Protein AF-0000000075445795 (afdb_homodimer)

Nearest PDB structures (foldseek):
  7ep7-assembly1_A  TM=3.060E-01  e=5.410E-01  Mus musculus
  5z2c-assembly7_G  TM=2.804E-01  e=1.792E+00  Homo sapiens
  4wng-assembly1_A  TM=2.818E-01  e=2.277E+00  Homo sapiens
  7ep7-assembly1_A  TM=3.014E-01  e=8.520E-01  Mus musculus
  5z2c-assembly7_G  TM=3.049E-01  e=1.038E+00  Homo sapiens

Foldseek 3Di:
DVVVVVVVVVVVVVVVVVVCCVVPVPDDPVVVVCVVVVPDPDPPPPPPPPPPPDPPPPDPPDPDPPQDQLDFDDAPDPCQQAADDVQPFPQALLNQLPLDNGRNHGFFLLANSSLVCLLCVLLPNNPRPPPCRVSPRPPPPDDPCVVVVCVVCVPPVLLVQLLCLLVVAVCLLQVLDDVVVLVCCVVVVDPDDDPLLNQLLSLLSSLVSVVQVVPPCPPSSVSSLVSSCVSCPPVNVQVDADLSNLNSLLSSLVVCSNSSNLVVSLVSLVSSQVRLVVVVLLEQPVVPPAFPLVSLSSQSSVLSSLLSQLVSCSNRLHQRPDDAPVVGDRDFHAQDEVVQGDRPDDDDDDGDLAHDSCLLSRLSSVLCNQQSVVSNVCRDSDQDDLVVLVVSLVSLVVSVVVDRPNLDLPDDDPPDDQSSNLSSLLSLLVSLSSLLSSQVSLLSSVLSVCVVPVPPPPQPPSNVVSLVSNLVSLLVLLVSLLVDLVPDDDTPVSVSSNLVSNLSSLSSLLSVCSSDVPDPCNVVSVVSNVSLLCCLCPSVVVDPSSVVSNVSSCVSPPDPPPPPPPPVPVVVDPPVVCCVPVPPPPPPCVVVVVPPDDPDPPDD/DVVVVVVVVVVVVVVVVVVCCVVPVPDDPVVVVCPVPVCPPDDDDDPDDDDPPDVDDPPPPDPPPPLPLLDFDDAPDPCQLAADDPQPFPQALLNLLPLHNGRNHGFFLLANSSLVCLLCVLLVNNPRPPPCRVSPRPPPPDDPVVVVCCVVCVPPVLLVQLLCLLVVAVCLLQVLDDVVVLVCCVVVVDPDDDPLLNQLLSLLSSLVSVVQVVPPCPPSSVSSLVSSCVSCPPVNVQVDADLSNLNSLLSNLVVCSNVSNLVVSLVSLVSSQVRLVVVVLLEQPVVDPAAPLVSLSSQSSVLSSLLSQLVSCSNRLHQRDDDAPVVGDRDFHAQDEVVQGDRPDDDDDDGDLAHDSCLLSRLSSVLCNQQSVVSNVCRDSDQDDLVVLVVSLVSLVVSVVVDRPVLDLPDDDPPDDQVSNLSSLLSLLVSLSSLLSSQVSLLSSVLSVCVVPVPPPPQPPSNVVSLVSNLVSLLVLLVSLLVDLVPHDDTSVSLSSNLSSNLSSLSSLLSVCSSDVPDPCNVVSVVSLVSLLCCLCPSVVVDPSSVVSNVSSCVSPPDPVVPPPPPVPPCPDPPVVPVVDDDPPPVVVPPDPDPPDPPDPDDD

InterPro domains:
  IPR005600 Gal4 dimerisation domain [cd14654] (5-46)
  IPR007219 Xylanolytic transcriptional activator, regulatory domain [PF04082] (166-331)
  IPR007219 Xylanolytic transcriptional activator, regulatory domain [SM00906] (265-339)
  IPR051127 Fungal secondary metabolite regulators [PTHR47424] (6-557)

Organism: Fusarium oxysporum f. sp. cubense (strain race 4) (NCBI:txid2502994)

Sequence (1208 aa):
MHEFYLTRVERRLANVERLFGQLLPDVDINEALASQGVEAPADASQPNASLSPPINPTSPHSPVQVGGAISDAVPAESDGFDWQEDVDELTDGMASLSVEPRGAGYLGPTAGVFFLRSLLLWTGHSRPFIGDSSEVPRPHAGLESSSQLSNSVTSRHVIEQLVNGYFEVYHRSYPFVHEPTFRAQLHEVIQRPKRRSWQMLLYTIMALGAWCLNNDNAELDDELYHLALSFGDAECLFASADLTFVQALILFSNLSQKRNKPNTGSNFLGLATRMALSLGLHRELPDWNISLLQREMRRRVWWGLYMFDSGASTTFGRPILLPGEEAMDVRPVLNIDDEDLTSVTELAPEEVSRPTLYSGMKYQSELHVKSNYISNRLLSSSCVAPEDALFMDATLDKWSSTLPEYLRLEHDVRSAEPTFYFNRSRLWWRFWNLKIIIFRQLFLKRAIGTSNSNMTAPVSEADERCMNIAVRAASATIASIDQHTRERQRTRLVTWYSIYFTFHASLVIILAILSNSESPDMPKWQEDVNTVRRIFRDVFVDNELATRCANIIDVMLPDPLLNTGDWANVQLDPMLMDFSTWPAASADEFASVLGWPDWPNFPQMHEFYLTRVERRLANVERLFGQLLPDVDINEALASQGVEAPADASQPNASLSPPINPTSPHSPVQVGGAISDAVPAESDGFDWQEDVDELTDGMASLSVEPRGAGYLGPTAGVFFLRSLLLWTGHSRPFIGDSSEVPRPHAGLESSSQLSNSVTSRHVIEQLVNGYFEVYHRSYPFVHEPTFRAQLHEVIQRPKRRSWQMLLYTIMALGAWCLNNDNAELDDELYHLALSFGDAECLFASADLTFVQALILFSNLSQKRNKPNTGSNFLGLATRMALSLGLHRELPDWNISLLQREMRRRVWWGLYMFDSGASTTFGRPILLPGEEAMDVRPVLNIDDEDLTSVTELAPEEVSRPTLYSGMKYQSELHVKSNYISNRLLSSSCVAPEDALFMDATLDKWSSTLPEYLRLEHDVRSAEPTFYFNRSRLWWRFWNLKIIIFRQLFLKRAIGTSNSNMTAPVSEADERCMNIAVRAASATIASIDQHTRERQRTRLVTWYSIYFTFHASLVIILAILSNSESPDMPKWQEDVNTVRRIFRDVFVDNELATRCANIIDVMLPDPLLNTGDWANVQLDPMLMDFSTWPAASADEFASVLGWPDWPNFPQ

Solvent-accessible surface area (backbone atoms only — not comparable to full-atom values): 67016 Å² total; per-residue (Å²): 112,63,67,60,43,38,51,49,45,47,48,50,34,50,51,51,50,51,50,41,47,70,74,40,67,86,56,56,66,66,57,59,54,34,70,71,80,42,82,65,82,81,77,78,72,66,83,72,71,81,71,76,69,76,82,68,82,75,69,87,70,75,81,76,82,72,84,80,70,90,70,82,83,61,34,77,49,84,64,17,31,30,30,62,54,83,54,71,51,79,49,51,35,61,50,49,74,53,66,55,30,56,46,67,21,43,62,29,65,52,9,52,19,43,52,48,44,52,50,30,44,73,74,67,49,63,60,67,74,61,65,81,54,61,73,54,77,69,74,74,81,59,67,73,56,49,57,55,39,52,57,50,61,56,32,66,63,48,43,50,50,18,42,46,33,17,57,72,48,56,28,49,64,56,63,40,66,60,58,70,61,51,53,31,30,73,70,61,73,38,83,62,63,61,66,52,34,40,49,24,26,53,28,34,40,32,19,47,3,41,53,53,64,64,52,92,55,66,61,58,29,51,52,27,46,54,53,20,44,63,54,30,46,35,71,58,53,39,27,43,42,44,70,56,36,37,51,22,30,45,53,40,14,53,50,31,17,75,67,25,22,39,67,32,12,46,24,32,40,24,30,27,49,38,41,36,48,34,47,34,36,50,45,57,57,87,82,42,73,53,50,58,39,58,53,48,48,41,28,26,38,40,43,48,46,54,40,51,48,46,52,51,20,38,42,39,23,42,66,61,64,62,72,50,77,56,44,37,63,45,62,78,52,68,34,43,57,68,88,65,50,40,85,80,43,83,66,83,68,72,68,53,97,61,87,39,67,34,38,49,50,36,53,46,34,50,48,43,72,74,40,49,66,56,56,29,52,59,44,24,92,59,80,77,51,63,68,57,43,52,51,53,48,50,51,51,52,55,52,63,69,68,54,59,64,78,63,39,88,85,43,82,60,89,87,57,54,71,61,52,55,49,37,40,49,49,49,50,42,51,52,28,47,51,48,28,58,63,26,47,61,58,40,46,51,48,40,54,50,51,69,67,39,88,54,83,66,78,74,48,70,61,56,50,51,42,41,49,51,24,43,50,28,20,51,48,40,44,51,52,47,53,51,46,62,72,73,41,85,81,44,59,68,53,46,54,53,46,48,54,53,40,52,59,24,47,52,48,43,48,48,51,50,72,58,40,77,79,42,91,57,42,67,60,45,50,49,50,52,51,50,49,46,43,43,21,58,59,71,35,52,87,35,66,66,31,45,52,51,45,49,53,48,42,70,78,54,69,66,81,84,64,74,77,69,75,74,77,71,74,60,74,65,73,65,74,71,48,59,82,69,53,74,80,70,57,81,63,52,65,61,53,65,52,72,75,77,81,80,78,77,82,85,130,112,62,67,62,44,38,52,48,47,50,48,50,34,52,50,50,52,49,50,44,46,70,76,39,67,86,55,53,68,69,57,55,55,37,66,71,76,41,73,60,88,81,91,93,81,78,83,87,80,86,67,75,62,77,70,64,78,82,68,80,75,68,76,75,74,69,78,74,67,86,69,82,83,62,36,77,50,86,63,17,31,31,31,62,57,84,54,68,50,80,50,52,36,66,49,50,75,55,64,55,34,56,45,68,22,44,61,27,65,52,9,55,18,44,53,48,47,51,50,32,43,73,72,66,49,62,62,69,75,64,65,80,57,60,69,52,74,67,75,75,79,62,71,73,58,51,58,57,42,52,59,51,58,57,31,68,63,47,43,50,51,20,41,46,33,18,57,72,48,58,28,52,67,55,63,40,66,60,59,71,63,49,53,32,32,74,68,60,75,39,82,62,62,62,65,53,36,42,49,23,27,53,29,35,40,32,18,49,3,41,54,54,65,64,52,91,57,68,61,56,28,52,51,28,47,53,53,21,43,62,56,30,46,34,70,57,54,40,27,44,42,44,70,56,37,37,52,22,30,44,53,40,14,52,52,32,17,77,67,27,21,41,67,32,12,46,24,33,40,24,32,28,49,37,43,37,50,34,48,34,36,50,44,58,57,86,83,42,73,52,50,58,38,59,52,48,46,41,30,27,38,40,43,48,47,53,40,50,48,47,51,51,19,40,41,39,24,43,67,62,64,63,70,52,76,54,43,38,63,46,63,78,52,67,35,44,57,68,88,66,50,40,88,81,42,85,63,84,69,74,67,53,97,60,88,40,67,34,40,50,50,35,52,48,36,49,49,45,76,72,40,49,65,56,57,28,54,57,44,24,92,59,80,76,51,65,69,58,42,52,50,53,49,49,54,52,52,55,53,62,68,70,54,60,66,77,62,38,86,86,44,81,61,86,87,55,57,71,61,53,57,50,40,40,50,48,49,50,44,51,54,30,47,52,47,27,58,64,25,46,61,59,42,46,50,51,40,53,48,46,68,69,38,85,53,80,65,78,74,48,68,62,55,51,50,41,40,48,51,24,41,51,28,20,53,48,39,45,52,52,47,52,50,46,64,72,72,41,84,81,46,62,68,53,48,54,52,46,47,55,54,40,51,58,24,47,53,49,43,49,49,50,49,73,61,39,79,80,42,92,56,43,69,59,44,53,50,49,51,53,48,49,47,43,44,22,60,62,71,34,52,88,36,69,66,29,44,52,50,42,50,53,50,40,69,77,52,66,53,79,85,53,68,77,62,74,67,78,67,70,63,77,65,76,72,77,76,56,70,81,65,66,76,83,73,68,75,60,95,51,97,59,71,70,61,79,62,75,70,78,78,72,76,135

Radius of gyration: 33.98 Å; Cα contacts (8 Å, |Δi|>4): 1529; chains: 2; bounding box: 96×80×124 Å

Secondary structure (DSSP, 8-state):
-HHHHHHHHHHHHHHHHHHHHHH-TTS-HHHHHHHTT---------------------------------PPP--SSTTTT-EE-SS-----TT--S--S-TTT----TTSHHHHHHHHHHHTT--S---------------THHHHHHHHHTTSHHHHHHHHHHIIIIIHHHS--S-HHHHHHHHTTSS----HHHHHHHHHHHHHHHHHHTT-S-HHHHHHHHHHHHHT--HHHHHSEE-HHHHHHHHHHHHHHHHTT-HHHHHHHHHHHHHHHHHTTTT---TT----HHHHHHHHHHHHHHHHHHHHHHHHHT-------GGG--PPPPP---GGGS-TT--SPPPPPSS--TTHHHHHHHHHHHHHHHHHHHTTSSSPPPHHHHHHHHHHHHHHHHTS-GGGSTT---TT--HHHHHHHHHHHHHHHHHHHHHHHHHHHHHHHHHHH-SS-----HHHHHHHHHHHHHHHHHHHHHHHHHHHS---HHHHHHHHHHHHHHHHHHHHHHHH-TT-TTHHHHHHHHHHHHHIIIIITTT-HHHHHHHHHHHHHS--SSS---STT-----SSTT-GGGS----HHHHHHHTT---------/-HHHHHHHHHHHHHHHHHHHHHH-TTS-HHHHHHHSS---------------------------------PPP--SSTTTT-EE-SS-----TT--S--S-TTT----TTSHHHHHHHHHHHTT--S---------------THHHHHHHHHTTSHHHHHHHHHHIIIIIHHHS--S-HHHHHHHHTTSS----HHHHHHHHHHHHHHHHHHTT-S-HHHHHHHHHHHHHT--HHHHHSEE-HHHHHHHHHHHHHHHHTT-HHHHHHHHHHHHHHHHHTTTT---TT----HHHHHHHHHHHHHHHHHHHHHHHHHT-------GGG--PPPPP---GGGS-TT--SPPPPPSS--TTHHHHHHHHHHHHHHHHHHHTTSSSPPPHHHHHHHHHHHHHHHHTS-GGGSTT---TT--HHHHHHHHHHHHHHHHHHHHHHHHHHHHHHHHHHH-SS-----HHHHHHHHHHHHHHHHHHHHHHHHHHHS---HHHHHHHHHHHHHHHHHHHHHHHH-TT-TTHHHHHHHHHHHHHIIIIITTT-HHHHHHHHHHHHHS--TTS---STT-----GGGG-TT-S-----TTSTT------S-----

pLDDT: mean 78.23, std 24.69, range [16.86, 98.69]

Structure (mmCIF, N/CA/C/O backbone):
data_AF-0000000075445795-model_v1
#
loop_
_entity.id
_entity.type
_entity.pdbx_description
1 polymer 'Regulatory protein GAL4'
#
loop_
_atom_site.group_PDB
_atom_site.id
_atom_site.type_symbol
_atom_site.label_atom_id
_atom_site.label_alt_id
_atom_site.label_comp_id
_atom_site.label_asym_id
_atom_site.label_entity_id
_atom_site.label_seq_id
_atom_site.pdbx_PDB_ins_code
_atom_site.Cartn_x
_atom_site.Cartn_y
_atom_site.Cartn_z
_atom_site.occupancy
_atom_site.B_iso_or_equiv
_atom_site.auth_seq_id
_atom_site.auth_comp_id
_atom_site.auth_asym_id
_atom_site.auth_atom_id
_atom_site.pdbx_PDB_model_num
ATOM 1 N N . MET A 1 1 ? 1.348 -10.945 22.656 1 40.5 1 MET A N 1
ATOM 2 C CA . MET A 1 1 ? 1.448 -12.164 23.453 1 40.5 1 MET A CA 1
ATOM 3 C C . MET A 1 1 ? 2.873 -12.367 23.953 1 40.5 1 MET A C 1
ATOM 5 O O . MET A 1 1 ? 3.078 -12.758 25.109 1 40.5 1 MET A O 1
ATOM 9 N N . HIS A 1 2 ? 3.783 -11.938 23.031 1 47 2 HIS A N 1
ATOM 10 C CA . HIS A 1 2 ? 5.188 -12.227 23.281 1 47 2 HIS A CA 1
ATOM 11 C C . HIS A 1 2 ? 5.777 -11.258 24.297 1 47 2 HIS A C 1
ATOM 13 O O . HIS A 1 2 ? 6.59 -11.656 25.141 1 47 2 HIS A O 1
ATOM 19 N N . GLU A 1 3 ? 5.367 -9.938 24.031 1 47.59 3 GLU A N 1
ATOM 20 C CA . GLU A 1 3 ? 5.902 -8.914 24.922 1 47.59 3 GLU A CA 1
ATOM 21 C C . GLU A 1 3 ? 5.375 -9.086 26.344 1 47.59 3 GLU A C 1
ATOM 23 O O . GLU A 1 3 ? 6.105 -8.883 27.312 1 47.59 3 GLU A O 1
ATOM 28 N N . PHE A 1 4 ? 4.062 -9.438 26.328 1 55.56 4 PHE A N 1
ATOM 29 C CA . PHE A 1 4 ? 3.443 -9.758 27.609 1 55.56 4 PHE A CA 1
ATOM 30 C C . PHE A 1 4 ? 4.148 -10.938 28.266 1 55.56 4 PHE A C 1
ATOM 32 O O . PHE A 1 4 ? 4.316 -10.961 29.484 1 55.56 4 PHE A O 1
ATOM 39 N N . TYR A 1 5 ? 4.492 -11.734 27.406 1 59.59 5 TYR A N 1
ATOM 40 C CA . TYR A 1 5 ? 5.18 -12.938 27.859 1 59.59 5 TYR A CA 1
ATOM 41 C C . TYR A 1 5 ? 6.559 -12.602 28.422 1 59.59 5 TYR A C 1
ATOM 43 O O . TYR A 1 5 ? 6.949 -13.109 29.469 1 59.59 5 TYR A O 1
ATOM 51 N N . LEU A 1 6 ? 7.223 -11.695 27.703 1 60.69 6 LEU A N 1
ATOM 52 C CA . LEU A 1 6 ? 8.547 -11.266 28.141 1 60.69 6 LEU A CA 1
ATOM 53 C C . LEU A 1 6 ? 8.469 -10.555 29.484 1 60.69 6 LEU A C 1
ATOM 55 O O . LEU A 1 6 ? 9.281 -10.82 30.375 1 60.69 6 LEU A O 1
ATOM 59 N N . THR A 1 7 ? 7.539 -9.703 29.578 1 66.44 7 THR A N 1
ATOM 60 C CA . THR A 1 7 ? 7.34 -8.977 30.828 1 66.44 7 THR A CA 1
ATOM 61 C C . THR A 1 7 ? 7 -9.938 31.969 1 66.44 7 THR A C 1
ATOM 63 O O . THR A 1 7 ? 7.426 -9.734 33.094 1 66.44 7 THR A O 1
ATOM 66 N N . ARG A 1 8 ? 6.188 -10.969 31.625 1 64.38 8 ARG A N 1
ATOM 67 C CA . ARG A 1 8 ? 5.812 -11.992 32.594 1 64.38 8 ARG A CA 1
ATOM 68 C C . ARG A 1 8 ? 7.027 -12.789 33.062 1 64.38 8 ARG A C 1
ATOM 70 O O . ARG A 1 8 ? 7.172 -13.086 34.25 1 64.38 8 ARG A O 1
ATOM 77 N N . VAL A 1 9 ? 7.922 -13.055 32.062 1 71.94 9 VAL A N 1
ATOM 78 C CA . VAL A 1 9 ? 9.125 -13.82 32.375 1 71.94 9 VAL A CA 1
ATOM 79 C C . VAL A 1 9 ? 10.109 -12.953 33.156 1 71.94 9 VAL A C 1
ATOM 81 O O . VAL A 1 9 ? 10.727 -13.422 34.125 1 71.94 9 VAL A O 1
ATOM 84 N N . GLU A 1 10 ? 10.133 -11.711 32.844 1 72.5 10 GLU A N 1
ATOM 85 C CA . GLU A 1 10 ? 11 -10.766 33.531 1 72.5 10 GLU A CA 1
ATOM 86 C C . GLU A 1 10 ? 10.523 -10.539 34.969 1 72.5 10 GLU A C 1
ATOM 88 O O . GLU A 1 10 ? 11.336 -10.461 35.906 1 72.5 10 GLU A O 1
ATOM 93 N N . ARG A 1 11 ? 9.18 -10.438 35.094 1 72.12 11 ARG A N 1
ATOM 94 C CA . ARG A 1 11 ? 8.609 -10.281 36.438 1 72.12 11 ARG A CA 1
ATOM 95 C C . ARG A 1 11 ? 8.844 -11.523 37.281 1 72.12 11 ARG A C 1
ATOM 97 O O . ARG A 1 11 ? 9.156 -11.422 38.469 1 72.12 11 ARG A O 1
ATOM 104 N N . ARG A 1 12 ? 8.602 -12.695 36.594 1 74.69 12 ARG A N 1
ATOM 105 C CA . ARG A 1 12 ? 8.844 -13.953 37.312 1 74.69 12 ARG A CA 1
ATOM 106 C C . ARG A 1 12 ? 10.312 -14.078 37.719 1 74.69 12 ARG A C 1
ATOM 108 O O . ARG A 1 12 ? 10.625 -14.492 38.812 1 74.69 12 ARG A O 1
ATOM 115 N N . LEU A 1 13 ? 11.242 -13.633 36.812 1 77.12 13 LEU A N 1
ATOM 116 C CA . LEU A 1 13 ? 12.672 -13.656 37.094 1 77.12 13 LEU A CA 1
ATOM 117 C C . LEU A 1 13 ? 13.008 -12.703 38.25 1 77.12 13 LEU A C 1
ATOM 119 O O . LEU A 1 13 ? 13.742 -13.07 39.156 1 77.12 13 LEU A O 1
ATOM 123 N N . ALA A 1 14 ? 12.43 -11.508 38.25 1 76.88 14 ALA A N 1
ATOM 124 C CA . ALA A 1 14 ? 12.656 -10.516 39.281 1 76.88 14 ALA A CA 1
ATOM 125 C C . ALA A 1 14 ? 12.141 -11.023 40.625 1 76.88 14 ALA A C 1
ATOM 127 O O . ALA A 1 14 ? 12.789 -10.844 41.656 1 76.88 14 ALA A O 1
ATOM 128 N N . ASN A 1 15 ? 10.898 -11.711 40.594 1 75.38 15 ASN A N 1
ATOM 129 C CA . ASN A 1 15 ? 10.289 -12.266 41.781 1 75.38 15 ASN A CA 1
ATOM 130 C C . ASN A 1 15 ? 11.109 -13.422 42.344 1 75.38 15 ASN A C 1
ATOM 132 O O . ASN A 1 15 ? 11.281 -13.539 43.562 1 75.38 15 ASN A O 1
ATOM 136 N N . VAL A 1 16 ? 11.688 -14.25 41.375 1 78.31 16 VAL A N 1
ATOM 137 C CA . VAL A 1 16 ? 12.484 -15.398 41.781 1 78.31 16 VAL A CA 1
ATOM 138 C C . VAL A 1 16 ? 13.82 -14.922 42.344 1 78.31 16 VAL A C 1
ATOM 140 O O . VAL A 1 16 ? 14.305 -15.453 43.344 1 78.31 16 VAL A O 1
ATOM 143 N N . GLU A 1 17 ? 14.359 -13.828 41.812 1 78.81 17 GLU A N 1
ATOM 144 C CA . GLU A 1 17 ? 15.625 -13.273 42.281 1 78.81 17 GLU A CA 1
ATOM 145 C C . GLU A 1 17 ? 15.461 -12.586 43.625 1 78.81 17 GLU A C 1
ATOM 147 O O . GLU A 1 17 ? 16.328 -12.703 44.5 1 78.81 17 GLU A O 1
ATOM 152 N N . ARG A 1 18 ? 14.273 -11.891 43.812 1 76.69 18 ARG A N 1
ATOM 153 C CA . ARG A 1 18 ? 13.945 -11.297 45.094 1 76.69 18 ARG A CA 1
ATOM 154 C C . ARG A 1 18 ? 13.773 -12.375 46.156 1 76.69 18 ARG A C 1
ATOM 156 O O . ARG A 1 18 ? 14.258 -12.227 47.281 1 76.69 18 ARG A O 1
ATOM 163 N N . LEU A 1 19 ? 13.039 -13.492 45.781 1 76.19 19 LEU A N 1
ATOM 164 C CA . LEU A 1 19 ? 12.828 -14.625 46.688 1 76.19 19 LEU A CA 1
ATOM 165 C C . LEU A 1 19 ? 14.156 -15.281 47.062 1 76.19 19 LEU A C 1
ATOM 167 O O . LEU A 1 19 ? 14.367 -15.656 48.219 1 76.19 19 LEU A O 1
ATOM 171 N N . PHE A 1 20 ? 15.07 -15.352 46.062 1 74.88 20 PHE A N 1
ATOM 172 C CA . PHE A 1 20 ? 16.406 -15.891 46.281 1 74.88 20 PHE A CA 1
ATOM 173 C C . PHE A 1 20 ? 17.203 -15.031 47.25 1 74.88 20 PHE A C 1
ATOM 175 O O . PHE A 1 20 ? 17.875 -15.555 48.125 1 74.88 20 PHE A O 1
ATOM 182 N N . GLY A 1 21 ? 17.125 -13.695 47.062 1 75.81 21 GLY A N 1
ATOM 183 C CA . GLY A 1 21 ? 17.781 -12.758 47.969 1 75.81 21 GLY A CA 1
ATOM 184 C C . GLY A 1 21 ? 17.25 -12.828 49.375 1 75.81 21 GLY A C 1
ATOM 185 O O . GLY A 1 21 ? 18 -12.602 50.344 1 75.81 21 GLY A O 1
ATOM 186 N N . GLN A 1 22 ? 15.969 -13.188 49.562 1 76.38 22 GLN A N 1
ATOM 187 C CA . GLN A 1 22 ? 15.336 -13.266 50.875 1 76.38 22 GLN A CA 1
ATOM 188 C C . GLN A 1 22 ? 15.68 -14.578 51.562 1 76.38 22 GLN A C 1
ATOM 190 O O . GLN A 1 22 ? 15.898 -14.602 52.781 1 76.38 22 GLN A O 1
ATOM 195 N N . LEU A 1 23 ? 15.727 -15.656 50.812 1 74.25 23 LEU A N 1
ATOM 196 C CA . LEU A 1 23 ? 15.922 -16.969 51.406 1 74.25 23 LEU A CA 1
ATOM 197 C C . LEU A 1 23 ? 17.406 -17.281 51.562 1 74.25 23 LEU A C 1
ATOM 199 O O . LEU A 1 23 ? 17.797 -18.031 52.469 1 74.25 23 LEU A O 1
ATOM 203 N N . LEU A 1 24 ? 18.281 -16.828 50.656 1 70 24 LEU A N 1
ATOM 204 C CA . LEU A 1 24 ? 19.719 -17.031 50.688 1 70 24 LEU A CA 1
ATOM 205 C C . LEU A 1 24 ? 20.469 -15.711 50.562 1 70 24 LEU A C 1
ATOM 207 O O . LEU A 1 24 ? 21.062 -15.43 49.5 1 70 24 LEU A O 1
ATOM 211 N N . PRO A 1 25 ? 20.297 -14.812 51.562 1 72.81 25 PRO A N 1
ATOM 212 C CA . PRO A 1 25 ? 20.875 -13.461 51.5 1 72.81 25 PRO A CA 1
ATOM 213 C C . PRO A 1 25 ? 22.375 -13.469 51.312 1 72.81 25 PRO A C 1
ATOM 215 O O . PRO A 1 25 ? 22.953 -12.477 50.844 1 72.81 25 PRO A O 1
ATOM 218 N N . ASP A 1 26 ? 23.062 -14.469 51.688 1 70.44 26 ASP A N 1
ATOM 219 C CA . ASP A 1 26 ? 24.531 -14.508 51.688 1 70.44 26 ASP A CA 1
ATOM 220 C C . ASP A 1 26 ? 25.047 -15.016 50.344 1 70.44 26 ASP A C 1
ATOM 222 O O . ASP A 1 26 ? 26.266 -15.078 50.125 1 70.44 26 ASP A O 1
ATOM 226 N N . VAL A 1 27 ? 24.219 -15.555 49.469 1 66.69 27 VAL A N 1
ATOM 227 C CA . VAL A 1 27 ? 24.672 -16.109 48.188 1 66.69 27 VAL A CA 1
ATOM 228 C C . VAL A 1 27 ? 24.375 -15.133 47.062 1 66.69 27 VAL A C 1
ATOM 230 O O . VAL A 1 27 ? 23.219 -14.734 46.875 1 66.69 27 VAL A O 1
ATOM 233 N N . ASP A 1 28 ? 25.375 -14.367 46.625 1 71.81 28 ASP A N 1
ATOM 234 C CA . ASP A 1 28 ? 25.234 -13.523 45.438 1 71.81 28 ASP A CA 1
ATOM 235 C C . ASP A 1 28 ? 24.859 -14.352 44.219 1 71.81 28 ASP A C 1
ATOM 237 O O . ASP A 1 28 ? 25.594 -15.25 43.812 1 71.81 28 ASP A O 1
ATOM 241 N N . ILE A 1 29 ? 23.641 -14.164 43.594 1 71.5 29 ILE A N 1
ATOM 242 C CA . ILE A 1 29 ? 23.047 -14.969 42.531 1 71.5 29 ILE A CA 1
ATOM 243 C C . ILE A 1 29 ? 24 -15.023 41.312 1 71.5 29 ILE A C 1
ATOM 245 O O . ILE A 1 29 ? 24.172 -16.078 40.719 1 71.5 29 ILE A O 1
ATOM 249 N N . ASN A 1 30 ? 24.594 -13.906 41.031 1 73.31 30 ASN A N 1
ATOM 250 C CA . ASN A 1 30 ? 25.5 -13.828 39.875 1 73.31 30 ASN A CA 1
ATOM 251 C C . ASN A 1 30 ? 26.766 -14.641 40.125 1 73.31 30 ASN A C 1
ATOM 253 O O . ASN A 1 30 ? 27.25 -15.32 39.219 1 73.31 30 ASN A O 1
ATOM 257 N N . GLU A 1 31 ? 27.328 -14.516 41.25 1 71.25 31 GLU A N 1
ATOM 258 C CA . GLU A 1 31 ? 28.516 -15.281 41.625 1 71.25 31 GLU A CA 1
ATOM 259 C C . GLU A 1 31 ? 28.219 -16.781 41.656 1 71.25 31 GLU A C 1
ATOM 261 O O . GLU A 1 31 ? 29.031 -17.594 41.25 1 71.25 31 GLU A O 1
ATOM 266 N N . ALA A 1 32 ? 27.078 -17.094 42.25 1 68.69 32 ALA A N 1
ATOM 267 C CA . ALA A 1 32 ? 26.688 -18.5 42.375 1 68.69 32 ALA A CA 1
ATOM 268 C C . ALA A 1 32 ? 26.438 -19.109 41 1 68.69 32 ALA A C 1
ATOM 270 O O . ALA A 1 32 ? 26.766 -20.281 40.75 1 68.69 32 ALA A O 1
ATOM 271 N N . LEU A 1 33 ? 25.891 -18.234 40.156 1 66.38 33 LEU A N 1
ATOM 272 C CA . LEU A 1 33 ? 25.656 -18.672 38.781 1 66.38 33 LEU A CA 1
ATOM 273 C C . LEU A 1 33 ? 26.984 -18.828 38.031 1 66.38 33 LEU A C 1
ATOM 275 O O . LEU A 1 33 ? 27.141 -19.734 37.219 1 66.38 33 LEU A O 1
ATOM 279 N N . ALA A 1 34 ? 28.047 -17.875 38.156 1 60.97 34 ALA A N 1
ATOM 280 C CA . ALA A 1 34 ? 29.375 -17.875 37.562 1 60.97 34 ALA A CA 1
ATOM 281 C C . ALA A 1 34 ? 30.203 -19.078 38.031 1 60.97 34 ALA A C 1
ATOM 283 O O . ALA A 1 34 ? 31.016 -19.609 37.281 1 60.97 34 ALA A O 1
ATOM 284 N N . SER A 1 35 ? 30.219 -19.375 39.406 1 53.5 35 SER A N 1
ATOM 285 C CA . SER A 1 35 ? 31.016 -20.469 39.969 1 53.5 35 SER A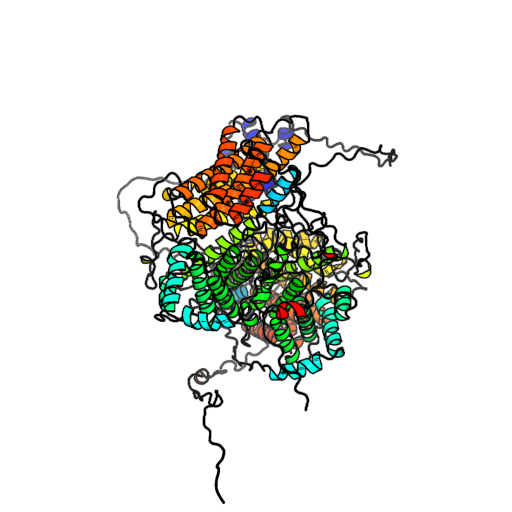 CA 1
ATOM 286 C C . SER A 1 35 ? 30.656 -21.797 39.281 1 53.5 35 SER A C 1
ATOM 288 O O . SER A 1 35 ? 31.359 -22.797 39.469 1 53.5 35 SER A O 1
ATOM 290 N N . GLN A 1 36 ? 29.391 -22.078 39 1 45.25 36 GLN A N 1
ATOM 291 C CA . GLN A 1 36 ? 29.062 -23.344 38.344 1 45.25 36 GLN A CA 1
ATOM 292 C C . GLN A 1 36 ? 29.516 -23.344 36.906 1 45.25 36 GLN A C 1
ATOM 294 O O . GLN A 1 36 ? 28.703 -23.172 35.969 1 45.25 36 GLN A O 1
ATOM 299 N N . GLY A 1 37 ? 31.078 -23.109 36.469 1 41.59 37 GLY A N 1
ATOM 300 C CA . GLY A 1 37 ? 31.922 -23.219 35.281 1 41.59 37 GLY A CA 1
ATOM 301 C C . GLY A 1 37 ? 31.594 -22.172 34.219 1 41.59 37 GLY A C 1
ATOM 302 O O . GLY A 1 37 ? 31.922 -22.344 33.062 1 41.59 37 GLY A O 1
ATOM 303 N N . VAL A 1 38 ? 30.578 -21.234 34.438 1 34.28 38 VAL A N 1
ATOM 304 C CA . VAL A 1 38 ? 30.266 -20.219 33.438 1 34.28 38 VAL A CA 1
ATOM 305 C C . VAL A 1 38 ? 31.297 -19.109 33.531 1 34.28 38 VAL A C 1
ATOM 307 O O . VAL A 1 38 ? 31.469 -18.469 34.562 1 34.28 38 VAL A O 1
ATOM 310 N N . GLU A 1 39 ? 32.562 -19.156 32.656 1 29.53 39 GLU A N 1
ATOM 311 C CA . GLU A 1 39 ? 33.75 -18.312 32.594 1 29.53 39 GLU A CA 1
ATOM 312 C C . GLU A 1 39 ? 33.375 -16.844 32.75 1 29.53 39 GLU A C 1
ATOM 314 O O . GLU A 1 39 ? 32.562 -16.312 32 1 29.53 39 GLU A O 1
ATOM 319 N N . ALA A 1 40 ? 33.438 -16.328 33.906 1 29.81 40 ALA A N 1
ATOM 320 C CA . ALA A 1 40 ? 33.219 -14.906 34.188 1 29.81 40 ALA A CA 1
ATOM 321 C C . ALA A 1 40 ? 34.188 -14.031 33.438 1 29.81 40 ALA A C 1
ATOM 323 O O . ALA A 1 40 ? 35.406 -14.18 33.594 1 29.81 40 ALA A O 1
ATOM 324 N N . PRO A 1 41 ? 34.062 -13.477 32.25 1 23.98 41 PRO A N 1
ATOM 325 C CA . PRO A 1 41 ? 35.156 -12.656 31.734 1 23.98 41 PRO A CA 1
ATOM 326 C C . PRO A 1 41 ? 35.688 -11.648 32.75 1 23.98 41 PRO A C 1
ATOM 328 O O . PRO A 1 41 ? 34.938 -11.195 33.625 1 23.98 41 PRO A O 1
ATOM 331 N N . ALA A 1 42 ? 37.062 -11.688 33.062 1 24.77 42 ALA A N 1
ATOM 332 C CA . ALA A 1 42 ? 37.906 -10.891 33.938 1 24.77 42 ALA A CA 1
ATOM 333 C C . ALA A 1 42 ? 37.625 -9.406 33.781 1 24.77 42 ALA A C 1
ATOM 335 O O . ALA A 1 42 ? 37.5 -8.891 32.688 1 24.77 42 ALA A O 1
ATOM 336 N N . ASP A 1 43 ? 37.25 -8.727 34.844 1 23.94 43 ASP A N 1
ATOM 337 C CA . ASP A 1 43 ? 36.938 -7.32 35.094 1 23.94 43 ASP A CA 1
ATOM 338 C C . ASP A 1 43 ? 38.188 -6.469 35.031 1 23.94 43 ASP A C 1
ATOM 340 O O . ASP A 1 43 ? 38.219 -5.355 35.562 1 23.94 43 ASP A O 1
ATOM 344 N N . ALA A 1 44 ? 39.406 -6.945 34.375 1 22.34 44 ALA A N 1
ATOM 345 C CA . ALA A 1 44 ? 40.688 -6.289 34.625 1 22.34 44 ALA A CA 1
ATOM 346 C C . ALA A 1 44 ? 40.562 -4.773 34.469 1 22.34 44 ALA A C 1
ATOM 348 O O . ALA A 1 44 ? 40.188 -4.281 33.406 1 22.34 44 ALA A O 1
ATOM 349 N N . SER A 1 45 ? 40.406 -4.141 35.562 1 23.75 45 SER A N 1
ATOM 350 C CA . SER A 1 45 ? 40.5 -2.693 35.75 1 23.75 45 SER A CA 1
ATOM 351 C C . SER A 1 45 ? 41.875 -2.176 35.375 1 23.75 45 SER A C 1
ATOM 353 O O . SER A 1 45 ? 42.5 -1.411 36.125 1 23.75 45 SER A O 1
ATOM 355 N N . GLN A 1 46 ? 42.75 -3.09 34.625 1 20.83 46 GLN A N 1
ATOM 356 C CA . GLN A 1 46 ? 44.094 -2.551 34.5 1 20.83 46 GLN A CA 1
ATOM 357 C C . GLN A 1 46 ? 44.062 -1.104 34 1 20.83 46 GLN A C 1
ATOM 359 O O . GLN A 1 46 ? 43.219 -0.728 33.219 1 20.83 46 GLN A O 1
ATOM 364 N N . PRO A 1 47 ? 44.75 -0.217 34.906 1 26.59 47 PRO A N 1
ATOM 365 C CA . PRO A 1 47 ? 44.969 1.216 34.688 1 26.59 47 PRO A CA 1
ATOM 366 C C . PRO A 1 47 ? 45.531 1.517 33.312 1 26.59 47 PRO A C 1
ATOM 368 O O . PRO A 1 47 ? 46.688 1.27 33.031 1 26.59 47 PRO A O 1
ATOM 371 N N . ASN A 1 48 ? 45.031 0.668 32.312 1 21.23 48 ASN A N 1
ATOM 372 C CA . ASN A 1 48 ? 45.688 0.424 31.016 1 21.23 48 ASN A CA 1
ATOM 373 C C . ASN A 1 48 ? 46.094 1.728 30.344 1 21.23 48 ASN A C 1
ATOM 375 O O . ASN A 1 48 ? 45.25 2.521 29.953 1 21.23 48 ASN A O 1
ATOM 379 N N . ALA A 1 49 ? 47.344 2.293 30.844 1 22.2 49 ALA A N 1
ATOM 380 C CA . ALA A 1 49 ? 48.156 3.383 30.312 1 22.2 49 ALA A CA 1
ATOM 381 C C . ALA A 1 49 ? 48.188 3.355 28.797 1 22.2 49 ALA A C 1
ATOM 383 O O . ALA A 1 49 ? 48.219 2.283 28.188 1 22.2 49 ALA A O 1
ATOM 384 N N . SER A 1 50 ? 47.875 4.523 28.125 1 22.95 50 SER A N 1
ATOM 385 C CA . SER A 1 50 ? 47.5 5.004 26.797 1 22.95 50 SER A CA 1
ATOM 386 C C . SER A 1 50 ? 48.562 4.664 25.766 1 22.95 50 SER A C 1
ATOM 388 O O . SER A 1 50 ? 48.562 5.203 24.656 1 22.95 50 SER A O 1
ATOM 390 N N . LEU A 1 51 ? 49.656 3.838 26.281 1 22.53 51 LEU A N 1
ATOM 391 C CA . LEU A 1 51 ? 50.844 3.98 25.422 1 22.53 51 LEU A CA 1
ATOM 392 C C . LEU A 1 51 ? 50.5 3.596 23.984 1 22.53 51 LEU A C 1
ATOM 394 O O . LEU A 1 51 ? 49.781 2.641 23.75 1 22.53 51 LEU A O 1
ATOM 398 N N . SER A 1 52 ? 50.812 4.598 23.047 1 24.91 52 SER A N 1
ATOM 399 C CA . SER A 1 52 ? 50.562 4.766 21.625 1 24.91 52 SER A CA 1
ATOM 400 C C . SER A 1 52 ? 51.188 3.631 20.812 1 24.91 52 SER A C 1
ATOM 402 O O . SER A 1 52 ? 52.406 3.578 20.656 1 24.91 52 SER A O 1
ATOM 404 N N . PRO A 1 53 ? 51.031 2.334 21.297 1 26.42 53 PRO A N 1
ATOM 405 C CA . PRO A 1 53 ? 52.031 1.376 20.844 1 26.42 53 PRO A CA 1
ATOM 406 C C . PRO A 1 53 ? 52.25 1.439 19.328 1 26.42 53 PRO A C 1
ATOM 408 O O . PRO A 1 53 ? 51.375 1.857 18.594 1 26.42 53 PRO A O 1
ATOM 411 N N . PRO A 1 54 ? 53.406 1.405 18.938 1 25.98 54 PRO A N 1
ATOM 412 C CA . PRO A 1 54 ? 54 1.584 17.609 1 25.98 54 PRO A CA 1
ATOM 413 C C . PRO A 1 54 ? 53.375 0.674 16.562 1 25.98 54 PRO A C 1
ATOM 415 O O . PRO A 1 54 ? 52.938 -0.438 16.891 1 25.98 54 PRO A O 1
ATOM 418 N N . ILE A 1 55 ? 52.719 1.263 15.547 1 26.41 55 ILE A N 1
ATOM 419 C CA . ILE A 1 55 ? 51.938 0.842 14.383 1 26.41 55 ILE A CA 1
ATOM 420 C C . ILE A 1 55 ? 52.688 -0.25 13.625 1 26.41 55 ILE A C 1
ATOM 422 O O . ILE A 1 55 ? 53.688 0.027 12.953 1 26.41 55 ILE A O 1
ATOM 426 N N . ASN A 1 56 ? 53.156 -1.327 14.375 1 24.61 56 ASN A N 1
ATOM 427 C CA . ASN A 1 56 ? 54.031 -2.25 13.656 1 24.61 56 ASN A CA 1
ATOM 428 C C . ASN A 1 56 ? 53.438 -2.646 12.305 1 24.61 56 ASN A C 1
ATOM 430 O O . ASN A 1 56 ? 52.219 -2.768 12.164 1 24.61 56 ASN A O 1
ATOM 434 N N . PRO A 1 57 ? 54.156 -2.703 11.305 1 28.09 57 PRO A N 1
ATOM 435 C CA . PRO A 1 57 ? 53.938 -2.795 9.852 1 28.09 57 PRO A CA 1
ATOM 436 C C . PRO A 1 57 ? 53.219 -4.07 9.445 1 28.09 57 PRO A C 1
ATOM 438 O O . PRO A 1 57 ? 53.719 -5.176 9.688 1 28.09 57 PRO A O 1
ATOM 441 N N . THR A 1 58 ? 51.844 -4.102 9.68 1 24.67 58 THR A N 1
ATOM 442 C CA . THR A 1 58 ? 50.938 -5.238 9.586 1 24.67 58 THR A CA 1
ATOM 443 C C . THR A 1 58 ? 51.188 -6.047 8.32 1 24.67 58 THR A C 1
ATOM 445 O O . THR A 1 58 ? 51.281 -5.492 7.223 1 24.67 58 THR A O 1
ATOM 448 N N . SER A 1 59 ? 51.875 -7.133 8.438 1 27.3 59 SER A N 1
ATOM 449 C CA . SER A 1 59 ? 52.219 -8.062 7.363 1 27.3 59 SER A CA 1
ATOM 450 C C . SER A 1 59 ? 51 -8.312 6.461 1 27.3 59 SER A C 1
ATOM 452 O O . SER A 1 59 ? 49.875 -8.32 6.926 1 27.3 59 SER A O 1
ATOM 454 N N . PRO A 1 60 ? 51.062 -8.227 5.145 1 28.97 60 PRO A N 1
ATOM 455 C CA . PRO A 1 60 ? 50 -8.219 4.117 1 28.97 60 PRO A CA 1
ATOM 456 C C . PRO A 1 60 ? 49.094 -9.438 4.195 1 28.97 60 PRO A C 1
ATOM 458 O O . PRO A 1 60 ? 49.531 -10.555 3.936 1 28.97 60 PRO A O 1
ATOM 461 N N . HIS A 1 61 ? 48.344 -9.688 5.359 1 27.77 61 HIS A N 1
ATOM 462 C CA . HIS A 1 61 ? 47.469 -10.852 5.566 1 27.77 61 HIS A CA 1
ATOM 463 C C . HIS A 1 61 ? 46.594 -11.117 4.348 1 27.77 61 HIS A C 1
ATOM 465 O O . HIS A 1 61 ? 46 -10.188 3.787 1 27.77 61 HIS A O 1
ATOM 471 N N . SER A 1 62 ? 46.781 -12.188 3.656 1 29.47 62 SER A N 1
ATOM 472 C CA . SER A 1 62 ? 46.062 -12.672 2.471 1 29.47 62 SER A CA 1
ATOM 473 C C . SER A 1 62 ? 44.562 -12.703 2.691 1 29.47 62 SER A C 1
ATOM 475 O O . SER A 1 62 ? 44.094 -13.25 3.686 1 29.47 62 SER A O 1
ATOM 477 N N . PRO A 1 63 ? 43.625 -11.703 2.264 1 29.3 63 PRO A N 1
ATOM 478 C CA . PRO A 1 63 ? 42.188 -11.586 2.51 1 29.3 63 PRO A CA 1
ATOM 479 C C . PRO A 1 63 ? 41.469 -12.93 2.457 1 29.3 63 PRO A C 1
ATOM 481 O O . PRO A 1 63 ? 41.625 -13.68 1.488 1 29.3 63 PRO A O 1
ATOM 484 N N . VAL A 1 64 ? 41.219 -13.672 3.523 1 31.39 64 VAL A N 1
ATOM 485 C CA . VAL A 1 64 ? 40.406 -14.867 3.633 1 31.39 64 VAL A CA 1
ATOM 486 C C . VAL A 1 64 ? 39.125 -14.68 2.832 1 31.39 64 VAL A C 1
ATOM 488 O O . VAL A 1 64 ? 38.406 -13.672 2.992 1 31.39 64 VAL A O 1
ATOM 491 N N . GLN A 1 65 ? 38.75 -15.32 1.741 1 32.25 65 GLN A N 1
ATOM 492 C CA . GLN A 1 65 ? 37.562 -15.406 0.895 1 32.25 65 GLN A CA 1
ATOM 493 C C . GLN A 1 65 ? 36.312 -15.609 1.73 1 32.25 65 GLN A C 1
ATOM 495 O O . GLN A 1 65 ? 36.188 -16.625 2.412 1 32.25 65 GLN A O 1
ATOM 500 N N . VAL A 1 66 ? 35.562 -14.656 2.436 1 33.62 66 VAL A N 1
ATOM 501 C CA . VAL A 1 66 ? 34.25 -14.641 3.021 1 33.62 66 VAL A CA 1
ATOM 502 C C . VAL A 1 66 ? 33.344 -15.602 2.264 1 33.62 66 VAL A C 1
ATOM 504 O O . VAL A 1 66 ? 33.344 -15.641 1.031 1 33.62 66 VAL A O 1
ATOM 507 N N . GLY A 1 67 ? 32.719 -16.656 2.816 1 38.16 67 GLY A N 1
ATOM 508 C CA . GLY A 1 67 ? 31.781 -17.625 2.285 1 38.16 67 GLY A CA 1
ATOM 509 C C . GLY A 1 67 ? 30.781 -17.016 1.327 1 38.16 67 GLY A C 1
ATOM 510 O O . GLY A 1 67 ? 30.266 -15.93 1.569 1 38.16 67 GLY A O 1
ATOM 511 N N . GLY A 1 68 ? 30.641 -17.141 -0.006 1 44.09 68 GLY A N 1
ATOM 512 C CA . GLY A 1 68 ? 30.047 -16.562 -1.205 1 44.09 68 GLY A CA 1
ATOM 513 C C . GLY A 1 68 ? 28.547 -16.438 -1.126 1 44.09 68 GLY A C 1
ATOM 514 O O . GLY A 1 68 ? 27.828 -17.438 -1.208 1 44.09 68 GLY A O 1
ATOM 515 N N . ALA A 1 69 ? 27.859 -15.531 -0.268 1 49.97 69 ALA A N 1
ATOM 516 C CA . ALA A 1 69 ? 26.453 -15.156 -0.305 1 49.97 69 ALA A CA 1
ATOM 517 C C . ALA A 1 69 ? 25.922 -15.117 -1.739 1 49.97 69 ALA A C 1
ATOM 519 O O . ALA A 1 69 ? 26.594 -14.602 -2.637 1 49.97 69 ALA A O 1
ATOM 520 N N . ILE A 1 70 ? 24.984 -16.109 -2.053 1 61.75 70 ILE A N 1
ATOM 521 C CA . ILE A 1 70 ? 24.266 -16.094 -3.324 1 61.75 70 ILE A CA 1
ATOM 522 C C . ILE A 1 70 ? 23.672 -14.703 -3.562 1 61.75 70 ILE A C 1
ATOM 524 O O . ILE A 1 70 ? 22.859 -14.219 -2.771 1 61.75 70 ILE A O 1
ATOM 528 N N . SER A 1 71 ? 24.438 -13.828 -4.32 1 69.88 71 SER A N 1
ATOM 529 C CA . SER A 1 71 ? 24.125 -12.422 -4.559 1 69.88 71 SER A CA 1
ATOM 530 C C . SER A 1 71 ? 23.016 -12.273 -5.602 1 69.88 71 SER A C 1
ATOM 532 O O . SER A 1 71 ? 22.781 -13.188 -6.391 1 69.88 71 SER A O 1
ATOM 534 N N . ASP A 1 72 ? 22.312 -11.203 -5.559 1 79.19 72 ASP A N 1
ATOM 535 C CA . ASP A 1 72 ? 21.266 -10.836 -6.508 1 79.19 72 ASP A CA 1
ATOM 536 C C . ASP A 1 72 ? 21.828 -10.648 -7.91 1 79.19 72 ASP A C 1
ATOM 538 O O . ASP A 1 72 ? 22.953 -10.172 -8.07 1 79.19 72 ASP A O 1
ATOM 542 N N . ALA A 1 73 ? 21.125 -11.18 -8.883 1 80.94 73 ALA A N 1
ATOM 543 C CA . ALA A 1 73 ? 21.453 -10.867 -10.273 1 80.94 73 ALA A CA 1
ATOM 544 C C . ALA A 1 73 ? 21.047 -9.438 -10.625 1 80.94 73 ALA A C 1
ATOM 546 O O . ALA A 1 73 ? 19.922 -9.008 -10.328 1 80.94 73 ALA A O 1
ATOM 547 N N . VAL A 1 74 ? 22.031 -8.672 -11.086 1 86.38 74 VAL A N 1
ATOM 548 C CA . VAL A 1 74 ? 21.781 -7.273 -11.414 1 86.38 74 VAL A CA 1
ATOM 549 C C . VAL A 1 74 ? 22.062 -7.035 -12.898 1 86.38 74 VAL A C 1
ATOM 551 O O . VAL A 1 74 ? 22.938 -7.68 -13.484 1 86.38 74 VAL A O 1
ATOM 554 N N . PRO A 1 75 ? 21.266 -6.152 -13.562 1 87.88 75 PRO A N 1
ATOM 555 C CA . PRO A 1 75 ? 21.547 -5.789 -14.953 1 87.88 75 PRO A CA 1
ATOM 556 C C . PRO A 1 75 ? 22.797 -4.93 -15.094 1 87.88 75 PRO A C 1
ATOM 558 O O . PRO A 1 75 ? 23.359 -4.469 -14.094 1 87.88 75 PRO A O 1
ATOM 561 N N . ALA A 1 76 ? 23.203 -4.793 -16.344 1 83.31 76 ALA A N 1
ATOM 562 C CA . ALA A 1 76 ? 24.391 -3.986 -16.609 1 83.31 76 ALA A CA 1
ATOM 563 C C . ALA A 1 76 ? 24.047 -2.498 -16.609 1 83.31 76 ALA A C 1
ATOM 565 O O . ALA A 1 76 ? 24.781 -1.692 -16.031 1 83.31 76 ALA A O 1
ATOM 566 N N . GLU A 1 77 ? 22.875 -2.236 -17.125 1 87.25 77 GLU A N 1
ATOM 567 C CA . GLU A 1 77 ? 22.484 -0.834 -17.281 1 87.25 77 GLU A CA 1
ATOM 568 C C . GLU A 1 77 ? 21.781 -0.31 -16.031 1 87.25 77 GLU A C 1
ATOM 570 O O . GLU A 1 77 ? 21.125 -1.068 -15.328 1 87.25 77 GLU A O 1
ATOM 575 N N . SER A 1 78 ? 21.906 1.002 -15.867 1 86.25 78 SER A N 1
ATOM 576 C CA . SER A 1 78 ? 21.281 1.651 -14.719 1 86.25 78 SER A CA 1
ATOM 577 C C . SER A 1 78 ? 19.766 1.561 -14.797 1 86.25 78 SER A C 1
ATOM 579 O O . SER A 1 78 ? 19.078 1.616 -13.766 1 86.25 78 SER A O 1
ATOM 581 N N . ASP A 1 79 ? 19.281 1.405 -15.984 1 88.5 79 ASP A N 1
ATOM 582 C CA . ASP A 1 79 ? 17.828 1.258 -16.172 1 88.5 79 ASP A CA 1
ATOM 583 C C . ASP A 1 79 ? 17.469 -0.183 -16.531 1 88.5 79 ASP A C 1
ATOM 585 O O . ASP A 1 79 ? 16.422 -0.436 -17.141 1 88.5 79 ASP A O 1
ATOM 589 N N . GLY A 1 80 ? 18.328 -1.054 -16.141 1 89 80 GLY A N 1
ATOM 590 C CA . GLY A 1 80 ? 18.172 -2.447 -16.531 1 89 80 GLY A CA 1
ATOM 591 C C . GLY A 1 80 ? 16.953 -3.105 -15.922 1 89 80 GLY A C 1
ATOM 592 O O . GLY A 1 80 ? 16.422 -4.07 -16.469 1 89 80 GLY A O 1
ATOM 593 N N . PHE A 1 81 ? 16.531 -2.625 -14.789 1 90.81 81 PHE A N 1
ATOM 594 C CA . PHE A 1 81 ? 15.375 -3.229 -14.141 1 90.81 81 PHE A CA 1
ATOM 595 C C . PHE A 1 81 ? 14.078 -2.674 -14.727 1 90.81 81 PHE A C 1
ATOM 597 O O . PHE A 1 81 ? 12.992 -3.146 -14.398 1 90.81 81 PHE A O 1
ATOM 604 N N . ASP A 1 82 ? 14.18 -1.592 -15.617 1 91.56 82 ASP A N 1
ATOM 605 C CA . ASP A 1 82 ? 12.984 -1.096 -16.281 1 91.56 82 ASP A CA 1
ATOM 606 C C . ASP A 1 82 ? 12.344 -2.188 -17.141 1 91.56 82 ASP A C 1
ATOM 608 O O . ASP A 1 82 ? 13.039 -3.002 -17.75 1 91.56 82 ASP A O 1
ATOM 612 N N . TRP A 1 83 ? 11.055 -2.266 -17.172 1 89.75 83 TRP A N 1
ATOM 613 C CA . TRP A 1 83 ? 10.383 -3.312 -17.938 1 89.75 83 TRP A CA 1
ATOM 614 C C . TRP A 1 83 ? 9.125 -2.773 -18.609 1 89.75 83 TRP A C 1
ATOM 616 O O . TRP A 1 83 ? 8.578 -1.75 -18.203 1 89.75 83 TRP A O 1
ATOM 626 N N . GLN A 1 84 ? 8.797 -3.393 -19.719 1 87.81 84 GLN A N 1
ATOM 627 C CA . GLN A 1 84 ? 7.578 -3.18 -20.484 1 87.81 84 GLN A CA 1
ATOM 628 C C . GLN A 1 84 ? 6.996 -4.504 -20.984 1 87.81 84 GLN A C 1
ATOM 630 O O . GLN A 1 84 ? 7.691 -5.289 -21.625 1 87.81 84 GLN A O 1
ATOM 635 N N . GLU A 1 85 ? 5.887 -4.988 -20.5 1 84.31 85 GLU A N 1
ATOM 636 C CA . GLU A 1 85 ? 5.305 -6.289 -20.812 1 84.31 85 GLU A CA 1
ATOM 637 C C . GLU A 1 85 ? 4.207 -6.164 -21.875 1 84.31 85 GLU A C 1
ATOM 639 O O . GLU A 1 85 ? 3.588 -7.16 -22.25 1 84.31 85 GLU A O 1
ATOM 644 N N . ASP A 1 86 ? 3.844 -5.062 -22.406 1 65.25 86 ASP A N 1
ATOM 645 C CA . ASP A 1 86 ? 2.834 -4.98 -23.453 1 65.25 86 ASP A CA 1
ATOM 646 C C . ASP A 1 86 ? 3.318 -5.648 -24.75 1 65.25 86 ASP A C 1
ATOM 648 O O . ASP A 1 86 ? 2.523 -5.93 -25.641 1 65.25 86 ASP A O 1
ATOM 652 N N . VAL A 1 87 ? 4.734 -5.965 -24.797 1 51.75 87 VAL A N 1
ATOM 653 C CA . VAL A 1 87 ? 5.309 -6.504 -26.031 1 51.75 87 VAL A CA 1
ATOM 654 C C . VAL A 1 87 ? 5.57 -7.996 -25.859 1 51.75 87 VAL A C 1
ATOM 656 O O . VAL A 1 87 ? 5.84 -8.469 -24.766 1 51.75 87 VAL A O 1
ATOM 659 N N . ASP A 1 88 ? 4.996 -8.898 -26.688 1 48.97 88 ASP A N 1
ATOM 660 C CA . ASP A 1 88 ? 4.918 -10.352 -26.781 1 48.97 88 ASP A CA 1
ATOM 661 C C . ASP A 1 88 ? 6.223 -11.008 -26.328 1 48.97 88 ASP A C 1
ATOM 663 O O . ASP A 1 88 ? 6.852 -11.734 -27.094 1 48.97 88 ASP A O 1
ATOM 667 N N . GLU A 1 89 ? 7.051 -10.312 -25.469 1 52.09 89 GLU A N 1
ATOM 668 C CA . GLU A 1 89 ? 8.305 -11 -25.172 1 52.09 89 GLU A CA 1
ATOM 669 C C . GLU A 1 89 ? 8.07 -12.18 -24.234 1 52.09 89 GLU A C 1
ATOM 671 O O . GLU A 1 89 ? 7.055 -12.234 -23.531 1 52.09 89 GLU A O 1
ATOM 676 N N . LEU A 1 90 ? 8.914 -13.25 -24.391 1 48.34 90 LEU A N 1
ATOM 677 C CA . LEU A 1 90 ? 8.938 -14.57 -23.781 1 48.34 90 LEU A CA 1
ATOM 678 C C . LEU A 1 90 ? 8.906 -14.461 -22.266 1 48.34 90 LEU A C 1
ATOM 680 O O . LEU A 1 90 ? 9.734 -15.062 -21.562 1 48.34 90 LEU A O 1
ATOM 684 N N . THR A 1 91 ? 8.141 -13.477 -21.812 1 56.31 91 THR A N 1
ATOM 685 C CA . THR A 1 91 ? 8.047 -13.453 -20.359 1 56.31 91 THR A CA 1
ATOM 686 C C . THR A 1 91 ? 7.121 -14.555 -19.859 1 56.31 91 THR A C 1
ATOM 688 O O . THR A 1 91 ? 6.164 -14.93 -20.547 1 56.31 91 THR A O 1
ATOM 691 N N . ASP A 1 92 ? 7.707 -15.578 -19.047 1 73.44 92 ASP A N 1
ATOM 692 C CA . ASP A 1 92 ? 6.848 -16.578 -18.406 1 73.44 92 ASP A CA 1
ATOM 693 C C . ASP A 1 92 ? 6.137 -15.984 -17.203 1 73.44 92 ASP A C 1
ATOM 695 O O . ASP A 1 92 ? 6.734 -15.234 -16.422 1 73.44 92 ASP A O 1
ATOM 699 N N . GLY A 1 93 ? 4.918 -16.125 -17.125 1 75.94 93 GLY A N 1
ATOM 700 C CA . GLY A 1 93 ? 4.031 -15.633 -16.078 1 75.94 93 GLY A CA 1
ATOM 701 C C . GLY A 1 93 ? 4.512 -15.961 -14.68 1 75.94 93 GLY A C 1
ATOM 702 O O . GLY A 1 93 ? 4.121 -15.312 -13.711 1 75.94 93 GLY A O 1
ATOM 703 N N . MET A 1 94 ? 5.426 -16.906 -14.602 1 79.38 94 MET A N 1
ATOM 704 C CA . MET A 1 94 ? 5.938 -17.359 -13.305 1 79.38 94 MET A CA 1
ATOM 705 C C . MET A 1 94 ? 7.305 -16.734 -13.023 1 79.38 94 MET A C 1
ATOM 707 O O . MET A 1 94 ? 7.848 -16.906 -11.938 1 79.38 94 MET A O 1
ATOM 711 N N . ALA A 1 95 ? 7.844 -16.016 -14.008 1 72.25 95 ALA A N 1
ATOM 712 C CA . ALA A 1 95 ? 9.172 -15.398 -13.961 1 72.25 95 ALA A CA 1
ATOM 713 C C . ALA A 1 95 ? 10.227 -16.406 -13.516 1 72.25 95 ALA A C 1
ATOM 715 O O . ALA A 1 95 ? 11.188 -16.047 -12.836 1 72.25 95 ALA A O 1
ATOM 716 N N . SER A 1 96 ? 9.992 -17.625 -13.852 1 75.56 96 SER A N 1
ATOM 717 C CA . SER A 1 96 ? 10.867 -18.688 -13.383 1 75.56 96 SER A CA 1
ATOM 718 C C . SER A 1 96 ? 12.094 -18.828 -14.273 1 75.56 96 SER A C 1
ATOM 720 O O . SER A 1 96 ? 13.125 -19.359 -13.836 1 75.56 96 SER A O 1
ATOM 722 N N . LEU A 1 97 ? 11.953 -18.328 -15.508 1 71.19 97 LEU A N 1
ATOM 723 C CA . LEU A 1 97 ? 13.039 -18.594 -16.453 1 71.19 97 LEU A CA 1
ATOM 724 C C . LEU A 1 97 ? 13.711 -17.297 -16.875 1 71.19 97 LEU A C 1
ATOM 726 O O . LEU A 1 97 ? 14.492 -17.281 -17.828 1 71.19 97 LEU A O 1
ATOM 730 N N . SER A 1 98 ? 13.352 -16.188 -16.109 1 74.44 98 SER A N 1
ATOM 731 C CA . SER A 1 98 ? 13.945 -14.883 -16.406 1 74.44 98 SER A CA 1
ATOM 732 C C . SER A 1 98 ? 15.352 -14.781 -15.805 1 74.44 98 SER A C 1
ATOM 734 O O . SER A 1 98 ? 15.594 -13.961 -14.914 1 74.44 98 SER A O 1
ATOM 736 N N . VAL A 1 99 ? 16.234 -15.523 -16.453 1 75.19 99 VAL A N 1
ATOM 737 C CA . VAL A 1 99 ? 17.594 -15.609 -15.914 1 75.19 99 VAL A CA 1
ATOM 738 C C . VAL A 1 99 ? 18.312 -14.281 -16.125 1 75.19 99 VAL A C 1
ATOM 740 O O . VAL A 1 99 ? 19.016 -13.805 -15.227 1 75.19 99 VAL A O 1
ATOM 743 N N . GLU A 1 100 ? 18.062 -13.633 -17.266 1 78.88 100 GLU A N 1
ATOM 744 C CA . GLU A 1 100 ? 18.578 -12.281 -17.5 1 78.88 100 GLU A CA 1
ATOM 745 C C . GLU A 1 100 ? 17.703 -11.234 -16.828 1 78.88 100 GLU A C 1
ATOM 747 O O . GLU A 1 100 ? 16.5 -11.141 -17.109 1 78.88 100 GLU A O 1
ATOM 752 N N . PRO A 1 101 ? 18.312 -10.523 -15.992 1 83.19 101 PRO A N 1
ATOM 753 C CA . PRO A 1 101 ? 17.5 -9.578 -15.219 1 83.19 101 PRO A CA 1
ATOM 754 C C . PRO A 1 101 ? 17.031 -8.391 -16.047 1 83.19 101 PRO A C 1
ATOM 756 O O . PRO A 1 101 ? 16.047 -7.73 -15.688 1 83.19 101 PRO A O 1
ATOM 759 N N . ARG A 1 102 ? 17.719 -8.109 -17.141 1 85.94 102 ARG A N 1
ATOM 760 C CA . ARG A 1 102 ? 17.375 -6.938 -17.938 1 85.94 102 ARG A CA 1
ATOM 761 C C . ARG A 1 102 ? 15.953 -7.039 -18.469 1 85.94 102 ARG A C 1
ATOM 763 O O . ARG A 1 102 ? 15.586 -8.039 -19.094 1 85.94 102 ARG A O 1
ATOM 770 N N . GLY A 1 103 ? 15.164 -6.102 -18.109 1 86.94 103 GLY A N 1
ATOM 771 C CA . GLY A 1 103 ? 13.82 -6 -18.672 1 86.94 103 GLY A CA 1
ATOM 772 C C . GLY A 1 103 ? 12.805 -6.863 -17.938 1 86.94 103 GLY A C 1
ATOM 773 O O . GLY A 1 103 ? 11.617 -6.82 -18.25 1 86.94 103 GLY A O 1
ATOM 774 N N . ALA A 1 104 ? 13.242 -7.691 -17 1 87.19 104 ALA A N 1
ATOM 775 C CA . ALA A 1 104 ? 12.336 -8.609 -16.312 1 87.19 104 ALA A CA 1
ATOM 776 C C . ALA A 1 104 ? 11.828 -7.992 -15.008 1 87.19 104 ALA A C 1
ATOM 778 O O . ALA A 1 104 ? 10.828 -8.453 -14.445 1 87.19 104 ALA A O 1
ATOM 779 N N . GLY A 1 105 ? 12.5 -6.867 -14.547 1 91.94 105 GLY A N 1
ATOM 780 C CA . GLY A 1 105 ? 12.227 -6.375 -13.211 1 91.94 105 GLY A CA 1
ATOM 781 C C . GLY A 1 105 ? 13.023 -7.094 -12.133 1 91.94 105 GLY A C 1
ATOM 782 O O . GLY A 1 105 ? 13.688 -8.094 -12.414 1 91.94 105 GLY A O 1
ATOM 783 N N . TYR A 1 106 ? 13.008 -6.547 -11.016 1 94.19 106 TYR A N 1
ATOM 784 C CA . TYR A 1 106 ? 13.742 -7.129 -9.898 1 94.19 106 TYR A CA 1
ATOM 785 C C . TYR A 1 106 ? 13.031 -8.359 -9.352 1 94.19 106 TYR A C 1
ATOM 787 O O . TYR A 1 106 ? 11.852 -8.305 -9.016 1 94.19 106 TYR A O 1
ATOM 795 N N . LEU A 1 107 ? 13.695 -9.492 -9.312 1 93 107 LEU A N 1
ATOM 796 C CA . LEU A 1 107 ? 13.242 -10.75 -8.734 1 93 107 LEU A CA 1
ATOM 797 C C . LEU A 1 107 ? 14.141 -11.172 -7.574 1 93 107 LEU A C 1
ATOM 799 O O . LEU A 1 107 ? 15.336 -11.398 -7.766 1 93 107 LEU A O 1
ATOM 803 N N . GLY A 1 108 ? 13.555 -11.312 -6.359 1 92.31 108 GLY A N 1
ATOM 804 C CA . GLY A 1 108 ? 14.32 -11.5 -5.133 1 92.31 108 GLY A CA 1
ATOM 805 C C . GLY A 1 108 ? 14.562 -12.953 -4.797 1 92.31 108 GLY A C 1
ATOM 806 O O . GLY A 1 108 ? 14.297 -13.844 -5.609 1 92.31 108 GLY A O 1
ATOM 807 N N . PRO A 1 109 ? 15.047 -13.234 -3.65 1 90.88 109 PRO A N 1
ATOM 808 C CA . PRO A 1 109 ? 15.586 -14.539 -3.266 1 90.88 109 PRO A CA 1
ATOM 809 C C . PRO A 1 109 ? 14.523 -15.633 -3.223 1 90.88 109 PRO A C 1
ATOM 811 O O . PRO A 1 109 ? 14.844 -16.812 -3.361 1 90.88 109 PRO A O 1
ATOM 814 N N . THR A 1 110 ? 13.281 -15.312 -2.971 1 93.12 110 THR A N 1
ATOM 815 C CA . THR A 1 110 ? 12.273 -16.359 -2.893 1 93.12 110 THR A CA 1
ATOM 816 C C . THR A 1 110 ? 11.805 -16.766 -4.285 1 93.12 110 THR A C 1
ATOM 818 O O . THR A 1 110 ? 11.117 -17.781 -4.449 1 93.12 110 THR A O 1
ATOM 821 N N . ALA A 1 111 ? 12.148 -15.93 -5.301 1 92.31 111 ALA A N 1
ATOM 822 C CA . ALA A 1 111 ? 11.781 -16.25 -6.676 1 92.31 111 ALA A CA 1
ATOM 823 C C . ALA A 1 111 ? 12.523 -17.484 -7.172 1 92.31 111 ALA A C 1
ATOM 825 O O . ALA A 1 111 ? 13.695 -17.688 -6.832 1 92.31 111 ALA A O 1
ATOM 826 N N . GLY A 1 112 ? 11.891 -18.297 -7.977 1 90.81 112 GLY A N 1
ATOM 827 C CA . GLY A 1 112 ? 12.5 -19.484 -8.523 1 90.81 112 GLY A CA 1
ATOM 828 C C . GLY A 1 112 ? 13.734 -19.203 -9.359 1 90.81 112 GLY A C 1
ATOM 829 O O . GLY A 1 112 ? 14.719 -19.938 -9.297 1 90.81 112 GLY A O 1
ATOM 830 N N . VAL A 1 113 ? 13.672 -18.078 -10.008 1 89.69 113 VAL A N 1
ATOM 831 C CA . VAL A 1 113 ? 14.758 -17.75 -10.922 1 89.69 113 VAL A CA 1
ATOM 832 C C . VAL A 1 113 ? 16.031 -17.422 -10.141 1 89.69 113 VAL A C 1
ATOM 834 O O . VAL A 1 113 ? 17.141 -17.594 -10.641 1 89.69 113 VAL A O 1
ATOM 837 N N . PHE A 1 114 ? 15.906 -16.984 -8.922 1 87 114 PHE A N 1
ATOM 838 C CA . PHE A 1 114 ? 17.062 -16.688 -8.078 1 87 114 PHE A CA 1
ATOM 839 C C . PHE A 1 114 ? 17.875 -17.953 -7.809 1 87 114 PHE A C 1
ATOM 841 O O . PHE A 1 114 ? 19.094 -17.953 -7.93 1 87 114 PHE A O 1
ATOM 848 N N . PHE A 1 115 ? 17.234 -18.953 -7.531 1 89.19 115 PHE A N 1
ATOM 849 C CA . PHE A 1 115 ? 17.844 -20.25 -7.289 1 89.19 115 PHE A CA 1
ATOM 850 C C . PHE A 1 115 ? 18.406 -20.844 -8.578 1 89.19 115 PHE A C 1
ATOM 852 O O . PHE A 1 115 ? 19.516 -21.344 -8.602 1 89.19 115 PHE A O 1
ATOM 859 N N . LEU A 1 116 ? 17.562 -20.672 -9.594 1 89.88 116 LEU A N 1
ATOM 860 C CA . LEU A 1 116 ? 18 -21.203 -10.891 1 89.88 116 LEU A CA 1
ATOM 861 C C . LEU A 1 116 ? 19.281 -20.516 -11.352 1 89.88 116 LEU A C 1
ATOM 863 O O . LEU A 1 116 ? 20.219 -21.188 -11.797 1 89.88 116 LEU A O 1
ATOM 867 N N . ARG A 1 117 ? 19.344 -19.266 -11.227 1 87.62 117 ARG A N 1
ATOM 868 C CA . ARG A 1 117 ? 20.547 -18.531 -11.609 1 87.62 117 ARG A CA 1
ATOM 869 C C . ARG A 1 117 ? 21.75 -19.016 -10.828 1 87.62 117 ARG A C 1
ATOM 871 O O . ARG A 1 117 ? 22.828 -19.219 -11.398 1 87.62 117 ARG A O 1
ATOM 878 N N . SER A 1 118 ? 21.547 -19.156 -9.602 1 86.19 118 SER A N 1
ATOM 879 C CA . SER A 1 118 ? 22.641 -19.594 -8.734 1 86.19 118 SER A CA 1
ATOM 880 C C . SER A 1 118 ? 23.094 -21 -9.094 1 86.19 118 SER A C 1
ATOM 882 O O . SER A 1 118 ? 24.297 -21.281 -9.102 1 86.19 118 SER A O 1
ATOM 884 N N . LEU A 1 119 ? 22.141 -21.828 -9.391 1 87.12 119 LEU A N 1
ATOM 885 C CA . LEU A 1 119 ? 22.469 -23.203 -9.773 1 87.12 119 LEU A CA 1
ATOM 886 C C . LEU A 1 119 ? 23.203 -23.234 -11.109 1 87.12 119 LEU A C 1
ATOM 888 O O . LEU A 1 119 ? 24.172 -23.969 -11.273 1 87.12 119 LEU A O 1
ATOM 892 N N . LEU A 1 120 ? 22.734 -22.422 -11.992 1 86.19 120 LEU A N 1
ATOM 893 C CA . LEU A 1 120 ? 23.375 -22.359 -13.305 1 86.19 120 LEU A CA 1
ATOM 894 C C . LEU A 1 120 ? 24.781 -21.812 -13.195 1 86.19 120 LEU A C 1
ATOM 896 O O . LEU A 1 120 ? 25.703 -22.312 -13.844 1 86.19 120 LEU A O 1
ATOM 900 N N . LEU A 1 121 ? 24.938 -20.859 -12.391 1 83 121 LEU A N 1
ATOM 901 C CA . LEU A 1 121 ? 26.266 -20.312 -12.164 1 83 121 LEU A CA 1
ATOM 902 C C . LEU A 1 121 ? 27.188 -21.344 -11.539 1 83 121 LEU A C 1
ATOM 904 O O . LEU A 1 121 ? 28.344 -21.484 -11.945 1 83 121 LEU A O 1
ATOM 908 N N . TRP A 1 122 ? 26.719 -22.016 -10.602 1 83.25 122 TRP A N 1
ATOM 909 C CA . TRP A 1 122 ? 27.5 -23.031 -9.898 1 83.25 122 TRP A CA 1
ATOM 910 C C . TRP A 1 122 ? 27.906 -24.156 -10.836 1 83.25 122 TRP A C 1
ATOM 912 O O . TRP A 1 122 ? 29.031 -24.688 -10.742 1 83.25 122 TRP A O 1
ATOM 922 N N . THR A 1 123 ? 27.047 -24.531 -11.75 1 82.75 123 THR A N 1
ATOM 923 C CA . THR A 1 123 ? 27.328 -25.656 -12.648 1 82.75 123 THR A CA 1
ATOM 924 C C . THR A 1 123 ? 28.031 -25.156 -13.906 1 82.75 123 THR A C 1
ATOM 926 O O . THR A 1 123 ? 28.281 -25.938 -14.836 1 82.75 123 THR A O 1
ATOM 929 N N . GLY A 1 124 ? 28.344 -23.875 -13.898 1 77.25 124 GLY A N 1
ATOM 930 C CA . GLY A 1 124 ? 29.156 -23.312 -14.977 1 77.25 124 GLY A CA 1
ATOM 931 C C . GLY A 1 124 ? 28.328 -22.969 -16.203 1 77.25 124 GLY A C 1
ATOM 932 O O . GLY A 1 124 ? 28.875 -22.844 -17.312 1 77.25 124 GLY A O 1
ATOM 933 N N . HIS A 1 125 ? 27.078 -22.953 -16.094 1 72.31 125 HIS A N 1
ATOM 934 C CA . HIS A 1 125 ? 26.219 -22.641 -17.234 1 72.31 125 HIS A CA 1
ATOM 935 C C . HIS A 1 125 ? 25.75 -21.188 -17.188 1 72.31 125 HIS A C 1
ATOM 937 O O . HIS A 1 125 ? 24.641 -20.891 -17.609 1 72.31 125 HIS A O 1
ATOM 943 N N . SER A 1 126 ? 26.625 -20.344 -16.688 1 60.88 126 SER A N 1
ATOM 944 C CA . SER A 1 126 ? 26.25 -18.953 -16.469 1 60.88 126 SER A CA 1
ATOM 945 C C . SER A 1 126 ? 25.734 -18.312 -17.75 1 60.88 126 SER A C 1
ATOM 947 O O . SER A 1 126 ? 25.422 -17.125 -17.766 1 60.88 126 SER A O 1
ATOM 949 N N . ARG A 1 127 ? 25.875 -19.078 -18.906 1 51.22 127 ARG A N 1
ATOM 950 C CA . ARG A 1 127 ? 25.516 -18.328 -20.094 1 51.22 127 ARG A CA 1
ATOM 951 C C . ARG A 1 127 ? 24 -18.047 -20.125 1 51.22 127 ARG A C 1
ATOM 953 O O . ARG A 1 127 ? 23.219 -18.875 -19.672 1 51.22 127 ARG A O 1
ATOM 960 N N . PRO A 1 128 ? 23.719 -16.891 -20.266 1 51.41 128 PRO A N 1
ATOM 961 C CA . PRO A 1 128 ? 22.312 -16.469 -20.359 1 51.41 128 PRO A CA 1
ATOM 962 C C . PRO A 1 128 ? 21.453 -17.422 -21.172 1 51.41 128 PRO A C 1
ATOM 964 O O . PRO A 1 128 ? 21.828 -17.797 -22.297 1 51.41 128 PRO A O 1
ATOM 967 N N . PHE A 1 129 ? 20.875 -18.484 -20.547 1 47.81 129 PHE A N 1
ATOM 968 C CA . PHE A 1 129 ? 19.812 -19.156 -21.312 1 47.81 129 PHE A CA 1
ATOM 969 C C . PHE A 1 129 ? 18.969 -18.156 -22.078 1 47.81 129 PHE A C 1
ATOM 971 O O . PHE A 1 129 ? 18.078 -17.516 -21.516 1 47.81 129 PHE A O 1
ATOM 978 N N . ILE A 1 130 ? 19.688 -17.328 -22.734 1 41.88 130 ILE A N 1
ATOM 979 C CA . ILE A 1 130 ? 18.969 -16.312 -23.484 1 41.88 130 ILE A CA 1
ATOM 980 C C . ILE A 1 130 ? 17.828 -16.969 -24.266 1 41.88 130 ILE A C 1
ATOM 982 O O . ILE A 1 130 ? 18.078 -17.781 -25.156 1 41.88 130 ILE A O 1
ATOM 986 N N . GLY A 1 131 ? 16.812 -17.391 -23.594 1 41.66 131 GLY A N 1
ATOM 987 C CA . GLY A 1 131 ? 15.656 -17.719 -24.391 1 41.66 131 GLY A CA 1
ATOM 988 C C . GLY A 1 131 ? 15.555 -16.906 -25.672 1 41.66 131 GLY A C 1
ATOM 989 O O . GLY A 1 131 ? 16.078 -15.781 -25.734 1 41.66 131 GLY A O 1
ATOM 990 N N . ASP A 1 132 ? 15.719 -17.578 -26.844 1 36.88 132 ASP A N 1
ATOM 991 C CA . ASP A 1 132 ? 15.406 -16.953 -28.125 1 36.88 132 ASP A CA 1
ATOM 992 C C . ASP A 1 132 ? 14.227 -15.992 -28 1 36.88 132 ASP A C 1
ATOM 994 O O . ASP A 1 132 ? 13.086 -16.422 -27.844 1 36.88 132 ASP A O 1
ATOM 998 N N . SER A 1 133 ? 14.406 -15.055 -27.156 1 37.62 133 SER A N 1
ATOM 999 C CA . SER A 1 133 ? 13.336 -14.062 -27.25 1 37.62 133 SER A CA 1
ATOM 1000 C C . SER A 1 133 ? 13.086 -13.656 -28.688 1 37.62 133 SER A C 1
ATOM 1002 O O . SER A 1 133 ? 13.836 -12.859 -29.266 1 37.62 133 SER A O 1
ATOM 1004 N N . SER A 1 134 ? 12.875 -14.641 -29.594 1 34.75 134 SER A N 1
ATOM 1005 C CA . SER A 1 134 ? 12.406 -14.125 -30.875 1 34.75 134 SER A CA 1
ATOM 1006 C C . SER A 1 134 ? 11.344 -13.047 -30.672 1 34.75 134 SER A C 1
ATOM 1008 O O . SER A 1 134 ? 10.312 -13.289 -30.031 1 34.75 134 SER A O 1
ATOM 1010 N N . GLU A 1 135 ? 11.773 -11.867 -30.594 1 36.97 135 GLU A N 1
ATOM 1011 C CA . GLU A 1 135 ? 10.914 -10.695 -30.734 1 36.97 135 GLU A CA 1
ATOM 1012 C C . GLU A 1 135 ? 9.859 -10.906 -31.812 1 36.97 135 GLU A C 1
ATOM 1014 O O . GLU A 1 135 ? 10.117 -10.648 -33 1 36.97 135 GLU A O 1
ATOM 1019 N N . VAL A 1 136 ? 9.188 -12.039 -31.938 1 33.59 136 VAL A N 1
ATOM 1020 C CA . VAL A 1 136 ? 8.203 -11.945 -33 1 33.59 136 VAL A CA 1
ATOM 1021 C C . VAL A 1 136 ? 7.164 -10.883 -32.656 1 33.59 136 VAL A C 1
ATOM 1023 O O . VAL A 1 136 ? 6.453 -11 -31.656 1 33.59 136 VAL A O 1
ATOM 1026 N N . PRO A 1 137 ? 7.379 -9.719 -33.062 1 33.34 137 PRO A N 1
ATOM 1027 C CA . PRO A 1 137 ? 6.289 -8.758 -32.875 1 33.34 137 PRO A CA 1
ATOM 1028 C C . PRO A 1 137 ? 4.941 -9.305 -33.344 1 33.34 137 PRO A C 1
ATOM 1030 O O . PRO A 1 137 ? 4.793 -9.703 -34.5 1 33.34 137 PRO A O 1
ATOM 1033 N N . ARG A 1 138 ? 4.238 -10.055 -32.562 1 33.94 138 ARG A N 1
ATOM 1034 C CA . ARG A 1 138 ? 2.92 -10.312 -33.125 1 33.94 138 ARG A CA 1
ATOM 1035 C C . ARG A 1 138 ? 2.139 -9.016 -33.312 1 33.94 138 ARG A C 1
ATOM 1037 O O . ARG A 1 138 ? 2.066 -8.195 -32.406 1 33.94 138 ARG A O 1
ATOM 1044 N N . PRO A 1 139 ? 1.868 -8.547 -34.594 1 32.53 139 PRO A N 1
ATOM 1045 C CA . PRO A 1 139 ? 1.034 -7.363 -34.844 1 32.53 139 PRO A CA 1
ATOM 1046 C C . PRO A 1 139 ? -0.226 -7.352 -33.969 1 32.53 139 PRO A C 1
ATOM 1048 O O . PRO A 1 139 ? -0.788 -8.406 -33.688 1 32.53 139 PRO A O 1
ATOM 1051 N N . HIS A 1 140 ? -0.326 -6.465 -33.062 1 34.62 140 HIS A N 1
ATOM 1052 C CA . HIS A 1 140 ? -1.608 -6.219 -32.406 1 34.62 140 HIS A CA 1
ATOM 1053 C C . HIS A 1 140 ? -2.762 -6.352 -33.406 1 34.62 140 HIS A C 1
ATOM 1055 O O . HIS A 1 140 ? -2.803 -5.641 -34.406 1 34.62 140 HIS A O 1
ATOM 1061 N N . ALA A 1 141 ? -3.174 -7.52 -33.75 1 34.12 141 ALA A N 1
ATOM 1062 C CA . ALA A 1 141 ? -4.383 -7.578 -34.562 1 34.12 141 ALA A CA 1
ATOM 1063 C C . ALA A 1 141 ? -5.391 -6.516 -34.125 1 34.12 141 ALA A C 1
ATOM 1065 O O . ALA A 1 141 ? -5.938 -6.586 -33.031 1 34.12 141 ALA A O 1
ATOM 1066 N N . GLY A 1 142 ? -5.207 -5.137 -34.438 1 32.22 142 GLY A N 1
ATOM 1067 C CA . GLY A 1 142 ? -6.059 -3.98 -34.188 1 32.22 142 GLY A CA 1
ATOM 1068 C C . GLY A 1 142 ? -7.535 -4.32 -34.156 1 32.22 142 GLY A C 1
ATOM 1069 O O . GLY A 1 142 ? -7.91 -5.488 -34.312 1 32.22 142 GLY A O 1
ATOM 1070 N N . LEU A 1 143 ? -8.352 -3.18 -34.281 1 36.09 143 LEU A N 1
ATOM 1071 C CA . LEU A 1 143 ? -9.758 -2.787 -34.25 1 36.09 143 LEU A CA 1
ATOM 1072 C C . LEU A 1 143 ? -10.586 -3.67 -35.188 1 36.09 143 LEU A C 1
ATOM 1074 O O . LEU A 1 143 ? -11.812 -3.689 -35.125 1 36.09 143 LEU A O 1
ATOM 1078 N N . GLU A 1 144 ? -9.867 -4.043 -36.219 1 36.72 144 GLU A N 1
ATOM 1079 C CA . GLU A 1 144 ? -10.812 -4.5 -37.25 1 36.72 144 GLU A CA 1
ATOM 1080 C C . GLU A 1 144 ? -11.609 -5.703 -36.75 1 36.72 144 GLU A C 1
ATOM 1082 O O . GLU A 1 144 ? -12.781 -5.863 -37.094 1 36.72 144 GLU A O 1
ATOM 1087 N N . SER A 1 145 ? -10.828 -6.531 -35.938 1 38.72 145 SER A N 1
ATOM 1088 C CA . SER A 1 145 ? -11.5 -7.77 -35.562 1 38.72 145 SER A CA 1
ATOM 1089 C C . SER A 1 145 ? -12.492 -7.531 -34.438 1 38.72 145 SER A C 1
ATOM 1091 O O . SER A 1 145 ? -13.219 -8.445 -34.031 1 38.72 145 SER A O 1
ATOM 1093 N N . SER A 1 146 ? -12.281 -6.309 -33.75 1 41.53 146 SER A N 1
ATOM 1094 C CA . SER A 1 146 ? -13.195 -5.953 -32.656 1 41.53 146 SER A CA 1
ATOM 1095 C C . SER A 1 146 ? -14.641 -5.977 -33.125 1 41.53 146 SER A C 1
ATOM 1097 O O . SER A 1 146 ? -15.547 -6.309 -32.375 1 41.53 146 SER A O 1
ATOM 1099 N N . SER A 1 147 ? -14.695 -5.43 -34.375 1 39.91 147 SER A N 1
ATOM 1100 C CA . SER A 1 147 ? -16.062 -5.328 -34.875 1 39.91 147 SER A CA 1
ATOM 1101 C C . SER A 1 147 ? -16.734 -6.695 -34.938 1 39.91 147 SER A C 1
ATOM 1103 O O . SER A 1 147 ? -17.922 -6.824 -34.625 1 39.91 147 SER A O 1
ATOM 1105 N N . GLN A 1 148 ? -15.883 -7.645 -35.469 1 41.84 148 GLN A N 1
ATOM 1106 C CA . GLN A 1 148 ? -16.5 -8.953 -35.656 1 41.84 148 GLN A CA 1
ATOM 1107 C C . GLN A 1 148 ? -16.781 -9.633 -34.312 1 41.84 148 GLN A C 1
ATOM 1109 O O . GLN A 1 148 ? -17.781 -10.328 -34.156 1 41.84 148 GLN A O 1
ATOM 1114 N N . LEU A 1 149 ? -15.734 -9.5 -33.406 1 46.53 149 LEU A N 1
ATOM 1115 C CA . LEU A 1 149 ? -15.914 -10.078 -32.062 1 46.53 149 LEU A CA 1
ATOM 1116 C C . LEU A 1 149 ? -17.078 -9.414 -31.344 1 46.53 149 LEU A C 1
ATOM 1118 O O . LEU A 1 149 ? -17.828 -10.078 -30.625 1 46.53 149 LEU A O 1
ATOM 1122 N N . SER A 1 150 ? -17.109 -8 -31.391 1 47.91 150 SER A N 1
ATOM 1123 C CA . SER A 1 150 ? -18.281 -7.328 -30.844 1 47.91 150 SER A CA 1
ATOM 1124 C C . SER A 1 150 ? -19.562 -8.047 -31.234 1 47.91 150 SER A C 1
ATOM 1126 O O . SER A 1 150 ? -20.484 -8.188 -30.406 1 47.91 150 SER A O 1
ATOM 1128 N N . ASN A 1 151 ? -19.578 -8.375 -32.531 1 47.31 151 ASN A N 1
ATOM 1129 C CA . ASN A 1 151 ? -20.797 -9.031 -32.969 1 47.31 151 ASN A CA 1
ATOM 1130 C C . ASN A 1 151 ? -20.938 -10.43 -32.375 1 47.31 151 ASN A C 1
ATOM 1132 O O . ASN A 1 151 ? -22.047 -10.852 -32.031 1 47.31 151 ASN A O 1
ATOM 1136 N N . SER A 1 152 ? -19.781 -11.172 -32.406 1 47.72 152 SER A N 1
ATOM 1137 C CA . SER A 1 152 ? -19.828 -12.555 -31.953 1 47.72 152 SER A CA 1
ATOM 1138 C C . SER A 1 152 ? -19.922 -12.633 -30.438 1 47.72 152 SER A C 1
ATOM 1140 O O . SER A 1 152 ? -20.641 -13.469 -29.891 1 47.72 152 SER A O 1
ATOM 1142 N N . VAL A 1 153 ? -18.922 -11.945 -29.672 1 54.03 153 VAL A N 1
ATOM 1143 C CA . VAL A 1 153 ? -19 -11.898 -28.219 1 54.03 153 VAL A CA 1
ATOM 1144 C C . VAL A 1 153 ? -20.344 -11.328 -27.797 1 54.03 153 VAL A C 1
ATOM 1146 O O . VAL A 1 153 ? -20.703 -11.359 -26.609 1 54.03 153 VAL A O 1
ATOM 1149 N N . THR A 1 154 ? -20.938 -10.562 -28.719 1 56.19 154 THR A N 1
ATOM 1150 C CA . THR A 1 154 ? -22.219 -9.93 -28.422 1 56.19 154 THR A CA 1
ATOM 1151 C C . THR A 1 154 ? -23.344 -10.961 -28.406 1 56.19 154 THR A C 1
ATOM 1153 O O . THR A 1 154 ? -24.453 -10.68 -27.953 1 56.19 154 THR A O 1
ATOM 1156 N N . SER A 1 155 ? -22.984 -12.141 -28.859 1 75.94 155 SER A N 1
ATOM 1157 C CA . SER A 1 155 ? -24.125 -13.031 -28.719 1 75.94 155 SER A CA 1
ATOM 1158 C C . SER A 1 155 ? -24.266 -13.555 -27.297 1 75.94 155 SER A C 1
ATOM 1160 O O . SER A 1 155 ? -23.25 -13.828 -26.641 1 75.94 155 SER A O 1
ATOM 1162 N N . ARG A 1 156 ? -25.281 -13.516 -26.812 1 81.88 156 ARG A N 1
ATOM 1163 C CA . ARG A 1 156 ? -25.641 -13.992 -25.484 1 81.88 156 ARG A CA 1
ATOM 1164 C C . ARG A 1 156 ? -25.109 -15.398 -25.234 1 81.88 156 ARG A C 1
ATOM 1166 O O . ARG A 1 156 ? -24.672 -15.727 -24.125 1 81.88 156 ARG A O 1
ATOM 1173 N N . HIS A 1 157 ? -25.094 -16.094 -26.266 1 85.75 157 HIS A N 1
ATOM 1174 C CA . HIS A 1 157 ? -24.641 -17.469 -26.141 1 85.75 157 HIS A CA 1
ATOM 1175 C C . HIS A 1 157 ? -23.141 -17.531 -25.859 1 85.75 157 HIS A C 1
ATOM 1177 O O . HIS A 1 157 ? -22.703 -18.281 -24.984 1 85.75 157 HIS A O 1
ATOM 1183 N N . VAL A 1 158 ? -22.453 -16.75 -26.547 1 86.75 158 VAL A N 1
ATOM 1184 C CA . VAL A 1 158 ? -21.016 -16.734 -26.344 1 86.75 158 VAL A CA 1
ATOM 1185 C C . VAL A 1 158 ? -20.688 -16.219 -24.953 1 86.75 158 VAL A C 1
ATOM 1187 O O . VAL A 1 158 ? -19.812 -16.766 -24.266 1 86.75 158 VAL A O 1
ATOM 1190 N N . ILE A 1 159 ? -21.375 -15.266 -24.531 1 91 159 ILE A N 1
ATOM 1191 C CA . ILE A 1 159 ? -21.203 -14.719 -23.188 1 91 159 ILE A CA 1
ATOM 1192 C C . ILE A 1 159 ? -21.438 -15.805 -22.141 1 91 159 ILE A C 1
ATOM 1194 O O . ILE A 1 159 ? -20.641 -16 -21.234 1 91 159 ILE A O 1
ATOM 1198 N N . GLU A 1 160 ? -22.5 -16.469 -22.359 1 92.38 160 GLU A N 1
ATOM 1199 C CA . GLU A 1 160 ? -22.844 -17.531 -21.406 1 92.38 160 GLU A CA 1
ATOM 1200 C C . GLU A 1 160 ? -21.797 -18.625 -21.406 1 92.38 160 GLU A C 1
ATOM 1202 O O . GLU A 1 160 ? -21.469 -19.172 -20.359 1 92.38 160 GLU A O 1
ATOM 1207 N N . GLN A 1 161 ? -21.375 -18.922 -22.516 1 91.81 161 GLN A N 1
ATOM 1208 C CA . GLN A 1 161 ? -20.359 -19.969 -22.609 1 91.81 161 GLN A CA 1
ATOM 1209 C C . GLN A 1 161 ? -19.078 -19.562 -21.891 1 91.81 161 GLN A C 1
ATOM 1211 O O . GLN A 1 161 ? -18.484 -20.375 -21.172 1 91.81 161 GLN A O 1
ATOM 1216 N N . LEU A 1 162 ? -18.672 -18.359 -22.156 1 92.81 162 LEU A N 1
ATOM 1217 C CA . LEU A 1 162 ? -17.453 -17.875 -21.516 1 92.81 162 LEU A CA 1
ATOM 1218 C C . LEU A 1 162 ? -17.641 -17.734 -20.016 1 92.81 162 LEU A C 1
ATOM 1220 O O . LEU A 1 162 ? -16.75 -18.109 -19.234 1 92.81 162 LEU A O 1
ATOM 1224 N N . VAL A 1 163 ? -18.75 -17.266 -19.609 1 96.19 163 VAL A N 1
ATOM 1225 C CA . VAL A 1 163 ? -19.062 -17.125 -18.188 1 96.19 163 VAL A CA 1
ATOM 1226 C C . VAL A 1 163 ? -19.094 -18.516 -17.547 1 96.19 163 VAL A C 1
ATOM 1228 O O . VAL A 1 163 ? -18.562 -18.703 -16.438 1 96.19 163 VAL A O 1
ATOM 1231 N N . ASN A 1 164 ? -19.703 -19.453 -18.203 1 95 164 ASN A N 1
ATOM 1232 C CA . ASN A 1 164 ? -19.719 -20.812 -17.703 1 95 164 ASN A CA 1
ATOM 1233 C C . ASN A 1 164 ? -18.312 -21.391 -17.594 1 95 164 ASN A C 1
ATOM 1235 O O . ASN A 1 164 ? -18 -22.094 -16.625 1 95 164 ASN A O 1
ATOM 1239 N N . GLY A 1 165 ? -17.547 -21.094 -18.641 1 91.94 165 GLY A N 1
ATOM 1240 C CA . GLY A 1 165 ? -16.172 -21.547 -18.578 1 91.94 165 GLY A CA 1
ATOM 1241 C C . GLY A 1 165 ? -15.414 -21.031 -17.375 1 91.94 165 GLY A C 1
ATOM 1242 O O . GLY A 1 165 ? -14.625 -21.766 -16.766 1 91.94 165 GLY A O 1
ATOM 1243 N N . TYR A 1 166 ? -15.695 -19.828 -17.031 1 95.44 166 TYR A N 1
ATOM 1244 C CA . TYR A 1 166 ? -15.086 -19.25 -15.836 1 95.44 166 TYR A CA 1
ATOM 1245 C C . TYR A 1 166 ? -15.594 -19.938 -14.578 1 95.44 166 TYR A C 1
ATOM 1247 O O . TYR A 1 166 ? -14.797 -20.391 -13.742 1 95.44 166 TYR A O 1
ATOM 1255 N N . PHE A 1 167 ? -16.891 -20.047 -14.383 1 96.75 167 PHE A N 1
ATOM 1256 C CA . PHE A 1 167 ? -17.469 -20.5 -13.133 1 96.75 167 PHE A CA 1
ATOM 1257 C C . PHE A 1 167 ? -17.266 -22.016 -12.961 1 96.75 167 PHE A C 1
ATOM 1259 O O . PHE A 1 167 ? -17.188 -22.516 -11.836 1 96.75 167 PHE A O 1
ATOM 1266 N N . GLU A 1 168 ? -17.078 -22.734 -14.008 1 93.31 168 GLU A N 1
ATOM 1267 C CA . GLU A 1 168 ? -16.969 -24.188 -13.922 1 93.31 168 GLU A CA 1
ATOM 1268 C C . GLU A 1 168 ? -15.523 -24.625 -13.734 1 93.31 168 GLU A C 1
ATOM 1270 O O . GLU A 1 168 ? -15.258 -25.75 -13.328 1 93.31 168 GLU A O 1
ATOM 1275 N N . VAL A 1 169 ? -14.703 -23.719 -14 1 92.44 169 VAL A N 1
ATOM 1276 C CA . VAL A 1 169 ? -13.305 -24.156 -13.953 1 92.44 169 VAL A CA 1
ATOM 1277 C C . VAL A 1 169 ? -12.516 -23.219 -13.031 1 92.44 169 VAL A C 1
ATOM 1279 O O . VAL A 1 169 ? -12.18 -23.594 -11.898 1 92.44 169 VAL A O 1
ATOM 1282 N N . TYR A 1 170 ? -12.383 -21.938 -13.484 1 94.62 170 TYR A N 1
ATOM 1283 C CA . TYR A 1 170 ? -11.508 -21.016 -12.766 1 94.62 170 TYR A CA 1
ATOM 1284 C C . TYR A 1 170 ? -12.078 -20.672 -11.398 1 94.62 170 TYR A C 1
ATOM 1286 O O . TYR A 1 170 ? -11.359 -20.703 -10.398 1 94.62 170 TYR A O 1
ATOM 1294 N N . HIS A 1 171 ? -13.32 -20.422 -11.312 1 96.62 171 HIS A N 1
ATOM 1295 C CA . HIS A 1 171 ? -14.008 -20 -10.086 1 96.62 171 HIS A CA 1
ATOM 1296 C C . HIS A 1 171 ? -13.945 -21.109 -9.031 1 96.62 171 HIS A C 1
ATOM 1298 O O . HIS A 1 171 ? -13.922 -20.812 -7.832 1 96.62 171 HIS A O 1
ATOM 1304 N N . ARG A 1 172 ? -13.914 -22.266 -9.461 1 94.75 172 ARG A N 1
ATOM 1305 C CA . ARG A 1 172 ? -13.93 -23.375 -8.523 1 94.75 172 ARG A CA 1
ATOM 1306 C C . ARG A 1 172 ? -12.633 -23.438 -7.719 1 94.75 172 ARG A C 1
ATOM 1308 O O . ARG A 1 172 ? -12.602 -24.016 -6.633 1 94.75 172 ARG A O 1
ATOM 1315 N N . SER A 1 173 ? -11.656 -22.812 -8.258 1 94.31 173 SER A N 1
ATOM 1316 C CA . SER A 1 173 ? -10.398 -22.734 -7.531 1 94.31 173 SER A CA 1
ATOM 1317 C C . SER A 1 173 ? -10.281 -21.422 -6.773 1 94.31 173 SER A C 1
ATOM 1319 O O . SER A 1 173 ? -9.602 -21.344 -5.742 1 94.31 173 SER A O 1
ATOM 1321 N N . TYR A 1 174 ? -10.906 -20.422 -7.309 1 96 174 TYR A N 1
ATOM 1322 C CA . TYR A 1 174 ? -10.852 -19.094 -6.719 1 96 174 TYR A CA 1
ATOM 1323 C C . TYR A 1 174 ? -12.234 -18.469 -6.66 1 96 174 TYR A C 1
ATOM 1325 O O . TYR A 1 174 ? -12.523 -17.516 -7.406 1 96 174 TYR A O 1
ATOM 1333 N N . PRO A 1 175 ? -13.031 -18.891 -5.723 1 96.81 175 PRO A N 1
ATOM 1334 C CA . PRO A 1 175 ? -14.445 -18.5 -5.68 1 96.81 175 PRO A CA 1
ATOM 1335 C C . PRO A 1 175 ? -14.672 -17.203 -4.906 1 96.81 175 PRO A C 1
ATOM 1337 O O . PRO A 1 175 ? -15.359 -17.203 -3.879 1 96.81 175 PRO A O 1
ATOM 1340 N N . PHE A 1 176 ? -14.203 -16.078 -5.469 1 94.19 176 PHE A N 1
ATOM 1341 C CA . PHE A 1 176 ? -14.477 -14.883 -4.68 1 94.19 176 PHE A CA 1
ATOM 1342 C C . PHE A 1 176 ? -15.477 -13.977 -5.395 1 94.19 176 PHE A C 1
ATOM 1344 O O . PHE A 1 176 ? -15.719 -12.852 -4.961 1 94.19 176 PHE A O 1
ATOM 1351 N N . VAL A 1 177 ? -16.031 -14.445 -6.484 1 97.12 177 VAL A N 1
ATOM 1352 C CA . VAL A 1 177 ? -17.219 -13.852 -7.086 1 97.12 177 VAL A CA 1
ATOM 1353 C C . VAL A 1 177 ? -18.422 -14.734 -6.824 1 97.12 177 VAL A C 1
ATOM 1355 O O . VAL A 1 177 ? -18.469 -15.898 -7.25 1 97.12 177 VAL A O 1
ATOM 1358 N N . HIS A 1 178 ? -19.297 -14.289 -6.148 1 96.38 178 HIS A N 1
ATOM 1359 C CA . HIS A 1 178 ? -20.516 -15.055 -5.871 1 96.38 178 HIS A CA 1
ATOM 1360 C C . HIS A 1 178 ? -21.328 -15.297 -7.141 1 96.38 178 HIS A C 1
ATOM 1362 O O . HIS A 1 178 ? -21.922 -14.359 -7.688 1 96.38 178 HIS A O 1
ATOM 1368 N N . GLU A 1 179 ? -21.422 -16.469 -7.535 1 97 179 GLU A N 1
ATOM 1369 C CA . GLU A 1 179 ? -21.984 -16.812 -8.844 1 97 179 GLU A CA 1
ATOM 1370 C C . GLU A 1 179 ? -23.453 -16.438 -8.93 1 97 179 GLU A C 1
ATOM 1372 O O . GLU A 1 179 ? -23.891 -15.797 -9.898 1 97 179 GLU A O 1
ATOM 1377 N N . PRO A 1 180 ? -24.281 -16.812 -7.895 1 95.62 180 PRO A N 1
ATOM 1378 C CA . PRO A 1 180 ? -25.703 -16.469 -8.047 1 95.62 180 PRO A CA 1
ATOM 1379 C C . PRO A 1 180 ? -25.922 -14.961 -8.172 1 95.62 180 PRO A C 1
ATOM 1381 O O . PRO A 1 180 ? -26.734 -14.516 -8.992 1 95.62 180 PRO A O 1
ATOM 1384 N N . THR A 1 181 ? -25.203 -14.25 -7.441 1 95.19 181 THR A N 1
ATOM 1385 C CA . THR A 1 181 ? -25.344 -12.805 -7.523 1 95.19 181 THR A CA 1
ATOM 1386 C C . THR A 1 181 ? -24.891 -12.281 -8.883 1 95.19 181 THR A C 1
ATOM 1388 O O . THR A 1 181 ? -25.547 -11.438 -9.484 1 95.19 181 THR A O 1
ATOM 1391 N N . PHE A 1 182 ? -23.766 -12.711 -9.406 1 97.06 182 PHE A N 1
ATOM 1392 C CA . PHE A 1 182 ? -23.219 -12.297 -10.703 1 97.06 182 PHE A CA 1
ATOM 1393 C C . PHE A 1 182 ? -24.203 -12.617 -11.82 1 97.06 182 PHE A C 1
ATOM 1395 O O . PHE A 1 182 ? -24.469 -11.773 -12.688 1 97.06 182 PHE A O 1
ATOM 1402 N N . ARG A 1 183 ? -24.703 -13.883 -11.82 1 96.56 183 ARG A N 1
ATOM 1403 C CA . ARG A 1 183 ? -25.641 -14.289 -12.867 1 96.56 183 ARG A CA 1
ATOM 1404 C C . ARG A 1 183 ? -26.938 -13.492 -12.797 1 96.56 183 ARG A C 1
ATOM 1406 O O . ARG A 1 183 ? -27.531 -13.172 -13.828 1 96.56 183 ARG A O 1
ATOM 1413 N N . ALA A 1 184 ? -27.328 -13.148 -11.523 1 95.12 184 ALA A N 1
ATOM 1414 C CA . ALA A 1 184 ? -28.516 -12.305 -11.383 1 95.12 184 ALA A CA 1
ATOM 1415 C C . ALA A 1 184 ? -28.266 -10.914 -11.953 1 95.12 184 ALA A C 1
ATOM 1417 O O . ALA A 1 184 ? -29.156 -10.312 -12.555 1 95.12 184 ALA A O 1
ATOM 1418 N N . GLN A 1 185 ? -27.125 -10.461 -11.797 1 95.88 185 GLN A N 1
ATOM 1419 C CA . GLN A 1 185 ? -26.734 -9.172 -12.359 1 95.88 185 GLN A CA 1
ATOM 1420 C C . GLN A 1 185 ? -26.594 -9.25 -13.875 1 95.88 185 GLN A C 1
ATOM 1422 O O . GLN A 1 185 ? -27.031 -8.352 -14.594 1 95.88 185 GLN A O 1
ATOM 1427 N N . LEU A 1 186 ? -25.984 -10.367 -14.344 1 95.19 186 LEU A N 1
ATOM 1428 C CA . LEU A 1 186 ? -25.797 -10.586 -15.773 1 95.19 186 LEU A CA 1
ATOM 1429 C C . LEU A 1 186 ? -27.141 -10.594 -16.5 1 95.19 186 LEU A C 1
ATOM 1431 O O . LEU A 1 186 ? -27.266 -10.008 -17.578 1 95.19 186 LEU A O 1
ATOM 1435 N N . HIS A 1 187 ? -28.109 -11.148 -15.828 1 94.19 187 HIS A N 1
ATOM 1436 C CA . HIS A 1 187 ? -29.422 -11.273 -16.453 1 94.19 187 HIS A CA 1
ATOM 1437 C C . HIS A 1 187 ? -30.344 -10.133 -16.031 1 94.19 187 HIS A C 1
ATOM 1439 O O . HIS A 1 187 ? -31.547 -10.148 -16.344 1 94.19 187 HIS A O 1
ATOM 1445 N N . GLU A 1 188 ? -29.875 -9.195 -15.211 1 91.5 188 GLU A N 1
ATOM 1446 C CA . GLU A 1 188 ? -30.562 -7.977 -14.812 1 91.5 188 GLU A CA 1
ATOM 1447 C C . GLU A 1 188 ? -31.766 -8.281 -13.938 1 91.5 188 GLU A C 1
ATOM 1449 O O . GLU A 1 188 ? -32.812 -7.641 -14.07 1 91.5 188 GLU A O 1
ATOM 1454 N N . VAL A 1 189 ? -31.609 -9.352 -13.234 1 91.75 189 VAL A N 1
ATOM 1455 C CA . VAL A 1 189 ? -32.594 -9.672 -12.211 1 91.75 189 VAL A CA 1
ATOM 1456 C C . VAL A 1 189 ? -32.406 -8.734 -11.016 1 91.75 189 VAL A C 1
ATOM 1458 O O . VAL A 1 189 ? -33.406 -8.367 -10.359 1 91.75 189 VAL A O 1
ATOM 1461 N N . ILE A 1 190 ? -31.25 -8.43 -10.781 1 91.75 190 ILE A N 1
ATOM 1462 C CA . ILE A 1 190 ? -30.922 -7.434 -9.766 1 91.75 190 ILE A CA 1
ATOM 1463 C C . ILE A 1 190 ? -30.062 -6.332 -10.383 1 91.75 190 ILE A C 1
ATOM 1465 O O . ILE A 1 190 ? -29.531 -6.5 -11.484 1 91.75 190 ILE A O 1
ATOM 1469 N N . GLN A 1 191 ? -30 -5.383 -9.656 1 92.06 191 GLN A N 1
ATOM 1470 C CA . GLN A 1 191 ? -29.297 -4.211 -10.172 1 92.06 191 GLN A CA 1
ATOM 1471 C C . GLN A 1 191 ? -27.797 -4.492 -10.32 1 92.06 191 GLN A C 1
ATOM 1473 O O . GLN A 1 191 ? -27.188 -5.121 -9.453 1 92.06 191 GLN A O 1
ATOM 1478 N N . ARG A 1 192 ? -27.328 -4.031 -11.469 1 92.5 192 ARG A N 1
ATOM 1479 C CA . ARG A 1 192 ? -25.891 -4.145 -11.711 1 92.5 192 ARG A CA 1
ATOM 1480 C C . ARG A 1 192 ? -25.109 -3.059 -10.969 1 92.5 192 ARG A C 1
ATOM 1482 O O . ARG A 1 192 ? -25.641 -1.969 -10.734 1 92.5 192 ARG A O 1
ATOM 1489 N N . PRO A 1 193 ? -23.938 -3.484 -10.617 1 90.88 193 PRO A N 1
ATOM 1490 C CA . PRO A 1 193 ? -23.109 -2.439 -10.023 1 90.88 193 PRO A CA 1
ATOM 1491 C C . PRO A 1 193 ? -22.766 -1.32 -11.008 1 90.88 193 PRO A C 1
ATOM 1493 O O . PRO A 1 193 ? -23.297 -1.299 -12.125 1 90.88 193 PRO A O 1
ATOM 1496 N N . LYS A 1 194 ? -22 -0.39 -10.547 1 88.12 194 LYS A N 1
ATOM 1497 C CA . LYS A 1 194 ? -21.594 0.712 -11.414 1 88.12 194 LYS A CA 1
ATOM 1498 C C . LYS A 1 194 ? -21.094 0.196 -12.766 1 88.12 194 LYS A C 1
ATOM 1500 O O . LYS A 1 194 ? -20.391 -0.815 -12.836 1 88.12 194 LYS A O 1
ATOM 1505 N N . ARG A 1 195 ? -21.438 0.872 -13.797 1 87.31 195 ARG A N 1
ATOM 1506 C CA . ARG A 1 195 ? -21.281 0.402 -15.172 1 87.31 195 ARG A CA 1
ATOM 1507 C C . ARG A 1 195 ? -19.828 0.036 -15.461 1 87.31 195 ARG A C 1
ATOM 1509 O O . ARG A 1 195 ? -19.547 -1.049 -15.977 1 87.31 195 ARG A O 1
ATOM 1516 N N . ARG A 1 196 ? -19 0.885 -15.117 1 86.44 196 ARG A N 1
ATOM 1517 C CA . ARG A 1 196 ? -17.594 0.651 -15.445 1 86.44 196 ARG A CA 1
ATOM 1518 C C . ARG A 1 196 ? -17.062 -0.571 -14.703 1 86.44 196 ARG A C 1
ATOM 1520 O O . ARG A 1 196 ? -16.375 -1.413 -15.297 1 86.44 196 ARG A O 1
ATOM 1527 N N . SER A 1 197 ? -17.281 -0.686 -13.453 1 91.06 197 SER A N 1
ATOM 1528 C CA . SER A 1 197 ? -16.844 -1.818 -12.648 1 91.06 197 SER A CA 1
ATOM 1529 C C . SER A 1 197 ? -17.453 -3.123 -13.141 1 91.06 197 SER A C 1
ATOM 1531 O O . SER A 1 197 ? -16.766 -4.145 -13.227 1 91.06 197 SER A O 1
ATOM 1533 N N . TRP A 1 198 ? -18.734 -2.99 -13.508 1 93.25 198 TRP A N 1
ATOM 1534 C CA . TRP A 1 198 ? -19.438 -4.172 -13.992 1 93.25 198 TRP A CA 1
ATOM 1535 C C . TRP A 1 198 ? -18.844 -4.664 -15.305 1 93.25 198 TRP A C 1
ATOM 1537 O O . TRP A 1 198 ? -18.578 -5.855 -15.469 1 93.25 198 TRP A O 1
ATOM 1547 N N . GLN A 1 199 ? -18.625 -3.754 -16.172 1 91.5 199 GLN A N 1
ATOM 1548 C CA . GLN A 1 199 ? -18.094 -4.129 -17.484 1 91.5 199 GLN A CA 1
ATOM 1549 C C . GLN A 1 199 ? -16.688 -4.711 -17.359 1 91.5 199 GLN A C 1
ATOM 1551 O O . GLN A 1 199 ? -16.359 -5.703 -18.016 1 91.5 199 GLN A O 1
ATOM 1556 N N . MET A 1 200 ? -15.891 -4.113 -16.531 1 92.31 200 MET A N 1
ATOM 1557 C CA . MET A 1 200 ? -14.547 -4.652 -16.344 1 92.31 200 MET A CA 1
ATOM 1558 C C . MET A 1 200 ? -14.602 -6.066 -15.773 1 92.31 200 MET A C 1
ATOM 1560 O O . MET A 1 200 ? -13.859 -6.945 -16.203 1 92.31 200 MET A O 1
ATOM 1564 N N . LEU A 1 201 ? -15.453 -6.312 -14.805 1 95.69 201 LEU A N 1
ATOM 1565 C CA . LEU A 1 201 ? -15.586 -7.637 -14.203 1 95.69 201 LEU A CA 1
ATOM 1566 C C . LEU A 1 201 ? -16.094 -8.648 -15.227 1 95.69 201 LEU A C 1
ATOM 1568 O O . LEU A 1 201 ? -15.547 -9.742 -15.359 1 95.69 201 LEU A O 1
ATOM 1572 N N . LEU A 1 202 ? -17.156 -8.203 -15.938 1 94.94 202 LEU A N 1
ATOM 1573 C CA . LEU A 1 202 ? -17.766 -9.094 -16.922 1 94.94 202 LEU A CA 1
ATOM 1574 C C . LEU A 1 202 ? -16.734 -9.508 -17.984 1 94.94 202 LEU A C 1
ATOM 1576 O O . LEU A 1 202 ? -16.578 -10.703 -18.25 1 94.94 202 LEU A O 1
ATOM 1580 N N . TYR A 1 203 ? -15.992 -8.609 -18.484 1 93.25 203 TYR A N 1
ATOM 1581 C CA . TYR A 1 203 ? -15.047 -8.914 -19.547 1 93.25 203 TYR A CA 1
ATOM 1582 C C . TYR A 1 203 ? -13.844 -9.672 -19 1 93.25 203 TYR A C 1
ATOM 1584 O O . TYR A 1 203 ? -13.266 -10.508 -19.703 1 93.25 203 TYR A O 1
ATOM 1592 N N . THR A 1 204 ? -13.477 -9.383 -17.781 1 95.31 204 THR A N 1
ATOM 1593 C CA . THR A 1 204 ? -12.406 -10.164 -17.156 1 95.31 204 THR A CA 1
ATOM 1594 C C . THR A 1 204 ? -12.836 -11.617 -16.984 1 95.31 204 THR A C 1
ATOM 1596 O O . THR A 1 204 ? -12.062 -12.539 -17.266 1 95.31 204 THR A O 1
ATOM 1599 N N . ILE A 1 205 ? -14.07 -11.812 -16.516 1 96.88 205 ILE A N 1
ATOM 1600 C CA . ILE A 1 205 ? -14.617 -13.156 -16.328 1 96.88 205 ILE A CA 1
ATOM 1601 C C . ILE A 1 205 ? -14.688 -13.875 -17.672 1 96.88 205 ILE A C 1
ATOM 1603 O O . ILE A 1 205 ? -14.328 -15.047 -17.781 1 96.88 205 ILE A O 1
ATOM 1607 N N . MET A 1 206 ? -15.148 -13.156 -18.672 1 94.5 206 MET A N 1
ATOM 1608 C CA . MET A 1 206 ? -15.227 -13.75 -20 1 94.5 206 MET A CA 1
ATOM 1609 C C . MET A 1 206 ? -13.828 -14.078 -20.531 1 94.5 206 MET A C 1
ATOM 1611 O O . MET A 1 206 ? -13.625 -15.125 -21.156 1 94.5 206 MET A O 1
ATOM 1615 N N . ALA A 1 207 ? -12.883 -13.203 -20.266 1 93.75 207 ALA A N 1
ATOM 1616 C CA . ALA A 1 207 ? -11.508 -13.453 -20.703 1 93.75 207 ALA A CA 1
ATOM 1617 C C . ALA A 1 207 ? -10.938 -14.688 -20 1 93.75 207 ALA A C 1
ATOM 1619 O O . ALA A 1 207 ? -10.273 -15.508 -20.625 1 93.75 207 ALA A O 1
ATOM 1620 N N . LEU A 1 208 ? -11.188 -14.859 -18.734 1 95.31 208 LEU A N 1
ATOM 1621 C CA . LEU A 1 208 ? -10.734 -16.031 -18 1 95.31 208 LEU A CA 1
ATOM 1622 C C . LEU A 1 208 ? -11.438 -17.281 -18.484 1 95.31 208 LEU A C 1
ATOM 1624 O O . LEU A 1 208 ? -10.812 -18.359 -18.562 1 95.31 208 LEU A O 1
ATOM 1628 N N . GLY A 1 209 ? -12.766 -17.109 -18.75 1 93.88 209 GLY A N 1
ATOM 1629 C CA . GLY A 1 209 ? -13.477 -18.234 -19.344 1 93.88 209 GLY A CA 1
ATOM 1630 C C . GLY A 1 209 ? -12.875 -18.688 -20.656 1 93.88 209 GLY A C 1
ATOM 1631 O O . GLY A 1 209 ? -12.711 -19.891 -20.891 1 93.88 209 GLY A O 1
ATOM 1632 N N . ALA A 1 210 ? -12.5 -17.719 -21.438 1 91.75 210 ALA A N 1
ATOM 1633 C CA . ALA A 1 210 ? -11.875 -18.031 -22.719 1 91.75 210 ALA A CA 1
ATOM 1634 C C . ALA A 1 210 ? -10.508 -18.672 -22.516 1 91.75 210 ALA A C 1
ATOM 1636 O O . ALA A 1 210 ? -10.156 -19.625 -23.234 1 91.75 210 ALA A O 1
ATOM 1637 N N . TRP A 1 211 ? -9.812 -18.188 -21.609 1 91.06 211 TRP A N 1
ATOM 1638 C CA . TRP A 1 211 ? -8.5 -18.734 -21.297 1 91.06 211 TRP A CA 1
ATOM 1639 C C . TRP A 1 211 ? -8.625 -20.188 -20.844 1 91.06 211 TRP A C 1
ATOM 1641 O O . TRP A 1 211 ? -7.805 -21.031 -21.219 1 91.06 211 TRP A O 1
ATOM 1651 N N . CYS A 1 212 ? -9.633 -20.562 -20.094 1 89.69 212 CYS A N 1
ATOM 1652 C CA . CYS A 1 212 ? -9.844 -21.906 -19.578 1 89.69 212 CYS A CA 1
ATOM 1653 C C . CYS A 1 212 ? -10.289 -22.844 -20.688 1 89.69 212 CYS A C 1
ATOM 1655 O O . CYS A 1 212 ? -9.992 -24.047 -20.641 1 89.69 212 CYS A O 1
ATOM 1657 N N . LEU A 1 213 ? -11.109 -22.469 -21.547 1 82 213 LEU A N 1
ATOM 1658 C CA . LEU A 1 213 ? -11.656 -23.328 -22.594 1 82 213 LEU A CA 1
ATOM 1659 C C . LEU A 1 213 ? -10.602 -23.625 -23.656 1 82 213 LEU A C 1
ATOM 1661 O O . LEU A 1 213 ? -10.766 -24.547 -24.453 1 82 213 LEU A O 1
ATOM 1665 N N . ASN A 1 214 ? -9.141 -23.469 -23.234 1 65.5 214 ASN A N 1
ATOM 1666 C CA . ASN A 1 214 ? -7.945 -23.875 -23.969 1 65.5 214 ASN A CA 1
ATOM 1667 C C . ASN A 1 214 ? -8.156 -23.781 -25.469 1 65.5 214 ASN A C 1
ATOM 1669 O O . ASN A 1 214 ? -7.578 -24.578 -26.234 1 65.5 214 ASN A O 1
ATOM 1673 N N . ASN A 1 215 ? -9.25 -23.062 -25.984 1 57.16 215 ASN A N 1
ATOM 1674 C CA . ASN A 1 215 ? -9.391 -23.219 -27.438 1 57.16 215 ASN A CA 1
ATOM 1675 C C . ASN A 1 215 ? -8.258 -22.516 -28.188 1 57.16 215 ASN A C 1
ATOM 1677 O O . ASN A 1 215 ? -7.668 -21.562 -27.672 1 57.16 215 ASN A O 1
ATOM 1681 N N . ASP A 1 216 ? -7.52 -23.312 -28.969 1 52.16 216 ASP A N 1
ATOM 1682 C CA . ASP A 1 216 ? -6.469 -22.906 -29.891 1 52.16 216 ASP A CA 1
ATOM 1683 C C . ASP A 1 216 ? -6.645 -21.438 -30.297 1 52.16 216 ASP A C 1
ATOM 1685 O O . ASP A 1 216 ? -5.781 -20.859 -30.953 1 52.16 216 ASP A O 1
ATOM 1689 N N . ASN A 1 217 ? -7.762 -20.906 -29.859 1 54.84 217 ASN A N 1
ATOM 1690 C CA . ASN A 1 217 ? -7.977 -19.562 -30.391 1 54.84 217 ASN A CA 1
ATOM 1691 C C . ASN A 1 217 ? -7.473 -18.484 -29.422 1 54.84 217 ASN A C 1
ATOM 1693 O O . ASN A 1 217 ? -8.258 -17.859 -28.719 1 54.84 217 ASN A O 1
ATOM 1697 N N . ALA A 1 218 ? -6.238 -18.391 -29.172 1 64.25 218 ALA A N 1
ATOM 1698 C CA . ALA A 1 218 ? -5.469 -17.406 -28.406 1 64.25 218 ALA A CA 1
ATOM 1699 C C . ALA A 1 218 ? -5.93 -15.984 -28.719 1 64.25 218 ALA A C 1
ATOM 1701 O O . ALA A 1 218 ? -5.84 -15.094 -27.859 1 64.25 218 ALA A O 1
ATOM 1702 N N . GLU A 1 219 ? -6.746 -15.789 -29.766 1 74.5 219 GLU A N 1
ATOM 1703 C CA . GLU A 1 219 ? -7.102 -14.445 -30.203 1 74.5 219 GLU A CA 1
ATOM 1704 C C . GLU A 1 219 ? -8.266 -13.875 -29.391 1 74.5 219 GLU A C 1
ATOM 1706 O O . GLU A 1 219 ? -8.273 -12.688 -29.062 1 74.5 219 GLU A O 1
ATOM 1711 N N . LEU A 1 220 ? -9.156 -14.766 -28.922 1 78.88 220 LEU A N 1
ATOM 1712 C CA . LEU A 1 220 ? -10.328 -14.281 -28.203 1 78.88 220 LEU A CA 1
ATOM 1713 C C . LEU A 1 220 ? -9.953 -13.828 -26.797 1 78.88 220 LEU A C 1
ATOM 1715 O O . LEU A 1 220 ? -10.414 -12.781 -26.328 1 78.88 220 LEU A O 1
ATOM 1719 N N . ASP A 1 221 ? -9.195 -14.594 -26.188 1 81.44 221 ASP A N 1
ATOM 1720 C CA . ASP A 1 221 ? -8.781 -14.227 -24.844 1 81.44 221 ASP A CA 1
ATOM 1721 C C . ASP A 1 221 ? -8.008 -12.914 -24.844 1 81.44 221 ASP A C 1
ATOM 1723 O O . ASP A 1 221 ? -8.18 -12.086 -23.938 1 81.44 221 ASP A O 1
ATOM 1727 N N . ASP A 1 222 ? -7.281 -12.719 -25.875 1 83.75 222 ASP A N 1
ATOM 1728 C CA . ASP A 1 222 ? -6.496 -11.492 -25.984 1 83.75 222 ASP A CA 1
ATOM 1729 C C . ASP A 1 222 ? -7.402 -10.281 -26.203 1 83.75 222 ASP A C 1
ATOM 1731 O O . ASP A 1 222 ? -7.203 -9.227 -25.594 1 83.75 222 ASP A O 1
ATOM 1735 N N . GLU A 1 223 ? -8.359 -10.43 -27.062 1 84.69 223 GLU A N 1
ATOM 1736 C CA . GLU A 1 223 ? -9.297 -9.352 -27.328 1 84.69 223 GLU A CA 1
ATOM 1737 C C . GLU A 1 223 ? -10.086 -8.984 -26.078 1 84.69 223 GLU A C 1
ATOM 1739 O O . GLU A 1 223 ? -10.258 -7.805 -25.766 1 84.69 223 GLU A O 1
ATOM 1744 N N . LEU A 1 224 ? -10.5 -9.992 -25.391 1 88.19 224 LEU A N 1
ATOM 1745 C CA . LEU A 1 224 ? -11.289 -9.758 -24.188 1 88.19 224 LEU A CA 1
ATOM 1746 C C . LEU A 1 224 ? -10.438 -9.133 -23.078 1 88.19 224 LEU A C 1
ATOM 1748 O O . LEU A 1 224 ? -10.93 -8.312 -22.297 1 88.19 224 LEU A O 1
ATOM 1752 N N . TYR A 1 225 ? -9.234 -9.523 -23.109 1 88 225 TYR A N 1
ATOM 1753 C CA . TYR A 1 225 ? -8.289 -8.938 -22.172 1 88 225 TYR A CA 1
ATOM 1754 C C . TYR A 1 225 ? -8.164 -7.434 -22.391 1 88 225 TYR A C 1
ATOM 1756 O O . TYR A 1 225 ? -8.266 -6.648 -21.438 1 88 225 TYR A O 1
ATOM 1764 N N . HIS A 1 226 ? -8.039 -6.996 -23.562 1 84.75 226 HIS A N 1
ATOM 1765 C CA . HIS A 1 226 ? -7.875 -5.586 -23.891 1 84.75 226 HIS A CA 1
ATOM 1766 C C . HIS A 1 226 ? -9.18 -4.82 -23.703 1 84.75 226 HIS A C 1
ATOM 1768 O O . HIS A 1 226 ? -9.172 -3.654 -23.297 1 84.75 226 HIS A O 1
ATOM 1774 N N . LEU A 1 227 ? -10.281 -5.508 -23.938 1 84.56 227 LEU A N 1
ATOM 1775 C CA . LEU A 1 227 ? -11.578 -4.879 -23.719 1 84.56 227 LEU A CA 1
ATOM 1776 C C . LEU A 1 227 ? -11.812 -4.633 -22.234 1 84.56 227 LEU A C 1
ATOM 1778 O O . LEU A 1 227 ? -12.344 -3.588 -21.844 1 84.56 227 LEU A O 1
ATOM 1782 N N . ALA A 1 228 ? -11.383 -5.605 -21.453 1 85.75 228 ALA A N 1
ATOM 1783 C CA . ALA A 1 228 ? -11.531 -5.445 -20 1 85.75 228 ALA A CA 1
ATOM 1784 C C . ALA A 1 228 ? -10.719 -4.254 -19.5 1 85.75 228 ALA A C 1
ATOM 1786 O O . ALA A 1 228 ? -11.172 -3.502 -18.641 1 85.75 228 ALA A O 1
ATOM 1787 N N . LEU A 1 229 ? -9.617 -4.094 -20.062 1 80.81 229 LEU A N 1
ATOM 1788 C CA . LEU A 1 229 ? -8.719 -3.025 -19.641 1 80.81 229 LEU A CA 1
ATOM 1789 C C . LEU A 1 229 ? -9.219 -1.67 -20.125 1 80.81 229 LEU A C 1
ATOM 1791 O O . LEU A 1 229 ? -8.961 -0.646 -19.484 1 80.81 229 LEU A O 1
ATOM 1795 N N . SER A 1 230 ? -9.867 -1.588 -21.234 1 76.75 230 SER A N 1
ATOM 1796 C CA . SER A 1 230 ? -10.336 -0.351 -21.859 1 76.75 230 SER A CA 1
ATOM 1797 C C . SER A 1 230 ? -11.375 0.345 -20.984 1 76.75 230 SER A C 1
ATOM 1799 O O . SER A 1 230 ? -11.578 1.557 -21.094 1 76.75 230 SER A O 1
ATOM 1801 N N . PHE A 1 231 ? -12.102 -0.427 -20.219 1 64.88 231 PHE A N 1
ATOM 1802 C CA . PHE A 1 231 ? -13.094 0.188 -19.344 1 64.88 231 PHE A CA 1
ATOM 1803 C C . PHE A 1 231 ? -12.422 0.866 -18.156 1 64.88 231 PHE A C 1
ATOM 1805 O O . PHE A 1 231 ? -13.062 1.631 -17.438 1 64.88 231 PHE A O 1
ATOM 1812 N N . GLY A 1 232 ? -11.156 0.782 -18.156 1 59.69 232 GLY A N 1
ATOM 1813 C CA . GLY A 1 232 ? -10.422 1.415 -17.078 1 59.69 232 GLY A CA 1
ATOM 1814 C C . GLY A 1 232 ? -9.711 2.689 -17.484 1 59.69 232 GLY A C 1
ATOM 1815 O O . GLY A 1 232 ? -8.484 2.738 -17.531 1 59.69 232 GLY A O 1
ATOM 1816 N N . ASP A 1 233 ? -10.5 3.66 -18.109 1 61.44 233 ASP A N 1
ATOM 1817 C CA . ASP A 1 233 ? -9.836 4.949 -18.266 1 61.44 233 ASP A CA 1
ATOM 1818 C C . ASP A 1 233 ? -9.109 5.355 -16.984 1 61.44 233 ASP A C 1
ATOM 1820 O O . ASP A 1 233 ? -9.633 5.176 -15.883 1 61.44 233 ASP A O 1
ATOM 1824 N N . ALA A 1 234 ? -7.77 5.703 -17.156 1 55.41 234 ALA A N 1
ATOM 1825 C CA . ALA A 1 234 ? -6.887 5.93 -16.016 1 55.41 234 ALA A CA 1
ATOM 1826 C C . ALA A 1 234 ? -7.562 6.809 -14.961 1 55.41 234 ALA A C 1
ATOM 1828 O O . ALA A 1 234 ? -7.48 6.531 -13.766 1 55.41 234 ALA A O 1
ATOM 1829 N N . GLU A 1 235 ? -8.117 7.938 -15.438 1 58.53 235 GLU A N 1
ATOM 1830 C CA . GLU A 1 235 ? -8.727 8.844 -14.469 1 58.53 235 GLU A CA 1
ATOM 1831 C C . GLU A 1 235 ? -9.82 8.148 -13.672 1 58.53 235 GLU A C 1
ATOM 1833 O O . GLU A 1 235 ? -9.938 8.344 -12.453 1 58.53 235 GLU A O 1
ATOM 1838 N N . CYS A 1 236 ? -10.398 7.133 -14.297 1 64.25 236 CYS A N 1
ATOM 1839 C CA . CYS A 1 236 ? -11.492 6.465 -13.609 1 64.25 236 CYS A CA 1
ATOM 1840 C C . CYS A 1 236 ? -10.992 5.273 -12.805 1 64.25 236 CYS A C 1
ATOM 1842 O O . CYS A 1 236 ? -11.539 4.961 -11.742 1 64.25 236 CYS A O 1
ATOM 1844 N N . LEU A 1 237 ? -9.852 4.852 -13.195 1 81.25 237 LEU A N 1
ATOM 1845 C CA . LEU A 1 237 ? -9.359 3.639 -12.555 1 81.25 237 LEU A CA 1
ATOM 1846 C C . LEU A 1 237 ? -8.883 3.93 -11.141 1 81.25 237 LEU A C 1
ATOM 1848 O O . LEU A 1 237 ? -9.047 3.104 -10.242 1 81.25 237 LEU A O 1
ATOM 1852 N N . PHE A 1 238 ? -8.492 5.121 -10.977 1 88.69 238 PHE A N 1
ATOM 1853 C CA . PHE A 1 238 ? -7.891 5.41 -9.68 1 88.69 238 PHE A CA 1
ATOM 1854 C C . PHE A 1 238 ? -8.836 6.242 -8.82 1 88.69 238 PHE A C 1
ATOM 1856 O O . PHE A 1 238 ? -8.641 6.352 -7.609 1 88.69 238 PHE A O 1
ATOM 1863 N N . ALA A 1 239 ? -9.875 6.805 -9.336 1 89.62 239 ALA A N 1
ATOM 1864 C CA . ALA A 1 239 ? -10.664 7.828 -8.648 1 89.62 239 ALA A CA 1
ATOM 1865 C C . ALA A 1 239 ? -11.945 7.238 -8.07 1 89.62 239 ALA A C 1
ATOM 1867 O O . ALA A 1 239 ? -12.836 7.973 -7.641 1 89.62 239 ALA A O 1
ATOM 1868 N N . SER A 1 240 ? -12.102 5.879 -8.156 1 90.81 240 SER A N 1
ATOM 1869 C CA . SER A 1 240 ? -13.266 5.234 -7.562 1 90.81 240 SER A CA 1
ATOM 1870 C C . SER A 1 240 ? -12.938 3.824 -7.086 1 90.81 240 SER A C 1
ATOM 1872 O O . SER A 1 240 ? -11.969 3.215 -7.559 1 90.81 240 SER A O 1
ATOM 1874 N N . ALA A 1 241 ? -13.695 3.389 -6.141 1 94 241 ALA A N 1
ATOM 1875 C CA . ALA A 1 241 ? -13.516 2.025 -5.648 1 94 241 ALA A CA 1
ATOM 1876 C C . ALA A 1 241 ? -14.836 1.426 -5.184 1 94 241 ALA A C 1
ATOM 1878 O O . ALA A 1 241 ? -15.656 2.115 -4.566 1 94 241 ALA A O 1
ATOM 1879 N N . ASP A 1 242 ? -15.102 0.276 -5.551 1 95.44 242 ASP A N 1
ATOM 1880 C CA . ASP A 1 242 ? -16.219 -0.544 -5.082 1 95.44 242 ASP A CA 1
ATOM 1881 C C . ASP A 1 242 ? -15.852 -2.027 -5.105 1 95.44 242 ASP A C 1
ATOM 1883 O O . ASP A 1 242 ? -14.805 -2.406 -5.633 1 95.44 242 ASP A O 1
ATOM 1887 N N . LEU A 1 243 ? -16.625 -2.762 -4.559 1 96.81 243 LEU A N 1
ATOM 1888 C CA . LEU A 1 243 ? -16.328 -4.184 -4.387 1 96.81 243 LEU A CA 1
ATOM 1889 C C . LEU A 1 243 ? -16.156 -4.867 -5.738 1 96.81 243 LEU A C 1
ATOM 1891 O O . LEU A 1 243 ? -15.242 -5.676 -5.914 1 96.81 243 LEU A O 1
ATOM 1895 N N . THR A 1 244 ? -17.047 -4.621 -6.691 1 96.5 244 THR A N 1
ATOM 1896 C CA . THR A 1 244 ? -17.016 -5.219 -8.023 1 96.5 244 THR A CA 1
ATOM 1897 C C . THR A 1 244 ? -15.719 -4.887 -8.742 1 96.5 244 THR A C 1
ATOM 1899 O O . THR A 1 244 ? -15.133 -5.746 -9.414 1 96.5 244 THR A O 1
ATOM 1902 N N . PHE A 1 245 ? -15.328 -3.664 -8.516 1 94.56 245 PHE A N 1
ATOM 1903 C CA . PHE A 1 245 ? -14.086 -3.23 -9.141 1 94.56 245 PHE A CA 1
ATOM 1904 C C . PHE A 1 245 ? -12.898 -3.992 -8.57 1 94.56 245 PHE A C 1
ATOM 1906 O O . PHE A 1 245 ? -12.008 -4.414 -9.312 1 94.56 245 PHE A O 1
ATOM 1913 N N . VAL A 1 246 ? -12.836 -4.145 -7.316 1 97.31 246 VAL A N 1
ATOM 1914 C CA . VAL A 1 246 ? -11.766 -4.898 -6.672 1 97.31 246 VAL A CA 1
ATOM 1915 C C . VAL A 1 246 ? -11.758 -6.332 -7.191 1 97.31 246 VAL A C 1
ATOM 1917 O O . VAL A 1 246 ? -10.695 -6.883 -7.496 1 97.31 246 VAL A O 1
ATOM 1920 N N . GLN A 1 247 ? -12.93 -6.945 -7.316 1 97.88 247 GLN A N 1
ATOM 1921 C CA . GLN A 1 247 ? -13.039 -8.289 -7.867 1 97.88 247 GLN A CA 1
ATOM 1922 C C . GLN A 1 247 ? -12.438 -8.359 -9.266 1 97.88 247 GLN A C 1
ATOM 1924 O O . GLN A 1 247 ? -11.68 -9.281 -9.578 1 97.88 247 GLN A O 1
ATOM 1929 N N . ALA A 1 248 ? -12.789 -7.383 -10.047 1 96.12 248 ALA A N 1
ATOM 1930 C CA . ALA A 1 248 ? -12.305 -7.348 -11.422 1 96.12 248 ALA A CA 1
ATOM 1931 C C . ALA A 1 248 ? -10.789 -7.23 -11.469 1 96.12 248 ALA A C 1
ATOM 1933 O O . ALA A 1 248 ? -10.125 -7.934 -12.234 1 96.12 248 ALA A O 1
ATOM 1934 N N . LEU A 1 249 ? -10.273 -6.344 -10.578 1 95.25 249 LEU A N 1
ATOM 1935 C CA . LEU A 1 249 ? -8.836 -6.105 -10.562 1 95.25 249 LEU A CA 1
ATOM 1936 C C . LEU A 1 249 ? -8.078 -7.352 -10.102 1 95.25 249 LEU A C 1
ATOM 1938 O O . LEU A 1 249 ? -7.027 -7.68 -10.656 1 95.25 249 LEU A O 1
ATOM 1942 N N . ILE A 1 250 ? -8.531 -8.078 -9.172 1 97.62 250 ILE A N 1
ATOM 1943 C CA . ILE A 1 250 ? -7.902 -9.289 -8.664 1 97.62 250 ILE A CA 1
ATOM 1944 C C . ILE A 1 250 ? -7.848 -10.344 -9.758 1 97.62 250 ILE A C 1
ATOM 1946 O O . ILE A 1 250 ? -6.793 -10.93 -10.023 1 97.62 250 ILE A O 1
ATOM 1950 N N . LEU A 1 251 ? -9.031 -10.523 -10.359 1 97.5 251 LEU A N 1
ATOM 1951 C CA . LEU A 1 251 ? -9.094 -11.523 -11.422 1 97.5 251 LEU A CA 1
ATOM 1952 C C . LEU A 1 251 ? -8.211 -11.117 -12.602 1 97.5 251 LEU A C 1
ATOM 1954 O O . LEU A 1 251 ? -7.531 -11.961 -13.188 1 97.5 251 LEU A O 1
ATOM 1958 N N . PHE A 1 252 ? -8.234 -9.883 -12.867 1 94.44 252 PHE A N 1
ATOM 1959 C CA . PHE A 1 252 ? -7.469 -9.391 -14.008 1 94.44 252 PHE A CA 1
ATOM 1960 C C . PHE A 1 252 ? -5.973 -9.516 -13.742 1 94.44 252 PHE A C 1
ATOM 1962 O O . PHE A 1 252 ? -5.195 -9.789 -14.664 1 94.44 252 PHE A O 1
ATOM 1969 N N . SER A 1 253 ? -5.602 -9.273 -12.492 1 95.31 253 SER A N 1
ATOM 1970 C CA . SER A 1 253 ? -4.203 -9.438 -12.117 1 95.31 253 SER A CA 1
ATOM 1971 C C . SER A 1 253 ? -3.729 -10.867 -12.359 1 95.31 253 SER A C 1
ATOM 1973 O O . SER A 1 253 ? -2.66 -11.086 -12.93 1 95.31 253 SER A O 1
ATOM 1975 N N . ASN A 1 254 ? -4.492 -11.797 -11.977 1 95.38 254 ASN A N 1
ATOM 1976 C CA . ASN A 1 254 ? -4.121 -13.195 -12.156 1 95.38 254 ASN A CA 1
ATOM 1977 C C . ASN A 1 254 ? -4.125 -13.594 -13.625 1 95.38 254 ASN A C 1
ATOM 1979 O O . ASN A 1 254 ? -3.289 -14.391 -14.062 1 95.38 254 ASN A O 1
ATOM 1983 N N . LEU A 1 255 ? -5.156 -13.117 -14.328 1 94.12 255 LEU A N 1
ATOM 1984 C CA . LEU A 1 255 ? -5.195 -13.367 -15.766 1 94.12 255 LEU A CA 1
ATOM 1985 C C . LEU A 1 255 ? -3.949 -12.812 -16.438 1 94.12 255 LEU A C 1
ATOM 1987 O O . LEU A 1 255 ? -3.363 -13.477 -17.312 1 94.12 255 LEU A O 1
ATOM 1991 N N . SER A 1 256 ? -3.537 -11.602 -16.031 1 92.56 256 SER A N 1
ATOM 1992 C CA . SER A 1 256 ? -2.326 -11.008 -16.578 1 92.56 256 SER A CA 1
ATOM 1993 C C . SER A 1 256 ? -1.108 -11.883 -16.328 1 92.56 256 SER A C 1
ATOM 1995 O O . SER A 1 256 ? -0.293 -12.102 -17.234 1 92.56 256 SER A O 1
ATOM 1997 N N . GLN A 1 257 ? -0.994 -12.43 -15.172 1 92.25 257 GLN A N 1
ATOM 1998 C CA . GLN A 1 257 ? 0.111 -13.32 -14.836 1 92.25 257 GLN A CA 1
ATOM 1999 C C . GLN A 1 257 ? 0.08 -14.586 -15.695 1 92.25 257 GLN A C 1
ATOM 2001 O O . GLN A 1 257 ? 1.118 -15.031 -16.188 1 92.25 257 GLN A O 1
ATOM 2006 N N . LYS A 1 258 ? -1.115 -15.102 -15.898 1 90.44 258 LYS A N 1
ATOM 2007 C CA . LYS A 1 258 ? -1.258 -16.328 -16.688 1 90.44 258 LYS A CA 1
ATOM 2008 C C . LYS A 1 258 ? -0.973 -16.062 -18.156 1 90.44 258 LYS A C 1
ATOM 2010 O O . LYS A 1 258 ? -0.646 -16.984 -18.906 1 90.44 258 LYS A O 1
ATOM 2015 N N . ARG A 1 259 ? -1.074 -14.812 -18.469 1 87.25 259 ARG A N 1
ATOM 2016 C CA . ARG A 1 259 ? -0.764 -14.406 -19.828 1 87.25 259 ARG A CA 1
ATOM 2017 C C . ARG A 1 259 ? 0.666 -13.891 -19.938 1 87.25 259 ARG A C 1
ATOM 2019 O O . ARG A 1 259 ? 0.973 -13.078 -20.812 1 87.25 259 ARG A O 1
ATOM 2026 N N . ASN A 1 260 ? 1.447 -14.227 -19 1 88.38 260 ASN A N 1
ATOM 2027 C CA . ASN A 1 260 ? 2.885 -13.977 -18.984 1 88.38 260 ASN A CA 1
ATOM 2028 C C . ASN A 1 260 ? 3.199 -12.5 -18.812 1 88.38 260 ASN A C 1
ATOM 2030 O O . ASN A 1 260 ? 4.109 -11.969 -19.453 1 88.38 260 ASN A O 1
ATOM 2034 N N . LYS A 1 261 ? 2.41 -11.828 -18.078 1 90.62 261 LYS A N 1
ATOM 2035 C CA . LYS A 1 261 ? 2.65 -10.445 -17.672 1 90.62 261 LYS A CA 1
ATOM 2036 C C . LYS A 1 261 ? 2.664 -10.32 -16.141 1 90.62 261 LYS A C 1
ATOM 2038 O O . LYS A 1 261 ? 1.787 -9.68 -15.562 1 90.62 261 LYS A O 1
ATOM 2043 N N . PRO A 1 262 ? 3.693 -10.898 -15.594 1 92.69 262 PRO A N 1
ATOM 2044 C CA . PRO A 1 262 ? 3.729 -10.984 -14.133 1 92.69 262 PRO A CA 1
ATOM 2045 C C . PRO A 1 262 ? 3.826 -9.609 -13.461 1 92.69 262 PRO A C 1
ATOM 2047 O O . PRO A 1 262 ? 3.176 -9.375 -12.438 1 92.69 262 PRO A O 1
ATOM 2050 N N . ASN A 1 263 ? 4.633 -8.641 -13.977 1 94.06 263 ASN A N 1
ATOM 2051 C CA . ASN A 1 263 ? 4.77 -7.32 -13.383 1 94.06 263 ASN A CA 1
ATOM 2052 C C . ASN A 1 263 ? 3.471 -6.523 -13.477 1 94.06 263 ASN A C 1
ATOM 2054 O O . ASN A 1 263 ? 3.078 -5.855 -12.516 1 94.06 263 ASN A O 1
ATOM 2058 N N . THR A 1 264 ? 2.844 -6.66 -14.656 1 93.62 264 THR A N 1
ATOM 2059 C CA . THR A 1 264 ? 1.557 -6.004 -14.844 1 93.62 264 THR A CA 1
ATOM 2060 C C . THR A 1 264 ? 0.535 -6.516 -13.828 1 93.62 264 THR A C 1
ATOM 2062 O O . THR A 1 264 ? -0.214 -5.727 -13.242 1 93.62 264 THR A O 1
ATOM 2065 N N . GLY A 1 265 ? 0.522 -7.852 -13.711 1 94.81 265 GLY A N 1
ATOM 2066 C CA . GLY A 1 265 ? -0.367 -8.422 -12.711 1 94.81 265 GLY A CA 1
ATOM 2067 C C . GLY A 1 265 ? -0.1 -7.914 -11.305 1 94.81 265 GLY A C 1
ATOM 2068 O O . GLY A 1 265 ? -1.035 -7.637 -10.555 1 94.81 265 GLY A O 1
ATOM 2069 N N . SER A 1 266 ? 1.146 -7.797 -10.961 1 96 266 SER A N 1
ATOM 2070 C CA . SER A 1 266 ? 1.53 -7.297 -9.641 1 96 266 SER A CA 1
ATOM 2071 C C . SER A 1 266 ? 1.062 -5.859 -9.438 1 96 266 SER A C 1
ATOM 2073 O O . SER A 1 266 ? 0.649 -5.488 -8.344 1 96 266 SER A O 1
ATOM 2075 N N . ASN A 1 267 ? 1.193 -5 -10.477 1 95.38 267 ASN A N 1
ATOM 2076 C CA . ASN A 1 267 ? 0.724 -3.619 -10.406 1 95.38 267 ASN A CA 1
ATOM 2077 C C . ASN A 1 267 ? -0.78 -3.549 -10.156 1 95.38 267 ASN A C 1
ATOM 2079 O O . ASN A 1 267 ? -1.238 -2.752 -9.336 1 95.38 267 ASN A O 1
ATOM 2083 N N . PHE A 1 268 ? -1.551 -4.453 -10.844 1 94.81 268 PHE A N 1
ATOM 2084 C CA . PHE A 1 268 ? -2.992 -4.488 -10.625 1 94.81 268 PHE A CA 1
ATOM 2085 C C . PHE A 1 268 ? -3.311 -4.898 -9.188 1 94.81 268 PHE A C 1
ATOM 2087 O O . PHE A 1 268 ? -4.27 -4.402 -8.594 1 94.81 268 PHE A O 1
ATOM 2094 N N . LEU A 1 269 ? -2.527 -5.793 -8.672 1 96.94 269 LEU A N 1
ATOM 2095 C CA . LEU A 1 269 ? -2.74 -6.215 -7.289 1 96.94 269 LEU A CA 1
ATOM 2096 C C . LEU A 1 269 ? -2.475 -5.066 -6.324 1 96.94 269 LEU A C 1
ATOM 2098 O O . LEU A 1 269 ? -3.15 -4.945 -5.297 1 96.94 269 LEU A O 1
ATOM 2102 N N . GLY A 1 270 ? -1.467 -4.297 -6.656 1 96.62 270 GLY A N 1
ATOM 2103 C CA . GLY A 1 270 ? -1.213 -3.131 -5.824 1 96.62 270 GLY A CA 1
ATOM 2104 C C . GLY A 1 270 ? -2.398 -2.189 -5.738 1 96.62 270 GLY A C 1
ATOM 2105 O O . GLY A 1 270 ? -2.771 -1.748 -4.648 1 96.62 270 GLY A O 1
ATOM 2106 N N . LEU A 1 271 ? -2.936 -1.909 -6.863 1 95.19 271 LEU A N 1
ATOM 2107 C CA . LEU A 1 271 ? -4.113 -1.05 -6.898 1 95.19 271 LEU A CA 1
ATOM 2108 C C . LEU A 1 271 ? -5.285 -1.705 -6.172 1 95.19 271 LEU A C 1
ATOM 2110 O O . LEU A 1 271 ? -5.969 -1.057 -5.375 1 95.19 271 LEU A O 1
ATOM 2114 N N . ALA A 1 272 ? -5.523 -3.02 -6.453 1 97.62 272 ALA A N 1
ATOM 2115 C CA . ALA A 1 272 ? -6.621 -3.738 -5.812 1 97.62 272 ALA A CA 1
ATOM 2116 C C . ALA A 1 272 ? -6.484 -3.705 -4.293 1 97.62 272 ALA A C 1
ATOM 2118 O O . ALA A 1 272 ? -7.477 -3.564 -3.576 1 97.62 272 ALA A O 1
ATOM 2119 N N . THR A 1 273 ? -5.285 -3.842 -3.816 1 98.31 273 THR A N 1
ATOM 2120 C CA . THR A 1 273 ? -5.047 -3.863 -2.377 1 98.31 273 THR A CA 1
ATOM 2121 C C . THR A 1 273 ? -5.418 -2.523 -1.748 1 98.31 273 THR A C 1
ATOM 2123 O O . THR A 1 273 ? -6.113 -2.48 -0.73 1 98.31 273 THR A O 1
ATOM 2126 N N . ARG A 1 274 ? -4.957 -1.446 -2.34 1 97.94 274 ARG A N 1
ATOM 2127 C CA . ARG A 1 274 ? -5.281 -0.13 -1.801 1 97.94 274 ARG A CA 1
ATOM 2128 C C . ARG A 1 274 ? -6.785 0.118 -1.83 1 97.94 274 ARG A C 1
ATOM 2130 O O . ARG A 1 274 ? -7.352 0.646 -0.871 1 97.94 274 ARG A O 1
ATOM 2137 N N . MET A 1 275 ? -7.445 -0.258 -2.912 1 97.44 275 MET A N 1
ATOM 2138 C CA . MET A 1 275 ? -8.891 -0.108 -3.008 1 97.44 275 MET A CA 1
ATOM 2139 C C . MET A 1 275 ? -9.602 -0.933 -1.937 1 97.44 275 MET A C 1
ATOM 2141 O O . MET A 1 275 ? -10.555 -0.465 -1.314 1 97.44 275 MET A O 1
ATOM 2145 N N . ALA A 1 276 ? -9.086 -2.16 -1.79 1 98.44 276 ALA A N 1
ATOM 2146 C CA . ALA A 1 276 ? -9.695 -3.027 -0.782 1 98.44 276 ALA A CA 1
ATOM 2147 C C . ALA A 1 276 ? -9.578 -2.414 0.611 1 98.44 276 ALA A C 1
ATOM 2149 O O . ALA A 1 276 ? -10.516 -2.471 1.403 1 98.44 276 ALA A O 1
ATOM 2150 N N . LEU A 1 277 ? -8.477 -1.812 0.922 1 98 277 LEU A N 1
ATOM 2151 C CA . LEU A 1 277 ? -8.289 -1.162 2.217 1 98 277 LEU A CA 1
ATOM 2152 C C . LEU A 1 277 ? -9.219 0.039 2.357 1 98 277 LEU A C 1
ATOM 2154 O O . LEU A 1 277 ? -9.789 0.265 3.428 1 98 277 LEU A O 1
ATOM 2158 N N . SER A 1 278 ? -9.328 0.792 1.264 1 96.56 278 SER A N 1
ATOM 2159 C CA . SER A 1 278 ? -10.172 1.98 1.293 1 96.56 278 SER A CA 1
ATOM 2160 C C . SER A 1 278 ? -11.641 1.61 1.471 1 96.56 278 SER A C 1
ATOM 2162 O O . SER A 1 278 ? -12.453 2.445 1.875 1 96.56 278 SER A O 1
ATOM 2164 N N . LEU A 1 279 ? -12.008 0.338 1.15 1 97.06 279 LEU A N 1
ATOM 2165 C CA . LEU A 1 279 ? -13.383 -0.127 1.319 1 97.06 279 LEU A CA 1
ATOM 2166 C C . LEU A 1 279 ? -13.555 -0.827 2.662 1 97.06 279 LEU A C 1
ATOM 2168 O O . LEU A 1 279 ? -14.664 -1.24 3.014 1 97.06 279 LEU A O 1
ATOM 2172 N N . GLY A 1 280 ? -12.461 -0.999 3.422 1 96.56 280 GLY A N 1
ATOM 2173 C CA . GLY A 1 280 ? -12.523 -1.645 4.723 1 96.56 280 GLY A CA 1
ATOM 2174 C C . GLY A 1 280 ? -12.695 -3.148 4.637 1 96.56 280 GLY A C 1
ATOM 2175 O O . GLY A 1 280 ? -13.258 -3.77 5.539 1 96.56 280 GLY A O 1
ATOM 2176 N N . LEU A 1 281 ? -12.219 -3.799 3.564 1 98 281 LEU A N 1
ATOM 2177 C CA . LEU A 1 281 ? -12.414 -5.234 3.379 1 98 281 LEU A CA 1
ATOM 2178 C C . LEU A 1 281 ? -11.57 -6.027 4.367 1 98 281 LEU A C 1
ATOM 2180 O O . LEU A 1 281 ? -11.844 -7.203 4.621 1 98 281 LEU A O 1
ATOM 2184 N N . HIS A 1 282 ? -10.5 -5.469 4.926 1 97.75 282 HIS A N 1
ATOM 2185 C CA . HIS A 1 282 ? -9.625 -6.145 5.879 1 97.75 282 HIS A CA 1
ATOM 2186 C C . HIS A 1 282 ? -10.203 -6.102 7.289 1 97.75 282 HIS A C 1
ATOM 2188 O O . HIS A 1 282 ? -9.625 -6.656 8.219 1 97.75 282 HIS A O 1
ATOM 2194 N N . ARG A 1 283 ? -11.414 -5.445 7.402 1 96.06 283 ARG A N 1
ATOM 2195 C CA . ARG A 1 283 ? -12.07 -5.297 8.695 1 96.06 283 ARG A CA 1
ATOM 2196 C C . ARG A 1 283 ? -13.406 -6.035 8.719 1 96.06 283 ARG A C 1
ATOM 2198 O O . ARG A 1 283 ? -14.148 -6.012 7.734 1 96.06 283 ARG A O 1
ATOM 2205 N N . GLU A 1 284 ? -13.703 -6.656 9.875 1 94.81 284 GLU A N 1
ATOM 2206 C CA . GLU A 1 284 ? -14.984 -7.336 10.016 1 94.81 284 GLU A CA 1
ATOM 2207 C C . GLU A 1 284 ? -16.109 -6.332 10.242 1 94.81 284 GLU A C 1
ATOM 2209 O O . GLU A 1 284 ? -17.234 -6.52 9.75 1 94.81 284 GLU A O 1
ATOM 2214 N N . LEU A 1 285 ? -15.883 -5.262 10.977 1 92.69 285 LEU A N 1
ATOM 2215 C CA . LEU A 1 285 ? -16.844 -4.215 11.297 1 92.69 285 LEU A CA 1
ATOM 2216 C C . LEU A 1 285 ? -18.172 -4.816 11.773 1 92.69 285 LEU A C 1
ATOM 2218 O O . LEU A 1 285 ? -19.203 -4.656 11.117 1 92.69 285 LEU A O 1
ATOM 2222 N N . PRO A 1 286 ? -18.094 -5.461 13 1 88.75 286 PRO A N 1
ATOM 2223 C CA . PRO A 1 286 ? -19.25 -6.211 13.492 1 88.75 286 PRO A CA 1
ATOM 2224 C C . PRO A 1 286 ? -20.5 -5.336 13.641 1 88.75 286 PRO A C 1
ATOM 2226 O O . PRO A 1 286 ? -21.625 -5.832 13.531 1 88.75 286 PRO A O 1
ATOM 2229 N N . ASP A 1 287 ? -20.344 -4.043 13.758 1 88.31 287 ASP A N 1
ATOM 2230 C CA . ASP A 1 287 ? -21.484 -3.168 13.992 1 88.31 287 ASP A CA 1
ATOM 2231 C C . ASP A 1 287 ? -22.094 -2.693 12.68 1 88.31 287 ASP A C 1
ATOM 2233 O O . ASP A 1 287 ? -23.094 -1.983 12.68 1 88.31 287 ASP A O 1
ATOM 2237 N N . TRP A 1 288 ? -21.453 -2.994 11.664 1 91.19 288 TRP A N 1
ATOM 2238 C CA . TRP A 1 288 ? -22 -2.676 10.352 1 91.19 288 TRP A CA 1
ATOM 2239 C C . TRP A 1 288 ? -23.188 -3.584 10.023 1 91.19 288 TRP A C 1
ATOM 2241 O O . TRP A 1 288 ? -23.031 -4.801 9.914 1 91.19 288 TRP A O 1
ATOM 2251 N N . ASN A 1 289 ? -24.375 -3.043 9.891 1 90.25 289 ASN A N 1
ATOM 2252 C CA . ASN A 1 289 ? -25.609 -3.801 9.703 1 90.25 289 ASN A CA 1
ATOM 2253 C C . ASN A 1 289 ? -25.828 -4.145 8.234 1 90.25 289 ASN A C 1
ATOM 2255 O O . ASN A 1 289 ? -26.703 -3.564 7.582 1 90.25 289 ASN A O 1
ATOM 2259 N N . ILE A 1 290 ? -25.109 -5.027 7.805 1 92.94 290 ILE A N 1
ATOM 2260 C CA . ILE A 1 290 ? -25.266 -5.543 6.453 1 92.94 290 ILE A CA 1
ATOM 2261 C C . ILE A 1 290 ? -25.672 -7.016 6.512 1 92.94 290 ILE A C 1
ATOM 2263 O O . ILE A 1 290 ? -25.562 -7.656 7.559 1 92.94 290 ILE A O 1
ATOM 2267 N N . SER A 1 291 ? -26.188 -7.516 5.402 1 94.25 291 SER A N 1
ATOM 2268 C CA . SER A 1 291 ? -26.609 -8.906 5.375 1 94.25 291 SER A CA 1
ATOM 2269 C C . SER A 1 291 ? -25.438 -9.852 5.555 1 94.25 291 SER A C 1
ATOM 2271 O O . SER A 1 291 ? -24.281 -9.492 5.266 1 94.25 291 SER A O 1
ATOM 2273 N N . LEU A 1 292 ? -25.734 -11 5.961 1 95.94 292 LEU A N 1
ATOM 2274 C CA . LEU A 1 292 ? -24.703 -12.016 6.168 1 95.94 292 LEU A CA 1
ATOM 2275 C C . LEU A 1 292 ? -24.031 -12.383 4.855 1 95.94 292 LEU A C 1
ATOM 2277 O O . LEU A 1 292 ? -22.828 -12.641 4.824 1 95.94 292 LEU A O 1
ATOM 2281 N N . LEU A 1 293 ? -24.844 -12.398 3.814 1 96 293 LEU A N 1
ATOM 2282 C CA . LEU A 1 293 ? -24.297 -12.719 2.5 1 96 293 LEU A CA 1
ATOM 2283 C C . LEU A 1 293 ? -23.297 -11.664 2.047 1 96 293 LEU A C 1
ATOM 2285 O O . LEU A 1 293 ? -22.219 -11.984 1.562 1 96 293 LEU A O 1
ATOM 2289 N N . GLN A 1 294 ? -23.688 -10.484 2.246 1 94.56 294 GLN A N 1
ATOM 2290 C CA . GLN A 1 294 ? -22.812 -9.391 1.851 1 94.56 294 GLN A CA 1
ATOM 2291 C C . GLN A 1 294 ? -21.516 -9.422 2.645 1 94.56 294 GLN A C 1
ATOM 2293 O O . GLN A 1 294 ? -20.438 -9.18 2.09 1 94.56 294 GLN A O 1
ATOM 2298 N N . ARG A 1 295 ? -21.594 -9.641 3.842 1 96.44 295 ARG A N 1
ATOM 2299 C CA . ARG A 1 295 ? -20.406 -9.758 4.691 1 96.44 295 ARG A CA 1
ATOM 2300 C C . ARG A 1 295 ? -19.5 -10.883 4.211 1 96.44 295 ARG A C 1
ATOM 2302 O O . ARG A 1 295 ? -18.281 -10.711 4.133 1 96.44 295 ARG A O 1
ATOM 2309 N N . GLU A 1 296 ? -20.094 -12.047 3.926 1 97.44 296 GLU A N 1
ATOM 2310 C CA . GLU A 1 296 ? -19.328 -13.188 3.447 1 97.44 296 GLU A CA 1
ATOM 2311 C C . GLU A 1 296 ? -18.672 -12.883 2.104 1 97.44 296 GLU A C 1
ATOM 2313 O O . GLU A 1 296 ? -17.531 -13.305 1.85 1 97.44 296 GLU A O 1
ATOM 2318 N N . MET A 1 297 ? -19.438 -12.195 1.253 1 97.06 297 MET A N 1
ATOM 2319 C CA . MET A 1 297 ? -18.891 -11.828 -0.045 1 97.06 297 MET A CA 1
ATOM 2320 C C . MET A 1 297 ? -17.656 -10.93 0.123 1 97.06 297 MET A C 1
ATOM 2322 O O . MET A 1 297 ? -16.672 -11.078 -0.604 1 97.06 297 MET A O 1
ATOM 2326 N N . ARG A 1 298 ? -17.719 -10.008 1.096 1 97.44 298 ARG A N 1
ATOM 2327 C CA . ARG A 1 298 ? -16.594 -9.133 1.409 1 97.44 298 ARG A CA 1
ATOM 2328 C C . ARG A 1 298 ? -15.398 -9.945 1.9 1 97.44 298 ARG A C 1
ATOM 2330 O O . ARG A 1 298 ? -14.266 -9.68 1.504 1 97.44 298 ARG A O 1
ATOM 2337 N N . ARG A 1 299 ? -15.688 -10.938 2.719 1 98.19 299 ARG A N 1
ATOM 2338 C CA . ARG A 1 299 ? -14.641 -11.82 3.211 1 98.19 299 ARG A CA 1
ATOM 2339 C C . ARG A 1 299 ? -13.953 -12.555 2.061 1 98.19 299 ARG A C 1
ATOM 2341 O O . ARG A 1 299 ? -12.727 -12.602 1.996 1 98.19 299 ARG A O 1
ATOM 2348 N N . ARG A 1 300 ? -14.773 -13.078 1.224 1 98.38 300 ARG A N 1
ATOM 2349 C CA . ARG A 1 300 ? -14.266 -13.875 0.117 1 98.38 300 ARG A CA 1
ATOM 2350 C C . ARG A 1 300 ? -13.375 -13.047 -0.798 1 98.38 300 ARG A C 1
ATOM 2352 O O . ARG A 1 300 ? -12.336 -13.516 -1.265 1 98.38 300 ARG A O 1
ATOM 2359 N N . VAL A 1 301 ? -13.781 -11.852 -1.057 1 98.56 301 VAL A N 1
ATOM 2360 C CA . VAL A 1 301 ? -13 -10.969 -1.922 1 98.56 301 VAL A CA 1
ATOM 2361 C C . VAL A 1 301 ? -11.672 -10.633 -1.251 1 98.56 301 VAL A C 1
ATOM 2363 O O . VAL A 1 301 ? -10.617 -10.695 -1.888 1 98.56 301 VAL A O 1
ATOM 2366 N N . TRP A 1 302 ? -11.68 -10.266 0.059 1 98.62 302 TRP A N 1
ATOM 2367 C CA . TRP A 1 302 ? -10.453 -9.938 0.781 1 98.62 302 TRP A CA 1
ATOM 2368 C C . TRP A 1 302 ? -9.477 -11.102 0.748 1 98.62 302 TRP A C 1
ATOM 2370 O O . TRP A 1 302 ? -8.297 -10.93 0.423 1 98.62 302 TRP A O 1
ATOM 2380 N N . TRP A 1 303 ? -9.984 -12.289 1.017 1 98.62 303 TRP A N 1
ATOM 2381 C CA . TRP A 1 303 ? -9.102 -13.445 1.112 1 98.62 303 TRP A CA 1
ATOM 2382 C C . TRP A 1 303 ? -8.641 -13.891 -0.271 1 98.62 303 TRP A C 1
ATOM 2384 O O . TRP A 1 303 ? -7.547 -14.445 -0.417 1 98.62 303 TRP A O 1
ATOM 2394 N N . GLY A 1 304 ? -9.531 -13.68 -1.296 1 97.94 304 GLY A N 1
ATOM 2395 C CA . GLY A 1 304 ? -9.047 -13.867 -2.654 1 97.94 304 GLY A CA 1
ATOM 2396 C C . GLY A 1 304 ? -7.855 -12.992 -2.986 1 97.94 304 GLY A C 1
ATOM 2397 O O . GLY A 1 304 ? -6.863 -13.469 -3.537 1 97.94 304 GLY A O 1
ATOM 2398 N N . LEU A 1 305 ? -7.98 -11.719 -2.633 1 98.5 305 LEU A N 1
ATOM 2399 C CA . LEU A 1 305 ? -6.895 -10.766 -2.809 1 98.5 305 LEU A CA 1
ATOM 2400 C C . LEU A 1 305 ? -5.664 -11.188 -2.012 1 98.5 305 LEU A C 1
ATOM 2402 O O . LEU A 1 305 ? -4.543 -11.164 -2.529 1 98.5 305 LEU A O 1
ATOM 2406 N N . TYR A 1 306 ? -5.867 -11.578 -0.758 1 98.19 306 TYR A N 1
ATOM 2407 C CA . TYR A 1 306 ? -4.809 -11.969 0.164 1 98.19 306 TYR A CA 1
ATOM 2408 C C . TYR A 1 306 ? -4.016 -13.156 -0.385 1 98.19 306 TYR A C 1
ATOM 2410 O O . TYR A 1 306 ? -2.785 -13.156 -0.351 1 98.19 306 TYR A O 1
ATOM 2418 N N . MET A 1 307 ? -4.766 -14.109 -0.996 1 97.69 307 MET A N 1
ATOM 2419 C CA . MET A 1 307 ? -4.148 -15.305 -1.561 1 97.69 307 MET A CA 1
ATOM 2420 C C . MET A 1 307 ? -3.301 -14.961 -2.779 1 97.69 307 MET A C 1
ATOM 2422 O O . MET A 1 307 ? -2.15 -15.391 -2.885 1 97.69 307 MET A O 1
ATOM 2426 N N . PHE A 1 308 ? -3.848 -14.219 -3.633 1 97.69 308 PHE A N 1
ATOM 2427 C CA . PHE A 1 308 ? -3.172 -13.906 -4.887 1 97.69 308 PHE A CA 1
ATOM 2428 C C . PHE A 1 308 ? -1.93 -13.062 -4.637 1 97.69 308 PHE A C 1
ATOM 2430 O O . PHE A 1 308 ? -0.873 -13.312 -5.219 1 97.69 308 PHE A O 1
ATOM 2437 N N . ASP A 1 309 ? -2.121 -12.07 -3.764 1 97.94 309 ASP A N 1
ATOM 2438 C CA . ASP A 1 309 ? -0.991 -11.188 -3.484 1 97.94 309 ASP A CA 1
ATOM 2439 C C . ASP A 1 309 ? 0.133 -11.938 -2.777 1 97.94 309 ASP A C 1
ATOM 2441 O O . ASP A 1 309 ? 1.309 -11.758 -3.104 1 97.94 309 ASP A O 1
ATOM 2445 N N . SER A 1 310 ? -0.151 -12.766 -1.835 1 97.94 310 SER A N 1
ATOM 2446 C CA . SER A 1 310 ? 0.836 -13.57 -1.123 1 97.94 310 SER A CA 1
ATOM 2447 C C . SER A 1 310 ? 1.584 -14.492 -2.074 1 97.94 310 SER A C 1
ATOM 2449 O O . SER A 1 310 ? 2.814 -14.562 -2.045 1 97.94 310 SER A O 1
ATOM 2451 N N . GLY A 1 311 ? 0.715 -15.195 -2.887 1 96.88 311 GLY A N 1
ATOM 2452 C CA . GLY A 1 311 ? 1.323 -16.125 -3.822 1 96.88 311 GLY A CA 1
ATOM 2453 C C . GLY A 1 311 ? 2.227 -15.453 -4.836 1 96.88 311 GLY A C 1
ATOM 2454 O O . GLY A 1 311 ? 3.357 -15.883 -5.059 1 96.88 311 GLY A O 1
ATOM 2455 N N . ALA A 1 312 ? 1.768 -14.391 -5.422 1 96.25 312 ALA A N 1
ATOM 2456 C CA . ALA A 1 312 ? 2.518 -13.695 -6.465 1 96.25 312 ALA A CA 1
ATOM 2457 C C . ALA A 1 312 ? 3.793 -13.07 -5.898 1 96.25 312 ALA A C 1
ATOM 2459 O O . ALA A 1 312 ? 4.863 -13.18 -6.504 1 96.25 312 ALA A O 1
ATOM 2460 N N . SER A 1 313 ? 3.652 -12.422 -4.738 1 97 313 SER A N 1
ATOM 2461 C CA . SER A 1 313 ? 4.809 -11.781 -4.121 1 97 313 SER A CA 1
ATOM 2462 C C . SER A 1 313 ? 5.891 -12.805 -3.777 1 97 313 SER A C 1
ATOM 2464 O O . SER A 1 313 ? 7.078 -12.555 -4.004 1 97 313 SER A O 1
ATOM 2466 N N . THR A 1 314 ? 5.559 -13.922 -3.273 1 96.62 314 THR A N 1
ATOM 2467 C CA . THR A 1 314 ? 6.504 -14.992 -2.971 1 96.62 314 THR A CA 1
ATOM 2468 C C . THR A 1 314 ? 7.164 -15.508 -4.246 1 96.62 314 THR A C 1
ATOM 2470 O O . THR A 1 314 ? 8.375 -15.727 -4.281 1 96.62 314 THR A O 1
ATOM 2473 N N . THR A 1 315 ? 6.281 -15.68 -5.25 1 95.12 315 THR A N 1
ATOM 2474 C CA . THR A 1 315 ? 6.758 -16.203 -6.523 1 95.12 315 THR A CA 1
ATOM 2475 C C . THR A 1 315 ? 7.773 -15.258 -7.156 1 95.12 315 THR A C 1
ATOM 2477 O O . THR A 1 315 ? 8.758 -15.703 -7.754 1 95.12 315 THR A O 1
ATOM 2480 N N . PHE A 1 316 ? 7.652 -13.922 -6.969 1 94.12 316 PHE A N 1
ATOM 2481 C CA . PHE A 1 316 ? 8.508 -12.945 -7.633 1 94.12 316 PHE A CA 1
ATOM 2482 C C . PHE A 1 316 ? 9.641 -12.508 -6.711 1 94.12 316 PHE A C 1
ATOM 2484 O O . PHE A 1 316 ? 10.523 -11.742 -7.121 1 94.12 316 PHE A O 1
ATOM 2491 N N . GLY A 1 317 ? 9.602 -13.031 -5.5 1 95 317 GLY A N 1
ATOM 2492 C CA . GLY A 1 317 ? 10.633 -12.641 -4.555 1 95 317 GLY A CA 1
ATOM 2493 C C . GLY A 1 317 ? 10.531 -11.188 -4.121 1 95 317 GLY A C 1
ATOM 2494 O O . GLY A 1 317 ? 11.547 -10.5 -4.012 1 95 317 GLY A O 1
ATOM 2495 N N . ARG A 1 318 ? 9.383 -10.75 -4.004 1 96.5 318 ARG A N 1
ATOM 2496 C CA . ARG A 1 318 ? 9.102 -9.391 -3.553 1 96.5 318 ARG A CA 1
ATOM 2497 C C . ARG A 1 318 ? 8.359 -9.398 -2.221 1 96.5 318 ARG A C 1
ATOM 2499 O O . ARG A 1 318 ? 7.695 -10.383 -1.881 1 96.5 318 ARG A O 1
ATOM 2506 N N . PRO A 1 319 ? 8.539 -8.359 -1.442 1 97.38 319 PRO A N 1
ATOM 2507 C CA . PRO A 1 319 ? 7.883 -8.328 -0.134 1 97.38 319 PRO A CA 1
ATOM 2508 C C . PRO A 1 319 ? 6.359 -8.438 -0.236 1 97.38 319 PRO A C 1
ATOM 2510 O O . PRO A 1 319 ? 5.758 -7.863 -1.147 1 97.38 319 PRO A O 1
ATOM 2513 N N . ILE A 1 320 ? 5.824 -9.289 0.574 1 97.81 320 ILE A N 1
ATOM 2514 C CA . ILE A 1 320 ? 4.371 -9.352 0.704 1 97.81 320 ILE A CA 1
ATOM 2515 C C . ILE A 1 320 ? 3.875 -8.148 1.502 1 97.81 320 ILE A C 1
ATOM 2517 O O . ILE A 1 320 ? 4.18 -8.016 2.688 1 97.81 320 ILE A O 1
ATOM 2521 N N . LEU A 1 321 ? 3.154 -7.281 0.853 1 97.56 321 LEU A N 1
ATOM 2522 C CA . LEU A 1 321 ? 2.672 -6.047 1.46 1 97.56 321 LEU A CA 1
ATOM 2523 C C . LEU A 1 321 ? 1.185 -6.145 1.782 1 97.56 321 LEU A C 1
ATOM 2525 O O . LEU A 1 321 ? 0.36 -5.496 1.132 1 97.56 321 LEU A O 1
ATOM 2529 N N . LEU A 1 322 ? 0.832 -6.98 2.744 1 97.69 322 LEU A N 1
ATOM 2530 C CA . LEU A 1 322 ? -0.503 -7.172 3.301 1 97.69 322 LEU A CA 1
ATOM 2531 C C . LEU A 1 322 ? -0.508 -6.914 4.805 1 97.69 322 LEU A C 1
ATOM 2533 O O . LEU A 1 322 ? 0.529 -7.031 5.461 1 97.69 322 LEU A O 1
ATOM 2537 N N . PRO A 1 323 ? -1.629 -6.445 5.293 1 96.12 323 PRO A N 1
ATOM 2538 C CA . PRO A 1 323 ? -1.681 -6.168 6.73 1 96.12 323 PRO A CA 1
ATOM 2539 C C . PRO A 1 323 ? -1.354 -7.395 7.582 1 96.12 323 PRO A C 1
ATOM 2541 O O . PRO A 1 323 ? -1.737 -8.516 7.227 1 96.12 323 PRO A O 1
ATOM 2544 N N . GLY A 1 324 ? -0.604 -7.164 8.625 1 91.69 324 GLY A N 1
ATOM 2545 C CA . GLY A 1 324 ? -0.406 -8.219 9.617 1 91.69 324 GLY A CA 1
ATOM 2546 C C . GLY A 1 324 ? -1.662 -8.539 10.398 1 91.69 324 GLY A C 1
ATOM 2547 O O . GLY A 1 324 ? -2.66 -7.82 10.312 1 91.69 324 GLY A O 1
ATOM 2548 N N . GLU A 1 325 ? -1.561 -9.602 11.117 1 89.81 325 GLU A N 1
ATOM 2549 C CA . GLU A 1 325 ? -2.723 -10.078 11.867 1 89.81 325 GLU A CA 1
ATOM 2550 C C . GLU A 1 325 ? -3.203 -9.031 12.867 1 89.81 325 GLU A C 1
ATOM 2552 O O . GLU A 1 325 ? -4.395 -8.961 13.18 1 89.81 325 GLU A O 1
ATOM 2557 N N . GLU A 1 326 ? -2.365 -8.188 13.297 1 88 326 GLU A N 1
ATOM 2558 C CA . GLU A 1 326 ? -2.742 -7.168 14.273 1 88 326 GLU A CA 1
ATOM 2559 C C . GLU A 1 326 ? -3.512 -6.027 13.609 1 88 326 GLU A C 1
ATOM 2561 O O . GLU A 1 326 ? -4.285 -5.328 14.273 1 88 326 GLU A O 1
ATOM 2566 N N . ALA A 1 327 ? -3.238 -5.891 12.352 1 91.88 327 ALA A N 1
ATOM 2567 C CA . ALA A 1 327 ? -3.828 -4.742 11.664 1 91.88 327 ALA A CA 1
ATOM 2568 C C . ALA A 1 327 ? -5.07 -5.156 10.875 1 91.88 327 ALA A C 1
ATOM 2570 O O . ALA A 1 327 ? -5.613 -4.359 10.102 1 91.88 327 ALA A O 1
ATOM 2571 N N . MET A 1 328 ? -5.488 -6.312 10.93 1 94.25 328 MET A N 1
ATOM 2572 C CA . MET A 1 328 ? -6.715 -6.781 10.289 1 94.25 328 MET A CA 1
ATOM 2573 C C . MET A 1 328 ? -7.496 -7.699 11.219 1 94.25 328 MET A C 1
ATOM 2575 O O . MET A 1 328 ? -6.918 -8.352 12.094 1 94.25 328 MET A O 1
ATOM 2579 N N . ASP A 1 329 ? -8.82 -7.754 11.094 1 94.38 329 ASP A N 1
ATOM 2580 C CA . ASP A 1 329 ? -9.641 -8.602 11.945 1 94.38 329 ASP A CA 1
ATOM 2581 C C . ASP A 1 329 ? -10.734 -9.305 11.141 1 94.38 329 ASP A C 1
ATOM 2583 O O . ASP A 1 329 ? -11.719 -9.781 11.703 1 94.38 329 ASP A O 1
ATOM 2587 N N . VAL A 1 330 ? -10.578 -9.281 9.867 1 96.62 330 VAL A N 1
ATOM 2588 C CA . VAL A 1 330 ? -11.555 -9.953 9.016 1 96.62 330 VAL A CA 1
ATOM 2589 C C . VAL A 1 330 ? -11.547 -11.453 9.312 1 96.62 330 VAL A C 1
ATOM 2591 O O . VAL A 1 330 ? -10.484 -12.055 9.477 1 96.62 330 VAL A O 1
ATOM 2594 N N . ARG A 1 331 ? -12.703 -12.031 9.398 1 97.06 331 ARG A N 1
ATOM 2595 C CA . ARG A 1 331 ? -12.844 -13.461 9.688 1 97.06 331 ARG A CA 1
ATOM 2596 C C . ARG A 1 331 ? -12.578 -14.297 8.438 1 97.06 331 ARG A C 1
ATOM 2598 O O . ARG A 1 331 ? -12.68 -13.797 7.316 1 97.06 331 ARG A O 1
ATOM 2605 N N . PRO A 1 332 ? -12.125 -15.508 8.594 1 97.31 332 PRO A N 1
ATOM 2606 C CA . PRO A 1 332 ? -11.922 -16.406 7.449 1 97.31 332 PRO A CA 1
ATOM 2607 C C . PRO A 1 332 ? -13.219 -16.672 6.684 1 97.31 332 PRO A C 1
ATOM 2609 O O . PRO A 1 332 ? -14.312 -16.453 7.215 1 97.31 332 PRO A O 1
ATOM 2612 N N . VAL A 1 333 ? -13.109 -17.094 5.488 1 97.81 333 VAL A N 1
ATOM 2613 C CA . VAL A 1 333 ? -14.25 -17.516 4.68 1 97.81 333 VAL A CA 1
ATOM 2614 C C . VAL A 1 333 ? -14.922 -18.719 5.32 1 97.81 333 VAL A C 1
ATOM 2616 O O . VAL A 1 333 ? -14.25 -19.609 5.852 1 97.81 333 VAL A O 1
ATOM 2619 N N . LEU A 1 334 ? -16.203 -18.828 5.172 1 97.44 334 LEU A N 1
ATOM 2620 C CA . LEU A 1 334 ? -16.969 -19.922 5.758 1 97.44 334 LEU A CA 1
ATOM 2621 C C . LEU A 1 334 ? -16.953 -21.141 4.84 1 97.44 334 LEU A C 1
ATOM 2623 O O . LEU A 1 334 ? -17.156 -21.016 3.629 1 97.44 334 LEU A O 1
ATOM 2627 N N . ASN A 1 335 ? -16.641 -22.219 5.383 1 97.44 335 ASN A N 1
ATOM 2628 C CA . ASN A 1 335 ? -16.781 -23.484 4.656 1 97.44 335 ASN A CA 1
ATOM 2629 C C . ASN A 1 335 ? -18.234 -23.938 4.594 1 97.44 335 ASN A C 1
ATOM 2631 O O . ASN A 1 335 ? -18.625 -24.859 5.312 1 97.44 335 ASN A O 1
ATOM 2635 N N . ILE A 1 336 ? -19.031 -23.375 3.744 1 96.94 336 ILE A N 1
ATOM 2636 C CA . ILE A 1 336 ? -20.453 -23.625 3.602 1 96.94 336 ILE A CA 1
ATOM 2637 C C . ILE A 1 336 ? -20.812 -23.75 2.123 1 96.94 336 ILE A C 1
ATOM 2639 O O . ILE A 1 336 ? -20.031 -23.359 1.253 1 96.94 336 ILE A O 1
ATOM 2643 N N . ASP A 1 337 ? -21.891 -24.297 1.887 1 94.69 337 ASP A N 1
ATOM 2644 C CA . ASP A 1 337 ? -22.453 -24.297 0.538 1 94.69 337 ASP A CA 1
ATOM 2645 C C . ASP A 1 337 ? -23.234 -23.016 0.273 1 94.69 337 ASP A C 1
ATOM 2647 O O . ASP A 1 337 ? -23.922 -22.5 1.163 1 94.69 337 ASP A O 1
ATOM 2651 N N . ASP A 1 338 ? -23.188 -22.5 -0.835 1 92.25 338 ASP A N 1
ATOM 2652 C CA . ASP A 1 338 ? -23.828 -21.25 -1.188 1 92.25 338 ASP A CA 1
ATOM 2653 C C . ASP A 1 338 ? -25.344 -21.312 -0.932 1 92.25 338 ASP A C 1
ATOM 2655 O O . ASP A 1 338 ? -25.969 -20.281 -0.69 1 92.25 338 ASP A O 1
ATOM 2659 N N . GLU A 1 339 ? -25.906 -22.484 -0.947 1 92.94 339 GLU A N 1
ATOM 2660 C CA . GLU A 1 339 ? -27.344 -22.656 -0.705 1 92.94 339 GLU A CA 1
ATOM 2661 C C . GLU A 1 339 ? -27.703 -22.328 0.743 1 92.94 339 GLU A C 1
ATOM 2663 O O . GLU A 1 339 ? -28.844 -21.969 1.044 1 92.94 339 GLU A O 1
ATOM 2668 N N . ASP A 1 340 ? -26.719 -22.406 1.517 1 94.56 340 ASP A N 1
ATOM 2669 C CA . ASP A 1 340 ? -26.984 -22.203 2.939 1 94.56 340 ASP A CA 1
ATOM 2670 C C . ASP A 1 340 ? -26.859 -20.734 3.311 1 94.56 340 ASP A C 1
ATOM 2672 O O . ASP A 1 340 ? -27.281 -20.328 4.395 1 94.56 340 ASP A O 1
ATOM 2676 N N . LEU A 1 341 ? -26.359 -20 2.453 1 95.44 341 LEU A N 1
ATOM 2677 C CA . LEU A 1 341 ? -26.203 -18.578 2.684 1 95.44 341 LEU A CA 1
ATOM 2678 C C . LEU A 1 341 ? -26.719 -17.766 1.491 1 95.44 341 LEU A C 1
ATOM 2680 O O . LEU A 1 341 ? -26.031 -17.672 0.468 1 95.44 341 LEU A O 1
ATOM 2684 N N . THR A 1 342 ? -27.812 -17.219 1.632 1 93.69 342 THR A N 1
ATOM 2685 C CA . THR A 1 342 ? -28.469 -16.422 0.596 1 93.69 342 THR A CA 1
ATOM 2686 C C . THR A 1 342 ? -28.781 -15.016 1.104 1 93.69 342 THR A C 1
ATOM 2688 O O . THR A 1 342 ? -28.406 -14.664 2.225 1 93.69 342 THR A O 1
ATOM 2691 N N . SER A 1 343 ? -29.391 -14.25 0.398 1 89.5 343 SER A N 1
ATOM 2692 C CA . SER A 1 343 ? -29.656 -12.859 0.736 1 89.5 343 SER A CA 1
ATOM 2693 C C . SER A 1 343 ? -30.656 -12.75 1.889 1 89.5 343 SER A C 1
ATOM 2695 O O . SER A 1 343 ? -30.703 -11.734 2.586 1 89.5 343 SER A O 1
ATOM 2697 N N . VAL A 1 344 ? -31.391 -13.805 2.105 1 90.06 344 VAL A N 1
ATOM 2698 C CA . VAL A 1 344 ? -32.438 -13.734 3.104 1 90.06 344 VAL A CA 1
ATOM 2699 C C . VAL A 1 344 ? -32 -14.453 4.375 1 90.06 344 VAL A C 1
ATOM 2701 O O . VAL A 1 344 ? -32.719 -14.445 5.375 1 90.06 344 VAL A O 1
ATOM 2704 N N . THR A 1 345 ? -30.828 -14.93 4.387 1 93.19 345 THR A N 1
ATOM 2705 C CA . THR A 1 345 ? -30.344 -15.664 5.555 1 93.19 345 THR A CA 1
ATOM 2706 C C . THR A 1 345 ? -30.125 -14.719 6.734 1 93.19 345 THR A C 1
ATOM 2708 O O . THR A 1 345 ? -29.453 -13.703 6.602 1 93.19 345 THR A O 1
ATOM 2711 N N . GLU A 1 346 ? -30.547 -15.016 7.871 1 91.31 346 GLU A N 1
ATOM 2712 C CA . GLU A 1 346 ? -30.484 -14.141 9.039 1 91.31 346 GLU A CA 1
ATOM 2713 C C . GLU A 1 346 ? -29.516 -14.68 10.086 1 91.31 346 GLU A C 1
ATOM 2715 O O . GLU A 1 346 ? -28.953 -13.906 10.859 1 91.31 346 GLU A O 1
ATOM 2720 N N . LEU A 1 347 ? -29.5 -15.984 10.047 1 92.62 347 LEU A N 1
ATOM 2721 C CA . LEU A 1 347 ? -28.594 -16.609 11 1 92.62 347 LEU A CA 1
ATOM 2722 C C . LEU A 1 347 ? -27.375 -17.188 10.289 1 92.62 347 LEU A C 1
ATOM 2724 O O . LEU A 1 347 ? -27.516 -17.812 9.227 1 92.62 347 LEU A O 1
ATOM 2728 N N . ALA A 1 348 ? -26.359 -16.953 10.906 1 91 348 ALA A N 1
ATOM 2729 C CA . ALA A 1 348 ? -25.125 -17.438 10.305 1 91 348 ALA A CA 1
ATOM 2730 C C . ALA A 1 348 ? -25.109 -18.953 10.195 1 91 348 ALA A C 1
ATOM 2732 O O . ALA A 1 348 ? -25.344 -19.656 11.18 1 91 348 ALA A O 1
ATOM 2733 N N . PRO A 1 349 ? -24.844 -19.453 9.07 1 95.25 349 PRO A N 1
ATOM 2734 C CA . PRO A 1 349 ? -24.797 -20.922 8.906 1 95.25 349 PRO A CA 1
ATOM 2735 C C . PRO A 1 349 ? -23.594 -21.562 9.578 1 95.25 349 PRO A C 1
ATOM 2737 O O . PRO A 1 349 ? -22.547 -20.906 9.734 1 95.25 349 PRO A O 1
ATOM 2740 N N . GLU A 1 350 ? -23.828 -22.75 9.844 1 95.44 350 GLU A N 1
ATOM 2741 C CA . GLU A 1 350 ? -22.734 -23.516 10.445 1 95.44 350 GLU A CA 1
ATOM 2742 C C . GLU A 1 350 ? -21.828 -24.109 9.375 1 95.44 350 GLU A C 1
ATOM 2744 O O . GLU A 1 350 ? -22.297 -24.594 8.352 1 95.44 350 GLU A O 1
ATOM 2749 N N . GLU A 1 351 ? -20.641 -24.047 9.688 1 95.44 351 GLU A N 1
ATOM 2750 C CA . GLU A 1 351 ? -19.672 -24.609 8.75 1 95.44 351 GLU A CA 1
ATOM 2751 C C . GLU A 1 351 ? -19.781 -26.141 8.711 1 95.44 351 GLU A C 1
ATOM 2753 O O . GLU A 1 351 ? -20.109 -26.766 9.719 1 95.44 351 GLU A O 1
ATOM 2758 N N . VAL A 1 352 ? -19.5 -26.75 7.582 1 94.94 352 VAL A N 1
ATOM 2759 C CA . VAL A 1 352 ? -19.578 -28.188 7.395 1 94.94 352 VAL A CA 1
ATOM 2760 C C . VAL A 1 352 ? -18.172 -28.797 7.41 1 94.94 352 VAL A C 1
ATOM 2762 O O . VAL A 1 352 ? -17.203 -28.125 7.035 1 94.94 352 VAL A O 1
ATOM 2765 N N . SER A 1 353 ? -18.078 -29.969 7.809 1 91.25 353 SER A N 1
ATOM 2766 C CA . SER A 1 353 ? -16.812 -30.688 7.883 1 91.25 353 SER A CA 1
ATOM 2767 C C . SER A 1 353 ? -16.578 -31.531 6.633 1 91.25 353 SER A C 1
ATOM 2769 O O . SER A 1 353 ? -16.266 -32.719 6.734 1 91.25 353 SER A O 1
ATOM 2771 N N . ARG A 1 354 ? -16.922 -31.109 5.543 1 92.88 354 ARG A N 1
ATOM 2772 C CA . ARG A 1 354 ? -16.703 -31.703 4.234 1 92.88 354 ARG A CA 1
ATOM 2773 C C . ARG A 1 354 ? -16.219 -30.672 3.229 1 92.88 354 ARG A C 1
ATOM 2775 O O . ARG A 1 354 ? -16.344 -29.469 3.467 1 92.88 354 ARG A O 1
ATOM 2782 N N . PRO A 1 355 ? -15.68 -31.125 2.154 1 94.25 355 PRO A N 1
ATOM 2783 C CA . PRO A 1 355 ? -15.227 -30.156 1.147 1 94.25 355 PRO A CA 1
ATOM 2784 C C . PRO A 1 355 ? -16.375 -29.359 0.542 1 94.25 355 PRO A C 1
ATOM 2786 O O . PRO A 1 355 ? -17.453 -29.891 0.294 1 94.25 355 PRO A O 1
ATOM 2789 N N . THR A 1 356 ? -16.203 -28.156 0.458 1 94.75 356 THR A N 1
ATOM 2790 C CA . THR A 1 356 ? -17.094 -27.266 -0.279 1 94.75 356 THR A CA 1
ATOM 2791 C C . THR A 1 356 ? -16.297 -26.438 -1.297 1 94.75 356 THR A C 1
ATOM 2793 O O . THR A 1 356 ? -15.086 -26.594 -1.421 1 94.75 356 THR A O 1
ATOM 2796 N N . LEU A 1 357 ? -16.953 -25.609 -1.975 1 94.88 357 LEU A N 1
ATOM 2797 C CA . LEU A 1 357 ? -16.344 -24.734 -2.969 1 94.88 357 LEU A CA 1
ATOM 2798 C C . LEU A 1 357 ? -15.305 -23.812 -2.328 1 94.88 357 LEU A C 1
ATOM 2800 O O . LEU A 1 357 ? -14.32 -23.438 -2.971 1 94.88 357 LEU A O 1
ATOM 2804 N N . TYR A 1 358 ? -15.422 -23.594 -1.037 1 96.81 358 TYR A N 1
ATOM 2805 C CA . TYR A 1 358 ? -14.641 -22.547 -0.386 1 96.81 358 TYR A CA 1
ATOM 2806 C C . TYR A 1 358 ? -13.555 -23.141 0.495 1 96.81 358 TYR A C 1
ATOM 2808 O O . TYR A 1 358 ? -12.75 -22.422 1.078 1 96.81 358 TYR A O 1
ATOM 2816 N N . SER A 1 359 ? -13.484 -24.484 0.584 1 96.5 359 SER A N 1
ATOM 2817 C CA . SER A 1 359 ? -12.516 -25.141 1.447 1 96.5 359 SER A CA 1
ATOM 2818 C C . SER A 1 359 ? -11.086 -24.781 1.044 1 96.5 359 SER A C 1
ATOM 2820 O O . SER A 1 359 ? -10.266 -24.438 1.895 1 96.5 359 SER A O 1
ATOM 2822 N N . GLY A 1 360 ? -10.898 -24.875 -0.267 1 96.06 360 GLY A N 1
ATOM 2823 C CA . GLY A 1 360 ? -9.57 -24.547 -0.754 1 96.06 360 GLY A CA 1
ATOM 2824 C C . GLY A 1 360 ? -9.141 -23.125 -0.409 1 96.06 360 GLY A C 1
ATOM 2825 O O . GLY A 1 360 ? -8.023 -22.906 0.064 1 96.06 360 GLY A O 1
ATOM 2826 N N . MET A 1 361 ? -9.992 -22.219 -0.628 1 97 361 MET A N 1
ATOM 2827 C CA . MET A 1 361 ? -9.719 -20.812 -0.346 1 97 361 MET A CA 1
ATOM 2828 C C . MET A 1 361 ? -9.492 -20.594 1.146 1 97 361 MET A C 1
ATOM 2830 O O . MET A 1 361 ? -8.578 -19.875 1.539 1 97 361 MET A O 1
ATOM 2834 N N . LYS A 1 362 ? -10.352 -21.156 1.973 1 97.62 362 LYS A N 1
ATOM 2835 C CA . LYS A 1 362 ? -10.273 -21.016 3.422 1 97.62 362 LYS A CA 1
ATOM 2836 C C . LYS A 1 362 ? -8.906 -21.438 3.949 1 97.62 362 LYS A C 1
ATOM 2838 O O . LYS A 1 362 ? -8.234 -20.672 4.641 1 97.62 362 LYS A O 1
ATOM 2843 N N . TYR A 1 363 ? -8.453 -22.578 3.539 1 97.69 363 TYR A N 1
ATOM 2844 C CA . TYR A 1 363 ? -7.258 -23.141 4.16 1 97.69 363 TYR A CA 1
ATOM 2845 C C . TYR A 1 363 ? -5.996 -22.609 3.49 1 97.69 363 TYR A C 1
ATOM 2847 O O . TYR A 1 363 ? -4.941 -22.5 4.125 1 97.69 363 TYR A O 1
ATOM 2855 N N . GLN A 1 364 ? -6.129 -22.266 2.193 1 97.69 364 GLN A N 1
ATOM 2856 C CA . GLN A 1 364 ? -4.988 -21.594 1.58 1 97.69 364 GLN A CA 1
ATOM 2857 C C . GLN A 1 364 ? -4.762 -20.219 2.209 1 97.69 364 GLN A C 1
ATOM 2859 O O . GLN A 1 364 ? -3.617 -19.797 2.406 1 97.69 364 GLN A O 1
ATOM 2864 N N . SER A 1 365 ? -5.809 -19.5 2.471 1 97.81 365 SER A N 1
ATOM 2865 C CA . SER A 1 365 ? -5.684 -18.203 3.146 1 97.81 365 SER A CA 1
ATOM 2866 C C . SER A 1 365 ? -5.059 -18.359 4.527 1 97.81 365 SER A C 1
ATOM 2868 O O . SER A 1 365 ? -4.211 -17.562 4.926 1 97.81 365 SER A O 1
ATOM 2870 N N . GLU A 1 366 ? -5.469 -19.391 5.199 1 97.38 366 GLU A N 1
ATOM 2871 C CA . GLU A 1 366 ? -4.902 -19.656 6.516 1 97.38 366 GLU A CA 1
ATOM 2872 C C . GLU A 1 366 ? -3.402 -19.938 6.426 1 97.38 366 GLU A C 1
ATOM 2874 O O . GLU A 1 366 ? -2.629 -19.484 7.273 1 97.38 366 GLU A O 1
ATOM 2879 N N . LEU A 1 367 ? -3.068 -20.719 5.445 1 97.88 367 LEU A N 1
ATOM 2880 C CA . LEU A 1 367 ? -1.652 -21 5.23 1 97.88 367 LEU A CA 1
ATOM 2881 C C . LEU A 1 367 ? -0.868 -19.703 5.047 1 97.88 367 LEU A C 1
ATOM 2883 O O . LEU A 1 367 ? 0.192 -19.531 5.652 1 97.88 367 LEU A O 1
ATOM 2887 N N . HIS A 1 368 ? -1.408 -18.797 4.238 1 97.81 368 HIS A N 1
ATOM 2888 C CA . HIS A 1 368 ? -0.722 -17.547 3.961 1 97.81 368 HIS A CA 1
ATOM 2889 C C . HIS A 1 368 ? -0.635 -16.672 5.211 1 97.81 368 HIS A C 1
ATOM 2891 O O . HIS A 1 368 ? 0.398 -16.062 5.473 1 97.81 368 HIS A O 1
ATOM 2897 N N . VAL A 1 369 ? -1.697 -16.609 5.977 1 96.88 369 VAL A N 1
ATOM 2898 C CA . VAL A 1 369 ? -1.69 -15.828 7.207 1 96.88 369 VAL A CA 1
ATOM 2899 C C . VAL A 1 369 ? -0.574 -16.312 8.125 1 96.88 369 VAL A C 1
ATOM 2901 O O . VAL A 1 369 ? 0.124 -15.516 8.75 1 96.88 369 VAL A O 1
ATOM 2904 N N . LYS A 1 370 ? -0.338 -17.609 8.117 1 94.94 370 LYS A N 1
ATOM 2905 C CA . LYS A 1 370 ? 0.63 -18.203 9.031 1 94.94 370 LYS A CA 1
ATOM 2906 C C . LYS A 1 370 ? 2.037 -18.172 8.445 1 94.94 370 LYS A C 1
ATOM 2908 O O . LYS A 1 370 ? 3.023 -18.281 9.18 1 94.94 370 LYS A O 1
ATOM 2913 N N . SER A 1 371 ? 2.125 -18 7.145 1 96.88 371 SER A N 1
ATOM 2914 C CA . SER A 1 371 ? 3.438 -18.25 6.555 1 96.88 371 SER A CA 1
ATOM 2915 C C . SER A 1 371 ? 3.982 -17 5.863 1 96.88 371 SER A C 1
ATOM 2917 O O . SER A 1 371 ? 5.152 -16.969 5.48 1 96.88 371 SER A O 1
ATOM 2919 N N . ASN A 1 372 ? 3.201 -15.953 5.664 1 96.62 372 ASN A N 1
ATOM 2920 C CA . ASN A 1 372 ? 3.656 -14.781 4.93 1 96.62 372 ASN A CA 1
ATOM 2921 C C . ASN A 1 372 ? 4.902 -14.172 5.562 1 96.62 372 ASN A C 1
ATOM 2923 O O . ASN A 1 372 ? 5.773 -13.656 4.859 1 96.62 372 ASN A O 1
ATOM 2927 N N . TYR A 1 373 ? 5.023 -14.195 6.895 1 94.69 373 TYR A N 1
ATOM 2928 C CA . TYR A 1 373 ? 6.199 -13.633 7.551 1 94.69 373 TYR A CA 1
ATOM 2929 C C . TYR A 1 373 ? 7.457 -14.398 7.156 1 94.69 373 TYR A C 1
ATOM 2931 O O . TYR A 1 373 ? 8.555 -13.828 7.125 1 94.69 373 TYR A O 1
ATOM 2939 N N . ILE A 1 374 ? 7.316 -15.75 6.871 1 96.31 374 ILE A N 1
ATOM 2940 C CA . ILE A 1 374 ? 8.438 -16.578 6.441 1 96.31 374 ILE A CA 1
ATOM 2941 C C . ILE A 1 374 ? 8.977 -16.062 5.109 1 96.31 374 ILE A C 1
ATOM 2943 O O . ILE A 1 374 ? 10.188 -15.867 4.957 1 96.31 374 ILE A O 1
ATOM 2947 N N . SER A 1 375 ? 8.008 -15.836 4.16 1 95.81 375 SER A N 1
ATOM 2948 C CA . SER A 1 375 ? 8.406 -15.344 2.846 1 95.81 375 SER A CA 1
ATOM 2949 C C . SER A 1 375 ? 9.125 -14.008 2.949 1 95.81 375 SER A C 1
ATOM 2951 O O . SER A 1 375 ? 10.133 -13.789 2.273 1 95.81 375 SER A O 1
ATOM 2953 N N . ASN A 1 376 ? 8.672 -13.156 3.752 1 95.44 376 ASN A N 1
ATOM 2954 C CA . ASN A 1 376 ? 9.297 -11.852 3.922 1 95.44 376 ASN A CA 1
ATOM 2955 C C . ASN A 1 376 ? 10.656 -11.969 4.605 1 95.44 376 ASN A C 1
ATOM 2957 O O . ASN A 1 376 ? 11.602 -11.25 4.258 1 95.44 376 ASN A O 1
ATOM 2961 N N . ARG A 1 377 ? 10.781 -12.867 5.578 1 94.38 377 ARG A N 1
ATOM 2962 C CA . ARG A 1 377 ? 12.047 -13.078 6.281 1 94.38 377 ARG A CA 1
ATOM 2963 C C . ARG A 1 377 ? 13.125 -13.578 5.332 1 94.38 377 ARG A C 1
ATOM 2965 O O . ARG A 1 377 ? 14.305 -13.242 5.488 1 94.38 377 ARG A O 1
ATOM 2972 N N . LEU A 1 378 ? 12.719 -14.359 4.426 1 94.88 378 LEU A N 1
ATOM 2973 C CA . LEU A 1 378 ? 13.664 -14.969 3.5 1 94.88 378 LEU A CA 1
ATOM 2974 C C . LEU A 1 378 ? 14.164 -13.945 2.486 1 94.88 378 LEU A C 1
ATOM 2976 O O . LEU A 1 378 ? 15.109 -14.227 1.738 1 94.88 378 LEU A O 1
ATOM 2980 N N . LEU A 1 379 ? 13.578 -12.75 2.453 1 94.31 379 LEU A N 1
ATOM 2981 C CA . LEU A 1 379 ? 14.008 -11.695 1.533 1 94.31 379 LEU A CA 1
ATOM 2982 C C . LEU A 1 379 ? 15.203 -10.938 2.096 1 94.31 379 LEU A C 1
ATOM 2984 O O . LEU A 1 379 ? 15.781 -10.094 1.411 1 94.31 379 LEU A O 1
ATOM 2988 N N . SER A 1 380 ? 15.555 -11.227 3.307 1 88.94 380 SER A N 1
ATOM 2989 C CA . SER A 1 380 ? 16.688 -10.555 3.938 1 88.94 380 SER A CA 1
ATOM 2990 C C . SER A 1 380 ? 17.969 -10.758 3.141 1 88.94 380 SER A C 1
ATOM 2992 O O . SER A 1 380 ? 18.141 -11.781 2.473 1 88.94 380 SER A O 1
ATOM 2994 N N . SER A 1 381 ? 18.766 -9.758 3.207 1 81.25 381 SER A N 1
ATOM 2995 C CA . SER A 1 381 ? 20.047 -9.844 2.514 1 81.25 381 SER A CA 1
ATOM 2996 C C . SER A 1 381 ? 20.938 -10.898 3.139 1 81.25 381 SER A C 1
ATOM 2998 O O . SER A 1 381 ? 21.844 -11.43 2.48 1 81.25 381 SER A O 1
ATOM 3000 N N . SER A 1 382 ? 20.688 -11.125 4.32 1 79.19 382 SER A N 1
ATOM 3001 C CA . SER A 1 382 ? 21.469 -12.156 4.992 1 79.19 382 SER A CA 1
ATOM 3002 C C . SER A 1 382 ? 20.734 -13.5 4.988 1 79.19 382 SER A C 1
ATOM 3004 O O . SER A 1 382 ? 19.5 -13.539 5.109 1 79.19 382 SER A O 1
ATOM 3006 N N . CYS A 1 383 ? 21.422 -14.539 4.672 1 79.88 383 CYS A N 1
ATOM 3007 C CA . CYS A 1 383 ? 20.828 -15.875 4.664 1 79.88 383 CYS A CA 1
ATOM 3008 C C . CYS A 1 383 ? 20.312 -16.25 6.047 1 79.88 383 CYS A C 1
ATOM 3010 O O . CYS A 1 383 ? 20.953 -15.945 7.059 1 79.88 383 CYS A O 1
ATOM 3012 N N . VAL A 1 384 ? 19.281 -16.859 6.059 1 89.25 384 VAL A N 1
ATOM 3013 C CA . VAL A 1 384 ? 18.688 -17.312 7.305 1 89.25 384 VAL A CA 1
ATOM 3014 C C . VAL A 1 384 ? 19.531 -18.438 7.902 1 89.25 384 VAL A C 1
ATOM 3016 O O . VAL A 1 384 ? 20.047 -19.297 7.176 1 89.25 384 VAL A O 1
ATOM 3019 N N . ALA A 1 385 ? 19.688 -18.422 9.164 1 91.44 385 ALA A N 1
ATOM 3020 C CA . ALA A 1 385 ? 20.406 -19.5 9.844 1 91.44 385 ALA A CA 1
ATOM 3021 C C . ALA A 1 385 ? 19.609 -20.797 9.805 1 91.44 385 ALA A C 1
ATOM 3023 O O . ALA A 1 385 ? 18.375 -20.781 9.789 1 91.44 385 ALA A O 1
ATOM 3024 N N . PRO A 1 386 ? 20.312 -21.906 9.719 1 93.25 386 PRO A N 1
ATOM 3025 C CA . PRO A 1 386 ? 19.641 -23.203 9.664 1 93.25 386 PRO A CA 1
ATOM 3026 C C . PRO A 1 386 ? 18.641 -23.391 10.812 1 93.25 386 PRO A C 1
ATOM 3028 O O . PRO A 1 386 ? 17.547 -23.938 10.602 1 93.25 386 PRO A O 1
ATOM 3031 N N . GLU A 1 387 ? 18.969 -22.859 12.023 1 92.5 387 GLU A N 1
ATOM 3032 C CA . GLU A 1 387 ? 18.078 -23.016 13.172 1 92.5 387 GLU A CA 1
ATOM 3033 C C . GLU A 1 387 ? 16.781 -22.25 12.969 1 92.5 387 GLU A C 1
ATOM 3035 O O . GLU A 1 387 ? 15.703 -22.75 13.312 1 92.5 387 GLU A O 1
ATOM 3040 N N . ASP A 1 388 ? 16.922 -21.094 12.422 1 94.31 388 ASP A N 1
ATOM 3041 C CA . ASP A 1 388 ? 15.734 -20.297 12.125 1 94.31 388 ASP A CA 1
ATOM 3042 C C . ASP A 1 388 ? 14.883 -20.969 11.047 1 94.31 388 ASP A C 1
ATOM 3044 O O . ASP A 1 388 ? 13.656 -20.953 11.117 1 94.31 388 ASP A O 1
ATOM 3048 N N . ALA A 1 389 ? 15.539 -21.469 10.062 1 96.5 389 ALA A N 1
ATOM 3049 C CA . ALA A 1 389 ? 14.844 -22.188 9 1 96.5 389 ALA A CA 1
ATOM 3050 C C . ALA A 1 389 ? 14.055 -23.375 9.555 1 96.5 389 ALA A C 1
ATOM 3052 O O . ALA A 1 389 ? 12.906 -23.609 9.156 1 96.5 389 ALA A O 1
ATOM 3053 N N . LEU A 1 390 ? 14.727 -24.141 10.438 1 97.12 390 LEU A N 1
ATOM 3054 C CA . LEU A 1 390 ? 14.062 -25.297 11.031 1 97.12 390 LEU A CA 1
ATOM 3055 C C . LEU A 1 390 ? 12.883 -24.859 11.891 1 97.12 390 LEU A C 1
ATOM 3057 O O . LEU A 1 390 ? 11.875 -25.562 11.961 1 97.12 390 LEU A O 1
ATOM 3061 N N . PHE A 1 391 ? 13.047 -23.625 12.539 1 96 391 PHE A N 1
ATOM 3062 C CA . PHE A 1 391 ? 11.922 -23.078 13.297 1 96 391 PHE A CA 1
ATOM 3063 C C . PHE A 1 391 ? 10.758 -22.75 12.375 1 96 391 PHE A C 1
ATOM 3065 O O . PHE A 1 391 ? 9.602 -23.031 12.695 1 96 391 PHE A O 1
ATOM 3072 N N . MET A 1 392 ? 11 -22.172 11.258 1 97.31 392 MET A N 1
ATOM 3073 C CA . MET A 1 392 ? 9.969 -21.844 10.273 1 97.31 392 MET A CA 1
ATOM 3074 C C . MET A 1 392 ? 9.297 -23.109 9.758 1 97.31 392 MET A C 1
ATOM 3076 O O . MET A 1 392 ? 8.07 -23.141 9.594 1 97.31 392 MET A O 1
ATOM 3080 N N . ASP A 1 393 ? 10.086 -24.078 9.492 1 97.38 393 ASP A N 1
ATOM 3081 C CA . ASP A 1 393 ? 9.547 -25.359 9.047 1 97.38 393 ASP A CA 1
ATOM 3082 C C . ASP A 1 393 ? 8.617 -25.969 10.094 1 97.38 393 ASP A C 1
ATOM 3084 O O . ASP A 1 393 ? 7.562 -26.516 9.758 1 97.38 393 ASP A O 1
ATOM 3088 N N . ALA A 1 394 ? 9.039 -25.891 11.344 1 96.44 394 ALA A N 1
ATOM 3089 C CA . ALA A 1 394 ? 8.219 -26.438 12.43 1 96.44 394 ALA A CA 1
ATOM 3090 C C . ALA A 1 394 ? 6.871 -25.719 12.492 1 96.44 394 ALA A C 1
ATOM 3092 O O . ALA A 1 394 ? 5.848 -26.344 12.773 1 96.44 394 ALA A O 1
ATOM 3093 N N . THR A 1 395 ? 6.938 -24.469 12.227 1 96.31 395 THR A N 1
ATOM 3094 C CA . THR A 1 395 ? 5.695 -23.703 12.195 1 96.31 395 THR A CA 1
ATOM 3095 C C . THR A 1 395 ? 4.777 -24.188 11.086 1 96.31 395 THR A C 1
ATOM 3097 O O . THR A 1 395 ? 3.568 -24.328 11.281 1 96.31 395 THR A O 1
ATOM 3100 N N . LEU A 1 396 ? 5.25 -24.453 9.945 1 97.5 396 LEU A N 1
ATOM 3101 C CA . LEU A 1 396 ? 4.48 -24.969 8.82 1 97.5 396 LEU A CA 1
ATOM 3102 C C . LEU A 1 396 ? 3.908 -26.344 9.148 1 97.5 396 LEU A C 1
ATOM 3104 O O . LEU A 1 396 ? 2.746 -26.625 8.844 1 97.5 396 LEU A O 1
ATOM 3108 N N . ASP A 1 397 ? 4.742 -27.188 9.766 1 97.38 397 ASP A N 1
ATOM 3109 C CA . ASP A 1 397 ? 4.285 -28.516 10.117 1 97.38 397 ASP A CA 1
ATOM 3110 C C . ASP A 1 397 ? 3.162 -28.469 11.148 1 97.38 397 ASP A C 1
ATOM 3112 O O . ASP A 1 397 ? 2.227 -29.266 11.102 1 97.38 397 ASP A O 1
ATOM 3116 N N . LYS A 1 398 ? 3.328 -27.5 12.102 1 96.25 398 LYS A N 1
ATOM 3117 C CA . LYS A 1 398 ? 2.256 -27.328 13.078 1 96.25 398 LYS A CA 1
ATOM 3118 C C . LYS A 1 398 ? 0.94 -26.969 12.391 1 96.25 398 LYS A C 1
ATOM 3120 O O . LYS A 1 398 ? -0.111 -27.516 12.734 1 96.25 398 LYS A O 1
ATOM 3125 N N . TRP A 1 399 ? 1.013 -26.141 11.438 1 96.69 399 TRP A N 1
ATOM 3126 C CA . TRP A 1 399 ? -0.189 -25.781 10.695 1 96.69 399 TRP A CA 1
ATOM 3127 C C . TRP A 1 399 ? -0.753 -26.984 9.953 1 96.69 399 TRP A C 1
ATOM 3129 O O . TRP A 1 399 ? -1.964 -27.219 9.969 1 96.69 399 TRP A O 1
ATOM 3139 N N . SER A 1 400 ? 0.049 -27.75 9.234 1 96.12 400 SER A N 1
ATOM 3140 C CA . SER A 1 400 ? -0.418 -28.891 8.445 1 96.12 400 SER A CA 1
ATOM 3141 C C . SER A 1 400 ? -1.122 -29.922 9.32 1 96.12 400 SER A C 1
ATOM 3143 O O . SER A 1 400 ? -2.027 -30.625 8.859 1 96.12 400 SER A O 1
ATOM 3145 N N . SER A 1 401 ? -0.708 -29.953 10.594 1 94.62 401 SER A N 1
ATOM 3146 C CA . SER A 1 401 ? -1.299 -30.922 11.508 1 94.62 401 SER A CA 1
ATOM 3147 C C . SER A 1 401 ? -2.705 -30.5 11.93 1 94.62 401 SER A C 1
ATOM 3149 O O . SER A 1 401 ? -3.49 -31.328 12.398 1 94.62 401 SER A O 1
ATOM 3151 N N . THR A 1 402 ? -3.039 -29.234 11.727 1 94.56 402 THR A N 1
ATOM 3152 C CA . THR A 1 402 ? -4.355 -28.734 12.117 1 94.56 402 THR A CA 1
ATOM 3153 C C . THR A 1 402 ? -5.355 -28.906 10.977 1 94.56 402 THR A C 1
ATOM 3155 O O . THR A 1 402 ? -6.555 -28.672 11.164 1 94.56 402 THR A O 1
ATOM 3158 N N . LEU A 1 403 ? -4.965 -29.328 9.789 1 95.62 403 LEU A N 1
ATOM 3159 C CA . LEU A 1 403 ? -5.84 -29.438 8.625 1 95.62 403 LEU A CA 1
ATOM 3160 C C . LEU A 1 403 ? -6.887 -30.531 8.828 1 95.62 403 LEU A C 1
ATOM 3162 O O . LEU A 1 403 ? -6.594 -31.578 9.414 1 95.62 403 LEU A O 1
ATOM 3166 N N . PRO A 1 404 ? -8.07 -30.312 8.43 1 95.19 404 PRO A N 1
ATOM 3167 C CA . PRO A 1 404 ? -9.078 -31.375 8.477 1 95.19 404 PRO A CA 1
ATOM 3168 C C . PRO A 1 404 ? -8.664 -32.594 7.688 1 95.19 404 PRO A C 1
ATOM 3170 O O . PRO A 1 404 ? -7.84 -32.5 6.773 1 95.19 404 PRO A O 1
ATOM 3173 N N . GLU A 1 405 ? -9.273 -33.656 7.898 1 93.19 405 GLU A N 1
ATOM 3174 C CA . GLU A 1 405 ? -8.914 -34.938 7.328 1 93.19 405 GLU A CA 1
ATOM 3175 C C . GLU A 1 405 ? -9.086 -34.969 5.812 1 93.19 405 GLU A C 1
ATOM 3177 O O . GLU A 1 405 ? -8.281 -35.531 5.09 1 93.19 405 GLU A O 1
ATOM 3182 N N . TYR A 1 406 ? -10.07 -34.281 5.426 1 92.94 406 TYR A N 1
ATOM 3183 C CA . TYR A 1 406 ? -10.383 -34.344 4 1 92.94 406 TYR A CA 1
ATOM 3184 C C . TYR A 1 406 ? -9.344 -33.594 3.174 1 92.94 406 TYR A C 1
ATOM 3186 O O . TYR A 1 406 ? -9.297 -33.75 1.95 1 92.94 406 TYR A O 1
ATOM 3194 N N . LEU A 1 407 ? -8.484 -32.844 3.779 1 94.81 407 LEU A N 1
ATOM 3195 C CA . LEU A 1 407 ? -7.453 -32.125 3.053 1 94.81 407 LEU A CA 1
ATOM 3196 C C . LEU A 1 407 ? -6.129 -32.875 3.09 1 94.81 407 LEU A C 1
ATOM 3198 O O . LEU A 1 407 ? -5.156 -32.469 2.459 1 94.81 407 LEU A O 1
ATOM 3202 N N . ARG A 1 408 ? -6.129 -33.969 3.793 1 91.94 408 ARG A N 1
ATOM 3203 C CA . ARG A 1 408 ? -4.949 -34.844 3.764 1 91.94 408 ARG A CA 1
ATOM 3204 C C . ARG A 1 408 ? -4.902 -35.656 2.48 1 91.94 408 ARG A C 1
ATOM 3206 O O . ARG A 1 408 ? -5.922 -36.188 2.035 1 91.94 408 ARG A O 1
ATOM 3213 N N . LEU A 1 409 ? -3.773 -35.781 1.857 1 87.81 409 LEU A N 1
ATOM 3214 C CA . LEU A 1 409 ? -3.635 -36.406 0.544 1 87.81 409 LEU A CA 1
ATOM 3215 C C . LEU A 1 409 ? -4.004 -37.875 0.601 1 87.81 409 LEU A C 1
ATOM 3217 O O . LEU A 1 409 ? -4.48 -38.438 -0.387 1 87.81 409 LEU A O 1
ATOM 3221 N N . GLU A 1 410 ? -3.854 -38.469 1.713 1 85.12 410 GLU A N 1
ATOM 3222 C CA . GLU A 1 410 ? -4.082 -39.906 1.845 1 85.12 410 GLU A CA 1
ATOM 3223 C C . GLU A 1 410 ? -5.566 -40.219 2.043 1 85.12 410 GLU A C 1
ATOM 3225 O O . GLU A 1 410 ? -5.996 -41.375 1.873 1 85.12 410 GLU A O 1
ATOM 3230 N N . HIS A 1 411 ? -6.25 -39.156 2.27 1 85.31 411 HIS A N 1
ATOM 3231 C CA . HIS A 1 411 ? -7.664 -39.406 2.557 1 85.31 411 HIS A CA 1
ATOM 3232 C C . HIS A 1 411 ? -8.5 -39.375 1.28 1 85.31 411 HIS A C 1
ATOM 3234 O O . HIS A 1 411 ? -8.406 -38.438 0.496 1 85.31 411 HIS A O 1
ATOM 3240 N N . ASP A 1 412 ? -9.164 -40.406 1.083 1 83.81 412 ASP A N 1
ATOM 3241 C CA . ASP A 1 412 ? -10.047 -40.469 -0.081 1 83.81 412 ASP A CA 1
ATOM 3242 C C . ASP A 1 412 ? -11.414 -39.875 0.232 1 83.81 412 ASP A C 1
ATOM 3244 O O . ASP A 1 412 ? -12.109 -40.344 1.13 1 83.81 412 ASP A O 1
ATOM 3248 N N . VAL A 1 413 ? -11.641 -38.75 -0.48 1 85.19 413 VAL A N 1
ATOM 3249 C CA . VAL A 1 413 ? -12.938 -38.125 -0.312 1 85.19 413 VAL A CA 1
ATOM 3250 C C . VAL A 1 413 ? -13.859 -38.5 -1.46 1 85.19 413 VAL A C 1
ATOM 3252 O O . VAL A 1 413 ? -13.914 -37.812 -2.486 1 85.19 413 VAL A O 1
ATOM 3255 N N . ARG A 1 414 ? -14.617 -39.625 -1.408 1 76.94 414 ARG A N 1
ATOM 3256 C CA . ARG A 1 414 ? -15.391 -40.281 -2.461 1 76.94 414 ARG A CA 1
ATOM 3257 C C . ARG A 1 414 ? -16.344 -39.281 -3.125 1 76.94 414 ARG A C 1
ATOM 3259 O O . ARG A 1 414 ? -16.547 -39.312 -4.344 1 76.94 414 ARG A O 1
ATOM 3266 N N . SER A 1 415 ? -16.859 -38.375 -2.377 1 78.88 415 SER A N 1
ATOM 3267 C CA . SER A 1 415 ? -17.922 -37.531 -2.943 1 78.88 415 SER A CA 1
ATOM 3268 C C . SER A 1 415 ? -17.422 -36.156 -3.332 1 78.88 415 SER A C 1
ATOM 3270 O O . SER A 1 415 ? -18.203 -35.281 -3.727 1 78.88 415 SER A O 1
ATOM 3272 N N . ALA A 1 416 ? -16.109 -36.094 -3.57 1 82.5 416 ALA A N 1
ATOM 3273 C CA . ALA A 1 416 ? -15.641 -34.75 -3.811 1 82.5 416 ALA A CA 1
ATOM 3274 C C . ALA A 1 416 ? -15.508 -34.469 -5.305 1 82.5 416 ALA A C 1
ATOM 3276 O O . ALA A 1 416 ? -15.266 -35.375 -6.098 1 82.5 416 ALA A O 1
ATOM 3277 N N . GLU A 1 417 ? -15.797 -33.312 -5.676 1 84.75 417 GLU A N 1
ATOM 3278 C CA . GLU A 1 417 ? -15.641 -32.844 -7.059 1 84.75 417 GLU A CA 1
ATOM 3279 C C . GLU A 1 417 ? -14.172 -32.844 -7.477 1 84.75 417 GLU A C 1
ATOM 3281 O O . GLU A 1 417 ? -13.289 -32.656 -6.645 1 84.75 417 GLU A O 1
ATOM 3286 N N . PRO A 1 418 ? -13.992 -33.031 -8.75 1 84.38 418 PRO A N 1
ATOM 3287 C CA . PRO A 1 418 ? -12.617 -33.062 -9.25 1 84.38 418 PRO A CA 1
ATOM 3288 C C . PRO A 1 418 ? -11.82 -31.828 -8.898 1 84.38 418 PRO A C 1
ATOM 3290 O O . PRO A 1 418 ? -10.625 -31.906 -8.609 1 84.38 418 PRO A O 1
ATOM 3293 N N . THR A 1 419 ? -12.461 -30.75 -8.875 1 89.56 419 THR A N 1
ATOM 3294 C CA . THR A 1 419 ? -11.758 -29.5 -8.594 1 89.56 419 THR A CA 1
ATOM 3295 C C . THR A 1 419 ? -11.281 -29.453 -7.148 1 89.56 419 THR A C 1
ATOM 3297 O O . THR A 1 419 ? -10.258 -28.844 -6.844 1 89.56 419 THR A O 1
ATOM 3300 N N . PHE A 1 420 ? -12 -30.203 -6.305 1 92.25 420 PHE A N 1
ATOM 3301 C CA . PHE A 1 420 ? -11.57 -30.297 -4.914 1 92.25 420 PHE A CA 1
ATOM 3302 C C . PHE A 1 420 ? -10.195 -30.953 -4.816 1 92.25 420 PHE A C 1
ATOM 3304 O O . PHE A 1 420 ? -9.336 -30.484 -4.066 1 92.25 420 PHE A O 1
ATOM 3311 N N . TYR A 1 421 ? -10.023 -31.984 -5.602 1 92.06 421 TYR A N 1
ATOM 3312 C CA . TYR A 1 421 ? -8.766 -32.719 -5.547 1 92.06 421 TYR A CA 1
ATOM 3313 C C . TYR A 1 421 ? -7.613 -31.859 -6.047 1 92.06 421 TYR A C 1
ATOM 3315 O O . TYR A 1 421 ? -6.508 -31.922 -5.504 1 92.06 421 TYR A O 1
ATOM 3323 N N . PHE A 1 422 ? -7.902 -31.141 -6.996 1 94.25 422 PHE A N 1
ATOM 3324 C CA . PHE A 1 422 ? -6.867 -30.234 -7.484 1 94.25 422 PHE A CA 1
ATOM 3325 C C . PHE A 1 422 ? -6.527 -29.188 -6.438 1 94.25 422 PHE A C 1
ATOM 3327 O O . PHE A 1 422 ? -5.352 -28.922 -6.168 1 94.25 422 PHE A O 1
ATOM 3334 N N . ASN A 1 423 ? -7.527 -28.531 -5.887 1 95.38 423 ASN A N 1
ATOM 3335 C CA . ASN A 1 423 ? -7.301 -27.5 -4.863 1 95.38 423 ASN A CA 1
ATOM 3336 C C . ASN A 1 423 ? -6.523 -28.062 -3.676 1 95.38 423 ASN A C 1
ATOM 3338 O O . ASN A 1 423 ? -5.652 -27.391 -3.127 1 95.38 423 ASN A O 1
ATOM 3342 N N . ARG A 1 424 ? -6.91 -29.281 -3.285 1 95.69 424 ARG A N 1
ATOM 3343 C CA . ARG A 1 424 ? -6.207 -29.953 -2.201 1 95.69 424 ARG A CA 1
ATOM 3344 C C . ARG A 1 424 ? -4.742 -30.188 -2.557 1 95.69 424 ARG A C 1
ATOM 3346 O O . ARG A 1 424 ? -3.85 -29.875 -1.767 1 95.69 424 ARG A O 1
ATOM 3353 N N . SER A 1 425 ? -4.508 -30.734 -3.752 1 95.5 425 SER A N 1
ATOM 3354 C CA . SER A 1 425 ? -3.139 -30.984 -4.191 1 95.5 425 SER A CA 1
ATOM 3355 C C . SER A 1 425 ? -2.34 -29.688 -4.277 1 95.5 425 SER A C 1
ATOM 3357 O O . SER A 1 425 ? -1.192 -29.625 -3.828 1 95.5 425 SER A O 1
ATOM 3359 N N . ARG A 1 426 ? -2.955 -28.734 -4.859 1 96.62 426 ARG A N 1
ATOM 3360 C CA . ARG A 1 426 ? -2.291 -27.453 -5.023 1 96.62 426 ARG A CA 1
ATOM 3361 C C . ARG A 1 426 ? -1.915 -26.844 -3.67 1 96.62 426 ARG A C 1
ATOM 3363 O O . ARG A 1 426 ? -0.868 -26.219 -3.537 1 96.62 426 ARG A O 1
ATOM 3370 N N . LEU A 1 427 ? -2.775 -26.969 -2.699 1 97.75 427 LEU A N 1
ATOM 3371 C CA . LEU A 1 427 ? -2.475 -26.5 -1.347 1 97.75 427 LEU A CA 1
ATOM 3372 C C . LEU A 1 427 ? -1.191 -27.141 -0.829 1 97.75 427 LEU A C 1
ATOM 3374 O O . LEU A 1 427 ? -0.329 -26.453 -0.274 1 97.75 427 LEU A O 1
ATOM 3378 N N . TRP A 1 428 ? -1.077 -28.453 -1.036 1 98.06 428 TRP A N 1
ATOM 3379 C CA . TRP A 1 428 ? 0.109 -29.172 -0.586 1 98.06 428 TRP A CA 1
ATOM 3380 C C . TRP A 1 428 ? 1.327 -28.797 -1.42 1 98.06 428 TRP A C 1
ATOM 3382 O O . TRP A 1 428 ? 2.443 -28.719 -0.901 1 98.06 428 TRP A O 1
ATOM 3392 N N . TRP A 1 429 ? 1.091 -28.641 -2.764 1 98.19 429 TRP A N 1
ATOM 3393 C CA . TRP A 1 429 ? 2.191 -28.172 -3.602 1 98.19 429 TRP A CA 1
ATOM 3394 C C . TRP A 1 429 ? 2.746 -26.844 -3.084 1 98.19 429 TRP A C 1
ATOM 3396 O O . TRP A 1 429 ? 3.965 -26.672 -3.008 1 98.19 429 TRP A O 1
ATOM 3406 N N . ARG A 1 430 ? 1.86 -25.938 -2.717 1 97.94 430 ARG A N 1
ATOM 3407 C CA . ARG A 1 430 ? 2.266 -24.656 -2.168 1 97.94 430 ARG A CA 1
ATOM 3408 C C . ARG A 1 430 ? 2.992 -24.828 -0.839 1 97.94 430 ARG A C 1
ATOM 3410 O O . ARG A 1 430 ? 3.98 -24.141 -0.571 1 97.94 430 ARG A O 1
ATOM 3417 N N . PHE A 1 431 ? 2.465 -25.672 -0.045 1 98.06 431 PHE A N 1
ATOM 3418 C CA . PHE A 1 431 ? 3.049 -25.984 1.254 1 98.06 431 PHE A CA 1
ATOM 3419 C C . PHE A 1 431 ? 4.477 -26.484 1.097 1 98.06 431 PHE A C 1
ATOM 3421 O O . PHE A 1 431 ? 5.398 -25.969 1.731 1 98.06 431 PHE A O 1
ATOM 3428 N N . TRP A 1 432 ? 4.699 -27.453 0.246 1 98.56 432 TRP A N 1
ATOM 3429 C CA . TRP A 1 432 ? 6.023 -28.031 0.017 1 98.56 432 TRP A CA 1
ATOM 3430 C C . TRP A 1 432 ? 6.945 -27.031 -0.658 1 98.56 432 TRP A C 1
ATOM 3432 O O . TRP A 1 432 ? 8.148 -26.984 -0.381 1 98.56 432 TRP A O 1
ATOM 3442 N N . ASN A 1 433 ? 6.324 -26.281 -1.541 1 98 433 ASN A N 1
ATOM 3443 C CA . ASN A 1 433 ? 7.137 -25.266 -2.203 1 98 433 ASN A CA 1
ATOM 3444 C C . ASN A 1 433 ? 7.684 -24.25 -1.207 1 98 433 ASN A C 1
ATOM 3446 O O . ASN A 1 433 ? 8.82 -23.781 -1.349 1 98 433 ASN A O 1
ATOM 3450 N N . LEU A 1 434 ? 6.902 -23.875 -0.272 1 98.12 434 LEU A N 1
ATOM 3451 C CA . LEU A 1 434 ? 7.383 -22.953 0.748 1 98.12 434 LEU A CA 1
ATOM 3452 C C . LEU A 1 434 ? 8.523 -23.578 1.55 1 98.12 434 LEU A C 1
ATOM 3454 O O . LEU A 1 434 ? 9.492 -22.891 1.888 1 98.12 434 LEU A O 1
ATOM 3458 N N . LYS A 1 435 ? 8.398 -24.812 1.845 1 98.25 435 LYS A N 1
ATOM 3459 C CA . LYS A 1 435 ? 9.5 -25.516 2.508 1 98.25 435 LYS A CA 1
ATOM 3460 C C . LYS A 1 435 ? 10.758 -25.484 1.649 1 98.25 435 LYS A C 1
ATOM 3462 O O . LYS A 1 435 ? 11.859 -25.25 2.158 1 98.25 435 LYS A O 1
ATOM 3467 N N . ILE A 1 436 ? 10.57 -25.75 0.397 1 97.88 436 ILE A N 1
ATOM 3468 C CA . ILE A 1 436 ? 11.688 -25.703 -0.536 1 97.88 436 ILE A CA 1
ATOM 3469 C C . ILE A 1 436 ? 12.336 -24.328 -0.497 1 97.88 436 ILE A C 1
ATOM 3471 O O . ILE A 1 436 ? 13.562 -24.219 -0.407 1 97.88 436 ILE A O 1
ATOM 3475 N N . ILE A 1 437 ? 11.531 -23.328 -0.527 1 96.69 437 ILE A N 1
ATOM 3476 C CA . ILE A 1 437 ? 12.031 -21.953 -0.559 1 96.69 437 ILE A CA 1
ATOM 3477 C C . ILE A 1 437 ? 12.805 -21.656 0.723 1 96.69 437 ILE A C 1
ATOM 3479 O O . ILE A 1 437 ? 13.82 -20.953 0.694 1 96.69 437 ILE A O 1
ATOM 3483 N N . ILE A 1 438 ? 12.422 -22.188 1.809 1 97.25 438 ILE A N 1
ATOM 3484 C CA . ILE A 1 438 ? 13.078 -21.969 3.094 1 97.25 438 ILE A CA 1
ATOM 3485 C C . ILE A 1 438 ? 14.484 -22.547 3.059 1 97.25 438 ILE A C 1
ATOM 3487 O O . ILE A 1 438 ? 15.43 -21.922 3.551 1 97.25 438 ILE A O 1
ATOM 3491 N N . PHE A 1 439 ? 14.664 -23.703 2.414 1 96.75 439 PHE A N 1
ATOM 3492 C CA . PHE A 1 439 ? 15.875 -24.484 2.658 1 96.75 439 PHE A CA 1
ATOM 3493 C C . PHE A 1 439 ? 16.781 -24.469 1.434 1 96.75 439 PHE A C 1
ATOM 3495 O O . PHE A 1 439 ? 17.969 -24.812 1.524 1 96.75 439 PHE A O 1
ATOM 3502 N N . ARG A 1 440 ? 16.266 -24.109 0.301 1 93.06 440 ARG A N 1
ATOM 3503 C CA . ARG A 1 440 ? 17.031 -24.328 -0.925 1 93.06 440 ARG A CA 1
ATOM 3504 C C . ARG A 1 440 ? 18.297 -23.484 -0.945 1 93.06 440 ARG A C 1
ATOM 3506 O O . ARG A 1 440 ? 19.344 -23.922 -1.421 1 93.06 440 ARG A O 1
ATOM 3513 N N . GLN A 1 441 ? 18.219 -22.328 -0.438 1 89 441 GLN A N 1
ATOM 3514 C CA . GLN A 1 441 ? 19.406 -21.5 -0.442 1 89 441 GLN A CA 1
ATOM 3515 C C . GLN A 1 441 ? 20.453 -22.031 0.529 1 89 441 GLN A C 1
ATOM 3517 O O . GLN A 1 441 ? 21.656 -21.984 0.251 1 89 441 GLN A O 1
ATOM 3522 N N . LEU A 1 442 ? 20.031 -22.5 1.648 1 91.5 442 LEU A N 1
ATOM 3523 C CA . LEU A 1 442 ? 20.938 -23.125 2.602 1 91.5 442 LEU A CA 1
ATOM 3524 C C . LEU A 1 442 ? 21.594 -24.359 1.987 1 91.5 442 LEU A C 1
ATOM 3526 O O . LEU A 1 442 ? 22.797 -24.562 2.15 1 91.5 442 LEU A O 1
ATOM 3530 N N . PHE A 1 443 ? 20.797 -25.109 1.338 1 91.94 443 PHE A N 1
ATOM 3531 C CA . PHE A 1 443 ? 21.266 -26.312 0.661 1 91.94 443 PHE A CA 1
ATOM 3532 C C . PHE A 1 443 ? 22.312 -25.969 -0.396 1 91.94 443 PHE A C 1
ATOM 3534 O O . PHE A 1 443 ? 23.375 -26.594 -0.46 1 91.94 443 PHE A O 1
ATOM 3541 N N . LEU A 1 444 ? 22.047 -24.953 -1.123 1 89.19 444 LEU A N 1
ATOM 3542 C CA . LEU A 1 444 ? 22.953 -24.547 -2.188 1 89.19 444 LEU A CA 1
ATOM 3543 C C . LEU A 1 444 ? 24.266 -24.016 -1.61 1 89.19 444 LEU A C 1
ATOM 3545 O O . LEU A 1 444 ? 25.344 -24.344 -2.102 1 89.19 444 LEU A O 1
ATOM 3549 N N . LYS A 1 445 ? 24.141 -23.219 -0.638 1 85.62 445 LYS A N 1
ATOM 3550 C CA . LYS A 1 445 ? 25.328 -22.688 0.008 1 85.62 445 LYS A CA 1
ATOM 3551 C C . LYS A 1 445 ? 26.234 -23.797 0.518 1 85.62 445 LYS A C 1
ATOM 3553 O O . LYS A 1 445 ? 27.453 -23.734 0.378 1 85.62 445 LYS A O 1
ATOM 3558 N N . ARG A 1 446 ? 25.641 -24.719 1.088 1 86.19 446 ARG A N 1
ATOM 3559 C CA . ARG A 1 446 ? 26.406 -25.859 1.577 1 86.19 446 ARG A CA 1
ATOM 3560 C C . ARG A 1 446 ? 27.047 -26.625 0.424 1 86.19 446 ARG A C 1
ATOM 3562 O O . ARG A 1 446 ? 28.203 -27.047 0.529 1 86.19 446 ARG A O 1
ATOM 3569 N N . ALA A 1 447 ? 26.312 -26.859 -0.609 1 85.81 447 ALA A N 1
ATOM 3570 C CA . ALA A 1 447 ? 26.828 -27.578 -1.764 1 85.81 447 ALA A CA 1
ATOM 3571 C C . ALA A 1 447 ? 28.016 -26.844 -2.385 1 85.81 447 ALA A C 1
ATOM 3573 O O . ALA A 1 447 ? 29.016 -27.469 -2.746 1 85.81 447 ALA A O 1
ATOM 3574 N N . ILE A 1 448 ? 27.922 -25.578 -2.484 1 82.31 448 ILE A N 1
ATOM 3575 C CA . ILE A 1 448 ? 29 -24.766 -3.035 1 82.31 448 ILE A CA 1
ATOM 3576 C C . ILE A 1 448 ? 30.219 -24.828 -2.105 1 82.31 448 ILE A C 1
ATOM 3578 O O . ILE A 1 448 ? 31.344 -24.953 -2.564 1 82.31 448 ILE A O 1
ATOM 3582 N N . GLY A 1 449 ? 29.938 -24.734 -0.84 1 80.12 449 GLY A N 1
ATOM 3583 C CA . GLY A 1 449 ? 31.016 -24.781 0.131 1 80.12 449 GLY A CA 1
ATOM 3584 C C . GLY A 1 449 ? 31.766 -26.094 0.134 1 80.12 449 GLY A C 1
ATOM 3585 O O . GLY A 1 449 ? 33 -26.125 0.26 1 80.12 449 GLY A O 1
ATOM 3586 N N . THR A 1 450 ? 31.094 -27.188 0.091 1 78.81 450 THR A N 1
ATOM 3587 C CA . THR A 1 450 ? 31.703 -28.516 0.088 1 78.81 450 THR A CA 1
ATOM 3588 C C . THR A 1 450 ? 32.5 -28.75 -1.196 1 78.81 450 THR A C 1
ATOM 3590 O O . THR A 1 450 ? 33.531 -29.422 -1.185 1 78.81 450 THR A O 1
ATOM 3593 N N . SER A 1 451 ? 32 -28.266 -2.285 1 73.5 451 SER A N 1
ATOM 3594 C CA . SER A 1 451 ? 32.719 -28.422 -3.553 1 73.5 451 SER A CA 1
ATOM 3595 C C . SER A 1 451 ? 34.031 -27.656 -3.555 1 73.5 451 SER A C 1
ATOM 3597 O O . SER A 1 451 ? 35.031 -28.109 -4.145 1 73.5 451 SER A O 1
ATOM 3599 N N . ASN A 1 452 ? 34 -26.562 -2.932 1 67.81 452 ASN A N 1
ATOM 3600 C CA . ASN A 1 452 ? 35.219 -25.75 -2.875 1 67.81 452 ASN A CA 1
ATOM 3601 C C . ASN A 1 452 ? 36.219 -26.297 -1.861 1 67.81 452 ASN A C 1
ATOM 3603 O O . ASN A 1 452 ? 37.438 -26.141 -2.021 1 67.81 452 ASN A O 1
ATOM 3607 N N . SER A 1 453 ? 35.75 -26.688 -0.617 1 62.31 453 SER A N 1
ATOM 3608 C CA . SER A 1 453 ? 36.688 -27.125 0.412 1 62.31 453 SER A CA 1
ATOM 3609 C C . SER A 1 453 ? 37 -28.625 0.267 1 62.31 453 SER A C 1
ATOM 3611 O O . SER A 1 453 ? 36.094 -29.438 0.101 1 62.31 453 SER A O 1
ATOM 3613 N N . ASN A 1 454 ? 37.969 -29.141 -0.768 1 52.62 454 ASN A N 1
ATOM 3614 C CA . ASN A 1 454 ? 38.469 -30.5 -0.705 1 52.62 454 ASN A CA 1
ATOM 3615 C C . ASN A 1 454 ? 38.188 -31.141 0.657 1 52.62 454 ASN A C 1
ATOM 3617 O O . ASN A 1 454 ? 38.594 -32.281 0.904 1 52.62 454 ASN A O 1
ATOM 3621 N N . MET A 1 455 ? 38.062 -30.422 1.729 1 46.5 455 MET A N 1
ATOM 3622 C CA . MET A 1 455 ? 37.969 -30.922 3.092 1 46.5 455 MET A CA 1
ATOM 3623 C C . MET A 1 455 ? 36.531 -31.312 3.416 1 46.5 455 MET A C 1
ATOM 3625 O O . MET A 1 455 ? 35.594 -30.547 3.16 1 46.5 455 MET A O 1
ATOM 3629 N N . THR A 1 456 ? 36.094 -32.531 3.215 1 48.22 456 THR A N 1
ATOM 3630 C CA . THR A 1 456 ? 34.844 -33.125 3.682 1 48.22 456 THR A CA 1
ATOM 3631 C C . THR A 1 456 ? 34.375 -32.469 4.988 1 48.22 456 THR A C 1
ATOM 3633 O O . THR A 1 456 ? 34.75 -32.938 6.074 1 48.22 456 THR A O 1
ATOM 3636 N N . ALA A 1 457 ? 34.344 -31.016 5.062 1 53.97 457 ALA A N 1
ATOM 3637 C CA . ALA A 1 457 ? 33.844 -30.531 6.348 1 53.97 457 ALA A CA 1
ATOM 3638 C C . ALA A 1 457 ? 32.562 -31.266 6.766 1 53.97 457 ALA A C 1
ATOM 3640 O O . ALA A 1 457 ? 31.703 -31.531 5.938 1 53.97 457 ALA A O 1
ATOM 3641 N N . PRO A 1 458 ? 32.625 -31.812 8.062 1 59.22 458 PRO A N 1
ATOM 3642 C CA . PRO A 1 458 ? 31.5 -32.625 8.547 1 59.22 458 PRO A CA 1
ATOM 3643 C C . PRO A 1 458 ? 30.172 -31.891 8.438 1 59.22 458 PRO A C 1
ATOM 3645 O O . PRO A 1 458 ? 30.094 -30.688 8.711 1 59.22 458 PRO A O 1
ATOM 3648 N N . VAL A 1 459 ? 29.297 -32.375 7.691 1 66.12 459 VAL A N 1
ATOM 3649 C CA . VAL A 1 459 ? 27.922 -31.891 7.578 1 66.12 459 VAL A CA 1
ATOM 3650 C C . VAL A 1 459 ? 27.281 -31.828 8.961 1 66.12 459 VAL A C 1
ATOM 3652 O O . VAL A 1 459 ? 27.234 -32.844 9.672 1 66.12 459 VAL A O 1
ATOM 3655 N N . SER A 1 460 ? 27.094 -30.5 9.445 1 80.62 460 SER A N 1
ATOM 3656 C CA . SER A 1 460 ? 26.344 -30.391 10.695 1 80.62 460 SER A CA 1
ATOM 3657 C C . SER A 1 460 ? 24.984 -31.078 10.594 1 80.62 460 SER A C 1
ATOM 3659 O O . SER A 1 460 ? 24.453 -31.234 9.5 1 80.62 460 SER A O 1
ATOM 3661 N N . GLU A 1 461 ? 24.609 -31.625 11.688 1 86.94 461 GLU A N 1
ATOM 3662 C CA . GLU A 1 461 ? 23.312 -32.312 11.758 1 86.94 461 GLU A CA 1
ATOM 3663 C C . GLU A 1 461 ? 22.188 -31.391 11.273 1 86.94 461 GLU A C 1
ATOM 3665 O O . GLU A 1 461 ? 21.266 -31.844 10.586 1 86.94 461 GLU A O 1
ATOM 3670 N N . ALA A 1 462 ? 22.359 -30.094 11.562 1 88.31 462 ALA A N 1
ATOM 3671 C CA . ALA A 1 462 ? 21.328 -29.141 11.156 1 88.31 462 ALA A CA 1
ATOM 3672 C C . ALA A 1 462 ? 21.312 -28.984 9.641 1 88.31 462 ALA A C 1
ATOM 3674 O O . ALA A 1 462 ? 20.234 -28.906 9.031 1 88.31 462 ALA A O 1
ATOM 3675 N N . ASP A 1 463 ? 22.453 -29 9.062 1 87.75 463 ASP A N 1
ATOM 3676 C CA . ASP A 1 463 ? 22.547 -28.859 7.613 1 87.75 463 ASP A CA 1
ATOM 3677 C C . ASP A 1 463 ? 21.953 -30.078 6.906 1 87.75 463 ASP A C 1
ATOM 3679 O O . ASP A 1 463 ? 21.281 -29.938 5.887 1 87.75 463 ASP A O 1
ATOM 3683 N N . GLU A 1 464 ? 22.312 -31.188 7.453 1 89.81 464 GLU A N 1
ATOM 3684 C CA . GLU A 1 464 ? 21.781 -32.406 6.859 1 89.81 464 GLU A CA 1
ATOM 3685 C C . GLU A 1 464 ? 20.266 -32.469 6.957 1 89.81 464 GLU A C 1
ATOM 3687 O O . GLU A 1 464 ? 19.594 -32.875 6.012 1 89.81 464 GLU A O 1
ATOM 3692 N N . ARG A 1 465 ? 19.797 -32.062 8.078 1 93.38 465 ARG A N 1
ATOM 3693 C CA . ARG A 1 465 ? 18.359 -32.031 8.266 1 93.38 465 ARG A CA 1
ATOM 3694 C C . ARG A 1 465 ? 17.703 -31.062 7.289 1 93.38 465 ARG A C 1
ATOM 3696 O O . ARG A 1 465 ? 16.656 -31.359 6.715 1 93.38 465 ARG A O 1
ATOM 3703 N N . CYS A 1 466 ? 18.297 -29.891 7.145 1 94.44 466 CYS A N 1
ATOM 3704 C CA . CYS A 1 466 ? 17.781 -28.891 6.219 1 94.44 466 CYS A CA 1
ATOM 3705 C C . CYS A 1 466 ? 17.719 -29.438 4.801 1 94.44 466 CYS A C 1
ATOM 3707 O O . CYS A 1 466 ? 16.719 -29.281 4.109 1 94.44 466 CYS A O 1
ATOM 3709 N N . MET A 1 467 ? 18.797 -30.125 4.395 1 94.06 467 MET A N 1
ATOM 3710 C CA . MET A 1 467 ? 18.859 -30.703 3.055 1 94.06 467 MET A CA 1
ATOM 3711 C C . MET A 1 467 ? 17.781 -31.766 2.881 1 94.06 467 MET A C 1
ATOM 3713 O O . MET A 1 467 ? 17.078 -31.797 1.863 1 94.06 467 MET A O 1
ATOM 3717 N N . ASN A 1 468 ? 17.609 -32.562 3.869 1 95.19 468 ASN A N 1
ATOM 3718 C CA . ASN A 1 468 ? 16.656 -33.656 3.787 1 95.19 468 ASN A CA 1
ATOM 3719 C C . ASN A 1 468 ? 15.227 -33.156 3.689 1 95.19 468 ASN A C 1
ATOM 3721 O O . ASN A 1 468 ? 14.406 -33.719 2.957 1 95.19 468 ASN A O 1
ATOM 3725 N N . ILE A 1 469 ? 14.992 -32.094 4.422 1 97.19 469 ILE A N 1
ATOM 3726 C CA . ILE A 1 469 ? 13.641 -31.547 4.391 1 97.19 469 ILE A CA 1
ATOM 3727 C C . ILE A 1 469 ? 13.344 -30.984 3 1 97.19 469 ILE A C 1
ATOM 3729 O O . ILE A 1 469 ? 12.258 -31.203 2.457 1 97.19 469 ILE A O 1
ATOM 3733 N N . ALA A 1 470 ? 14.266 -30.281 2.439 1 97.75 470 ALA A N 1
ATOM 3734 C CA . ALA A 1 470 ? 14.094 -29.734 1.098 1 97.75 470 ALA A CA 1
ATOM 3735 C C . ALA A 1 470 ? 13.875 -30.844 0.071 1 97.75 470 ALA A C 1
ATOM 3737 O O . ALA A 1 470 ? 12.977 -30.75 -0.768 1 97.75 470 ALA A O 1
ATOM 3738 N N . VAL A 1 471 ? 14.695 -31.891 0.102 1 97.88 471 VAL A N 1
ATOM 3739 C CA . VAL A 1 471 ? 14.625 -32.969 -0.859 1 97.88 471 VAL A CA 1
ATOM 3740 C C . VAL A 1 471 ? 13.305 -33.719 -0.689 1 97.88 471 VAL A C 1
ATOM 3742 O O . VAL A 1 471 ? 12.656 -34.094 -1.675 1 97.88 471 VAL A O 1
ATOM 3745 N N . ARG A 1 472 ? 12.93 -33.969 0.571 1 97.81 472 ARG A N 1
ATOM 3746 C CA . ARG A 1 472 ? 11.672 -34.656 0.819 1 97.81 472 ARG A CA 1
ATOM 3747 C C . ARG A 1 472 ? 10.492 -33.844 0.288 1 97.81 472 ARG A C 1
ATOM 3749 O O . ARG A 1 472 ? 9.562 -34.406 -0.295 1 97.81 472 ARG A O 1
ATOM 3756 N N . ALA A 1 473 ? 10.539 -32.531 0.507 1 98.5 473 ALA A N 1
ATOM 3757 C CA . ALA A 1 473 ? 9.484 -31.672 -0.01 1 98.5 473 ALA A CA 1
ATOM 3758 C C . ALA A 1 473 ? 9.453 -31.703 -1.536 1 98.5 473 ALA A C 1
ATOM 3760 O O . ALA A 1 473 ? 8.375 -31.734 -2.139 1 98.5 473 ALA A O 1
ATOM 3761 N N . ALA A 1 474 ? 10.57 -31.672 -2.156 1 98.69 474 ALA A N 1
ATOM 3762 C CA . ALA A 1 474 ? 10.664 -31.719 -3.613 1 98.69 474 ALA A CA 1
ATOM 3763 C C . ALA A 1 474 ? 10.117 -33.031 -4.152 1 98.69 474 ALA A C 1
ATOM 3765 O O . ALA A 1 474 ? 9.32 -33.031 -5.09 1 98.69 474 ALA A O 1
ATOM 3766 N N . SER A 1 475 ? 10.57 -34.125 -3.566 1 98.56 475 SER A N 1
ATOM 3767 C CA . SER A 1 475 ? 10.109 -35.438 -4.004 1 98.56 475 SER A CA 1
ATOM 3768 C C . SER A 1 475 ? 8.602 -35.594 -3.822 1 98.56 475 SER A C 1
ATOM 3770 O O . SER A 1 475 ? 7.926 -36.156 -4.68 1 98.56 475 SER A O 1
ATOM 3772 N N . ALA A 1 476 ? 8.156 -35.062 -2.682 1 98.06 476 ALA A N 1
ATOM 3773 C CA . ALA A 1 476 ? 6.719 -35.156 -2.432 1 98.06 476 ALA A CA 1
ATOM 3774 C C . ALA A 1 476 ? 5.938 -34.344 -3.477 1 98.06 476 ALA A C 1
ATOM 3776 O O . ALA A 1 476 ? 4.879 -34.781 -3.936 1 98.06 476 ALA A O 1
ATOM 3777 N N . THR A 1 477 ? 6.398 -33.156 -3.834 1 98.56 477 THR A N 1
ATOM 3778 C CA . THR A 1 477 ? 5.773 -32.344 -4.863 1 98.56 477 THR A CA 1
ATOM 3779 C C . THR A 1 477 ? 5.711 -33.094 -6.191 1 98.56 477 THR A C 1
ATOM 3781 O O . THR A 1 477 ? 4.656 -33.156 -6.824 1 98.56 477 THR A O 1
ATOM 3784 N N . ILE A 1 478 ? 6.832 -33.688 -6.629 1 98.5 478 ILE A N 1
ATOM 3785 C CA . ILE A 1 478 ? 6.93 -34.406 -7.898 1 98.5 478 ILE A CA 1
ATOM 3786 C C . ILE A 1 478 ? 5.98 -35.594 -7.895 1 98.5 478 ILE A C 1
ATOM 3788 O O . ILE A 1 478 ? 5.234 -35.812 -8.852 1 98.5 478 ILE A O 1
ATOM 3792 N N . ALA A 1 479 ? 5.992 -36.312 -6.797 1 97.75 479 ALA A N 1
ATOM 3793 C CA . ALA A 1 479 ? 5.137 -37.5 -6.699 1 97.75 479 ALA A CA 1
ATOM 3794 C C . ALA A 1 479 ? 3.662 -37.125 -6.758 1 97.75 479 ALA A C 1
ATOM 3796 O O . ALA A 1 479 ? 2.871 -37.75 -7.445 1 97.75 479 ALA A O 1
ATOM 3797 N N . SER A 1 480 ? 3.338 -36.062 -6.031 1 96.81 480 SER A N 1
ATOM 3798 C CA . SER A 1 480 ? 1.945 -35.656 -5.992 1 96.81 480 SER A CA 1
ATOM 3799 C C . SER A 1 480 ? 1.481 -35.156 -7.359 1 96.81 480 SER A C 1
ATOM 3801 O O . SER A 1 480 ? 0.371 -35.469 -7.793 1 96.81 480 SER A O 1
ATOM 3803 N N . ILE A 1 481 ? 2.236 -34.375 -8.023 1 97.44 481 ILE A N 1
ATOM 3804 C CA . ILE A 1 481 ? 1.871 -33.844 -9.336 1 97.44 481 ILE A CA 1
ATOM 3805 C C . ILE A 1 481 ? 1.797 -35 -10.336 1 97.44 481 ILE A C 1
ATOM 3807 O O . ILE A 1 481 ? 0.897 -35.031 -11.18 1 97.44 481 ILE A O 1
ATOM 3811 N N . ASP A 1 482 ? 2.783 -35.938 -10.312 1 96.94 482 ASP A N 1
ATOM 3812 C CA . ASP A 1 482 ? 2.744 -37.094 -11.18 1 96.94 482 ASP A CA 1
ATOM 3813 C C . ASP A 1 482 ? 1.441 -37.875 -11 1 96.94 482 ASP A C 1
ATOM 3815 O O . ASP A 1 482 ? 0.783 -38.25 -11.984 1 96.94 482 ASP A O 1
ATOM 3819 N N . GLN A 1 483 ? 1.097 -38.062 -9.766 1 93.88 483 GLN A N 1
ATOM 3820 C CA . GLN A 1 483 ? -0.141 -38.781 -9.484 1 93.88 483 GLN A CA 1
ATOM 3821 C C . GLN A 1 483 ? -1.354 -38.031 -10 1 93.88 483 GLN A C 1
ATOM 3823 O O . GLN A 1 483 ? -2.252 -38.625 -10.609 1 93.88 483 GLN A O 1
ATOM 3828 N N . HIS A 1 484 ? -1.333 -36.75 -9.789 1 92.5 484 HIS A N 1
ATOM 3829 C CA . HIS A 1 484 ? -2.467 -35.938 -10.211 1 92.5 484 HIS A CA 1
ATOM 3830 C C . HIS A 1 484 ? -2.598 -35.906 -11.727 1 92.5 484 HIS A C 1
ATOM 3832 O O . HIS A 1 484 ? -3.705 -36.031 -12.266 1 92.5 484 HIS A O 1
ATOM 3838 N N . THR A 1 485 ? -1.578 -35.781 -12.445 1 91.69 485 THR A N 1
ATOM 3839 C CA . THR A 1 485 ? -1.615 -35.688 -13.898 1 91.69 485 THR A CA 1
ATOM 3840 C C . THR A 1 485 ? -1.978 -37.031 -14.523 1 91.69 485 THR A C 1
ATOM 3842 O O . THR A 1 485 ? -2.504 -37.062 -15.641 1 91.69 485 THR A O 1
ATOM 3845 N N . ARG A 1 486 ? -1.763 -38.094 -13.875 1 90.25 486 ARG A N 1
ATOM 3846 C CA . ARG A 1 486 ? -2.125 -39.406 -14.375 1 90.25 486 ARG A CA 1
ATOM 3847 C C . ARG A 1 486 ? -3.604 -39.688 -14.133 1 90.25 486 ARG A C 1
ATOM 3849 O O . ARG A 1 486 ? -4.266 -40.312 -14.977 1 90.25 486 ARG A O 1
ATOM 3856 N N . GLU A 1 487 ? -4.133 -39.188 -13.062 1 85.69 487 GLU A N 1
ATOM 3857 C CA . GLU A 1 487 ? -5.445 -39.625 -12.602 1 85.69 487 GLU A CA 1
ATOM 3858 C C . GLU A 1 487 ? -6.527 -38.625 -12.984 1 85.69 487 GLU A C 1
ATOM 3860 O O . GLU A 1 487 ? -7.711 -38.969 -13.047 1 85.69 487 GLU A O 1
ATOM 3865 N N . ARG A 1 488 ? -6.066 -37.5 -13.281 1 81.88 488 ARG A N 1
ATOM 3866 C CA . ARG A 1 488 ? -7.102 -36.469 -13.359 1 81.88 488 ARG A CA 1
ATOM 3867 C C . ARG A 1 488 ? -6.957 -35.656 -14.633 1 81.88 488 ARG A C 1
ATOM 3869 O O . ARG A 1 488 ? -5.957 -35.781 -15.352 1 81.88 488 ARG A O 1
ATOM 3876 N N . GLN A 1 489 ? -8.055 -34.844 -14.75 1 81.38 489 GLN A N 1
ATOM 3877 C CA . GLN A 1 489 ? -8.094 -33.969 -15.93 1 81.38 489 GLN A CA 1
ATOM 3878 C C . GLN A 1 489 ? -7.031 -32.875 -15.852 1 81.38 489 GLN A C 1
ATOM 3880 O O . GLN A 1 489 ? -6.793 -32.312 -14.789 1 81.38 489 GLN A O 1
ATOM 3885 N N . ARG A 1 490 ? -6.473 -32.625 -17.094 1 85.5 490 ARG A N 1
ATOM 3886 C CA . ARG A 1 490 ? -5.395 -31.641 -17.203 1 85.5 490 ARG A CA 1
ATOM 3887 C C . ARG A 1 490 ? -5.895 -30.328 -17.797 1 85.5 490 ARG A C 1
ATOM 3889 O O . ARG A 1 490 ? -5.707 -30.062 -18.984 1 85.5 490 ARG A O 1
ATOM 3896 N N . THR A 1 491 ? -6.531 -29.531 -16.875 1 88.06 491 THR A N 1
ATOM 3897 C CA . THR A 1 491 ? -6.949 -28.203 -17.312 1 88.06 491 THR A CA 1
ATOM 3898 C C . THR A 1 491 ? -5.742 -27.281 -17.453 1 88.06 491 THR A C 1
ATOM 3900 O O . THR A 1 491 ? -4.648 -27.609 -16.984 1 88.06 491 THR A O 1
ATOM 3903 N N . ARG A 1 492 ? -5.938 -26.203 -18.125 1 88.5 492 ARG A N 1
ATOM 3904 C CA . ARG A 1 492 ? -4.859 -25.234 -18.281 1 88.5 492 ARG A CA 1
ATOM 3905 C C . ARG A 1 492 ? -4.371 -24.734 -16.922 1 88.5 492 ARG A C 1
ATOM 3907 O O . ARG A 1 492 ? -3.186 -24.453 -16.75 1 88.5 492 ARG A O 1
ATOM 3914 N N . LEU A 1 493 ? -5.285 -24.594 -16.031 1 90.69 493 LEU A N 1
ATOM 3915 C CA . LEU A 1 493 ? -4.945 -24.156 -14.68 1 90.69 493 LEU A CA 1
ATOM 3916 C C . LEU A 1 493 ? -4.059 -25.172 -13.977 1 90.69 493 LEU A C 1
ATOM 3918 O O . LEU A 1 493 ? -3.055 -24.812 -13.359 1 90.69 493 LEU A O 1
ATOM 3922 N N . VAL A 1 494 ? -4.457 -26.453 -14.07 1 92.5 494 VAL A N 1
ATOM 3923 C CA . VAL A 1 494 ? -3.68 -27.547 -13.469 1 92.5 494 VAL A CA 1
ATOM 3924 C C . VAL A 1 494 ? -2.291 -27.594 -14.102 1 92.5 494 VAL A C 1
ATOM 3926 O O . VAL A 1 494 ? -1.287 -27.734 -13.406 1 92.5 494 VAL A O 1
ATOM 3929 N N . THR A 1 495 ? -2.275 -27.422 -15.414 1 91.69 495 THR A N 1
ATOM 3930 C CA . THR A 1 495 ? -1.017 -27.469 -16.156 1 91.69 495 THR A CA 1
ATOM 3931 C C . THR A 1 495 ? -0.087 -26.344 -15.703 1 91.69 495 THR A C 1
ATOM 3933 O O . THR A 1 495 ? 1.097 -26.562 -15.445 1 91.69 495 THR A O 1
ATOM 3936 N N . TRP A 1 496 ? -0.675 -25.188 -15.617 1 92.06 496 TRP A N 1
ATOM 3937 C CA . TRP A 1 496 ? 0.106 -24.016 -15.234 1 92.06 496 TRP A CA 1
ATOM 3938 C C . TRP A 1 496 ? 0.771 -24.234 -13.875 1 92.06 496 TRP A C 1
ATOM 3940 O O . TRP A 1 496 ? 1.981 -24.047 -13.734 1 92.06 496 TRP A O 1
ATOM 3950 N N . TYR A 1 497 ? 0.123 -24.641 -12.875 1 94.56 497 TYR A N 1
ATOM 3951 C CA . TYR A 1 497 ? 0.643 -24.828 -11.531 1 94.56 497 TYR A CA 1
ATOM 3952 C C . TYR A 1 497 ? 1.56 -26.047 -11.461 1 94.56 497 TYR A C 1
ATOM 3954 O O . TYR A 1 497 ? 2.57 -26.031 -10.758 1 94.56 497 TYR A O 1
ATOM 3962 N N . SER A 1 498 ? 1.176 -27.125 -12.195 1 95.81 498 SER A N 1
ATOM 3963 C CA . SER A 1 498 ? 2.008 -28.328 -12.203 1 95.81 498 SER A CA 1
ATOM 3964 C C . SER A 1 498 ? 3.408 -28.016 -12.719 1 95.81 498 SER A C 1
ATOM 3966 O O . SER A 1 498 ? 4.402 -28.469 -12.133 1 95.81 498 SER A O 1
ATOM 3968 N N . ILE A 1 499 ? 3.414 -27.266 -13.781 1 94.69 499 ILE A N 1
ATOM 3969 C CA . ILE A 1 499 ? 4.707 -26.953 -14.375 1 94.69 499 ILE A CA 1
ATOM 3970 C C . ILE A 1 499 ? 5.539 -26.125 -13.406 1 94.69 499 ILE A C 1
ATOM 3972 O O . ILE A 1 499 ? 6.719 -26.406 -13.188 1 94.69 499 ILE A O 1
ATOM 3976 N N . TYR A 1 500 ? 4.934 -25.156 -12.812 1 95 500 TYR A N 1
ATOM 3977 C CA . TYR A 1 500 ? 5.637 -24.266 -11.898 1 95 500 TYR A CA 1
ATOM 3978 C C . TYR A 1 500 ? 6.23 -25.047 -10.727 1 95 500 TYR A C 1
ATOM 3980 O O . TYR A 1 500 ? 7.43 -24.953 -10.461 1 95 500 TYR A O 1
ATOM 3988 N N . PHE A 1 501 ? 5.465 -25.812 -10.016 1 97.44 501 PHE A N 1
ATOM 3989 C CA . PHE A 1 501 ? 5.922 -26.469 -8.805 1 97.44 501 PHE A CA 1
ATOM 3990 C C . PHE A 1 501 ? 6.867 -27.625 -9.133 1 97.44 501 PHE A C 1
ATOM 3992 O O . PHE A 1 501 ? 7.812 -27.891 -8.391 1 97.44 501 PHE A O 1
ATOM 3999 N N . THR A 1 502 ? 6.559 -28.328 -10.297 1 97.69 502 THR A N 1
ATOM 4000 C CA . THR A 1 502 ? 7.449 -29.406 -10.695 1 97.69 502 THR A CA 1
ATOM 4001 C C . THR A 1 502 ? 8.844 -28.875 -11.008 1 97.69 502 THR A C 1
ATOM 4003 O O . THR A 1 502 ? 9.844 -29.469 -10.594 1 97.69 502 THR A O 1
ATOM 4006 N N . PHE A 1 503 ? 8.898 -27.812 -11.68 1 96.31 503 PHE A N 1
ATOM 4007 C CA . PHE A 1 503 ? 10.188 -27.25 -12.078 1 96.31 503 PHE A CA 1
ATOM 4008 C C . PHE A 1 503 ? 11.016 -26.875 -10.852 1 96.31 503 PHE A C 1
ATOM 4010 O O . PHE A 1 503 ? 12.18 -27.25 -10.75 1 96.31 503 PHE A O 1
ATOM 4017 N N . HIS A 1 504 ? 10.445 -26.172 -9.922 1 95.56 504 HIS A N 1
ATOM 4018 C CA . HIS A 1 504 ? 11.172 -25.734 -8.734 1 95.56 504 HIS A CA 1
ATOM 4019 C C . HIS A 1 504 ? 11.578 -26.922 -7.875 1 95.56 504 HIS A C 1
ATOM 4021 O O . HIS A 1 504 ? 12.672 -26.938 -7.305 1 95.56 504 HIS A O 1
ATOM 4027 N N . ALA A 1 505 ? 10.703 -27.891 -7.781 1 98 505 ALA A N 1
ATOM 4028 C CA . ALA A 1 505 ? 11.047 -29.109 -7.055 1 98 505 ALA A CA 1
ATOM 4029 C C . ALA A 1 505 ? 12.203 -29.844 -7.727 1 98 505 ALA A C 1
ATOM 4031 O O . ALA A 1 505 ? 13.102 -30.359 -7.047 1 98 505 ALA A O 1
ATOM 4032 N N . SER A 1 506 ? 12.164 -29.875 -9.016 1 97.31 506 SER A N 1
ATOM 4033 C CA . SER A 1 506 ? 13.188 -30.609 -9.758 1 97.31 506 SER A CA 1
ATOM 4034 C C . SER A 1 506 ? 14.57 -29.984 -9.555 1 97.31 506 SER A C 1
ATOM 4036 O O . SER A 1 506 ? 15.578 -30.703 -9.516 1 97.31 506 SER A O 1
ATOM 4038 N N . LEU A 1 507 ? 14.594 -28.688 -9.438 1 95.75 507 LEU A N 1
ATOM 4039 C CA . LEU A 1 507 ? 15.875 -28.016 -9.242 1 95.75 507 LEU A CA 1
ATOM 4040 C C . LEU A 1 507 ? 16.516 -28.438 -7.93 1 95.75 507 LEU A C 1
ATOM 4042 O O . LEU A 1 507 ? 17.75 -28.547 -7.84 1 95.75 507 LEU A O 1
ATOM 4046 N N . VAL A 1 508 ? 15.766 -28.656 -6.918 1 96.75 508 VAL A N 1
ATOM 4047 C CA . VAL A 1 508 ? 16.281 -29.109 -5.629 1 96.75 508 VAL A CA 1
ATOM 4048 C C . VAL A 1 508 ? 16.828 -30.531 -5.762 1 96.75 508 VAL A C 1
ATOM 4050 O O . VAL A 1 508 ? 17.891 -30.844 -5.215 1 96.75 508 VAL A O 1
ATOM 4053 N N . ILE A 1 509 ? 16.078 -31.391 -6.461 1 97.12 509 ILE A N 1
ATOM 4054 C CA . ILE A 1 509 ? 16.531 -32.75 -6.676 1 97.12 509 ILE A CA 1
ATOM 4055 C C . ILE A 1 509 ? 17.844 -32.75 -7.453 1 97.12 509 ILE A C 1
ATOM 4057 O O . ILE A 1 509 ? 18.766 -33.5 -7.145 1 97.12 509 ILE A O 1
ATOM 4061 N N . ILE A 1 510 ? 17.938 -31.875 -8.414 1 94.06 510 ILE A N 1
ATOM 4062 C CA . ILE A 1 510 ? 19.141 -31.766 -9.211 1 94.06 510 ILE A CA 1
ATOM 4063 C C . ILE A 1 510 ? 20.297 -31.297 -8.32 1 94.06 510 ILE A C 1
ATOM 4065 O O . ILE A 1 510 ? 21.422 -31.828 -8.422 1 94.06 510 ILE A O 1
ATOM 4069 N N . LEU A 1 511 ? 20 -30.344 -7.465 1 94.25 511 LEU A N 1
ATOM 4070 C CA . LEU A 1 511 ? 21.016 -29.891 -6.516 1 94.25 511 LEU A CA 1
ATOM 4071 C C . LEU A 1 511 ? 21.484 -31.047 -5.641 1 94.25 511 LEU A C 1
ATOM 4073 O O . LEU A 1 511 ? 22.688 -31.188 -5.367 1 94.25 511 LEU A O 1
ATOM 4077 N N . ALA A 1 512 ? 20.562 -31.875 -5.195 1 94.25 512 ALA A N 1
ATOM 4078 C CA . ALA A 1 512 ? 20.922 -33.031 -4.383 1 94.25 512 ALA A CA 1
ATOM 4079 C C . ALA A 1 512 ? 21.828 -34 -5.152 1 94.25 512 ALA A C 1
ATOM 4081 O O . ALA A 1 512 ? 22.828 -34.469 -4.605 1 94.25 512 ALA A O 1
ATOM 4082 N N . ILE A 1 513 ? 21.516 -34.219 -6.383 1 93.5 513 ILE A N 1
ATOM 4083 C CA . ILE A 1 513 ? 22.281 -35.125 -7.219 1 93.5 513 ILE A CA 1
ATOM 4084 C C . ILE A 1 513 ? 23.688 -34.531 -7.453 1 93.5 513 ILE A C 1
ATOM 4086 O O . ILE A 1 513 ? 24.688 -35.25 -7.34 1 93.5 513 ILE A O 1
ATOM 4090 N N . LEU A 1 514 ? 23.703 -33.281 -7.707 1 89.56 514 LEU A N 1
ATOM 4091 C CA . LEU A 1 514 ? 24.984 -32.656 -8.016 1 89.56 514 LEU A CA 1
ATOM 4092 C C . LEU A 1 514 ? 25.828 -32.5 -6.762 1 89.56 514 LEU A C 1
ATOM 4094 O O . LEU A 1 514 ? 27.062 -32.5 -6.84 1 89.56 514 LEU A O 1
ATOM 4098 N N . SER A 1 515 ? 25.219 -32.344 -5.664 1 87.81 515 SER A N 1
ATOM 4099 C CA . SER A 1 515 ? 25.953 -32.094 -4.426 1 87.81 515 SER A CA 1
ATOM 4100 C C . SER A 1 515 ? 26.516 -33.406 -3.848 1 87.81 515 SER A C 1
ATOM 4102 O O . SER A 1 515 ? 27.516 -33.375 -3.135 1 87.81 515 SER A O 1
ATOM 4104 N N . ASN A 1 516 ? 25.812 -34.5 -3.99 1 84.75 516 ASN A N 1
ATOM 4105 C CA . ASN A 1 516 ? 26.266 -35.781 -3.428 1 84.75 516 ASN A CA 1
ATOM 4106 C C . ASN A 1 516 ? 26.016 -36.938 -4.387 1 84.75 516 ASN A C 1
ATOM 4108 O O . ASN A 1 516 ? 24.984 -37.594 -4.305 1 84.75 516 ASN A O 1
ATOM 4112 N N . SER A 1 517 ? 27 -37.281 -5.137 1 81.5 517 SER A N 1
ATOM 4113 C CA . SER A 1 517 ? 26.859 -38.344 -6.129 1 81.5 517 SER A CA 1
ATOM 4114 C C . SER A 1 517 ? 26.875 -39.719 -5.473 1 81.5 517 SER A C 1
ATOM 4116 O O . SER A 1 517 ? 26.391 -40.688 -6.055 1 81.5 517 SER A O 1
ATOM 4118 N N . GLU A 1 518 ? 27.344 -39.75 -4.316 1 86.19 518 GLU A N 1
ATOM 4119 C CA . GLU A 1 518 ? 27.469 -41.062 -3.672 1 86.19 518 GLU A CA 1
ATOM 4120 C C . GLU A 1 518 ? 26.359 -41.281 -2.643 1 86.19 518 GLU A C 1
ATOM 4122 O O . GLU A 1 518 ? 26.391 -42.219 -1.865 1 86.19 518 GLU A O 1
ATOM 4127 N N . SER A 1 519 ? 25.469 -40.5 -2.727 1 88.75 519 SER A N 1
ATOM 4128 C CA . SER A 1 519 ? 24.375 -40.625 -1.766 1 88.75 519 SER A CA 1
ATOM 4129 C C . SER A 1 519 ? 23.594 -41.906 -1.968 1 88.75 519 SER A C 1
ATOM 4131 O O . SER A 1 519 ? 23.359 -42.344 -3.104 1 88.75 519 SER A O 1
ATOM 4133 N N . PRO A 1 520 ? 23.203 -42.625 -0.847 1 92 520 PRO A N 1
ATOM 4134 C CA . PRO A 1 520 ? 22.359 -43.812 -0.974 1 92 520 PRO A CA 1
ATOM 4135 C C . PRO A 1 520 ? 20.984 -43.5 -1.562 1 92 520 PRO A C 1
ATOM 4137 O O . PRO A 1 520 ? 20.281 -44.406 -2.029 1 92 520 PRO A O 1
ATOM 4140 N N . ASP A 1 521 ? 20.641 -42.219 -1.548 1 92.56 521 ASP A N 1
ATOM 4141 C CA . ASP A 1 521 ? 19.312 -41.844 -2.049 1 92.56 521 ASP A CA 1
ATOM 4142 C C . ASP A 1 521 ? 19.375 -41.5 -3.541 1 92.56 521 ASP A C 1
ATOM 4144 O O . ASP A 1 521 ? 18.359 -41.125 -4.133 1 92.56 521 ASP A O 1
ATOM 4148 N N . MET A 1 522 ? 20.422 -41.75 -4.258 1 93.69 522 MET A N 1
ATOM 4149 C CA . MET A 1 522 ? 20.641 -41.406 -5.656 1 93.69 522 MET A CA 1
ATOM 4150 C C . MET A 1 522 ? 19.594 -42.062 -6.559 1 93.69 522 MET A C 1
ATOM 4152 O O . MET A 1 522 ? 19.016 -41.406 -7.426 1 93.69 522 MET A O 1
ATOM 4156 N N . PRO A 1 523 ? 19.375 -43.344 -6.301 1 94.81 523 PRO A N 1
ATOM 4157 C CA . PRO A 1 523 ? 18.375 -43.969 -7.18 1 94.81 523 PRO A CA 1
ATOM 4158 C C . PRO A 1 523 ? 17 -43.281 -7.082 1 94.81 523 PRO A C 1
ATOM 4160 O O . PRO A 1 523 ? 16.328 -43.125 -8.094 1 94.81 523 PRO A O 1
ATOM 4163 N N . LYS A 1 524 ? 16.672 -42.938 -5.922 1 95.56 524 LYS A N 1
ATOM 4164 C CA . LYS A 1 524 ? 15.398 -42.25 -5.734 1 95.56 524 LYS A CA 1
ATOM 4165 C C . LYS A 1 524 ? 15.391 -40.875 -6.406 1 95.56 524 LYS A C 1
ATOM 4167 O O . LYS A 1 524 ? 14.398 -40.5 -7.023 1 95.56 524 LYS A O 1
ATOM 4172 N N . TRP A 1 525 ? 16.453 -40.188 -6.273 1 96.12 525 TRP A N 1
ATOM 4173 C CA . TRP A 1 525 ? 16.578 -38.875 -6.91 1 96.12 525 TRP A CA 1
ATOM 4174 C C . TRP A 1 525 ? 16.5 -39 -8.43 1 96.12 525 TRP A C 1
ATOM 4176 O O . TRP A 1 525 ? 15.844 -38.188 -9.094 1 96.12 525 TRP A O 1
ATOM 4186 N N . GLN A 1 526 ? 17.156 -40 -8.945 1 94.88 526 GLN A N 1
ATOM 4187 C CA . GLN A 1 526 ? 17.125 -40.219 -10.391 1 94.88 526 GLN A CA 1
ATOM 4188 C C . GLN A 1 526 ? 15.719 -40.562 -10.859 1 94.88 526 GLN A C 1
ATOM 4190 O O . GLN A 1 526 ? 15.305 -40.125 -11.938 1 94.88 526 GLN A O 1
ATOM 4195 N N . GLU A 1 527 ? 15.078 -41.312 -10.078 1 97 527 GLU A N 1
ATOM 4196 C CA . GLU A 1 527 ? 13.695 -41.594 -10.414 1 97 527 GLU A CA 1
ATOM 4197 C C . GLU A 1 527 ? 12.844 -40.344 -10.438 1 97 527 GLU A C 1
ATOM 4199 O O . GLU A 1 527 ? 11.969 -40.188 -11.297 1 97 527 GLU A O 1
ATOM 4204 N N . ASP A 1 528 ? 13.055 -39.469 -9.484 1 97.56 528 ASP A N 1
ATOM 4205 C CA . ASP A 1 528 ? 12.344 -38.219 -9.469 1 97.56 528 ASP A CA 1
ATOM 4206 C C . ASP A 1 528 ? 12.625 -37.406 -10.742 1 97.56 528 ASP A C 1
ATOM 4208 O O . ASP A 1 528 ? 11.695 -36.875 -11.352 1 97.56 528 ASP A O 1
ATOM 4212 N N . VAL A 1 529 ? 13.836 -37.312 -11.156 1 96.5 529 VAL A N 1
ATOM 4213 C CA . VAL A 1 529 ? 14.203 -36.562 -12.359 1 96.5 529 VAL A CA 1
ATOM 4214 C C . VAL A 1 529 ? 13.547 -37.188 -13.586 1 96.5 529 VAL A C 1
ATOM 4216 O O . VAL A 1 529 ? 13.047 -36.469 -14.461 1 96.5 529 VAL A O 1
ATOM 4219 N N . ASN A 1 530 ? 13.57 -38.5 -13.656 1 95.94 530 ASN A N 1
ATOM 4220 C CA . ASN A 1 530 ? 12.914 -39.188 -14.766 1 95.94 530 ASN A CA 1
ATOM 4221 C C . ASN A 1 530 ? 11.422 -38.875 -14.812 1 95.94 530 ASN A C 1
ATOM 4223 O O . ASN A 1 530 ? 10.859 -38.688 -15.891 1 95.94 530 ASN A O 1
ATOM 4227 N N . THR A 1 531 ? 10.883 -38.906 -13.68 1 97.62 531 THR A N 1
ATOM 4228 C CA . THR A 1 531 ? 9.461 -38.562 -13.602 1 97.62 531 THR A CA 1
ATOM 4229 C C . THR A 1 531 ? 9.211 -37.156 -14.078 1 97.62 531 THR A C 1
ATOM 4231 O O . THR A 1 531 ? 8.258 -36.906 -14.82 1 97.62 531 THR A O 1
ATOM 4234 N N . VAL A 1 532 ? 10.016 -36.219 -13.664 1 97.62 532 VAL A N 1
ATOM 4235 C CA . VAL A 1 532 ? 9.898 -34.844 -14.078 1 97.62 532 VAL A CA 1
ATOM 4236 C C . VAL A 1 532 ? 10.023 -34.719 -15.602 1 97.62 532 VAL A C 1
ATOM 4238 O O . VAL A 1 532 ? 9.242 -34.031 -16.25 1 97.62 532 VAL A O 1
ATOM 4241 N N . ARG A 1 533 ? 11.016 -35.406 -16.172 1 96 533 ARG A N 1
ATOM 4242 C CA . ARG A 1 533 ? 11.203 -35.406 -17.625 1 96 533 ARG A CA 1
ATOM 4243 C C . ARG A 1 533 ? 9.961 -35.906 -18.328 1 96 533 ARG A C 1
ATOM 4245 O O . ARG A 1 533 ? 9.547 -35.375 -19.344 1 96 533 ARG A O 1
ATOM 4252 N N . ARG A 1 534 ? 9.422 -36.938 -17.797 1 95.81 534 ARG A N 1
ATOM 4253 C CA . ARG A 1 534 ? 8.211 -37.5 -18.391 1 95.81 534 ARG A CA 1
ATOM 4254 C C . ARG A 1 534 ? 7.059 -36.5 -18.312 1 95.81 534 ARG A C 1
ATOM 4256 O O . ARG A 1 534 ? 6.312 -36.344 -19.281 1 95.81 534 ARG A O 1
ATOM 4263 N N . ILE A 1 535 ? 6.953 -35.844 -17.219 1 96.44 535 ILE A N 1
ATOM 4264 C CA . ILE A 1 535 ? 5.867 -34.906 -17.047 1 96.44 535 ILE A CA 1
ATOM 4265 C C . ILE A 1 535 ? 6.02 -33.75 -18.047 1 96.44 535 ILE A C 1
ATOM 4267 O O . ILE A 1 535 ? 5.059 -33.406 -18.734 1 96.44 535 ILE A O 1
ATOM 4271 N N . PHE A 1 536 ? 7.168 -33.219 -18.188 1 95.5 536 PHE A N 1
ATOM 4272 C CA . PHE A 1 536 ? 7.387 -32.062 -19.047 1 95.5 536 PHE A CA 1
ATOM 4273 C C . PHE A 1 536 ? 7.371 -32.469 -20.516 1 95.5 536 PHE A C 1
ATOM 4275 O O . PHE A 1 536 ? 6.805 -31.75 -21.359 1 95.5 536 PHE A O 1
ATOM 4282 N N . ARG A 1 537 ? 7.902 -33.562 -20.906 1 94.38 537 ARG A N 1
ATOM 4283 C CA . ARG A 1 537 ? 8.094 -33.906 -22.312 1 94.38 537 ARG A CA 1
ATOM 4284 C C . ARG A 1 537 ? 6.938 -34.75 -22.844 1 94.38 537 ARG A C 1
ATOM 4286 O O . ARG A 1 537 ? 6.625 -34.719 -24.031 1 94.38 537 ARG A O 1
ATOM 4293 N N . ASP A 1 538 ? 6.297 -35.469 -21.938 1 93.31 538 ASP A N 1
ATOM 4294 C CA . ASP A 1 538 ? 5.23 -36.344 -22.422 1 93.31 538 ASP A CA 1
ATOM 4295 C C . ASP A 1 538 ? 3.857 -35.812 -22.031 1 93.31 538 ASP A C 1
ATOM 4297 O O . ASP A 1 538 ? 2.982 -35.656 -22.875 1 93.31 538 ASP A O 1
ATOM 4301 N N . VAL A 1 539 ? 3.76 -35.594 -20.797 1 93.81 539 VAL A N 1
ATOM 4302 C CA . VAL A 1 539 ? 2.441 -35.188 -20.312 1 93.81 539 VAL A CA 1
ATOM 4303 C C . VAL A 1 539 ? 2.113 -33.781 -20.812 1 93.81 539 VAL A C 1
ATOM 4305 O O . VAL A 1 539 ? 1.021 -33.562 -21.344 1 93.81 539 VAL A O 1
ATOM 4308 N N . PHE A 1 540 ? 3.047 -32.875 -20.688 1 92.75 540 PHE A N 1
ATOM 4309 C CA . PHE A 1 540 ? 2.812 -31.516 -21.094 1 92.75 540 PHE A CA 1
ATOM 4310 C C . PHE A 1 540 ? 3.574 -31.188 -22.375 1 92.75 540 PHE A C 1
ATOM 4312 O O . PHE A 1 540 ? 4.117 -30.094 -22.531 1 92.75 540 PHE A O 1
ATOM 4319 N N . VAL A 1 541 ? 3.592 -32.031 -23.359 1 87.62 541 VAL A N 1
ATOM 4320 C CA . VAL A 1 541 ? 4.391 -31.953 -24.578 1 87.62 541 VAL A CA 1
ATOM 4321 C C . VAL A 1 541 ? 3.99 -30.719 -25.391 1 87.62 541 VAL A C 1
ATOM 4323 O O . VAL A 1 541 ? 4.836 -30.078 -26.016 1 87.62 541 VAL A O 1
ATOM 4326 N N . ASP A 1 542 ? 2.762 -30.297 -25.25 1 85.25 542 ASP A N 1
ATOM 4327 C CA . ASP A 1 542 ? 2.248 -29.219 -26.078 1 85.25 542 ASP A CA 1
ATOM 4328 C C . ASP A 1 542 ? 2.445 -27.859 -25.406 1 85.25 542 ASP A C 1
ATOM 4330 O O . ASP A 1 542 ? 2.129 -26.828 -25.984 1 85.25 542 ASP A O 1
ATOM 4334 N N . ASN A 1 543 ? 2.992 -27.859 -24.266 1 87.75 543 ASN A N 1
ATOM 4335 C CA . ASN A 1 543 ? 3.199 -26.609 -23.516 1 87.75 543 ASN A CA 1
ATOM 4336 C C . ASN A 1 543 ? 4.629 -26.109 -23.672 1 87.75 543 ASN A C 1
ATOM 4338 O O . ASN A 1 543 ? 5.582 -26.812 -23.328 1 87.75 543 ASN A O 1
ATOM 4342 N N . GLU A 1 544 ? 4.691 -24.922 -24.203 1 84.94 544 GLU A N 1
ATOM 4343 C CA . GLU A 1 544 ? 6 -24.344 -24.5 1 84.94 544 GLU A CA 1
ATOM 4344 C C . GLU A 1 544 ? 6.824 -24.172 -23.234 1 84.94 544 GLU A C 1
ATOM 4346 O O . GLU A 1 544 ? 8.039 -24.375 -23.234 1 84.94 544 GLU A O 1
ATOM 4351 N N . LEU A 1 545 ? 6.219 -23.766 -22.219 1 87.5 545 LEU A N 1
ATOM 4352 C CA . LEU A 1 545 ? 6.934 -23.562 -20.953 1 87.5 545 LEU A CA 1
ATOM 4353 C C . LEU A 1 545 ? 7.488 -24.875 -20.438 1 87.5 545 LEU A C 1
ATOM 4355 O O . LEU A 1 545 ? 8.602 -24.922 -19.906 1 87.5 545 LEU A O 1
ATOM 4359 N N . ALA A 1 546 ? 6.711 -25.953 -20.531 1 92.31 546 ALA A N 1
ATOM 4360 C CA . ALA A 1 546 ? 7.176 -27.266 -20.109 1 92.31 546 ALA A CA 1
ATOM 4361 C C . ALA A 1 546 ? 8.406 -27.703 -20.891 1 92.31 546 ALA A C 1
ATOM 4363 O O . ALA A 1 546 ? 9.352 -28.266 -20.328 1 92.31 546 ALA A O 1
ATOM 4364 N N . THR A 1 547 ? 8.375 -27.359 -22.141 1 91.31 547 THR A N 1
ATOM 4365 C CA . THR A 1 547 ? 9.5 -27.719 -23 1 91.31 547 THR A CA 1
ATOM 4366 C C . THR A 1 547 ? 10.742 -26.922 -22.594 1 91.31 547 THR A C 1
ATOM 4368 O O . THR A 1 547 ? 11.844 -27.484 -22.516 1 91.31 547 THR A O 1
ATOM 4371 N N . ARG A 1 548 ? 10.531 -25.688 -22.328 1 89.56 548 ARG A N 1
ATOM 4372 C CA . ARG A 1 548 ? 11.656 -24.875 -21.906 1 89.56 548 ARG A CA 1
ATOM 4373 C C . ARG A 1 548 ? 12.227 -25.359 -20.578 1 89.56 548 ARG A C 1
ATOM 4375 O O . ARG A 1 548 ? 13.438 -25.391 -20.391 1 89.56 548 ARG A O 1
ATOM 4382 N N . CYS A 1 549 ? 11.367 -25.719 -19.625 1 92.38 549 CYS A N 1
ATOM 4383 C CA . CYS A 1 549 ? 11.797 -26.266 -18.344 1 92.38 549 CYS A CA 1
ATOM 4384 C C . CYS A 1 549 ? 12.586 -27.547 -18.531 1 92.38 549 CYS A C 1
ATOM 4386 O O . CYS A 1 549 ? 13.633 -27.75 -17.906 1 92.38 549 CYS A O 1
ATOM 4388 N N . ALA A 1 550 ? 12.078 -28.391 -19.438 1 93.44 550 ALA A N 1
ATOM 4389 C CA . ALA A 1 550 ? 12.766 -29.656 -19.719 1 93.44 550 ALA A CA 1
ATOM 4390 C C . ALA A 1 550 ? 14.156 -29.406 -20.297 1 93.44 550 ALA A C 1
ATOM 4392 O O . ALA A 1 550 ? 15.117 -30.094 -19.938 1 93.44 550 ALA A O 1
ATOM 4393 N N . ASN A 1 551 ? 14.227 -28.406 -21.109 1 89.62 551 ASN A N 1
ATOM 4394 C CA . ASN A 1 551 ? 15.516 -28.094 -21.719 1 89.62 551 ASN A CA 1
ATOM 4395 C C . ASN A 1 551 ? 16.531 -27.625 -20.672 1 89.62 551 ASN A C 1
ATOM 4397 O O . ASN A 1 551 ? 17.703 -28 -20.734 1 89.62 551 ASN A O 1
ATOM 4401 N N . ILE A 1 552 ? 16.078 -26.891 -19.781 1 89.75 552 ILE A N 1
ATOM 4402 C CA . ILE A 1 552 ? 16.969 -26.422 -18.719 1 89.75 552 ILE A CA 1
ATOM 4403 C C . ILE A 1 552 ? 17.422 -27.594 -17.859 1 89.75 552 ILE A C 1
ATOM 4405 O O . ILE A 1 552 ? 18.609 -27.688 -17.5 1 89.75 552 ILE A O 1
ATOM 4409 N N . ILE A 1 553 ? 16.547 -28.484 -17.516 1 92.12 553 ILE A N 1
ATOM 4410 C CA . ILE A 1 553 ? 16.875 -29.656 -16.719 1 92.12 553 ILE A CA 1
ATOM 4411 C C . ILE A 1 553 ? 17.891 -30.531 -17.453 1 92.12 553 ILE A C 1
ATOM 4413 O O . ILE A 1 553 ? 18.844 -31.031 -16.859 1 92.12 553 ILE A O 1
ATOM 4417 N N . ASP A 1 554 ? 17.734 -30.625 -18.75 1 90.44 554 ASP A N 1
ATOM 4418 C CA . ASP A 1 554 ? 18.625 -31.453 -19.547 1 90.44 554 ASP A CA 1
ATOM 4419 C C . ASP A 1 554 ? 20.016 -30.828 -19.641 1 90.44 554 ASP A C 1
ATOM 4421 O O . ASP A 1 554 ? 21.016 -31.531 -19.766 1 90.44 554 ASP A O 1
ATOM 4425 N N . VAL A 1 555 ? 20.047 -29.609 -19.594 1 86.5 555 VAL A N 1
ATOM 4426 C CA . VAL A 1 555 ? 21.344 -28.922 -19.609 1 86.5 555 VAL A CA 1
ATOM 4427 C C . VAL A 1 555 ? 22.062 -29.141 -18.281 1 86.5 555 VAL A C 1
ATOM 4429 O O . VAL A 1 555 ? 23.281 -29.375 -18.25 1 86.5 555 VAL A O 1
ATOM 4432 N N . MET A 1 556 ? 21.391 -29.172 -17.25 1 87.94 556 MET A N 1
ATOM 4433 C CA . MET A 1 556 ? 21.984 -29.297 -15.93 1 87.94 556 MET A CA 1
ATOM 4434 C C . MET A 1 556 ? 22.328 -30.766 -15.633 1 87.94 556 MET A C 1
ATOM 4436 O O . MET A 1 556 ? 23.312 -31.047 -14.945 1 87.94 556 MET A O 1
ATOM 4440 N N . LEU A 1 557 ? 21.5 -31.734 -16.047 1 87.81 557 LEU A N 1
ATOM 4441 C CA . LEU A 1 557 ? 21.703 -33.188 -15.891 1 87.81 557 LEU A CA 1
ATOM 4442 C C . LEU A 1 557 ? 21.531 -33.906 -17.219 1 87.81 557 LEU A C 1
ATOM 4444 O O . LEU A 1 557 ? 20.438 -34.375 -17.547 1 87.81 557 LEU A O 1
ATOM 4448 N N . PRO A 1 558 ? 22.625 -34 -18.016 1 77.38 558 PRO A N 1
ATOM 4449 C CA . PRO A 1 558 ? 22.516 -34.656 -19.312 1 77.38 558 PRO A CA 1
ATOM 4450 C C . PRO A 1 558 ? 22.156 -36.125 -19.172 1 77.38 558 PRO A C 1
ATOM 4452 O O . PRO A 1 558 ? 22.578 -36.781 -18.219 1 77.38 558 PRO A O 1
ATOM 4455 N N . ASP A 1 559 ? 21.172 -36.781 -19.797 1 65.75 559 ASP A N 1
ATOM 4456 C CA . ASP A 1 559 ? 20.75 -38.188 -19.812 1 65.75 559 ASP A CA 1
ATOM 4457 C C . ASP A 1 559 ? 21.766 -39.062 -20.547 1 65.75 559 ASP A C 1
ATOM 4459 O O . ASP A 1 559 ? 22.109 -38.781 -21.703 1 65.75 559 ASP A O 1
ATOM 4463 N N . PRO A 1 560 ? 22.562 -40.125 -19.859 1 55.62 560 PRO A N 1
ATOM 4464 C CA . PRO A 1 560 ? 23.531 -41 -20.547 1 55.62 560 PRO A CA 1
ATOM 4465 C C . PRO A 1 560 ? 22.953 -41.688 -21.781 1 55.62 560 PRO A C 1
ATOM 4467 O O . PRO A 1 560 ? 23.688 -42 -22.719 1 55.62 560 PRO A O 1
ATOM 4470 N N . LEU A 1 561 ? 21.844 -42.562 -21.891 1 46.75 561 LEU A N 1
ATOM 4471 C CA . LEU A 1 561 ? 21.266 -43.312 -23 1 46.75 561 LEU A CA 1
ATOM 4472 C C . LEU A 1 561 ? 21 -42.406 -24.203 1 46.75 561 LEU A C 1
ATOM 4474 O O . LEU A 1 561 ? 20.703 -42.875 -25.297 1 46.75 561 LEU A O 1
ATOM 4478 N N . LEU A 1 562 ? 20.828 -41.406 -24.172 1 45.69 562 LEU A N 1
ATOM 4479 C CA . LEU A 1 562 ? 20.672 -40.5 -25.312 1 45.69 562 LEU A CA 1
ATOM 4480 C C . LEU A 1 562 ? 22.016 -40.188 -25.938 1 45.69 562 LEU A C 1
ATOM 4482 O O . LEU A 1 562 ? 22.875 -39.594 -25.297 1 45.69 562 LEU A O 1
ATOM 4486 N N . ASN A 1 563 ? 22.719 -41.562 -26.844 1 38.91 563 ASN A N 1
ATOM 4487 C CA . ASN A 1 563 ? 23.875 -41.406 -27.719 1 38.91 563 ASN A CA 1
ATOM 4488 C C . ASN A 1 563 ? 23.984 -40.031 -28.312 1 38.91 563 ASN A C 1
ATOM 4490 O O . ASN A 1 563 ? 23.031 -39.531 -28.906 1 38.91 563 ASN A O 1
ATOM 4494 N N . THR A 1 564 ? 24.906 -39.406 -27.969 1 38.84 564 THR A N 1
ATOM 4495 C CA . THR A 1 564 ? 25.266 -38.094 -28.5 1 38.84 564 THR A CA 1
ATOM 4496 C C . THR A 1 564 ? 25.625 -38.188 -29.984 1 38.84 564 THR A C 1
ATOM 4498 O O . THR A 1 564 ? 26.672 -38.75 -30.328 1 38.84 564 THR A O 1
ATOM 4501 N N . GLY A 1 565 ? 24.922 -38.719 -31.109 1 33.12 565 GLY A N 1
ATOM 4502 C CA . GLY A 1 565 ? 25.297 -38.375 -32.469 1 33.12 565 GLY A CA 1
ATOM 4503 C C . GLY A 1 565 ? 26.078 -37.094 -32.562 1 33.12 565 GLY A C 1
ATOM 4504 O O . GLY A 1 565 ? 26.188 -36.344 -31.594 1 33.12 565 GLY A O 1
ATOM 4505 N N . ASP A 1 566 ? 26.594 -36.75 -34.062 1 33.91 566 ASP A N 1
ATOM 4506 C CA . ASP A 1 566 ? 27.484 -35.75 -34.625 1 33.91 566 ASP A CA 1
ATOM 4507 C C . ASP A 1 566 ? 27.188 -34.375 -34.062 1 33.91 566 ASP A C 1
ATOM 4509 O O . ASP A 1 566 ? 26.875 -33.438 -34.812 1 33.91 566 ASP A O 1
ATOM 4513 N N . TRP A 1 567 ? 26.609 -34.219 -33.188 1 31.73 567 TRP A N 1
ATOM 4514 C CA . TRP A 1 567 ? 26.219 -32.844 -32.938 1 31.73 567 TRP A CA 1
ATOM 4515 C C . TRP A 1 567 ? 27.453 -31.969 -32.719 1 31.73 567 TRP A C 1
ATOM 4517 O O . TRP A 1 567 ? 27.359 -30.875 -32.188 1 31.73 567 TRP A O 1
ATOM 4527 N N . ALA A 1 568 ? 28.75 -32.594 -33.188 1 32.62 568 ALA A N 1
ATOM 4528 C CA . ALA A 1 568 ? 29.969 -31.797 -33.344 1 32.62 568 ALA A CA 1
ATOM 4529 C C . ALA A 1 568 ? 29.766 -30.688 -34.375 1 32.62 568 ALA A C 1
ATOM 4531 O O . ALA A 1 568 ? 30.281 -29.578 -34.188 1 32.62 568 ALA A O 1
ATOM 4532 N N . ASN A 1 569 ? 29.578 -31.016 -35.969 1 29.95 569 ASN A N 1
ATOM 4533 C CA . ASN A 1 569 ? 29.5 -30.203 -37.156 1 29.95 569 ASN A CA 1
ATOM 4534 C C . ASN A 1 569 ? 28.344 -29.219 -37.125 1 29.95 569 ASN A C 1
ATOM 4536 O O . ASN A 1 569 ? 27.953 -28.656 -38.125 1 29.95 569 ASN A O 1
ATOM 4540 N N . VAL A 1 570 ? 27.375 -29.406 -36.469 1 29.77 570 VAL A N 1
ATOM 4541 C CA . VAL A 1 570 ? 26.422 -28.328 -36.656 1 29.77 570 VAL A CA 1
ATOM 4542 C C . VAL A 1 570 ? 27.109 -26.984 -36.375 1 29.77 570 VAL A C 1
ATOM 4544 O O . VAL A 1 570 ? 27.344 -26.609 -35.25 1 29.77 570 VAL A O 1
ATOM 4547 N N . GLN A 1 571 ? 28.266 -26.828 -37.281 1 30.55 571 GLN A N 1
ATOM 4548 C CA . GLN A 1 571 ? 29.031 -25.609 -37.5 1 30.55 571 GLN A CA 1
ATOM 4549 C C . GLN A 1 571 ? 28.109 -24.422 -37.719 1 30.55 571 GLN A C 1
ATOM 4551 O O . GLN A 1 571 ? 27.5 -24.281 -38.781 1 30.55 571 GLN A O 1
ATOM 4556 N N . LEU A 1 572 ? 27.375 -24.109 -37 1 28.12 572 LEU A N 1
ATOM 4557 C CA . LEU A 1 572 ? 26.484 -23.031 -37.406 1 28.12 572 LEU A CA 1
ATOM 4558 C C . LEU A 1 572 ? 27.281 -21.891 -38.031 1 28.12 572 LEU A C 1
ATOM 4560 O O . LEU A 1 572 ? 28.234 -21.391 -37.438 1 28.12 572 LEU A O 1
ATOM 4564 N N . ASP A 1 573 ? 27.547 -21.984 -39.406 1 27.92 573 ASP A N 1
ATOM 4565 C CA . ASP A 1 573 ? 28.297 -21.094 -40.281 1 27.92 573 ASP A CA 1
ATOM 4566 C C . ASP A 1 573 ? 28.281 -19.656 -39.781 1 27.92 573 ASP A C 1
ATOM 4568 O O . ASP A 1 573 ? 27.219 -19.109 -39.5 1 27.92 573 ASP A O 1
ATOM 4572 N N . PRO A 1 574 ? 29.391 -19.203 -39.281 1 29.52 574 PRO A N 1
ATOM 4573 C CA . PRO A 1 574 ? 29.719 -17.859 -38.781 1 29.52 574 PRO A CA 1
ATOM 4574 C C . PRO A 1 574 ? 29.219 -16.75 -39.719 1 29.52 574 PRO A C 1
ATOM 4576 O O . PRO A 1 574 ? 29.078 -15.602 -39.281 1 29.52 574 PRO A O 1
ATOM 4579 N N . MET A 1 575 ? 29.422 -17.062 -41.031 1 28.17 575 MET A N 1
ATOM 4580 C CA . MET A 1 575 ? 29.25 -16.141 -42.156 1 28.17 575 MET A CA 1
ATOM 4581 C C . MET A 1 575 ? 27.828 -15.633 -42.219 1 28.17 575 MET A C 1
ATOM 4583 O O . MET A 1 575 ? 27.578 -14.531 -42.719 1 28.17 575 MET A O 1
ATOM 4587 N N . LEU A 1 576 ? 26.906 -16.656 -42.156 1 27.27 576 LEU A N 1
ATOM 4588 C CA . LEU A 1 576 ? 25.578 -16.219 -42.531 1 27.27 576 LEU A CA 1
ATOM 4589 C C . LEU A 1 576 ? 25.031 -15.195 -41.531 1 27.27 576 LEU A C 1
ATOM 4591 O O . LEU A 1 576 ? 23.938 -14.664 -41.719 1 27.27 576 LEU A O 1
ATOM 4595 N N . MET A 1 577 ? 25.641 -15.203 -40.406 1 27.27 577 MET A N 1
ATOM 4596 C CA . MET A 1 577 ? 25.281 -14.383 -39.281 1 27.27 577 MET A CA 1
ATOM 4597 C C . MET A 1 577 ? 25.703 -12.93 -39.5 1 27.27 577 MET A C 1
ATOM 4599 O O . MET A 1 577 ? 25.625 -12.109 -38.562 1 27.27 577 MET A O 1
ATOM 4603 N N . ASP A 1 578 ? 26.609 -12.898 -40.438 1 27.61 578 ASP A N 1
ATOM 4604 C CA . ASP A 1 578 ? 27.141 -11.609 -40.844 1 27.61 578 ASP A CA 1
ATOM 4605 C C . ASP A 1 578 ? 26.109 -10.82 -41.656 1 27.61 578 ASP A C 1
ATOM 4607 O O . ASP A 1 578 ? 26.031 -10.938 -42.875 1 27.61 578 ASP A O 1
ATOM 4611 N N . PHE A 1 579 ? 24.938 -10.758 -41.094 1 28.69 579 PHE A N 1
ATOM 4612 C CA . PHE A 1 579 ? 23.797 -10.125 -41.781 1 28.69 579 PHE A CA 1
ATOM 4613 C C . PHE A 1 579 ? 24.188 -8.742 -42.281 1 28.69 579 PHE A C 1
ATOM 4615 O O . PHE A 1 579 ? 23.328 -7.996 -42.75 1 28.69 579 PHE A O 1
ATOM 4622 N N . SER A 1 580 ? 25.375 -8.266 -42.062 1 29.02 580 SER A N 1
ATOM 4623 C CA . SER A 1 580 ? 25.781 -7.016 -42.719 1 29.02 580 SER A CA 1
ATOM 4624 C C . SER A 1 580 ? 25.562 -7.055 -44.219 1 29.02 580 SER A C 1
ATOM 4626 O O . SER A 1 580 ? 25.531 -6.012 -44.875 1 29.02 580 SER A O 1
ATOM 4628 N N . THR A 1 581 ? 25.859 -8.234 -44.812 1 26.89 581 THR A N 1
ATOM 4629 C CA . THR A 1 581 ? 25.922 -8.219 -46.25 1 26.89 581 THR A CA 1
ATOM 4630 C C . THR A 1 581 ? 24.531 -8.453 -46.844 1 26.89 581 THR A C 1
ATOM 4632 O O . THR A 1 581 ? 24.406 -8.672 -48.062 1 26.89 581 THR A O 1
ATOM 4635 N N . TRP A 1 582 ? 23.625 -8.828 -46.031 1 26.89 582 TRP A N 1
ATOM 4636 C CA . TRP A 1 582 ? 22.406 -9.195 -46.75 1 26.89 582 TRP A CA 1
ATOM 4637 C C . TRP A 1 582 ? 21.75 -7.973 -47.375 1 26.89 582 TRP A C 1
ATOM 4639 O O . TRP A 1 582 ? 21.641 -6.922 -46.719 1 26.89 582 TRP A O 1
ATOM 4649 N N . PRO A 1 583 ? 21.688 -7.949 -48.594 1 26.5 583 PRO A N 1
ATOM 4650 C CA . PRO A 1 583 ? 21.234 -6.727 -49.281 1 26.5 583 PRO A CA 1
ATOM 4651 C C . PRO A 1 583 ? 19.906 -6.203 -48.719 1 26.5 583 PRO A C 1
ATOM 4653 O O . PRO A 1 583 ? 19.047 -6.992 -48.312 1 26.5 583 PRO A O 1
ATOM 4656 N N . ALA A 1 584 ? 19.938 -5.109 -47.906 1 26.52 584 ALA A N 1
ATOM 4657 C CA . ALA A 1 584 ? 18.828 -4.215 -47.594 1 26.52 584 ALA A CA 1
ATOM 4658 C C . ALA A 1 584 ? 17.812 -4.195 -48.719 1 26.52 584 ALA A C 1
ATOM 4660 O O . ALA A 1 584 ? 17.984 -3.463 -49.719 1 26.52 584 ALA A O 1
ATOM 4661 N N . ALA A 1 585 ? 17.281 -5.426 -49.031 1 24.67 585 ALA A N 1
ATOM 4662 C CA . ALA A 1 585 ? 16.406 -5.391 -50.188 1 24.67 585 ALA A CA 1
ATOM 4663 C C . ALA A 1 585 ? 15.328 -4.328 -50.031 1 24.67 585 ALA A C 1
ATOM 4665 O O . ALA A 1 585 ? 14.742 -4.176 -48.969 1 24.67 585 ALA A O 1
ATOM 4666 N N . SER A 1 586 ? 15.344 -3.182 -50.688 1 24.97 586 SER A N 1
ATOM 4667 C CA . SER A 1 586 ? 14.477 -2.018 -50.812 1 24.97 586 SER A CA 1
ATOM 4668 C C . SER A 1 586 ? 13 -2.424 -50.844 1 24.97 586 SER A C 1
ATOM 4670 O O . SER A 1 586 ? 12.672 -3.549 -51.219 1 24.97 586 SER A O 1
ATOM 4672 N N . ALA A 1 587 ? 12.148 -1.786 -49.844 1 25.11 587 ALA A N 1
ATOM 4673 C CA . ALA A 1 587 ? 10.695 -1.92 -49.844 1 25.11 587 ALA A CA 1
ATOM 4674 C C . ALA A 1 587 ? 10.164 -2.336 -51.219 1 25.11 587 ALA A C 1
ATOM 4676 O O . ALA A 1 587 ? 9 -2.719 -51.344 1 25.11 587 ALA A O 1
ATOM 4677 N N . ASP A 1 588 ? 10.969 -1.933 -52.062 1 25.97 588 ASP A N 1
ATOM 4678 C CA . ASP A 1 588 ? 10.391 -1.868 -53.406 1 25.97 588 ASP A CA 1
ATOM 4679 C C . ASP A 1 588 ? 10.07 -3.266 -53.938 1 25.97 588 ASP A C 1
ATOM 4681 O O . ASP A 1 588 ? 9.148 -3.438 -54.75 1 25.97 588 ASP A O 1
ATOM 4685 N N . GLU A 1 589 ? 11.016 -4.156 -53.531 1 26.84 589 GLU A N 1
ATOM 4686 C CA . GLU A 1 589 ? 10.883 -5.316 -54.406 1 26.84 589 GLU A CA 1
ATOM 4687 C C . GLU A 1 589 ? 9.773 -6.25 -53.938 1 26.84 589 GLU A C 1
ATOM 4689 O O . GLU A 1 589 ? 9.375 -7.168 -54.656 1 26.84 589 GLU A O 1
ATOM 4694 N N . PHE A 1 590 ? 9.562 -6.195 -52.562 1 26.36 590 PHE A N 1
ATOM 4695 C CA . PHE A 1 590 ? 8.648 -7.277 -52.219 1 26.36 590 PHE A CA 1
ATOM 4696 C C . PHE A 1 590 ? 7.246 -6.992 -52.75 1 26.36 590 PHE A C 1
ATOM 4698 O O . PHE A 1 590 ? 6.352 -7.832 -52.625 1 26.36 590 PHE A O 1
ATOM 4705 N N . ALA A 1 591 ? 6.871 -5.652 -52.75 1 23.67 591 ALA A N 1
ATOM 4706 C CA . ALA A 1 591 ? 5.648 -5.359 -53.5 1 23.67 591 ALA A CA 1
ATOM 4707 C C . ALA A 1 591 ? 5.68 -5.992 -54.875 1 23.67 591 ALA A C 1
ATOM 4709 O O . ALA A 1 591 ? 4.645 -6.125 -55.531 1 23.67 591 ALA A O 1
ATOM 4710 N N . SER A 1 592 ? 6.988 -5.977 -55.281 1 24.81 592 SER A N 1
ATOM 4711 C CA . SER A 1 592 ? 7.043 -6.43 -56.688 1 24.81 592 SER A CA 1
ATOM 4712 C C . SER A 1 592 ? 6.551 -7.867 -56.812 1 24.81 592 SER A C 1
ATOM 4714 O O . SER A 1 592 ? 6.297 -8.344 -57.938 1 24.81 592 SER A O 1
ATOM 4716 N N . VAL A 1 593 ? 6.977 -8.672 -55.75 1 27.05 593 VAL A N 1
ATOM 4717 C CA . VAL A 1 593 ? 6.66 -10.047 -56.125 1 27.05 593 VAL A CA 1
ATOM 4718 C C . VAL A 1 593 ? 5.145 -10.211 -56.25 1 27.05 593 VAL A C 1
ATOM 4720 O O . VAL A 1 593 ? 4.668 -11.156 -56.875 1 27.05 593 VAL A O 1
ATOM 4723 N N . LEU A 1 594 ? 4.473 -9.375 -55.156 1 24.95 594 LEU A N 1
ATOM 4724 C CA . LEU A 1 594 ? 3.082 -9.68 -55.469 1 24.95 594 LEU A CA 1
ATOM 4725 C C . LEU A 1 594 ? 2.678 -9.062 -56.781 1 24.95 594 LEU A C 1
ATOM 4727 O O . LEU A 1 594 ? 3.129 -7.969 -57.156 1 24.95 594 LEU A O 1
ATOM 4731 N N . GLY A 1 595 ? 2.564 -9.562 -58 1 23.47 595 GLY A N 1
ATOM 4732 C CA . GLY A 1 595 ? 2.227 -9.352 -59.406 1 23.47 595 GLY A CA 1
ATOM 4733 C C . GLY A 1 595 ? 1.455 -8.07 -59.625 1 23.47 595 GLY A C 1
ATOM 4734 O O . GLY A 1 595 ? 0.768 -7.93 -60.656 1 23.47 595 GLY A O 1
ATOM 4735 N N . TRP A 1 596 ? 1.143 -7.207 -58.531 1 23.45 596 TRP A N 1
ATOM 4736 C CA . TRP A 1 596 ? 0.135 -6.293 -59.062 1 23.45 596 TRP A CA 1
ATOM 4737 C C . TRP A 1 596 ? 0.744 -5.348 -60.094 1 23.45 596 TRP A C 1
ATOM 4739 O O . TRP A 1 596 ? 1.803 -4.762 -59.875 1 23.45 596 TRP A O 1
ATOM 4749 N N . PRO A 1 597 ? 0.248 -5.305 -61.406 1 22.56 597 PRO A N 1
ATOM 4750 C CA . PRO A 1 597 ? 0.71 -4.684 -62.656 1 22.56 597 PRO A CA 1
ATOM 4751 C C . PRO A 1 597 ? 1 -3.193 -62.5 1 22.56 597 PRO A C 1
ATOM 4753 O O . PRO A 1 597 ? 0.588 -2.58 -61.5 1 22.56 597 PRO A O 1
ATOM 4756 N N . ASP A 1 598 ? 1.759 -2.479 -63.5 1 24.7 598 ASP A N 1
ATOM 4757 C CA . ASP A 1 598 ? 2.318 -1.222 -64 1 24.7 598 ASP A CA 1
ATOM 4758 C C . ASP A 1 598 ? 1.26 -0.123 -64 1 24.7 598 ASP A C 1
ATOM 4760 O O . ASP A 1 598 ? 0.285 -0.212 -64.75 1 24.7 598 ASP A O 1
ATOM 4764 N N . TRP A 1 599 ? 0.495 0.343 -62.969 1 23.73 599 TRP A N 1
ATOM 4765 C CA . TRP A 1 599 ? -0.471 1.289 -63.5 1 23.73 599 TRP A CA 1
ATOM 4766 C C . TRP A 1 599 ? 0.223 2.332 -64.375 1 23.73 599 TRP A C 1
ATOM 4768 O O . TRP A 1 599 ? 1.282 2.848 -64 1 23.73 599 TRP A O 1
ATOM 4778 N N . PRO A 1 600 ? -0.237 2.551 -65.688 1 22.88 600 PRO A N 1
ATOM 4779 C CA . PRO A 1 600 ? 0.257 3.311 -66.812 1 22.88 600 PRO A CA 1
ATOM 4780 C C . PRO A 1 600 ? 0.582 4.762 -66.5 1 22.88 600 PRO A C 1
ATOM 4782 O O . PRO A 1 600 ? 0.053 5.301 -65.5 1 22.88 600 PRO A O 1
ATOM 4785 N N . ASN A 1 601 ? 1.799 5.199 -66.938 1 24.16 601 ASN A N 1
ATOM 4786 C CA . ASN A 1 601 ? 2.406 6.52 -67.125 1 24.16 601 ASN A CA 1
ATOM 4787 C C . ASN A 1 601 ? 1.472 7.488 -67.812 1 24.16 601 ASN A C 1
ATOM 4789 O O . ASN A 1 601 ? 1.896 8.562 -68.25 1 24.16 601 ASN A O 1
ATOM 4793 N N . PHE A 1 602 ? 0.098 7.574 -67.625 1 22.67 602 PHE A N 1
ATOM 4794 C CA . PHE A 1 602 ? -0.59 8.352 -68.625 1 22.67 602 PHE A CA 1
ATOM 4795 C C . PHE A 1 602 ? 0.156 9.641 -68.938 1 22.67 602 PHE A C 1
ATOM 4797 O O . PHE A 1 602 ? 0.611 10.328 -68 1 22.67 602 PHE A O 1
ATOM 4804 N N . PRO A 1 603 ? 0.591 9.789 -70.312 1 24.2 603 PRO A N 1
ATOM 4805 C CA . PRO A 1 603 ? 1.194 10.828 -71.188 1 24.2 603 PRO A CA 1
ATOM 4806 C C . PRO A 1 603 ? 0.624 12.219 -70.875 1 24.2 603 PRO A C 1
ATOM 4808 O O . PRO A 1 603 ? 1.379 13.188 -70.75 1 24.2 603 PRO A O 1
ATOM 4811 N N . GLN A 1 604 ? -0.738 12.438 -71.312 1 21.14 604 GLN A N 1
ATOM 4812 C CA . GLN A 1 604 ? -1.235 13.695 -71.812 1 21.14 604 GLN A CA 1
ATOM 4813 C C . GLN A 1 604 ? -1.337 14.766 -70.75 1 21.14 604 GLN A C 1
ATOM 4815 O O . GLN A 1 604 ? -1.772 14.492 -69.625 1 21.14 604 GLN A O 1
ATOM 4820 N N . MET B 1 1 ? 16.266 -8.375 18.344 1 42.09 1 MET B N 1
ATOM 4821 C CA . MET B 1 1 ? 16.875 -7.957 19.594 1 42.09 1 MET B CA 1
ATOM 4822 C C . MET B 1 1 ? 16.016 -8.375 20.781 1 42.09 1 MET B C 1
ATOM 4824 O O . MET B 1 1 ? 16.547 -8.812 21.812 1 42.09 1 MET B O 1
ATOM 4828 N N . HIS B 1 2 ? 14.773 -8.273 20.578 1 47 2 HIS B N 1
ATOM 4829 C CA . HIS B 1 2 ? 13.805 -8.523 21.641 1 47 2 HIS B CA 1
ATOM 4830 C C . HIS B 1 2 ? 13.688 -10.016 21.938 1 47 2 HIS B C 1
ATOM 4832 O O . HIS B 1 2 ? 13.555 -10.406 23.109 1 47 2 HIS B O 1
ATOM 4838 N N . GLU B 1 3 ? 13.508 -10.773 20.797 1 46.34 3 GLU B N 1
ATOM 4839 C CA . GLU B 1 3 ? 13.328 -12.211 20.969 1 46.34 3 GLU B CA 1
ATOM 4840 C C . GLU B 1 3 ? 14.555 -12.852 21.609 1 46.34 3 GLU B C 1
ATOM 4842 O O . GLU B 1 3 ? 14.422 -13.758 22.438 1 46.34 3 GLU B O 1
ATOM 4847 N N . PHE B 1 4 ? 15.758 -12.32 21.125 1 56.28 4 PHE B N 1
ATOM 4848 C CA . PHE B 1 4 ? 17 -12.758 21.75 1 56.28 4 PHE B CA 1
ATOM 4849 C C . PHE B 1 4 ? 17 -12.414 23.234 1 56.28 4 PHE B C 1
ATOM 4851 O O . PHE B 1 4 ? 17.5 -13.188 24.062 1 56.28 4 PHE B O 1
ATOM 4858 N N . TYR B 1 5 ? 16.438 -11.367 23.469 1 60.06 5 TYR B N 1
ATOM 4859 C CA . TYR B 1 5 ? 16.344 -10.875 24.844 1 60.06 5 TYR B CA 1
ATOM 4860 C C . TYR B 1 5 ? 15.422 -11.758 25.672 1 60.06 5 TYR B C 1
ATOM 4862 O O . TYR B 1 5 ? 15.742 -12.109 26.812 1 60.06 5 TYR B O 1
ATOM 4870 N N . LEU B 1 6 ? 14.289 -12.109 25.094 1 60.09 6 LEU B N 1
ATOM 4871 C CA . LEU B 1 6 ? 13.328 -12.977 25.766 1 60.09 6 LEU B CA 1
ATOM 4872 C C . LEU B 1 6 ? 13.953 -14.336 26.078 1 60.09 6 LEU B C 1
ATOM 4874 O O . LEU B 1 6 ? 13.805 -14.867 27.188 1 60.09 6 LEU B O 1
ATOM 4878 N N . THR B 1 7 ? 14.625 -14.812 25.109 1 66 7 THR B N 1
ATOM 4879 C CA . THR B 1 7 ? 15.289 -16.094 25.297 1 66 7 THR B CA 1
ATOM 4880 C C . THR B 1 7 ? 16.359 -16.016 26.375 1 66 7 THR B C 1
ATOM 4882 O O . THR B 1 7 ? 16.547 -16.953 27.141 1 66 7 THR B O 1
ATOM 4885 N N . ARG B 1 8 ? 16.984 -14.906 26.422 1 65.06 8 ARG B N 1
ATOM 4886 C CA . ARG B 1 8 ? 18.016 -14.68 27.422 1 65.06 8 ARG B CA 1
ATOM 4887 C C . ARG B 1 8 ? 17.406 -14.594 28.812 1 65.06 8 ARG B C 1
ATOM 4889 O O . ARG B 1 8 ? 17.969 -15.148 29.781 1 65.06 8 ARG B O 1
ATOM 4896 N N . VAL B 1 9 ? 16.297 -13.938 28.875 1 71.62 9 VAL B N 1
ATOM 4897 C CA . VAL B 1 9 ? 15.602 -13.781 30.156 1 71.62 9 VAL B CA 1
ATOM 4898 C C . VAL B 1 9 ? 15.008 -15.125 30.578 1 71.62 9 VAL B C 1
ATOM 4900 O O . VAL B 1 9 ? 15.078 -15.5 31.75 1 71.62 9 VAL B O 1
ATOM 4903 N N . GLU B 1 10 ? 14.516 -15.836 29.703 1 72.19 10 GLU B N 1
ATOM 4904 C CA . GLU B 1 10 ? 13.969 -17.156 29.969 1 72.19 10 GLU B CA 1
ATOM 4905 C C . GLU B 1 10 ? 15.062 -18.141 30.406 1 72.19 10 GLU B C 1
ATOM 4907 O O . GLU B 1 10 ? 14.859 -18.938 31.312 1 72.19 10 GLU B O 1
ATOM 4912 N N . ARG B 1 11 ? 16.234 -18.016 29.703 1 72.25 11 ARG B N 1
ATOM 4913 C CA . ARG B 1 11 ? 17.375 -18.844 30.094 1 72.25 11 ARG B CA 1
ATOM 4914 C C . ARG B 1 11 ? 17.875 -18.484 31.484 1 72.25 11 ARG B C 1
ATOM 4916 O O . ARG B 1 11 ? 18.219 -19.375 32.281 1 72.25 11 ARG B O 1
ATOM 4923 N N . ARG B 1 12 ? 17.938 -17.172 31.703 1 74.5 12 ARG B N 1
ATOM 4924 C CA . ARG B 1 12 ? 18.359 -16.703 33.031 1 74.5 12 ARG B CA 1
ATOM 4925 C C . ARG B 1 12 ? 17.375 -17.156 34.094 1 74.5 12 ARG B C 1
ATOM 4927 O O . ARG B 1 12 ? 17.797 -17.594 35.156 1 74.5 12 ARG B O 1
ATOM 4934 N N . LEU B 1 13 ? 16.078 -17.062 33.812 1 76.19 13 LEU B N 1
ATOM 4935 C CA . LEU B 1 13 ? 15.039 -17.516 34.75 1 76.19 13 LEU B CA 1
ATOM 4936 C C . LEU B 1 13 ? 15.148 -19.016 35 1 76.19 13 LEU B C 1
ATOM 4938 O O . LEU B 1 13 ? 15.094 -19.453 36.125 1 76.19 13 LEU B O 1
ATOM 4942 N N . ALA B 1 14 ? 15.344 -19.781 33.938 1 77.06 14 ALA B N 1
ATOM 4943 C CA . ALA B 1 14 ? 15.508 -21.234 34.062 1 77.06 14 ALA B CA 1
ATOM 4944 C C . ALA B 1 14 ? 16.75 -21.578 34.875 1 77.06 14 ALA B C 1
ATOM 4946 O O . ALA B 1 14 ? 16.719 -22.5 35.688 1 77.06 14 ALA B O 1
ATOM 4947 N N . ASN B 1 15 ? 17.859 -20.781 34.625 1 75.81 15 ASN B N 1
ATOM 4948 C CA . ASN B 1 15 ? 19.109 -20.984 35.344 1 75.81 15 ASN B CA 1
ATOM 4949 C C . ASN B 1 15 ? 18.969 -20.641 36.812 1 75.81 15 ASN B C 1
ATOM 4951 O O . ASN B 1 15 ? 19.484 -21.344 37.688 1 75.81 15 ASN B O 1
ATOM 4955 N N . VAL B 1 16 ? 18.188 -19.531 37.125 1 78.25 16 VAL B N 1
ATOM 4956 C CA . VAL B 1 16 ? 17.969 -19.078 38.5 1 78.25 16 VAL B CA 1
ATOM 4957 C C . VAL B 1 16 ? 17.062 -20.062 39.219 1 78.25 16 VAL B C 1
ATOM 4959 O O . VAL B 1 16 ? 17.297 -20.391 40.375 1 78.25 16 VAL B O 1
ATOM 4962 N N . GLU B 1 17 ? 16.078 -20.641 38.5 1 78.5 17 GLU B N 1
ATOM 4963 C CA . GLU B 1 17 ? 15.156 -21.609 39.094 1 78.5 17 GLU B CA 1
ATOM 4964 C C . GLU B 1 17 ? 15.859 -22.938 39.344 1 78.5 17 GLU B C 1
ATOM 4966 O O . GLU B 1 17 ? 15.617 -23.578 40.375 1 78.5 17 GLU B O 1
ATOM 4971 N N . ARG B 1 18 ? 16.75 -23.281 38.406 1 76.88 18 ARG B N 1
ATOM 4972 C CA . ARG B 1 18 ? 17.578 -24.469 38.625 1 76.88 18 ARG B CA 1
ATOM 4973 C C . ARG B 1 18 ? 18.516 -24.297 39.812 1 76.88 18 ARG B C 1
ATOM 4975 O O . ARG B 1 18 ? 18.672 -25.219 40.625 1 76.88 18 ARG B O 1
ATOM 4982 N N . LEU B 1 19 ? 19.172 -23.125 39.906 1 76.31 19 LEU B N 1
ATOM 4983 C CA . LEU B 1 19 ? 20.062 -22.797 41.031 1 76.31 19 LEU B CA 1
ATOM 4984 C C . LEU B 1 19 ? 19.297 -22.812 42.344 1 76.31 19 LEU B C 1
ATOM 4986 O O . LEU B 1 19 ? 19.812 -23.297 43.344 1 76.31 19 LEU B O 1
ATOM 4990 N N . PHE B 1 20 ? 18.016 -22.312 42.312 1 74.5 20 PHE B N 1
ATOM 4991 C CA . PHE B 1 20 ? 17.125 -22.297 43.469 1 74.5 20 PHE B CA 1
ATOM 4992 C C . PHE B 1 20 ? 16.797 -23.719 43.906 1 74.5 20 PHE B C 1
ATOM 4994 O O . PHE B 1 20 ? 16.828 -24.031 45.125 1 74.5 20 PHE B O 1
ATOM 5001 N N . GLY B 1 21 ? 16.469 -24.547 43 1 75.69 21 GLY B N 1
ATOM 5002 C CA . GLY B 1 21 ? 16.203 -25.953 43.281 1 75.69 21 GLY B CA 1
ATOM 5003 C C . GLY B 1 21 ? 17.391 -26.688 43.844 1 75.69 21 GLY B C 1
ATOM 5004 O O . GLY B 1 21 ? 17.25 -27.609 44.625 1 75.69 21 GLY B O 1
ATOM 5005 N N . GLN B 1 22 ? 18.609 -26.312 43.438 1 76.94 22 GLN B N 1
ATOM 5006 C CA . GLN B 1 22 ? 19.828 -26.953 43.906 1 76.94 22 GLN B CA 1
ATOM 5007 C C . GLN B 1 22 ? 20.188 -26.484 45.312 1 76.94 22 GLN B C 1
ATOM 5009 O O . GLN B 1 22 ? 20.656 -27.281 46.156 1 76.94 22 GLN B O 1
ATOM 5014 N N . LEU B 1 23 ? 20 -25.203 45.656 1 74.56 23 LEU B N 1
ATOM 5015 C CA . LEU B 1 23 ? 20.453 -24.641 46.906 1 74.56 23 LEU B CA 1
ATOM 5016 C C . LEU B 1 23 ? 19.391 -24.812 48 1 74.56 23 LEU B C 1
ATOM 5018 O O . LEU B 1 23 ? 19.703 -24.922 49.188 1 74.56 23 LEU B O 1
ATOM 5022 N N . LEU B 1 24 ? 18.047 -24.75 47.688 1 69.38 24 LEU B N 1
ATOM 5023 C CA . LEU B 1 24 ? 16.938 -24.922 48.594 1 69.38 24 LEU B CA 1
ATOM 5024 C C . LEU B 1 24 ? 15.953 -25.969 48.094 1 69.38 24 LEU B C 1
ATOM 5026 O O . LEU B 1 24 ? 14.867 -25.625 47.625 1 69.38 24 LEU B O 1
ATOM 5030 N N . PRO B 1 25 ? 16.438 -27.25 48.062 1 72.12 25 PRO B N 1
ATOM 5031 C CA . PRO B 1 25 ? 15.641 -28.328 47.5 1 72.12 25 PRO B CA 1
ATOM 5032 C C . PRO B 1 25 ? 14.281 -28.5 48.156 1 72.12 25 PRO B C 1
ATOM 5034 O O . PRO B 1 25 ? 13.344 -29.016 47.562 1 72.12 25 PRO B O 1
ATOM 5037 N N . ASP B 1 26 ? 14.156 -28.203 49.406 1 69.94 26 ASP B N 1
ATOM 5038 C CA . ASP B 1 26 ? 12.969 -28.469 50.188 1 69.94 26 ASP B CA 1
ATOM 5039 C C . ASP B 1 26 ? 11.953 -27.344 50.062 1 69.94 26 ASP B C 1
ATOM 5041 O O . ASP B 1 26 ? 10.859 -27.422 50.625 1 69.94 26 ASP B O 1
ATOM 5045 N N . VAL B 1 27 ? 12.328 -26.188 49.5 1 65.12 27 VAL B N 1
ATOM 5046 C CA . VAL B 1 27 ? 11.43 -25.031 49.375 1 65.12 27 VAL B CA 1
ATOM 5047 C C . VAL B 1 27 ? 10.852 -24.984 47.969 1 65.12 27 VAL B C 1
ATOM 5049 O O . VAL B 1 27 ? 11.602 -24.922 47 1 65.12 27 VAL B O 1
ATOM 5052 N N . ASP B 1 28 ? 9.594 -25.5 47.75 1 71.5 28 ASP B N 1
ATOM 5053 C CA . ASP B 1 28 ? 8.891 -25.359 46.5 1 71.5 28 ASP B CA 1
ATOM 5054 C C . ASP B 1 28 ? 8.758 -23.891 46.094 1 71.5 28 ASP B C 1
ATOM 5056 O O . ASP B 1 28 ? 8.141 -23.109 46.812 1 71.5 28 ASP B O 1
ATOM 5060 N N . ILE B 1 29 ? 9.492 -23.406 44.969 1 70.62 29 ILE B N 1
ATOM 5061 C CA . ILE B 1 29 ? 9.625 -22.016 44.562 1 70.62 29 ILE B CA 1
ATOM 5062 C C . ILE B 1 29 ? 8.234 -21.391 44.406 1 70.62 29 ILE B C 1
ATOM 5064 O O . ILE B 1 29 ? 8.023 -20.25 44.812 1 70.62 29 ILE B O 1
ATOM 5068 N N . ASN B 1 30 ? 7.312 -22.141 43.906 1 72.25 30 ASN B N 1
ATOM 5069 C CA . ASN B 1 30 ? 5.957 -21.641 43.719 1 72.25 30 ASN B CA 1
ATOM 5070 C C . ASN B 1 30 ? 5.254 -21.422 45.062 1 72.25 30 ASN B C 1
ATOM 5072 O O . ASN B 1 30 ? 4.551 -20.422 45.25 1 72.25 30 ASN B O 1
ATOM 5076 N N . GLU B 1 31 ? 5.387 -22.375 45.906 1 70.19 31 GLU B N 1
ATOM 5077 C CA . GLU B 1 31 ? 4.793 -22.297 47.219 1 70.19 31 GLU B CA 1
ATOM 5078 C C . GLU B 1 31 ? 5.426 -21.156 48.031 1 70.19 31 GLU B C 1
ATOM 5080 O O . GLU B 1 31 ? 4.73 -20.453 48.75 1 70.19 31 GLU B O 1
ATOM 5085 N N . ALA B 1 32 ? 6.758 -21.094 48 1 67.81 32 ALA B N 1
ATOM 5086 C CA . ALA B 1 32 ? 7.484 -20.062 48.75 1 67.81 32 ALA B CA 1
ATOM 5087 C C . ALA B 1 32 ? 7.152 -18.672 48.219 1 67.81 32 ALA B C 1
ATOM 5089 O O . ALA B 1 32 ? 7.062 -17.719 49 1 67.81 32 ALA B O 1
ATOM 5090 N N . LEU B 1 33 ? 7.043 -18.672 46.969 1 63.75 33 LEU B N 1
ATOM 5091 C CA . LEU B 1 33 ? 6.637 -17.406 46.375 1 63.75 33 LEU B CA 1
ATOM 5092 C C . LEU B 1 33 ? 5.219 -17.031 46.781 1 63.75 33 LEU B C 1
ATOM 5094 O O . LEU B 1 33 ? 4.906 -15.859 46.969 1 63.75 33 LEU B O 1
ATOM 5098 N N . ALA B 1 34 ? 4.27 -18.031 46.969 1 56.81 34 ALA B N 1
ATOM 5099 C CA . ALA B 1 34 ? 2.881 -17.891 47.375 1 56.81 34 ALA B CA 1
ATOM 5100 C C . ALA B 1 34 ? 2.797 -17.438 48.844 1 56.81 34 ALA B C 1
ATOM 5102 O O . ALA B 1 34 ? 1.887 -16.703 49.219 1 56.81 34 ALA B O 1
ATOM 5103 N N . SER B 1 35 ? 3.605 -18.094 49.812 1 51.22 35 SER B N 1
ATOM 5104 C CA . SER B 1 35 ? 3.562 -17.781 51.25 1 51.22 35 SER B CA 1
ATOM 5105 C C . SER B 1 35 ? 3.904 -16.328 51.5 1 51.22 35 SER B C 1
ATOM 5107 O O . SER B 1 35 ? 3.723 -15.828 52.625 1 51.22 35 SER B O 1
ATOM 5109 N N . GLN B 1 36 ? 5.059 -15.734 50.969 1 40.59 36 GLN B N 1
ATOM 5110 C CA . GLN B 1 36 ? 5.426 -14.352 51.25 1 40.59 36 GLN B CA 1
ATOM 5111 C C . GLN B 1 36 ? 4.391 -13.383 50.688 1 40.59 36 GLN B C 1
ATOM 5113 O O . GLN B 1 36 ? 4.523 -12.906 49.562 1 40.59 36 GLN B O 1
ATOM 5118 N N . GLY B 1 37 ? 3.051 -13.336 51.312 1 37.62 37 GLY B N 1
ATOM 5119 C CA . GLY B 1 37 ? 1.867 -12.5 51.25 1 37.62 37 GLY B CA 1
ATOM 5120 C C . GLY B 1 37 ? 1.224 -12.484 49.875 1 37.62 37 GLY B C 1
ATOM 5121 O O . GLY B 1 37 ? 0.493 -11.555 49.531 1 37.62 37 GLY B O 1
ATOM 5122 N N . VAL B 1 38 ? 1.923 -13.055 48.906 1 30.97 38 VAL B N 1
ATOM 5123 C CA . VAL B 1 38 ? 1.16 -13 47.656 1 30.97 38 VAL B CA 1
ATOM 5124 C C . VAL B 1 38 ? -0.096 -13.859 47.781 1 30.97 38 VAL B C 1
ATOM 5126 O O . VAL B 1 38 ? -0.01 -15.055 48.062 1 30.97 38 VAL B O 1
ATOM 5129 N N . GLU B 1 39 ? -1.229 -13.172 48.188 1 26.25 39 GLU B N 1
ATOM 5130 C CA . GLU B 1 39 ? -2.545 -13.672 48.594 1 26.25 39 GLU B CA 1
ATOM 5131 C C . GLU B 1 39 ? -2.938 -14.898 47.75 1 26.25 39 GLU B C 1
ATOM 5133 O O . GLU B 1 39 ? -3.018 -14.836 46.531 1 26.25 39 GLU B O 1
ATOM 5138 N N . ALA B 1 40 ? -2.461 -16.031 48.219 1 25.97 40 ALA B N 1
ATOM 5139 C CA . ALA B 1 40 ? -3.094 -17.188 47.562 1 25.97 40 ALA B CA 1
ATOM 5140 C C . ALA B 1 40 ? -4.613 -17.047 47.594 1 25.97 40 ALA B C 1
ATOM 5142 O O . ALA B 1 40 ? -5.215 -16.797 48.625 1 25.97 40 ALA B O 1
ATOM 5143 N N . PRO B 1 41 ? -5.395 -16.594 46.719 1 20.67 41 PRO B N 1
ATOM 5144 C CA . PRO B 1 41 ? -6.824 -16.516 47 1 20.67 41 PRO B CA 1
ATOM 5145 C C . PRO B 1 41 ? -7.363 -17.75 47.688 1 20.67 41 PRO B C 1
ATOM 5147 O O . PRO B 1 41 ? -7.066 -18.875 47.281 1 20.67 41 PRO B O 1
ATOM 5150 N N . ALA B 1 42 ? -7.582 -17.641 49.094 1 21.53 42 ALA B N 1
ATOM 5151 C CA . ALA B 1 42 ? -8.023 -18.578 50.125 1 21.53 42 ALA B CA 1
ATOM 5152 C C . ALA B 1 42 ? -8.938 -19.656 49.562 1 21.53 42 ALA B C 1
ATOM 5154 O O . ALA B 1 42 ? -8.711 -20.844 49.75 1 21.53 42 ALA B O 1
ATOM 5155 N N . ASP B 1 43 ? -10.469 -19.484 50 1 19.56 43 ASP B N 1
ATOM 5156 C CA . ASP B 1 43 ? -11.5 -20.125 50.812 1 19.56 43 ASP B CA 1
ATOM 5157 C C . ASP B 1 43 ? -12.18 -21.266 50.062 1 19.56 43 ASP B C 1
ATOM 5159 O O . ASP B 1 43 ? -12.086 -21.328 48.844 1 19.56 43 ASP B O 1
ATOM 5163 N N . ALA B 1 44 ? -13.859 -21.406 50.344 1 20.12 44 ALA B N 1
ATOM 5164 C CA . ALA B 1 44 ? -14.836 -22.25 51 1 20.12 44 ALA B CA 1
ATOM 5165 C C . ALA B 1 44 ? -15.156 -23.484 50.188 1 20.12 44 ALA B C 1
ATOM 5167 O O . ALA B 1 44 ? -14.984 -23.484 48.938 1 20.12 44 ALA B O 1
ATOM 5168 N N . SER B 1 45 ? -16.062 -24.484 50.969 1 18.86 45 SER B N 1
ATOM 5169 C CA . SER B 1 45 ? -16.672 -25.812 51.031 1 18.86 45 SER B CA 1
ATOM 5170 C C . SER B 1 45 ? -17.688 -26 49.906 1 18.86 45 SER B C 1
ATOM 5172 O O . SER B 1 45 ? -18.484 -25.094 49.625 1 18.86 45 SER B O 1
ATOM 5174 N N . GLN B 1 46 ? -17.594 -27.172 49.188 1 18.02 46 GLN B N 1
ATOM 5175 C CA . GLN B 1 46 ? -18.688 -27.672 48.375 1 18.02 46 GLN B CA 1
ATOM 5176 C C . GLN B 1 46 ? -19.734 -28.359 49.25 1 18.02 46 GLN B C 1
ATOM 5178 O O . GLN B 1 46 ? -19.594 -29.531 49.594 1 18.02 46 GLN B O 1
ATOM 5183 N N . PRO B 1 47 ? -20.406 -28.203 50.625 1 20.34 47 PRO B N 1
ATOM 5184 C CA . PRO B 1 47 ? -21.453 -29.219 50.781 1 20.34 47 PRO B CA 1
ATOM 5185 C C . PRO B 1 47 ? -22.203 -29.516 49.469 1 20.34 47 PRO B C 1
ATOM 5187 O O . PRO B 1 47 ? -22.188 -28.688 48.562 1 20.34 47 PRO B O 1
ATOM 5190 N N . ASN B 1 48 ? -22.828 -31.047 49.406 1 18.69 48 ASN B N 1
ATOM 5191 C CA . ASN B 1 48 ? -23.469 -31.625 48.25 1 18.69 48 ASN B CA 1
ATOM 5192 C C . ASN B 1 48 ? -24.734 -30.875 47.844 1 18.69 48 ASN B C 1
ATOM 5194 O O . ASN B 1 48 ? -25.297 -31.094 46.781 1 18.69 48 ASN B O 1
ATOM 5198 N N . ALA B 1 49 ? -25.719 -30.859 48.938 1 20.84 49 ALA B N 1
ATOM 5199 C CA . ALA B 1 49 ? -27.141 -31.234 48.938 1 20.84 49 ALA B CA 1
ATOM 5200 C C . ALA B 1 49 ? -27.875 -30.578 47.781 1 20.84 49 ALA B C 1
ATOM 5202 O O . ALA B 1 49 ? -27.438 -29.547 47.25 1 20.84 49 ALA B O 1
ATOM 5203 N N . SER B 1 50 ? -29.25 -31.266 47.625 1 19.33 50 SER B N 1
ATOM 5204 C CA . SER B 1 50 ? -30.328 -31.188 46.625 1 19.33 50 SER B CA 1
ATOM 5205 C C . SER B 1 50 ? -30.719 -29.734 46.344 1 19.33 50 SER B C 1
ATOM 5207 O O . SER B 1 50 ? -31.047 -29.391 45.219 1 19.33 50 SER B O 1
ATOM 5209 N N . LEU B 1 51 ? -31.297 -29.312 47.531 1 19.89 51 LEU B N 1
ATOM 5210 C CA . LEU B 1 51 ? -32.531 -28.547 47.594 1 19.89 51 LEU B CA 1
ATOM 5211 C C . LEU B 1 51 ? -32.406 -27.219 46.844 1 19.89 51 LEU B C 1
ATOM 5213 O O . LEU B 1 51 ? -31.297 -26.672 46.75 1 19.89 51 LEU B O 1
ATOM 5217 N N . SER B 1 52 ? -33.656 -26.969 46.094 1 19.94 52 SER B N 1
ATOM 5218 C CA . SER B 1 52 ? -33.781 -25.797 45.25 1 19.94 52 SER B CA 1
ATOM 5219 C C . SER B 1 52 ? -33.312 -24.547 45.969 1 19.94 52 SER B C 1
ATOM 5221 O O . SER B 1 52 ? -33.375 -23.453 45.406 1 19.94 52 SER B O 1
ATOM 5223 N N . PRO B 1 53 ? -32.438 -24.797 47.312 1 22.42 53 PRO B N 1
ATOM 5224 C CA . PRO B 1 53 ? -33.156 -23.734 48.031 1 22.42 53 PRO B CA 1
ATOM 5225 C C . PRO B 1 53 ? -33.438 -22.516 47.156 1 22.42 53 PRO B C 1
ATOM 5227 O O . PRO B 1 53 ? -32.875 -22.391 46.062 1 22.42 53 PRO B O 1
ATOM 5230 N N . PRO B 1 54 ? -33.125 -21.438 47.656 1 20.75 54 PRO B N 1
ATOM 5231 C CA . PRO B 1 54 ? -33.938 -20.234 47.844 1 20.75 54 PRO B CA 1
ATOM 5232 C C . PRO B 1 54 ? -34 -19.375 46.594 1 20.75 54 PRO B C 1
ATOM 5234 O O . PRO B 1 54 ? -33 -18.844 46.125 1 20.75 54 PRO B O 1
ATOM 5237 N N . ILE B 1 55 ? -34.438 -19.719 45.625 1 21.81 55 ILE B N 1
ATOM 5238 C CA . ILE B 1 55 ? -34.156 -19.328 44.25 1 21.81 55 ILE B CA 1
ATOM 5239 C C . ILE B 1 55 ? -34.156 -17.797 44.156 1 21.81 55 ILE B C 1
ATOM 5241 O O . ILE B 1 55 ? -35.156 -17.203 43.812 1 21.81 55 ILE B O 1
ATOM 5245 N N . ASN B 1 56 ? -33.875 -17.125 45.156 1 21.34 56 ASN B N 1
ATOM 5246 C CA . ASN B 1 56 ? -34.5 -15.812 45.219 1 21.34 56 ASN B CA 1
ATOM 5247 C C . ASN B 1 56 ? -34.406 -15.102 43.875 1 21.34 56 ASN B C 1
ATOM 5249 O O . ASN B 1 56 ? -33.469 -15.344 43.094 1 21.34 56 ASN B O 1
ATOM 5253 N N . PRO B 1 57 ? -35.281 -14.133 43.531 1 21.59 57 PRO B N 1
ATOM 5254 C CA . PRO B 1 57 ? -35.625 -13.789 42.156 1 21.59 57 PRO B CA 1
ATOM 5255 C C . PRO B 1 57 ? -34.406 -13.477 41.281 1 21.59 57 PRO B C 1
ATOM 5257 O O . PRO B 1 57 ? -33.344 -13.172 41.812 1 21.59 57 PRO B O 1
ATOM 5260 N N . THR B 1 58 ? -34.312 -13.875 40.031 1 22.73 58 THR B N 1
ATOM 5261 C CA . THR B 1 58 ? -33.406 -13.922 38.906 1 22.73 58 THR B CA 1
ATOM 5262 C C . THR B 1 58 ? -32.625 -12.617 38.781 1 22.73 58 THR B C 1
ATOM 5264 O O . THR B 1 58 ? -33.125 -11.641 38.188 1 22.73 58 THR B O 1
ATOM 5267 N N . SER B 1 59 ? -32.219 -11.938 39.688 1 20.52 59 SER B N 1
ATOM 5268 C CA . SER B 1 59 ? -32.062 -10.5 39.5 1 20.52 59 SER B CA 1
ATOM 5269 C C . SER B 1 59 ? -31.188 -10.188 38.312 1 20.52 59 SER B C 1
ATOM 5271 O O . SER B 1 59 ? -30.141 -10.805 38.125 1 20.52 59 SER B O 1
ATOM 5273 N N . PRO B 1 60 ? -31.688 -9.492 37.344 1 23.56 60 PRO B N 1
ATOM 5274 C CA . PRO B 1 60 ? -31.172 -9.141 36.031 1 23.56 60 PRO B CA 1
ATOM 5275 C C . PRO B 1 60 ? -29.719 -8.641 36.062 1 23.56 60 PRO B C 1
ATOM 5277 O O . PRO B 1 60 ? -29.438 -7.625 36.719 1 23.56 60 PRO B O 1
ATOM 5280 N N . HIS B 1 61 ? -28.734 -9.406 36.438 1 24.73 61 HIS B N 1
ATOM 5281 C CA . HIS B 1 61 ? -27.312 -9.102 36.312 1 24.73 61 HIS B CA 1
ATOM 5282 C C . HIS B 1 61 ? -27.062 -8.203 35.094 1 24.73 61 HIS B C 1
ATOM 5284 O O . HIS B 1 61 ? -27.344 -8.586 33.969 1 24.73 61 HIS B O 1
ATOM 5290 N N . SER B 1 62 ? -27.203 -7.012 35.219 1 24.69 62 SER B N 1
ATOM 5291 C CA . SER B 1 62 ? -27.047 -5.898 34.281 1 24.69 62 SER B CA 1
ATOM 5292 C C . SER B 1 62 ? -25.781 -6.035 33.438 1 24.69 62 SER B C 1
ATOM 5294 O O . SER B 1 62 ? -24.688 -6.254 34 1 24.69 62 SER B O 1
ATOM 5296 N N . PRO B 1 63 ? -25.797 -6.461 32.188 1 27.78 63 PRO B N 1
ATOM 5297 C CA . PRO B 1 63 ? -24.656 -6.652 31.297 1 27.78 63 PRO B CA 1
ATOM 5298 C C . PRO B 1 63 ? -23.516 -5.688 31.594 1 27.78 63 PRO B C 1
ATOM 5300 O O . PRO B 1 63 ? -23.734 -4.48 31.719 1 27.78 63 PRO B O 1
ATOM 5303 N N . VAL B 1 64 ? -22.578 -5.965 32.469 1 29.52 64 VAL B N 1
ATOM 5304 C CA . VAL B 1 64 ? -21.359 -5.156 32.594 1 29.52 64 VAL B CA 1
ATOM 5305 C C . VAL B 1 64 ? -21.016 -4.551 31.234 1 29.52 64 VAL B C 1
ATOM 5307 O O . VAL B 1 64 ? -20.891 -5.27 30.234 1 29.52 64 VAL B O 1
ATOM 5310 N N . GLN B 1 65 ? -21.344 -3.377 30.969 1 30.03 65 GLN B N 1
ATOM 5311 C CA . GLN B 1 65 ? -20.984 -2.572 29.812 1 30.03 65 GLN B CA 1
ATOM 5312 C C . GLN B 1 65 ? -19.531 -2.785 29.422 1 30.03 65 GLN B C 1
ATOM 5314 O O . GLN B 1 65 ? -18.625 -2.49 30.203 1 30.03 65 GLN B O 1
ATOM 5319 N N . VAL B 1 66 ? -19.062 -3.867 28.812 1 33.41 66 VAL B N 1
ATOM 5320 C CA . VAL B 1 66 ? -17.797 -3.984 28.109 1 33.41 66 VAL B CA 1
ATOM 5321 C C . VAL B 1 66 ? -17.25 -2.596 27.781 1 33.41 66 VAL B C 1
ATOM 5323 O O . VAL B 1 66 ? -17.969 -1.76 27.219 1 33.41 66 VAL B O 1
ATOM 5326 N N . GLY B 1 67 ? -16.25 -2.055 28.531 1 36.94 67 GLY B N 1
ATOM 5327 C CA . GLY B 1 67 ? -15.656 -0.746 28.312 1 36.94 67 GLY B CA 1
ATOM 5328 C C . GLY B 1 67 ? -15.758 -0.274 26.875 1 36.94 67 GLY B C 1
ATOM 5329 O O . GLY B 1 67 ? -15.609 -1.067 25.938 1 36.94 67 GLY B O 1
ATOM 5330 N N . GLY B 1 68 ? -16.516 0.649 26.453 1 44.53 68 GLY B N 1
ATOM 5331 C CA . GLY B 1 68 ? -16.969 1.242 25.203 1 44.53 68 GLY B CA 1
ATOM 5332 C C . GLY B 1 68 ? -15.867 1.445 24.188 1 44.53 68 GLY B C 1
ATOM 5333 O O . GLY B 1 68 ? -15.102 2.412 24.281 1 44.53 68 GLY B O 1
ATOM 5334 N N . ALA B 1 69 ? -15.141 0.32 23.781 1 49.56 69 ALA B N 1
ATOM 5335 C CA . ALA B 1 69 ? -14.219 0.466 22.656 1 49.56 69 ALA B CA 1
ATOM 5336 C C . ALA B 1 69 ? -14.773 1.437 21.609 1 49.56 69 ALA B C 1
ATOM 5338 O O . ALA B 1 69 ? -15.969 1.419 21.312 1 49.56 69 ALA B O 1
ATOM 5339 N N . ILE B 1 70 ? -14.148 2.609 21.562 1 63.78 70 ILE B N 1
ATOM 5340 C CA . ILE B 1 70 ? -14.422 3.537 20.469 1 63.78 70 ILE B CA 1
ATOM 5341 C C . ILE B 1 70 ? -14.508 2.771 19.141 1 63.78 70 ILE B C 1
ATOM 5343 O O . ILE B 1 70 ? -13.555 2.107 18.734 1 63.78 70 ILE B O 1
ATOM 5347 N N . SER B 1 71 ? -15.766 2.346 18.812 1 68.44 71 SER B N 1
ATOM 5348 C CA . SER B 1 71 ? -16.047 1.507 17.656 1 68.44 71 SER B CA 1
ATOM 5349 C C . SER B 1 71 ? -15.906 2.295 16.359 1 68.44 71 SER B C 1
ATOM 5351 O O . SER B 1 71 ? -15.977 3.525 16.359 1 68.44 71 SER B O 1
ATOM 5353 N N . ASP B 1 72 ? -15.672 1.657 15.289 1 79.06 72 ASP B N 1
ATOM 5354 C CA . ASP B 1 72 ? -15.57 2.209 13.938 1 79.06 72 ASP B CA 1
ATOM 5355 C C . ASP B 1 72 ? -16.906 2.768 13.469 1 79.06 72 ASP B C 1
ATOM 5357 O O . ASP B 1 72 ? -17.969 2.225 13.805 1 79.06 72 ASP B O 1
ATOM 5361 N N . ALA B 1 73 ? -16.797 3.883 12.914 1 80.94 73 ALA B N 1
ATOM 5362 C CA . ALA B 1 73 ? -17.984 4.398 12.234 1 80.94 73 ALA B CA 1
ATOM 5363 C C . ALA B 1 73 ? -18.266 3.631 10.945 1 80.94 73 ALA B C 1
ATOM 5365 O O . ALA B 1 73 ? -17.359 3.414 10.141 1 80.94 73 ALA B O 1
ATOM 5366 N N . VAL B 1 74 ? -19.516 3.123 10.797 1 86.19 74 VAL B N 1
ATOM 5367 C CA . VAL B 1 74 ? -19.891 2.326 9.633 1 86.19 74 VAL B CA 1
ATOM 5368 C C . VAL B 1 74 ? -21.062 2.979 8.922 1 86.19 74 VAL B C 1
ATOM 5370 O O . VAL B 1 74 ? -21.922 3.605 9.555 1 86.19 74 VAL B O 1
ATOM 5373 N N . PRO B 1 75 ? -21.062 2.932 7.621 1 88.25 75 PRO B N 1
ATOM 5374 C CA . PRO B 1 75 ? -22.219 3.436 6.875 1 88.25 75 PRO B CA 1
ATOM 5375 C C . PRO B 1 75 ? -23.469 2.561 7.047 1 88.25 75 PRO B C 1
ATOM 5377 O O . PRO B 1 75 ? -23.375 1.465 7.605 1 88.25 75 PRO B O 1
ATOM 5380 N N . ALA B 1 76 ? -24.578 3.09 6.52 1 84.25 76 ALA B N 1
ATOM 5381 C CA . ALA B 1 76 ? -25.828 2.354 6.625 1 84.25 76 ALA B CA 1
ATOM 5382 C C . ALA B 1 76 ? -25.953 1.312 5.516 1 84.25 76 ALA B C 1
ATOM 5384 O O . ALA B 1 76 ? -26.344 0.17 5.77 1 84.25 76 ALA B O 1
ATOM 5385 N N . GLU B 1 77 ? -25.438 1.702 4.434 1 87.62 77 GLU B N 1
ATOM 5386 C CA . GLU B 1 77 ? -25.609 0.831 3.273 1 87.62 77 GLU B CA 1
ATOM 5387 C C . GLU B 1 77 ? -24.453 -0.143 3.137 1 87.62 77 GLU B C 1
ATOM 5389 O O . GLU B 1 77 ? -23.328 0.169 3.531 1 87.62 77 GLU B O 1
ATOM 5394 N N . SER B 1 78 ? -24.75 -1.258 2.449 1 86.31 78 SER B N 1
ATOM 5395 C CA . SER B 1 78 ? -23.734 -2.289 2.246 1 86.31 78 SER B CA 1
ATOM 5396 C C . SER B 1 78 ? -22.625 -1.797 1.329 1 86.31 78 SER B C 1
ATOM 5398 O O . SER B 1 78 ? -21.5 -2.299 1.386 1 86.31 78 SER B O 1
ATOM 5400 N N . ASP B 1 79 ? -22.953 -0.835 0.592 1 88.88 79 ASP B N 1
ATOM 5401 C CA . ASP B 1 79 ? -21.969 -0.254 -0.31 1 88.88 79 ASP B CA 1
ATOM 5402 C C . ASP B 1 79 ? -21.547 1.138 0.156 1 88.88 79 ASP B C 1
ATOM 5404 O O . ASP B 1 79 ? -21.094 1.953 -0.644 1 88.88 79 ASP B O 1
ATOM 5408 N N . GLY B 1 80 ? -21.75 1.34 1.313 1 89.56 80 GLY B N 1
ATOM 5409 C CA . GLY B 1 80 ? -21.531 2.664 1.87 1 89.56 80 GLY B CA 1
ATOM 5410 C C . GLY B 1 80 ? -20.062 3.092 1.826 1 89.56 80 GLY B C 1
ATOM 5411 O O . GLY B 1 80 ? -19.766 4.289 1.81 1 89.56 80 GLY B O 1
ATOM 5412 N N . PHE B 1 81 ? -19.156 2.166 1.881 1 91.25 81 PHE B N 1
ATOM 5413 C CA . PHE B 1 81 ? -17.734 2.523 1.854 1 91.25 81 PHE B CA 1
ATOM 5414 C C . PHE B 1 81 ? -17.266 2.775 0.426 1 91.25 81 PHE B C 1
ATOM 5416 O O . PHE B 1 81 ? -16.141 3.203 0.205 1 91.25 81 PHE B O 1
ATOM 5423 N N . ASP B 1 82 ? -18.188 2.475 -0.6 1 92.06 82 ASP B N 1
ATOM 5424 C CA . ASP B 1 82 ? -17.828 2.807 -1.977 1 92.06 82 ASP B CA 1
ATOM 5425 C C . ASP B 1 82 ? -17.609 4.309 -2.139 1 92.06 82 ASP B C 1
ATOM 5427 O O . ASP B 1 82 ? -18.297 5.113 -1.509 1 92.06 82 ASP B O 1
ATOM 5431 N N . TRP B 1 83 ? -16.641 4.68 -2.934 1 90.5 83 TRP B N 1
ATOM 5432 C CA . TRP B 1 83 ? -16.359 6.102 -3.094 1 90.5 83 TRP B CA 1
ATOM 5433 C C . TRP B 1 83 ? -15.969 6.422 -4.535 1 90.5 83 TRP B C 1
ATOM 5435 O O . TRP B 1 83 ? -15.562 5.531 -5.285 1 90.5 83 TRP B O 1
ATOM 5445 N N . GLN B 1 84 ? -16.25 7.688 -4.914 1 88 84 GLN B N 1
ATOM 5446 C CA . GLN B 1 84 ? -15.867 8.297 -6.184 1 88 84 GLN B CA 1
ATOM 5447 C C . GLN B 1 84 ? -15.414 9.742 -5.984 1 88 84 GLN B C 1
ATOM 5449 O O . GLN B 1 84 ? -16.141 10.555 -5.41 1 88 84 GLN B O 1
ATOM 5454 N N . GLU B 1 85 ? -14.18 10.109 -6.113 1 84.44 85 GLU B N 1
ATOM 5455 C CA . GLU B 1 85 ? -13.609 11.422 -5.832 1 84.44 85 GLU B CA 1
ATOM 5456 C C . GLU B 1 85 ? -13.484 12.25 -7.109 1 84.44 85 GLU B C 1
ATOM 5458 O O . GLU B 1 85 ? -13 13.383 -7.074 1 84.44 85 GLU B O 1
ATOM 5463 N N . ASP B 1 86 ? -13.859 11.891 -8.266 1 65 86 ASP B N 1
ATOM 5464 C CA . ASP B 1 86 ? -13.781 12.719 -9.461 1 65 86 ASP B CA 1
ATOM 5465 C C . ASP B 1 86 ? -14.766 13.883 -9.391 1 65 86 ASP B C 1
ATOM 5467 O O . ASP B 1 86 ? -14.664 14.836 -10.156 1 65 86 ASP B O 1
ATOM 5471 N N . VAL B 1 87 ? -15.781 13.805 -8.352 1 51.41 87 VAL B N 1
ATOM 5472 C CA . VAL B 1 87 ? -16.844 14.812 -8.281 1 51.41 87 VAL B CA 1
ATOM 5473 C C . VAL B 1 87 ? -16.547 15.789 -7.141 1 51.41 87 VAL B C 1
ATOM 5475 O O . VAL B 1 87 ? -15.938 15.414 -6.141 1 51.41 87 VAL B O 1
ATOM 5478 N N . ASP B 1 88 ? -16.438 17.109 -7.387 1 48.41 88 ASP B N 1
ATOM 5479 C CA . ASP B 1 88 ? -16.078 18.297 -6.613 1 48.41 88 ASP B CA 1
ATOM 5480 C C . ASP B 1 88 ? -16.609 18.203 -5.184 1 48.41 88 ASP B C 1
ATOM 5482 O O . ASP B 1 88 ? -17.391 19.031 -4.754 1 48.41 88 ASP B O 1
ATOM 5486 N N . GLU B 1 89 ? -16.859 16.938 -4.613 1 51.66 89 GLU B N 1
ATOM 5487 C CA . GLU B 1 89 ? -17.438 16.953 -3.27 1 51.66 89 GLU B CA 1
ATOM 5488 C C . GLU B 1 89 ? -16.391 17.344 -2.229 1 51.66 89 GLU B C 1
ATOM 5490 O O . GLU B 1 89 ? -15.195 17.234 -2.475 1 51.66 89 GLU B O 1
ATOM 5495 N N . LEU B 1 90 ? -16.828 18.031 -1.164 1 47.62 90 LEU B N 1
ATOM 5496 C CA . LEU B 1 90 ? -16.141 18.656 -0.038 1 47.62 90 LEU B CA 1
ATOM 5497 C C . LEU B 1 90 ? -15.195 17.672 0.635 1 47.62 90 LEU B C 1
ATOM 5499 O O . LEU B 1 90 ? -15.242 17.484 1.854 1 47.62 90 LEU B O 1
ATOM 5503 N N . THR B 1 91 ? -14.555 16.812 -0.2 1 55.88 91 THR B N 1
ATOM 5504 C CA . THR B 1 91 ? -13.594 15.938 0.456 1 55.88 91 THR B CA 1
ATOM 5505 C C . THR B 1 91 ? -12.32 16.703 0.814 1 55.88 91 THR B C 1
ATOM 5507 O O . THR B 1 91 ? -11.945 17.641 0.121 1 55.88 91 THR B O 1
ATOM 5510 N N . ASP B 1 92 ? -11.945 16.812 2.186 1 73.81 92 ASP B N 1
ATOM 5511 C CA . ASP B 1 92 ? -10.664 17.375 2.592 1 73.81 92 ASP B CA 1
ATOM 5512 C C . ASP B 1 92 ? -9.523 16.375 2.393 1 73.81 92 ASP B C 1
ATOM 5514 O O . ASP B 1 92 ? -9.68 15.188 2.686 1 73.81 92 ASP B O 1
ATOM 5518 N N . GLY B 1 93 ? -8.594 16.734 1.799 1 76.12 93 GLY B N 1
ATOM 5519 C CA . GLY B 1 93 ? -7.41 15.945 1.469 1 76.12 93 GLY B CA 1
ATOM 5520 C C . GLY B 1 93 ? -6.82 15.227 2.664 1 76.12 93 GLY B C 1
ATOM 5521 O O . GLY B 1 93 ? -6.07 14.258 2.506 1 76.12 93 GLY B O 1
ATOM 5522 N N . MET B 1 94 ? -7.16 15.695 3.855 1 78.5 94 MET B N 1
ATOM 5523 C CA . MET B 1 94 ? -6.637 15.117 5.09 1 78.5 94 MET B CA 1
ATOM 5524 C C . MET B 1 94 ? -7.637 14.141 5.699 1 78.5 94 MET B C 1
ATOM 5526 O O . MET B 1 94 ? -7.324 13.461 6.68 1 78.5 94 MET B O 1
ATOM 5530 N N . ALA B 1 95 ? -8.883 14 5.055 1 71.06 95 ALA B N 1
ATOM 5531 C CA . ALA B 1 95 ? -9.984 13.164 5.523 1 71.06 95 ALA B CA 1
ATOM 5532 C C . ALA B 1 95 ? -10.258 13.391 7.008 1 71.06 95 ALA B C 1
ATOM 5534 O O . ALA B 1 95 ? -10.633 12.469 7.727 1 71.06 95 ALA B O 1
ATOM 5535 N N . SER B 1 96 ? -9.93 14.633 7.465 1 74.62 96 SER B N 1
ATOM 5536 C CA . SER B 1 96 ? -10.023 14.93 8.891 1 74.62 96 SER B CA 1
ATOM 5537 C C . SER B 1 96 ? -11.453 15.273 9.289 1 74.62 96 SER B C 1
ATOM 5539 O O . SER B 1 96 ?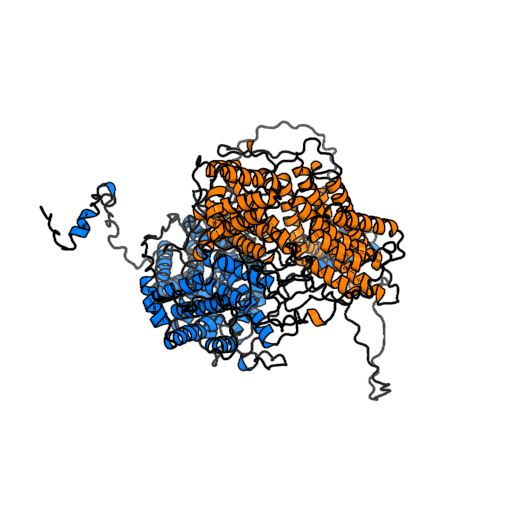 -11.828 15.148 10.453 1 74.62 96 SER B O 1
ATOM 5541 N N . LEU B 1 97 ? -12.266 15.625 8.25 1 71.5 97 LEU B N 1
ATOM 5542 C CA . LEU B 1 97 ? -13.586 16.125 8.602 1 71.5 97 LEU B CA 1
ATOM 5543 C C . LEU B 1 97 ? -14.68 15.234 8.023 1 71.5 97 LEU B C 1
ATOM 5545 O O . LEU B 1 97 ? -15.852 15.617 8.016 1 71.5 97 LEU B O 1
ATOM 5549 N N . SER B 1 98 ? -14.211 14.07 7.496 1 74.5 98 SER B N 1
ATOM 5550 C CA . SER B 1 98 ? -15.164 13.117 6.934 1 74.5 98 SER B CA 1
ATOM 5551 C C . SER B 1 98 ? -15.875 12.328 8.031 1 74.5 98 SER B C 1
ATOM 5553 O O . SER B 1 98 ? -15.719 11.109 8.133 1 74.5 98 SER B O 1
ATOM 5555 N N . VAL B 1 99 ? -16.75 13.055 8.711 1 75.25 99 VAL B N 1
ATOM 5556 C CA . VAL B 1 99 ? -17.422 12.469 9.867 1 75.25 99 VAL B CA 1
ATOM 5557 C C . VAL B 1 99 ? -18.422 11.414 9.406 1 75.25 99 VAL B C 1
ATOM 5559 O O . VAL B 1 99 ? -18.516 10.336 10 1 75.25 99 VAL B O 1
ATOM 5562 N N . GLU B 1 100 ? -19.109 11.609 8.273 1 79.38 100 GLU B N 1
ATOM 5563 C CA . GLU B 1 100 ? -19.984 10.602 7.66 1 79.38 100 GLU B CA 1
ATOM 5564 C C . GLU B 1 100 ? -19.172 9.617 6.82 1 79.38 100 GLU B C 1
ATOM 5566 O O . GLU B 1 100 ? -18.469 10.016 5.891 1 79.38 100 GLU B O 1
ATOM 5571 N N . PRO B 1 101 ? -19.25 8.461 7.219 1 83.25 101 PRO B N 1
ATOM 5572 C CA . PRO B 1 101 ? -18.406 7.477 6.539 1 83.25 101 PRO B CA 1
ATOM 5573 C C . PRO B 1 101 ? -18.859 7.199 5.109 1 83.25 101 PRO B C 1
ATOM 5575 O O . PRO B 1 101 ? -18.078 6.727 4.289 1 83.25 101 PRO B O 1
ATOM 5578 N N . ARG B 1 102 ? -20.156 7.445 4.734 1 86 102 ARG B N 1
ATOM 5579 C CA . ARG B 1 102 ? -20.688 7.125 3.41 1 86 102 ARG B CA 1
ATOM 5580 C C . ARG B 1 102 ? -19.922 7.879 2.322 1 86 102 ARG B C 1
ATOM 5582 O O . ARG B 1 102 ? -19.781 9.102 2.393 1 86 102 ARG B O 1
ATOM 5589 N N . GLY B 1 103 ? -19.328 7.16 1.478 1 87.19 103 GLY B N 1
ATOM 5590 C CA . GLY B 1 103 ? -18.703 7.754 0.309 1 87.19 103 GLY B CA 1
ATOM 5591 C C . GLY B 1 103 ? -17.281 8.211 0.568 1 87.19 103 GLY B C 1
ATOM 5592 O O . GLY B 1 103 ? -16.578 8.656 -0.351 1 87.19 103 GLY B O 1
ATOM 5593 N N . ALA B 1 104 ? -16.812 8.156 1.812 1 87.12 104 ALA B N 1
ATOM 5594 C CA . ALA B 1 104 ? -15.484 8.656 2.158 1 87.12 104 ALA B CA 1
ATOM 5595 C C . ALA B 1 104 ? -14.461 7.527 2.121 1 87.12 104 ALA B C 1
ATOM 5597 O O . ALA B 1 104 ? -13.25 7.781 2.064 1 87.12 104 ALA B O 1
ATOM 5598 N N . GLY B 1 105 ? -14.945 6.227 2.068 1 92.06 105 GLY B N 1
ATOM 5599 C CA . GLY B 1 105 ? -14.047 5.105 2.275 1 92.06 105 GLY B CA 1
ATOM 5600 C C . GLY B 1 105 ? -13.797 4.801 3.742 1 92.06 105 GLY B C 1
ATOM 5601 O O . GLY B 1 105 ? -14.211 5.562 4.617 1 92.06 105 GLY B O 1
ATOM 5602 N N . TYR B 1 106 ? -13.258 3.715 4.012 1 94.06 106 TYR B N 1
ATOM 5603 C CA . TYR B 1 106 ? -12.977 3.293 5.383 1 94.06 106 TYR B CA 1
ATOM 5604 C C . TYR B 1 106 ? -11.797 4.07 5.961 1 94.06 106 TYR B C 1
ATOM 5606 O O . TYR B 1 106 ? -10.719 4.105 5.363 1 94.06 106 TYR B O 1
ATOM 5614 N N . LEU B 1 107 ? -11.961 4.691 7.004 1 93.31 107 LEU B N 1
ATOM 5615 C CA . LEU B 1 107 ? -10.953 5.406 7.773 1 93.31 107 LEU B CA 1
ATOM 5616 C C . LEU B 1 107 ? -10.797 4.797 9.164 1 93.31 107 LEU B C 1
ATOM 5618 O O . LEU B 1 107 ? -11.75 4.793 9.953 1 93.31 107 LEU B O 1
ATOM 5622 N N . GLY B 1 108 ? -9.609 4.375 9.555 1 92.44 108 GLY B N 1
ATOM 5623 C CA . GLY B 1 108 ? -9.375 3.574 10.742 1 92.44 108 GLY B CA 1
ATOM 5624 C C . GLY B 1 108 ? -8.984 4.406 11.953 1 92.44 108 GLY B C 1
ATOM 5625 O O . GLY B 1 108 ? -9.062 5.633 11.922 1 92.44 108 GLY B O 1
ATOM 5626 N N . PRO B 1 109 ? -8.562 3.775 12.984 1 90.88 109 PRO B N 1
ATOM 5627 C CA . PRO B 1 109 ? -8.406 4.391 14.305 1 90.88 109 PRO B CA 1
ATOM 5628 C C . PRO B 1 109 ? -7.309 5.453 14.336 1 90.88 109 PRO B C 1
ATOM 5630 O O . PRO B 1 109 ? -7.336 6.348 15.18 1 90.88 109 PRO B O 1
ATOM 5633 N N . THR B 1 110 ? -6.305 5.387 13.523 1 93.12 110 THR B N 1
ATOM 5634 C CA . THR B 1 110 ? -5.242 6.387 13.586 1 93.12 110 THR B CA 1
ATOM 5635 C C . THR B 1 110 ? -5.648 7.656 12.844 1 93.12 110 THR B C 1
ATOM 5637 O O . THR B 1 110 ? -4.988 8.688 12.961 1 93.12 110 THR B O 1
ATOM 5640 N N . ALA B 1 111 ? -6.75 7.578 12.016 1 92.44 111 ALA B N 1
ATOM 5641 C CA . ALA B 1 111 ? -7.238 8.75 11.297 1 92.44 111 ALA B CA 1
ATOM 5642 C C . ALA B 1 111 ? -7.793 9.797 12.266 1 92.44 111 ALA B C 1
ATOM 5644 O O . ALA B 1 111 ? -8.406 9.453 13.273 1 92.44 111 ALA B O 1
ATOM 5645 N N . GLY B 1 112 ? -7.598 11.008 11.969 1 90.88 112 GLY B N 1
ATOM 5646 C CA . GLY B 1 112 ? -8.086 12.094 12.797 1 90.88 112 GLY B CA 1
ATOM 5647 C C . GLY B 1 112 ? -9.594 12.086 12.961 1 90.88 112 GLY B C 1
ATOM 5648 O O . GLY B 1 112 ? -10.109 12.375 14.047 1 90.88 112 GLY B O 1
ATOM 5649 N N . VAL B 1 113 ? -10.227 11.688 11.93 1 89.94 113 VAL B N 1
ATOM 5650 C CA . VAL B 1 113 ? -11.688 11.727 11.938 1 89.94 113 VAL B CA 1
ATOM 5651 C C . VAL B 1 113 ? -12.227 10.695 12.922 1 89.94 113 VAL B C 1
ATOM 5653 O O . VAL B 1 113 ? -13.328 10.844 13.453 1 89.94 113 VAL B O 1
ATOM 5656 N N . PHE B 1 114 ? -11.523 9.586 13.164 1 86.88 114 PHE B N 1
ATOM 5657 C CA . PHE B 1 114 ? -11.938 8.57 14.125 1 86.88 114 PHE B CA 1
ATOM 5658 C C . PHE B 1 114 ? -12.062 9.164 15.523 1 86.88 114 PHE B C 1
ATOM 5660 O O . PHE B 1 114 ? -13.055 8.93 16.219 1 86.88 114 PHE B O 1
ATOM 5667 N N . PHE B 1 115 ? -11.156 9.938 15.883 1 88.88 115 PHE B N 1
ATOM 5668 C CA . PHE B 1 115 ? -11.133 10.609 17.172 1 88.88 115 PHE B CA 1
ATOM 5669 C C . PHE B 1 115 ? -12.195 11.703 17.234 1 88.88 115 PHE B C 1
ATOM 5671 O O . PHE B 1 115 ? -12.922 11.82 18.219 1 88.88 115 PHE B O 1
ATOM 5678 N N . LEU B 1 116 ? -12.227 12.414 16.125 1 89.81 116 LEU B N 1
ATOM 5679 C CA . LEU B 1 116 ? -13.211 13.492 16.047 1 89.81 116 LEU B CA 1
ATOM 5680 C C . LEU B 1 116 ? -14.625 12.945 16.203 1 89.81 116 LEU B C 1
ATOM 5682 O O . LEU B 1 116 ? -15.43 13.492 16.969 1 89.81 116 LEU B O 1
ATOM 5686 N N . ARG B 1 117 ? -14.977 11.867 15.469 1 87.19 117 ARG B N 1
ATOM 5687 C CA . ARG B 1 117 ? -16.297 11.25 15.57 1 87.19 117 ARG B CA 1
ATOM 5688 C C . ARG B 1 117 ? -16.594 10.844 17.016 1 87.19 117 ARG B C 1
ATOM 5690 O O . ARG B 1 117 ? -17.703 11.078 17.5 1 87.19 117 ARG B O 1
ATOM 5697 N N . SER B 1 118 ? -15.57 10.258 17.672 1 86 118 SER B N 1
ATOM 5698 C CA . SER B 1 118 ? -15.742 9.781 19.047 1 86 118 SER B CA 1
ATOM 5699 C C . SER B 1 118 ? -15.961 10.945 20.016 1 86 118 SER B C 1
ATOM 5701 O O . SER B 1 118 ? -16.797 10.867 20.922 1 86 118 SER B O 1
ATOM 5703 N N . LEU B 1 119 ? -15.273 12.039 19.719 1 86.75 119 LEU B N 1
ATOM 5704 C CA . LEU B 1 119 ? -15.406 13.227 20.562 1 86.75 119 LEU B CA 1
ATOM 5705 C C . LEU B 1 119 ? -16.766 13.883 20.359 1 86.75 119 LEU B C 1
ATOM 5707 O O . LEU B 1 119 ? -17.406 14.297 21.328 1 86.75 119 LEU B O 1
ATOM 5711 N N . LEU B 1 120 ? -17.125 13.93 19.172 1 86.31 120 LEU B N 1
ATOM 5712 C CA . LEU B 1 120 ? -18.422 14.523 18.875 1 86.31 120 LEU B CA 1
ATOM 5713 C C . LEU B 1 120 ? -19.562 13.695 19.469 1 86.31 120 LEU B C 1
ATOM 5715 O O . LEU B 1 120 ? -20.516 14.242 20.016 1 86.31 120 LEU B O 1
ATOM 5719 N N . LEU B 1 121 ? -19.438 12.414 19.328 1 82.75 121 LEU B N 1
ATOM 5720 C CA . LEU B 1 121 ? -20.438 11.531 19.922 1 82.75 121 LEU B CA 1
ATOM 5721 C C . LEU B 1 121 ? -20.484 11.695 21.438 1 82.75 121 LEU B C 1
ATOM 5723 O O . LEU B 1 121 ? -21.562 11.758 22.016 1 82.75 121 LEU B O 1
ATOM 5727 N N . TRP B 1 122 ? -19.344 11.758 22.094 1 82.56 122 TRP B N 1
ATOM 5728 C CA . TRP B 1 122 ? -19.234 11.891 23.547 1 82.56 122 TRP B CA 1
ATOM 5729 C C . TRP B 1 122 ? -19.844 13.203 24.016 1 82.56 122 TRP B C 1
ATOM 5731 O O . TRP B 1 122 ? -20.469 13.266 25.078 1 82.56 122 TRP B O 1
ATOM 5741 N N . THR B 1 123 ? -19.719 14.258 23.203 1 82.38 123 THR B N 1
ATOM 5742 C CA . THR B 1 123 ? -20.203 15.57 23.609 1 82.38 123 THR B CA 1
ATOM 5743 C C . THR B 1 123 ? -21.625 15.789 23.125 1 82.38 123 THR B C 1
ATOM 5745 O O . THR B 1 123 ? -22.188 16.875 23.281 1 82.38 123 THR B O 1
ATOM 5748 N N . GLY B 1 124 ? -22.188 14.703 22.578 1 76.56 124 GLY B N 1
ATOM 5749 C CA . GLY B 1 124 ? -23.578 14.727 22.188 1 76.56 124 GLY B CA 1
ATOM 5750 C C . GLY B 1 124 ? -23.828 15.422 20.859 1 76.56 124 GLY B C 1
ATOM 5751 O O . GLY B 1 124 ? -24.953 15.859 20.578 1 76.56 124 GLY B O 1
ATOM 5752 N N . HIS B 1 125 ? -22.828 15.672 20.141 1 71.56 125 HIS B N 1
ATOM 5753 C CA . HIS B 1 125 ? -22.969 16.344 18.859 1 71.56 125 HIS B CA 1
ATOM 5754 C C . HIS B 1 125 ? -22.969 15.344 17.703 1 71.56 125 HIS B C 1
ATOM 5756 O O . HIS B 1 125 ? -22.5 15.656 16.609 1 71.56 125 HIS B O 1
ATOM 5762 N N . SER B 1 126 ? -23.547 14.156 18 1 59.88 126 SER B N 1
ATOM 5763 C CA . SER B 1 126 ? -23.484 13.062 17.031 1 59.88 126 SER B CA 1
ATOM 5764 C C . SER B 1 126 ? -24.047 13.492 15.672 1 59.88 126 SER B C 1
ATOM 5766 O O . SER B 1 126 ? -24.125 12.68 14.742 1 59.88 126 SER B O 1
ATOM 5768 N N . ARG B 1 127 ? -24.703 14.703 15.641 1 50.41 127 ARG B N 1
ATOM 5769 C CA . ARG B 1 127 ? -25.359 14.938 14.359 1 50.41 127 ARG B CA 1
ATOM 5770 C C . ARG B 1 127 ? -24.328 15.133 13.25 1 50.41 127 ARG B C 1
ATOM 5772 O O . ARG B 1 127 ? -23.25 15.695 13.484 1 50.41 127 ARG B O 1
ATOM 5779 N N . PRO B 1 128 ? -24.453 14.375 12.289 1 50.69 128 PRO B N 1
ATOM 5780 C CA . PRO B 1 128 ? -23.562 14.461 11.125 1 50.69 128 PRO B CA 1
ATOM 5781 C C . PRO B 1 128 ? -23.219 15.898 10.758 1 50.69 128 PRO B C 1
ATOM 5783 O O . PRO B 1 128 ? -24.109 16.75 10.641 1 50.69 128 PRO B O 1
ATOM 5786 N N . PHE B 1 129 ? -22.156 16.5 11.344 1 47.09 129 PHE B N 1
ATOM 5787 C CA . PHE B 1 129 ? -21.703 17.734 10.734 1 47.09 129 PHE B CA 1
ATOM 5788 C C . PHE B 1 129 ? -21.812 17.656 9.219 1 47.09 129 PHE B C 1
ATOM 5790 O O . PHE B 1 129 ? -20.938 17.078 8.555 1 47.09 129 PHE B O 1
ATOM 5797 N N . ILE B 1 130 ? -22.953 17.266 8.836 1 40.78 130 ILE B N 1
ATOM 5798 C CA . ILE B 1 130 ? -23.156 17.125 7.395 1 40.78 130 ILE B CA 1
ATOM 5799 C C . ILE B 1 130 ? -22.641 18.375 6.68 1 40.78 130 ILE B C 1
ATOM 5801 O O . ILE B 1 130 ? -23.188 19.469 6.863 1 40.78 130 ILE B O 1
ATOM 5805 N N . GLY B 1 131 ? -21.391 18.578 6.699 1 40.72 131 GLY B N 1
ATOM 5806 C CA . GLY B 1 131 ? -20.953 19.609 5.777 1 40.72 131 GLY B CA 1
ATOM 5807 C C . GLY B 1 131 ? -21.828 19.734 4.551 1 40.72 131 GLY B C 1
ATOM 5808 O O . GLY B 1 131 ? -22.5 18.781 4.16 1 40.72 131 GLY B O 1
ATOM 5809 N N . ASP B 1 132 ? -22.531 20.875 4.43 1 35.75 132 ASP B N 1
ATOM 5810 C CA . ASP B 1 132 ? -23.234 21.234 3.203 1 35.75 132 ASP B CA 1
ATOM 5811 C C . ASP B 1 132 ? -22.5 20.703 1.975 1 35.75 132 ASP B C 1
ATOM 5813 O O . ASP B 1 132 ? -21.469 21.25 1.578 1 35.75 132 ASP B O 1
ATOM 5817 N N . SER B 1 133 ? -22.297 19.469 1.965 1 36.69 133 SER B N 1
ATOM 5818 C CA . SER B 1 133 ? -21.766 19.031 0.675 1 36.69 133 SER B CA 1
ATOM 5819 C C . SER B 1 133 ? -22.578 19.594 -0.477 1 36.69 133 SER B C 1
ATOM 5821 O O . SER B 1 133 ? -23.641 19.062 -0.812 1 36.69 133 SER B O 1
ATOM 5823 N N . SER B 1 134 ? -22.812 20.906 -0.485 1 34.28 134 SER B N 1
ATOM 5824 C CA . SER B 1 134 ? -23.375 21.375 -1.742 1 34.28 134 SER B CA 1
ATOM 5825 C C . SER B 1 134 ? -22.688 20.719 -2.939 1 34.28 134 SER B C 1
ATOM 5827 O O . SER B 1 134 ? -21.484 20.828 -3.102 1 34.28 134 SER B O 1
ATOM 5829 N N . GLU B 1 135 ? -23.203 19.656 -3.324 1 35.88 135 GLU B N 1
ATOM 5830 C CA . GLU B 1 135 ? -22.891 19.047 -4.617 1 35.88 135 GLU B CA 1
ATOM 5831 C C . GLU B 1 135 ? -22.75 20.109 -5.703 1 35.88 135 GLU B C 1
ATOM 5833 O O . GLU B 1 135 ? -23.75 20.5 -6.328 1 35.88 135 GLU B O 1
ATOM 5838 N N . VAL B 1 136 ? -22.094 21.219 -5.484 1 32.91 136 VAL B N 1
ATOM 5839 C CA . VAL B 1 136 ? -22.047 22.031 -6.699 1 32.91 136 VAL B CA 1
ATOM 5840 C C . VAL B 1 136 ? -21.297 21.266 -7.797 1 32.91 136 VAL B C 1
ATOM 5842 O O . VAL B 1 136 ? -20.125 20.953 -7.656 1 32.91 136 VAL B O 1
ATOM 5845 N N . PRO B 1 137 ? -21.984 20.5 -8.547 1 32.56 137 PRO B N 1
ATOM 5846 C CA . PRO B 1 137 ? -21.281 19.938 -9.695 1 32.56 137 PRO B CA 1
ATOM 5847 C C . PRO B 1 137 ? -20.453 20.969 -10.453 1 32.56 137 PRO B C 1
ATOM 5849 O O . PRO B 1 137 ? -21 21.969 -10.93 1 32.56 137 PRO B O 1
ATOM 5852 N N . ARG B 1 138 ? -19.266 21.297 -10.008 1 33.16 138 ARG B N 1
ATOM 5853 C CA . ARG B 1 138 ? -18.594 22.172 -10.969 1 33.16 138 ARG B CA 1
ATOM 5854 C C . ARG B 1 138 ? -18.438 21.469 -12.32 1 33.16 138 ARG B C 1
ATOM 5856 O O . ARG B 1 138 ? -18 20.328 -12.383 1 33.16 138 ARG B O 1
ATOM 5863 N N . PRO B 1 139 ? -19.172 21.891 -13.461 1 31.11 139 PRO B N 1
ATOM 5864 C CA . PRO B 1 139 ? -18.984 21.328 -14.805 1 31.11 139 PRO B CA 1
ATOM 5865 C C . PRO B 1 139 ? -17.516 21.125 -15.156 1 31.11 139 PRO B C 1
ATOM 5867 O O . PRO B 1 139 ? -16.656 21.906 -14.758 1 31.11 139 PRO B O 1
ATOM 5870 N N . HIS B 1 140 ? -17.047 19.906 -15.172 1 33.06 140 HIS B N 1
ATOM 5871 C CA . HIS B 1 140 ? -15.75 19.672 -15.789 1 33.06 140 HIS B CA 1
ATOM 5872 C C . HIS B 1 140 ? -15.508 20.625 -16.953 1 33.06 140 HIS B C 1
ATOM 5874 O O . HIS B 1 140 ? -16.281 20.641 -17.922 1 33.06 140 HIS B O 1
ATOM 5880 N N . ALA B 1 141 ? -15.211 21.844 -16.781 1 33.31 141 ALA B N 1
ATOM 5881 C CA . ALA B 1 141 ? -14.828 22.641 -17.938 1 33.31 141 ALA B CA 1
ATOM 5882 C C . ALA B 1 141 ? -14.023 21.812 -18.938 1 33.31 141 ALA B C 1
ATOM 5884 O O . ALA B 1 141 ? -12.906 21.375 -18.625 1 33.31 141 ALA B O 1
ATOM 5885 N N . GLY B 1 142 ? -14.633 20.797 -19.75 1 31.77 142 GLY B N 1
ATOM 5886 C CA . GLY B 1 142 ? -14.086 19.984 -20.828 1 31.77 142 GLY B CA 1
ATOM 5887 C C . GLY B 1 142 ? -12.891 20.609 -21.516 1 31.77 142 GLY B C 1
ATOM 5888 O O . GLY B 1 142 ? -12.461 21.703 -21.125 1 31.77 142 GLY B O 1
ATOM 5889 N N 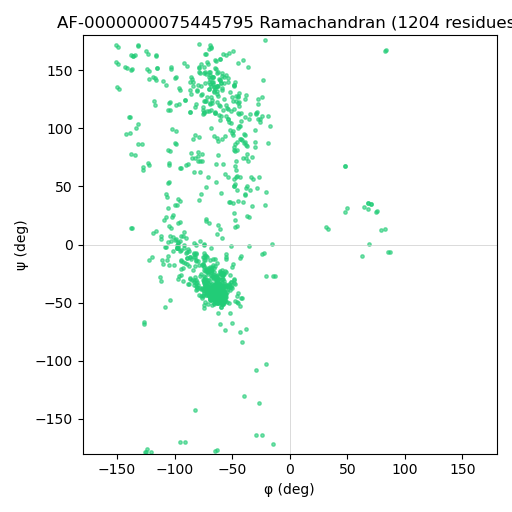. LEU B 1 143 ? -12.617 19.969 -22.812 1 35.22 143 LEU B N 1
ATOM 5890 C CA . LEU B 1 143 ? -11.633 20.031 -23.891 1 35.22 143 LEU B CA 1
ATOM 5891 C C . LEU B 1 143 ? -11.438 21.469 -24.359 1 35.22 143 LEU B C 1
ATOM 5893 O O . LEU B 1 143 ? -10.5 21.766 -25.109 1 35.22 143 LEU B O 1
ATOM 5897 N N . GLU B 1 144 ? -12.461 22.219 -24.281 1 35.72 144 GLU B N 1
ATOM 5898 C CA . GLU B 1 144 ? -12.266 23.438 -25.062 1 35.72 144 GLU B CA 1
ATOM 5899 C C . GLU B 1 144 ? -11.102 24.25 -24.531 1 35.72 144 GLU B C 1
ATOM 5901 O O . GLU B 1 144 ? -10.406 24.938 -25.297 1 35.72 144 GLU B O 1
ATOM 5906 N N . SER B 1 145 ? -10.969 24.219 -23.188 1 38.22 145 SER B N 1
ATOM 5907 C CA . SER B 1 145 ? -9.961 25.109 -22.625 1 38.22 145 SER B CA 1
ATOM 5908 C C . SER B 1 145 ? -8.562 24.531 -22.766 1 38.22 145 SER B C 1
ATOM 5910 O O . SER B 1 145 ? -7.57 25.188 -22.438 1 38.22 145 SER B O 1
ATOM 5912 N N . SER B 1 146 ? -8.508 23.172 -23.094 1 41.5 146 SER B N 1
ATOM 5913 C CA . SER B 1 146 ? -7.203 22.531 -23.281 1 41.5 146 SER B CA 1
ATOM 5914 C C . SER B 1 146 ? -6.434 23.203 -24.422 1 41.5 146 SER B C 1
ATOM 5916 O O . SER B 1 146 ? -5.203 23.188 -24.438 1 41.5 146 SER B O 1
ATOM 5918 N N . SER B 1 147 ? -7.219 23.547 -25.453 1 39.06 147 SER B N 1
ATOM 5919 C CA . SER B 1 147 ? -6.559 24.141 -26.609 1 39.06 147 SER B CA 1
ATOM 5920 C C . SER B 1 147 ? -5.797 25.406 -26.234 1 39.06 147 SER B C 1
ATOM 5922 O O . SER B 1 147 ? -4.695 25.641 -26.734 1 39.06 147 SER B O 1
ATOM 5924 N N . GLN B 1 148 ? -6.5 26.266 -25.469 1 41.75 148 GLN B N 1
ATOM 5925 C CA . GLN B 1 148 ? -5.855 27.531 -25.172 1 41.75 148 GLN B CA 1
ATOM 5926 C C . GLN B 1 148 ? -4.656 27.344 -24.25 1 41.75 148 GLN B C 1
ATOM 5928 O O . GLN B 1 148 ? -3.654 28.047 -24.375 1 41.75 148 GLN B O 1
ATOM 5933 N N . LEU B 1 149 ? -4.863 26.422 -23.25 1 46.22 149 LEU B N 1
ATOM 5934 C CA . LEU B 1 149 ? -3.756 26.125 -22.344 1 46.22 149 LEU B CA 1
ATOM 5935 C C . LEU B 1 149 ? -2.592 25.5 -23.094 1 46.22 149 LEU B C 1
ATOM 5937 O O . LEU B 1 149 ? -1.428 25.781 -22.797 1 46.22 149 LEU B O 1
ATOM 5941 N N . SER B 1 150 ? -2.881 24.531 -24.031 1 47.03 150 SER B N 1
ATOM 5942 C CA . SER B 1 150 ? -1.814 24 -24.875 1 47.03 150 SER B CA 1
ATOM 5943 C C . SER B 1 150 ? -0.948 25.125 -25.438 1 47.03 150 SER B C 1
ATOM 5945 O O . SER B 1 150 ? 0.277 25 -25.484 1 47.03 150 SER B O 1
ATOM 5947 N N . ASN B 1 151 ? -1.646 26.172 -25.906 1 46.72 151 ASN B N 1
ATOM 5948 C CA . ASN B 1 151 ? -0.88 27.266 -26.5 1 46.72 151 ASN B CA 1
ATOM 5949 C C . ASN B 1 151 ? -0.074 28.016 -25.453 1 46.72 151 ASN B C 1
ATOM 5951 O O . ASN B 1 151 ? 1.062 28.422 -25.703 1 46.72 151 ASN B O 1
ATOM 5955 N N . SER B 1 152 ? -0.768 28.344 -24.344 1 47.28 152 SER B N 1
ATOM 5956 C CA . SER B 1 152 ? -0.115 29.156 -23.328 1 47.28 152 SER B CA 1
ATOM 5957 C C . SER B 1 152 ? 0.905 28.344 -22.531 1 47.28 152 SER B C 1
ATOM 5959 O O . SER B 1 152 ? 1.983 28.844 -22.203 1 47.28 152 SER B O 1
ATOM 5961 N N . VAL B 1 153 ? 0.435 27.094 -21.953 1 53.44 153 VAL B N 1
ATOM 5962 C CA . VAL B 1 153 ? 1.393 26.234 -21.281 1 53.44 153 VAL B CA 1
ATOM 5963 C C . VAL B 1 153 ? 2.541 25.891 -22.219 1 53.44 153 VAL B C 1
ATOM 5965 O O . VAL B 1 153 ? 3.561 25.344 -21.797 1 53.44 153 VAL B O 1
ATOM 5968 N N . THR B 1 154 ? 2.217 26.016 -23.531 1 56.22 154 THR B N 1
ATOM 5969 C CA . THR B 1 154 ? 3.215 25.656 -24.531 1 56.22 154 THR B CA 1
ATOM 5970 C C . THR B 1 154 ? 4.305 26.719 -24.625 1 56.22 154 THR B C 1
ATOM 5972 O O . THR B 1 154 ? 5.324 26.531 -25.281 1 56.22 154 THR B O 1
ATOM 5975 N N . SER B 1 155 ? 3.971 27.781 -23.875 1 75.94 155 SER B N 1
ATOM 5976 C CA . SER B 1 155 ? 5.121 28.672 -24 1 75.94 155 SER B CA 1
ATOM 5977 C C . SER B 1 155 ? 6.246 28.25 -23.062 1 75.94 155 SER B C 1
ATOM 5979 O O . SER B 1 155 ? 5.992 27.812 -21.938 1 75.94 155 SER B O 1
ATOM 5981 N N . ARG B 1 156 ? 7.363 28.188 -23.5 1 81.38 156 ARG B N 1
ATOM 5982 C CA . ARG B 1 156 ? 8.578 27.844 -22.766 1 81.38 156 ARG B CA 1
ATOM 5983 C C . ARG B 1 156 ? 8.68 28.625 -21.469 1 81.38 156 ARG B C 1
ATOM 5985 O O . ARG B 1 156 ? 9.133 28.094 -20.453 1 81.38 156 ARG B O 1
ATOM 5992 N N . HIS B 1 157 ? 8.141 29.781 -21.516 1 85.69 157 HIS B N 1
ATOM 5993 C CA . HIS B 1 157 ? 8.219 30.625 -20.344 1 85.69 157 HIS B CA 1
ATOM 5994 C C . HIS B 1 157 ? 7.297 30.125 -19.234 1 85.69 157 HIS B C 1
ATOM 5996 O O . HIS B 1 157 ? 7.691 30.078 -18.062 1 85.69 157 HIS B O 1
ATOM 6002 N N . VAL B 1 158 ? 6.188 29.781 -19.625 1 87.06 158 VAL B N 1
ATOM 6003 C CA . VAL B 1 158 ? 5.227 29.281 -18.641 1 87.06 158 VAL B CA 1
ATOM 6004 C C . VAL B 1 158 ? 5.73 27.969 -18.062 1 87.06 158 VAL B C 1
ATOM 6006 O O . VAL B 1 158 ? 5.637 27.75 -16.844 1 87.06 158 VAL B O 1
ATOM 6009 N N . ILE B 1 159 ? 6.254 27.141 -18.844 1 90.62 159 ILE B N 1
ATOM 6010 C CA . ILE B 1 159 ? 6.805 25.875 -18.391 1 90.62 159 ILE B CA 1
ATOM 6011 C C . ILE B 1 159 ? 7.902 26.125 -17.359 1 90.62 159 ILE B C 1
ATOM 6013 O O . ILE B 1 159 ? 7.91 25.516 -16.297 1 90.62 159 ILE B O 1
ATOM 6017 N N . GLU B 1 160 ? 8.758 27.047 -17.688 1 92.38 160 GLU B N 1
ATOM 6018 C CA . GLU B 1 160 ? 9.859 27.375 -16.781 1 92.38 160 GLU B CA 1
ATOM 6019 C C . GLU B 1 160 ? 9.344 27.938 -15.461 1 92.38 160 GLU B C 1
ATOM 6021 O O . GLU B 1 160 ? 9.891 27.625 -14.398 1 92.38 160 GLU B O 1
ATOM 6026 N N . GLN B 1 161 ? 8.406 28.688 -15.594 1 91.69 161 GLN B N 1
ATOM 6027 C CA . GLN B 1 161 ? 7.848 29.297 -14.391 1 91.69 161 GLN B CA 1
ATOM 6028 C C . GLN B 1 161 ? 7.238 28.234 -13.477 1 91.69 161 GLN B C 1
ATOM 6030 O O . GLN B 1 161 ? 7.441 28.25 -12.258 1 91.69 161 GLN B O 1
ATOM 6035 N N . LEU B 1 162 ? 6.453 27.391 -14.055 1 93 162 LEU B N 1
ATOM 6036 C CA . LEU B 1 162 ? 5.812 26.328 -13.281 1 93 162 LEU B CA 1
ATOM 6037 C C . LEU B 1 162 ? 6.852 25.359 -12.727 1 93 162 LEU B C 1
ATOM 6039 O O . LEU B 1 162 ? 6.754 24.938 -11.57 1 93 162 LEU B O 1
ATOM 6043 N N . VAL B 1 163 ? 7.816 25.031 -13.508 1 96.06 163 VAL B N 1
ATOM 6044 C CA . VAL B 1 163 ? 8.891 24.141 -13.07 1 96.06 163 VAL B CA 1
ATOM 6045 C C . VAL B 1 163 ? 9.664 24.797 -11.93 1 96.06 163 VAL B C 1
ATOM 6047 O O . VAL B 1 163 ? 10 24.141 -10.938 1 96.06 163 VAL B O 1
ATOM 6050 N N . ASN B 1 164 ? 9.922 26.047 -12.023 1 94.69 164 ASN B N 1
ATOM 6051 C CA . ASN B 1 164 ? 10.594 26.781 -10.953 1 94.69 164 ASN B CA 1
ATOM 6052 C C . ASN B 1 164 ? 9.75 26.797 -9.68 1 94.69 164 ASN B C 1
ATOM 6054 O O . ASN B 1 164 ? 10.289 26.656 -8.578 1 94.69 164 ASN B O 1
ATOM 6058 N N . GLY B 1 165 ? 8.477 27.016 -9.953 1 91.81 165 GLY B N 1
ATOM 6059 C CA . GLY B 1 165 ? 7.59 26.969 -8.797 1 91.81 165 GLY B CA 1
ATOM 6060 C C . GLY B 1 165 ? 7.66 25.656 -8.039 1 91.81 165 GLY B C 1
ATOM 6061 O O . GLY B 1 165 ? 7.621 25.641 -6.809 1 91.81 165 GLY B O 1
ATOM 6062 N N . TYR B 1 166 ? 7.75 24.609 -8.742 1 95.44 166 TYR B N 1
ATOM 6063 C CA . TYR B 1 166 ? 7.883 23.297 -8.117 1 95.44 166 TYR B CA 1
ATOM 6064 C C . TYR B 1 166 ? 9.211 23.172 -7.379 1 95.44 166 TYR B C 1
ATOM 6066 O O . TYR B 1 166 ? 9.242 22.797 -6.203 1 95.44 166 TYR B O 1
ATOM 6074 N N . PHE B 1 167 ? 10.352 23.469 -7.996 1 96.62 167 PHE B N 1
ATOM 6075 C CA . PHE B 1 167 ? 11.68 23.203 -7.453 1 96.62 167 PHE B CA 1
ATOM 6076 C C . PHE B 1 167 ? 12.016 24.188 -6.332 1 96.62 167 PHE B C 1
ATOM 6078 O O . PHE B 1 167 ? 12.773 23.844 -5.418 1 96.62 167 PHE B O 1
ATOM 6085 N N . GLU B 1 168 ? 11.375 25.328 -6.297 1 93.25 168 GLU B N 1
ATOM 6086 C CA . GLU B 1 168 ? 11.711 26.344 -5.305 1 93.25 168 GLU B CA 1
ATOM 6087 C C . GLU B 1 168 ? 10.844 26.203 -4.055 1 93.25 168 GLU B C 1
ATOM 6089 O O . GLU B 1 168 ? 11.172 26.75 -3 1 93.25 168 GLU B O 1
ATOM 6094 N N . VAL B 1 169 ? 9.844 25.453 -4.266 1 92.31 169 VAL B N 1
ATOM 6095 C CA . VAL B 1 169 ? 8.938 25.391 -3.123 1 92.31 169 VAL B CA 1
ATOM 6096 C C . VAL B 1 169 ? 8.688 23.938 -2.736 1 92.31 169 VAL B C 1
ATOM 6098 O O . VAL B 1 169 ? 9.227 23.453 -1.74 1 92.31 169 VAL B O 1
ATOM 6101 N N . TYR B 1 170 ? 7.988 23.219 -3.602 1 94.62 170 TYR B N 1
ATOM 6102 C CA . TYR B 1 170 ? 7.543 21.875 -3.27 1 94.62 170 TYR B CA 1
ATOM 6103 C C . TYR B 1 170 ? 8.727 20.922 -3.135 1 94.62 170 TYR B C 1
ATOM 6105 O O . TYR B 1 170 ? 8.812 20.172 -2.168 1 94.62 170 TYR B O 1
ATOM 6113 N N . HIS B 1 171 ? 9.664 20.984 -4.066 1 96.5 171 HIS B N 1
ATOM 6114 C CA . HIS B 1 171 ? 10.82 20.094 -4.129 1 96.5 171 HIS B CA 1
ATOM 6115 C C . HIS B 1 171 ? 11.711 20.266 -2.898 1 96.5 171 HIS B C 1
ATOM 6117 O O . HIS B 1 171 ? 12.359 19.312 -2.463 1 96.5 171 HIS B O 1
ATOM 6123 N N . ARG B 1 172 ? 11.734 21.391 -2.346 1 94.75 172 ARG B N 1
ATOM 6124 C CA . ARG B 1 172 ? 12.602 21.672 -1.206 1 94.75 172 ARG B CA 1
ATOM 6125 C C . ARG B 1 172 ? 12.148 20.891 0.027 1 94.75 172 ARG B C 1
ATOM 6127 O O . ARG B 1 172 ? 12.938 20.672 0.947 1 94.75 172 ARG B O 1
ATOM 6134 N N . SER B 1 173 ? 10.859 20.5 -0.039 1 94.38 173 SER B N 1
ATOM 6135 C CA . SER B 1 173 ? 10.344 19.688 1.051 1 94.38 173 SER B CA 1
ATOM 6136 C C . SER B 1 173 ? 10.406 18.203 0.703 1 94.38 173 SER B C 1
ATOM 6138 O O . SER B 1 173 ? 10.523 17.359 1.592 1 94.38 173 SER B O 1
ATOM 6140 N N . TYR B 1 174 ? 10.359 17.953 -0.525 1 96.12 174 TYR B N 1
ATOM 6141 C CA . TYR B 1 174 ? 10.336 16.578 -1.004 1 96.12 174 TYR B CA 1
ATOM 6142 C C . TYR B 1 174 ? 11.25 16.406 -2.213 1 96.12 174 TYR B C 1
ATOM 6144 O O . TYR B 1 174 ? 10.773 16.234 -3.338 1 96.12 174 TYR B O 1
ATOM 6152 N N . PRO B 1 175 ? 12.484 16.328 -2 1 96.88 175 PRO B N 1
ATOM 6153 C CA . PRO B 1 175 ? 13.469 16.375 -3.082 1 96.88 175 PRO B CA 1
ATOM 6154 C C . PRO B 1 175 ? 13.789 14.984 -3.631 1 96.88 175 PRO B C 1
ATOM 6156 O O . PRO B 1 175 ? 14.938 14.531 -3.549 1 96.88 175 PRO B O 1
ATOM 6159 N N . PHE B 1 176 ? 12.859 14.359 -4.289 1 94.25 176 PHE B N 1
ATOM 6160 C CA . PHE B 1 176 ? 13.242 13.047 -4.797 1 94.25 176 PHE B CA 1
ATOM 6161 C C . PHE B 1 176 ? 13.328 13.055 -6.316 1 94.25 176 PHE B C 1
ATOM 6163 O O . PHE B 1 176 ? 13.508 12.008 -6.941 1 94.25 176 PHE B O 1
ATOM 6170 N N . VAL B 1 177 ? 13.156 14.211 -6.93 1 97.38 177 VAL B N 1
ATOM 6171 C CA . VAL B 1 177 ? 13.523 14.422 -8.328 1 97.38 177 VAL B CA 1
ATOM 6172 C C . VAL B 1 177 ? 14.812 15.234 -8.406 1 97.38 177 VAL B C 1
ATOM 6174 O O . VAL B 1 177 ? 14.859 16.375 -7.938 1 97.38 177 VAL B O 1
ATOM 6177 N N . HIS B 1 178 ? 15.812 14.695 -8.891 1 96.5 178 HIS B N 1
ATOM 6178 C CA . HIS B 1 178 ? 17.078 15.406 -9.031 1 96.5 178 HIS B CA 1
ATOM 6179 C C . HIS B 1 178 ? 16.938 16.562 -10.023 1 96.5 178 HIS B C 1
ATOM 6181 O O . HIS B 1 178 ? 16.828 16.328 -11.227 1 96.5 178 HIS B O 1
ATOM 6187 N N . GLU B 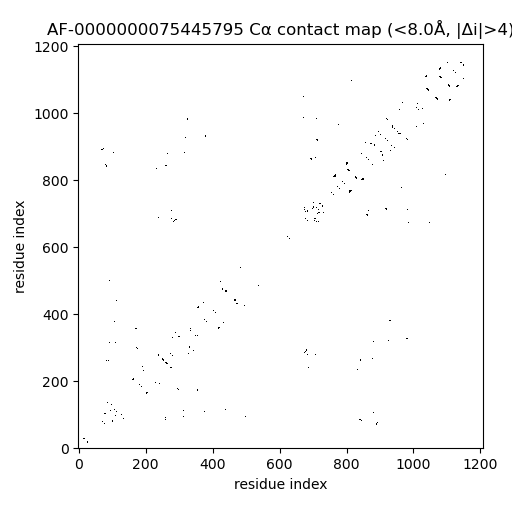1 179 ? 17.047 17.75 -9.57 1 97 179 GLU B N 1
ATOM 6188 C CA . GLU B 1 179 ? 16.734 18.938 -10.359 1 97 179 GLU B CA 1
ATOM 6189 C C . GLU B 1 179 ? 17.688 19.078 -11.539 1 97 179 GLU B C 1
ATOM 6191 O O . GLU B 1 179 ? 17.25 19.297 -12.672 1 97 179 GLU B O 1
ATOM 6196 N N . PRO B 1 180 ? 19.047 18.938 -11.32 1 95.44 180 PRO B N 1
ATOM 6197 C CA . PRO B 1 180 ? 19.922 19.109 -12.484 1 95.44 180 PRO B CA 1
ATOM 6198 C C . PRO B 1 180 ? 19.641 18.109 -13.602 1 95.44 180 PRO B C 1
ATOM 6200 O O . PRO B 1 180 ? 19.625 18.484 -14.781 1 95.44 180 PRO B O 1
ATOM 6203 N N . THR B 1 181 ? 19.359 16.938 -13.219 1 95.25 181 THR B N 1
ATOM 6204 C CA . THR B 1 181 ? 19.062 15.93 -14.227 1 95.25 181 THR B CA 1
ATOM 6205 C C . THR B 1 181 ? 17.75 16.25 -14.938 1 95.25 181 THR B C 1
ATOM 6207 O O . THR B 1 181 ? 17.656 16.141 -16.156 1 95.25 181 THR B O 1
ATOM 6210 N N . PHE B 1 182 ? 16.719 16.656 -14.25 1 97.25 182 PHE B N 1
ATOM 6211 C CA . PHE B 1 182 ? 15.422 16.984 -14.812 1 97.25 182 PHE B CA 1
ATOM 6212 C C . PHE B 1 182 ? 15.531 18.156 -15.789 1 97.25 182 PHE B C 1
ATOM 6214 O O . PHE B 1 182 ? 14.977 18.109 -16.891 1 97.25 182 PHE B O 1
ATOM 6221 N N . ARG B 1 183 ? 16.203 19.172 -15.367 1 96.5 183 ARG B N 1
ATOM 6222 C CA . ARG B 1 183 ? 16.359 20.359 -16.219 1 96.5 183 ARG B CA 1
ATOM 6223 C C . ARG B 1 183 ? 17.172 20.031 -17.469 1 96.5 183 ARG B C 1
ATOM 6225 O O . ARG B 1 183 ? 16.891 20.562 -18.547 1 96.5 183 ARG B O 1
ATOM 6232 N N . ALA B 1 184 ? 18.172 19.188 -17.25 1 95.5 184 ALA B N 1
ATOM 6233 C CA . ALA B 1 184 ? 18.938 18.766 -18.422 1 95.5 184 ALA B CA 1
ATOM 6234 C C . ALA B 1 184 ? 18.047 18 -19.391 1 95.5 184 ALA B C 1
ATOM 6236 O O . ALA B 1 184 ? 18.188 18.141 -20.609 1 95.5 184 ALA B O 1
ATOM 6237 N N . GLN B 1 185 ? 17.172 17.188 -18.922 1 95.94 185 GLN B N 1
ATOM 6238 C CA . GLN B 1 185 ? 16.219 16.453 -19.766 1 95.94 185 GLN B CA 1
ATOM 6239 C C . GLN B 1 185 ? 15.195 17.406 -20.391 1 95.94 185 GLN B C 1
ATOM 6241 O O . GLN B 1 185 ? 14.852 17.266 -21.562 1 95.94 185 GLN B O 1
ATOM 6246 N N . LEU B 1 186 ? 14.727 18.406 -19.562 1 94.94 186 LEU B N 1
ATOM 6247 C CA . LEU B 1 186 ? 13.758 19.391 -20.031 1 94.94 186 LEU B CA 1
ATOM 6248 C C . LEU B 1 186 ? 14.297 20.172 -21.219 1 94.94 186 LEU B C 1
ATOM 6250 O O . LEU B 1 186 ? 13.578 20.422 -22.188 1 94.94 186 LEU B O 1
ATOM 6254 N N . HIS B 1 187 ? 15.609 20.469 -21.141 1 94.31 187 HIS B N 1
ATOM 6255 C CA . HIS B 1 187 ? 16.234 21.266 -22.172 1 94.31 187 HIS B CA 1
ATOM 6256 C C . HIS B 1 187 ? 16.891 20.391 -23.234 1 94.31 187 HIS B C 1
ATOM 6258 O O . HIS B 1 187 ? 17.594 20.891 -24.125 1 94.31 187 HIS B O 1
ATOM 6264 N N . GLU B 1 188 ? 16.766 19.078 -23.125 1 91.69 188 GLU B N 1
ATOM 6265 C CA . GLU B 1 188 ? 17.219 18.078 -24.094 1 91.69 188 GLU B CA 1
ATOM 6266 C C . GLU B 1 188 ? 18.75 18.109 -24.219 1 91.69 188 GLU B C 1
ATOM 6268 O O . GLU B 1 188 ? 19.281 17.953 -25.312 1 91.69 188 GLU B O 1
ATOM 6273 N N . VAL B 1 189 ? 19.391 18.438 -23.094 1 91.19 189 VAL B N 1
ATOM 6274 C CA . VAL B 1 189 ? 20.844 18.297 -22.984 1 91.19 189 VAL B CA 1
ATOM 6275 C C . VAL B 1 189 ? 21.203 16.828 -22.859 1 91.19 189 VAL B C 1
ATOM 6277 O O . VAL B 1 189 ? 22.25 16.391 -23.344 1 91.19 189 VAL B O 1
ATOM 6280 N N . ILE B 1 190 ? 20.375 16.125 -22.156 1 91.56 190 ILE B N 1
ATOM 6281 C CA . ILE B 1 190 ? 20.5 14.672 -22.062 1 91.56 190 ILE B CA 1
ATOM 6282 C C . ILE B 1 190 ? 19.203 14.008 -22.516 1 91.56 190 ILE B C 1
ATOM 6284 O O . ILE B 1 190 ? 18.172 14.664 -22.641 1 91.56 190 ILE B O 1
ATOM 6288 N N . GLN B 1 191 ? 19.359 12.82 -22.75 1 92.12 191 GLN B N 1
ATOM 6289 C CA . GLN B 1 191 ? 18.219 12.07 -23.266 1 92.12 191 GLN B CA 1
ATOM 6290 C C . GLN B 1 191 ? 17.094 12 -22.25 1 92.12 191 GLN B C 1
ATOM 6292 O O . GLN B 1 191 ? 17.328 11.797 -21.062 1 92.12 191 GLN B O 1
ATOM 6297 N N . ARG B 1 192 ? 15.922 12.234 -22.781 1 92.75 192 ARG B N 1
ATOM 6298 C CA . ARG B 1 192 ? 14.734 12.102 -21.953 1 92.75 192 ARG B CA 1
ATOM 6299 C C . ARG B 1 192 ? 14.359 10.633 -21.766 1 92.75 192 ARG B C 1
ATOM 6301 O O . ARG B 1 192 ? 14.641 9.797 -22.625 1 92.75 192 ARG B O 1
ATOM 6308 N N . PRO B 1 193 ? 13.82 10.43 -20.594 1 90.94 193 PRO B N 1
ATOM 6309 C CA . PRO B 1 193 ? 13.305 9.078 -20.422 1 90.94 193 PRO B CA 1
ATOM 6310 C C . PRO B 1 193 ? 12.172 8.742 -21.391 1 90.94 193 PRO B C 1
ATOM 6312 O O . PRO B 1 193 ? 11.867 9.539 -22.281 1 90.94 193 PRO B O 1
ATOM 6315 N N . LYS B 1 194 ? 11.617 7.535 -21.234 1 88.06 194 LYS B N 1
ATOM 6316 C CA . LYS B 1 194 ? 10.5 7.129 -22.078 1 88.06 194 LYS B CA 1
ATOM 6317 C C . LYS B 1 194 ? 9.43 8.219 -22.141 1 88.06 194 LYS B C 1
ATOM 6319 O O . LYS B 1 194 ? 9.117 8.844 -21.125 1 88.06 194 LYS B O 1
ATOM 6324 N N . ARG B 1 195 ? 8.93 8.445 -23.266 1 87.25 195 ARG B N 1
ATOM 6325 C CA . ARG B 1 195 ? 8.078 9.586 -23.578 1 87.25 195 ARG B CA 1
ATOM 6326 C C . ARG B 1 195 ? 6.906 9.688 -22.594 1 87.25 195 ARG B C 1
ATOM 6328 O O . ARG B 1 195 ? 6.652 10.75 -22.031 1 87.25 195 ARG B O 1
ATOM 6335 N N . ARG B 1 196 ? 6.25 8.625 -22.438 1 86.25 196 ARG B N 1
ATOM 6336 C CA . ARG B 1 196 ? 5.059 8.656 -21.594 1 86.25 196 ARG B CA 1
ATOM 6337 C C . ARG B 1 196 ? 5.422 9 -20.156 1 86.25 196 ARG B C 1
ATOM 6339 O O . ARG B 1 196 ? 4.762 9.828 -19.531 1 86.25 196 ARG B O 1
ATOM 6346 N N . SER B 1 197 ? 6.395 8.344 -19.609 1 91.06 197 SER B N 1
ATOM 6347 C CA . SER B 1 197 ? 6.844 8.602 -18.234 1 91.06 197 SER B CA 1
ATOM 6348 C C . SER B 1 197 ? 7.32 10.039 -18.078 1 91.06 197 SER B C 1
ATOM 6350 O O . SER B 1 197 ? 7.02 10.688 -17.062 1 91.06 197 SER B O 1
ATOM 6352 N N . TRP B 1 198 ? 8.016 10.5 -19.078 1 93.38 198 TRP B N 1
ATOM 6353 C CA . TRP B 1 198 ? 8.539 11.859 -19.047 1 93.38 198 TRP B CA 1
ATOM 6354 C C . TRP B 1 198 ? 7.406 12.883 -19.031 1 93.38 198 TRP B C 1
ATOM 6356 O O . TRP B 1 198 ? 7.41 13.812 -18.219 1 93.38 198 TRP B O 1
ATOM 6366 N N . GLN B 1 199 ? 6.48 12.672 -19.906 1 91 199 GLN B N 1
ATOM 6367 C CA . GLN B 1 199 ? 5.363 13.609 -20.016 1 91 199 GLN B CA 1
ATOM 6368 C C . GLN B 1 199 ? 4.547 13.625 -18.719 1 91 199 GLN B C 1
ATOM 6370 O O . GLN B 1 199 ? 4.145 14.695 -18.25 1 91 199 GLN B O 1
ATOM 6375 N N . MET B 1 200 ? 4.32 12.477 -18.172 1 92.06 200 MET B N 1
ATOM 6376 C CA . MET B 1 200 ? 3.564 12.445 -16.922 1 92.06 200 MET B CA 1
ATOM 6377 C C . MET B 1 200 ? 4.316 13.172 -15.812 1 92.06 200 MET B C 1
ATOM 6379 O O . MET B 1 200 ? 3.715 13.922 -15.039 1 92.06 200 MET B O 1
ATOM 6383 N N . LEU B 1 201 ? 5.586 12.961 -15.719 1 95.62 201 LEU B N 1
ATOM 6384 C CA . LEU B 1 201 ? 6.383 13.625 -14.695 1 95.62 201 LEU B CA 1
ATOM 6385 C C . LEU B 1 201 ? 6.383 15.141 -14.906 1 95.62 201 LEU B C 1
ATOM 6387 O O . LEU B 1 201 ? 6.164 15.906 -13.961 1 95.62 201 LEU B O 1
ATOM 6391 N N . LEU B 1 202 ? 6.648 15.531 -16.156 1 95.06 202 LEU B N 1
ATOM 6392 C CA . LEU B 1 202 ? 6.703 16.953 -16.484 1 95.06 202 LEU B CA 1
ATOM 6393 C C . LEU B 1 202 ? 5.395 17.641 -16.125 1 95.06 202 LEU B C 1
ATOM 6395 O O . LEU B 1 202 ? 5.402 18.672 -15.43 1 95.06 202 LEU B O 1
ATOM 6399 N N . TYR B 1 203 ? 4.316 17.062 -16.516 1 92.94 203 TYR B N 1
ATOM 6400 C CA . TYR B 1 203 ? 3.025 17.703 -16.266 1 92.94 203 TYR B CA 1
ATOM 6401 C C . TYR B 1 203 ? 2.662 17.656 -14.789 1 92.94 203 TYR B C 1
ATOM 6403 O O . TYR B 1 203 ? 2.004 18.562 -14.273 1 92.94 203 TYR B O 1
ATOM 6411 N N . THR B 1 204 ? 3.039 16.625 -14.094 1 95.38 204 THR B N 1
ATOM 6412 C CA . THR B 1 204 ? 2.82 16.578 -12.656 1 95.38 204 THR B CA 1
ATOM 6413 C C . THR B 1 204 ? 3.615 17.672 -11.953 1 95.38 204 THR B C 1
ATOM 6415 O O . THR B 1 204 ? 3.096 18.344 -11.062 1 95.38 204 THR B O 1
ATOM 6418 N N . ILE B 1 205 ? 4.875 17.828 -12.359 1 97 205 ILE B N 1
ATOM 6419 C CA . ILE B 1 205 ? 5.73 18.859 -11.781 1 97 205 ILE B CA 1
ATOM 6420 C C . ILE B 1 205 ? 5.141 20.234 -12.062 1 97 205 ILE B C 1
ATOM 6422 O O . ILE B 1 205 ? 5.094 21.094 -11.18 1 97 205 ILE B O 1
ATOM 6426 N N . MET B 1 206 ? 4.68 20.422 -13.289 1 94.31 206 MET B N 1
ATOM 6427 C CA . MET B 1 206 ? 4.059 21.688 -13.641 1 94.31 206 MET B CA 1
ATOM 6428 C C . MET B 1 206 ? 2.781 21.906 -12.836 1 94.31 206 MET B C 1
ATOM 6430 O O . MET B 1 206 ? 2.51 23.031 -12.391 1 94.31 206 MET B O 1
ATOM 6434 N N . ALA B 1 207 ? 2.027 20.844 -12.664 1 93.56 207 ALA B N 1
ATOM 6435 C CA . ALA B 1 207 ? 0.804 20.953 -11.875 1 93.56 207 ALA B CA 1
ATOM 6436 C C . ALA B 1 207 ? 1.119 21.312 -10.422 1 93.56 207 ALA B C 1
ATOM 6438 O O . ALA B 1 207 ? 0.441 22.156 -9.828 1 93.56 207 ALA B O 1
ATOM 6439 N N . LEU B 1 208 ? 2.113 20.781 -9.836 1 95.31 208 LEU B N 1
ATOM 6440 C CA . LEU B 1 208 ? 2.529 21.094 -8.477 1 95.31 208 LEU B CA 1
ATOM 6441 C C . LEU B 1 208 ? 3.061 22.516 -8.383 1 95.31 208 LEU B C 1
ATOM 6443 O O . LEU B 1 208 ? 2.816 23.203 -7.395 1 95.31 208 LEU B O 1
ATOM 6447 N N . GLY B 1 209 ? 3.842 22.859 -9.445 1 93.94 209 GLY B N 1
ATOM 6448 C CA . GLY B 1 209 ? 4.285 24.25 -9.492 1 93.94 209 GLY B CA 1
ATOM 6449 C C . GLY B 1 209 ? 3.141 25.25 -9.508 1 93.94 209 GLY B C 1
ATOM 6450 O O . GLY B 1 209 ? 3.176 26.25 -8.797 1 93.94 209 GLY B O 1
ATOM 6451 N N . ALA B 1 210 ? 2.152 24.891 -10.297 1 91.44 210 ALA B N 1
ATOM 6452 C CA . ALA B 1 210 ? 0.967 25.75 -10.359 1 91.44 210 ALA B CA 1
ATOM 6453 C C . ALA B 1 210 ? 0.242 25.781 -9.016 1 91.44 210 ALA B C 1
ATOM 6455 O O . ALA B 1 210 ? -0.226 26.844 -8.586 1 91.44 210 ALA B O 1
ATOM 6456 N N . TRP B 1 211 ? 0.15 24.688 -8.383 1 90.88 211 TRP B N 1
ATOM 6457 C CA . TRP B 1 211 ? -0.493 24.594 -7.074 1 90.88 211 TRP B CA 1
ATOM 6458 C C . TRP B 1 211 ? 0.243 25.453 -6.043 1 90.88 211 TRP B C 1
ATOM 6460 O O . TRP B 1 211 ? -0.383 26.109 -5.207 1 90.88 211 TRP B O 1
ATOM 6470 N N . CYS B 1 212 ? 1.531 25.516 -6.113 1 89.75 212 CYS B N 1
ATOM 6471 C CA . CYS B 1 212 ? 2.346 26.266 -5.164 1 89.75 212 CYS B CA 1
ATOM 6472 C C . CYS B 1 212 ? 2.23 27.766 -5.414 1 89.75 212 CYS B C 1
ATOM 6474 O O . CYS B 1 212 ? 2.342 28.562 -4.484 1 89.75 212 CYS B O 1
ATOM 6476 N N . LEU B 1 213 ? 2.203 28.234 -6.574 1 81.94 213 LEU B N 1
ATOM 6477 C CA . LEU B 1 213 ? 2.182 29.656 -6.91 1 81.94 213 LEU B CA 1
ATOM 6478 C C . LEU B 1 213 ? 0.824 30.266 -6.59 1 81.94 213 LEU B C 1
ATOM 6480 O O . LEU B 1 213 ? 0.69 31.5 -6.535 1 81.94 213 LEU B O 1
ATOM 6484 N N . ASN B 1 214 ? -0.035 29.594 -5.656 1 64.31 214 ASN B N 1
ATOM 6485 C CA . ASN B 1 214 ? -1.271 30.031 -5.02 1 64.31 214 ASN B CA 1
ATOM 6486 C C . ASN B 1 214 ? -2.086 30.938 -5.941 1 64.31 214 ASN B C 1
ATOM 6488 O O . ASN B 1 214 ? -2.781 31.844 -5.477 1 64.31 214 ASN B O 1
ATOM 6492 N N . ASN B 1 215 ? -1.749 31.016 -7.34 1 56.84 215 ASN B N 1
ATOM 6493 C CA . ASN B 1 215 ? -2.516 32.031 -8.039 1 56.84 215 ASN B CA 1
ATOM 6494 C C . ASN B 1 215 ? -3.994 31.672 -8.125 1 56.84 215 ASN B C 1
ATOM 6496 O O . ASN B 1 215 ? -4.352 30.5 -8.07 1 56.84 215 ASN B O 1
ATOM 6500 N N . ASP B 1 216 ? -4.812 32.594 -7.566 1 51.16 216 ASP B N 1
ATOM 6501 C CA . ASP B 1 216 ? -6.273 32.562 -7.598 1 51.16 216 ASP B CA 1
ATOM 6502 C C . ASP B 1 216 ? -6.773 31.75 -8.781 1 51.16 216 ASP B C 1
ATOM 6504 O O . ASP B 1 216 ? -7.977 31.516 -8.922 1 51.16 216 ASP B O 1
ATOM 6508 N N . ASN B 1 217 ? -5.828 31.359 -9.656 1 53.97 217 ASN B N 1
ATOM 6509 C CA . ASN B 1 217 ? -6.348 30.719 -10.867 1 53.97 217 ASN B CA 1
ATOM 6510 C C . ASN B 1 217 ? -6.375 29.203 -10.742 1 53.97 217 ASN B C 1
ATOM 6512 O O . ASN B 1 217 ? -5.492 28.516 -11.266 1 53.97 217 ASN B O 1
ATOM 6516 N N . ALA B 1 218 ? -7.172 28.609 -9.867 1 63.56 218 ALA B N 1
ATOM 6517 C CA . ALA B 1 218 ? -7.496 27.203 -9.609 1 63.56 218 ALA B CA 1
ATOM 6518 C C . ALA B 1 218 ? -7.699 26.438 -10.914 1 63.56 218 ALA B C 1
ATOM 6520 O O . ALA B 1 218 ? -7.461 25.234 -10.969 1 63.56 218 ALA B O 1
ATOM 6521 N N . GLU B 1 219 ? -7.762 27.094 -12.062 1 74.06 219 GLU B N 1
ATOM 6522 C CA . GLU B 1 219 ? -8.117 26.438 -13.312 1 74.06 219 GLU B CA 1
ATOM 6523 C C . GLU B 1 219 ? -6.895 25.797 -13.969 1 74.06 219 GLU B C 1
ATOM 6525 O O . GLU B 1 219 ? -6.98 24.703 -14.523 1 74.06 219 GLU B O 1
ATOM 6530 N N . LEU B 1 220 ? -5.684 26.422 -13.727 1 78.69 220 LEU B N 1
ATOM 6531 C CA . LEU B 1 220 ? -4.488 25.906 -14.383 1 78.69 220 LEU B CA 1
ATOM 6532 C C . LEU B 1 220 ? -4.02 24.609 -13.727 1 78.69 220 LEU B C 1
ATOM 6534 O O . LEU B 1 220 ? -3.646 23.656 -14.414 1 78.69 220 LEU B O 1
ATOM 6538 N N . ASP B 1 221 ? -4.031 24.609 -12.484 1 81.12 221 ASP B N 1
ATOM 6539 C CA . ASP B 1 221 ? -3.6 23.406 -11.773 1 81.12 221 ASP B CA 1
ATOM 6540 C C . ASP B 1 221 ? -4.508 22.234 -12.102 1 81.12 221 ASP B C 1
ATOM 6542 O O . ASP B 1 221 ? -4.035 21.094 -12.258 1 81.12 221 ASP B O 1
ATOM 6546 N N . ASP B 1 222 ? -5.738 22.531 -12.281 1 83.31 222 ASP B N 1
ATOM 6547 C CA . ASP B 1 222 ? -6.703 21.484 -12.602 1 83.31 222 ASP B CA 1
ATOM 6548 C C . ASP B 1 222 ? -6.469 20.922 -14.008 1 83.31 222 ASP B C 1
ATOM 6550 O O . ASP B 1 222 ? -6.516 19.719 -14.219 1 83.31 222 ASP B O 1
ATOM 6554 N N . GLU B 1 223 ? -6.254 21.781 -14.93 1 84.56 223 GLU B N 1
ATOM 6555 C CA . GLU B 1 223 ? -5.992 21.359 -16.297 1 84.56 223 GLU B CA 1
ATOM 6556 C C . GLU B 1 223 ? -4.723 20.516 -16.391 1 84.56 223 GLU B C 1
ATOM 6558 O O . GLU B 1 223 ? -4.703 19.484 -17.062 1 84.56 223 GLU B O 1
ATOM 6563 N N . LEU B 1 224 ? -3.701 20.953 -15.703 1 88 224 LEU B N 1
ATOM 6564 C CA . LEU B 1 224 ? -2.428 20.25 -15.734 1 88 224 LEU B CA 1
ATOM 6565 C C . LEU B 1 224 ? -2.549 18.891 -15.047 1 88 224 LEU B C 1
ATOM 6567 O O . LEU B 1 224 ? -1.899 17.922 -15.453 1 88 224 LEU B O 1
ATOM 6571 N N . TYR B 1 225 ? -3.379 18.906 -14.039 1 87.81 225 TYR B N 1
ATOM 6572 C CA . TYR B 1 225 ? -3.65 17.656 -13.344 1 87.81 225 TYR B CA 1
ATOM 6573 C C . TYR B 1 225 ? -4.258 16.625 -14.289 1 87.81 225 TYR B C 1
ATOM 6575 O O . TYR B 1 225 ? -3.793 15.484 -14.352 1 87.81 225 TYR B O 1
ATOM 6583 N N . HIS B 1 226 ? -5.203 16.953 -15.102 1 84.38 226 HIS B N 1
ATOM 6584 C CA . HIS B 1 226 ? -5.879 16.047 -16.016 1 84.38 226 HIS B CA 1
ATOM 6585 C C . HIS B 1 226 ? -4.98 15.68 -17.203 1 84.38 226 HIS B C 1
ATOM 6587 O O . HIS B 1 226 ? -5.035 14.555 -17.703 1 84.38 226 HIS B O 1
ATOM 6593 N N . LEU B 1 227 ? -4.105 16.625 -17.562 1 84.5 227 LEU B N 1
ATOM 6594 C CA . LEU B 1 227 ? -3.16 16.344 -18.625 1 84.5 227 LEU B CA 1
ATOM 6595 C C . LEU B 1 227 ? -2.127 15.32 -18.188 1 84.5 227 LEU B C 1
ATOM 6597 O O . LEU B 1 227 ? -1.754 14.43 -18.969 1 84.5 227 LEU B O 1
ATOM 6601 N N . ALA B 1 228 ? -1.702 15.461 -16.938 1 85.56 228 ALA B N 1
ATOM 6602 C CA . ALA B 1 228 ? -0.743 14.5 -16.406 1 85.56 228 ALA B CA 1
ATOM 6603 C C . ALA B 1 228 ? -1.336 13.094 -16.391 1 85.56 228 ALA B C 1
ATOM 6605 O O . ALA B 1 228 ? -0.646 12.117 -16.688 1 85.56 228 ALA B O 1
ATOM 6606 N N . LEU B 1 229 ? -2.6 13.023 -16.094 1 80.31 229 LEU B N 1
ATOM 6607 C CA . LEU B 1 229 ? -3.279 11.734 -15.977 1 80.31 229 LEU B CA 1
ATOM 6608 C C . LEU B 1 229 ? -3.541 11.141 -17.359 1 80.31 229 LEU B C 1
ATOM 6610 O O . LEU B 1 229 ? -3.611 9.914 -17.5 1 80.31 229 LEU B O 1
ATOM 6614 N N . SER B 1 230 ? -3.734 11.914 -18.359 1 77.25 230 SER B N 1
ATOM 6615 C CA . SER B 1 230 ? -4.082 11.484 -19.719 1 77.25 230 SER B CA 1
ATOM 6616 C C . SER B 1 230 ? -2.943 10.688 -20.344 1 77.25 230 SER B C 1
ATOM 6618 O O . SER B 1 230 ? -3.166 9.898 -21.266 1 77.25 230 SER B O 1
ATOM 6620 N N . PHE B 1 231 ? -1.736 11 -19.938 1 65.44 231 PHE B N 1
ATOM 6621 C CA . PHE B 1 231 ? -0.609 10.258 -20.5 1 65.44 231 PHE B CA 1
ATOM 6622 C C . PHE B 1 231 ? -0.548 8.852 -19.906 1 65.44 231 PHE B C 1
ATOM 6624 O O . PHE B 1 231 ? 0.188 8 -20.406 1 65.44 231 PHE B O 1
ATOM 6631 N N . GLY B 1 232 ? -1.458 8.602 -19.062 1 59.47 232 GLY B N 1
ATOM 6632 C CA . GLY B 1 232 ? -1.488 7.281 -18.453 1 59.47 232 GLY B CA 1
ATOM 6633 C C . GLY B 1 232 ? -2.59 6.395 -19 1 59.47 232 GLY B C 1
ATOM 6634 O O . GLY B 1 232 ? -3.539 6.062 -18.281 1 59.47 232 GLY B O 1
ATOM 6635 N N . ASP B 1 233 ? -2.633 6.234 -20.375 1 61.41 233 ASP B N 1
ATOM 6636 C CA . ASP B 1 233 ? -3.541 5.184 -20.828 1 61.41 233 ASP B CA 1
ATOM 6637 C C . ASP B 1 233 ? -3.389 3.922 -19.984 1 61.41 233 ASP B C 1
ATOM 6639 O O . ASP B 1 233 ? -2.271 3.529 -19.641 1 61.41 233 ASP B O 1
ATOM 6643 N N . ALA B 1 234 ? -4.574 3.418 -19.422 1 55.56 234 ALA B N 1
ATOM 6644 C CA . ALA B 1 234 ? -4.574 2.334 -18.453 1 55.56 234 ALA B CA 1
ATOM 6645 C C . ALA B 1 234 ? -3.641 1.207 -18.875 1 55.56 234 ALA B C 1
ATOM 6647 O O . ALA B 1 234 ? -2.891 0.668 -18.062 1 55.56 234 ALA B O 1
ATOM 6648 N N . GLU B 1 235 ? -3.818 0.79 -20.141 1 58.31 235 GLU B N 1
ATOM 6649 C CA . GLU B 1 235 ? -2.994 -0.333 -20.578 1 58.31 235 GLU B CA 1
ATOM 6650 C C . GLU B 1 235 ? -1.509 -0.014 -20.453 1 58.31 235 GLU B C 1
ATOM 6652 O O . GLU B 1 235 ? -0.721 -0.868 -20.031 1 58.31 235 GLU B O 1
ATOM 6657 N N . CYS B 1 236 ? -1.241 1.263 -20.484 1 64.06 236 CYS B N 1
ATOM 6658 C CA . CYS B 1 236 ? 0.169 1.629 -20.422 1 64.06 236 CYS B CA 1
ATOM 6659 C C . CYS B 1 236 ? 0.596 1.92 -18.984 1 64.06 236 CYS B C 1
ATOM 6661 O O . CYS B 1 236 ? 1.737 1.652 -18.609 1 64.06 236 CYS B O 1
ATOM 6663 N N . LEU B 1 237 ? -0.375 2.211 -18.203 1 81.19 237 LEU B N 1
ATOM 6664 C CA . LEU B 1 237 ? -0.045 2.613 -16.844 1 81.19 237 LEU B CA 1
ATOM 6665 C C . LEU B 1 237 ? 0.406 1.414 -16.016 1 81.19 237 LEU B C 1
ATOM 6667 O O . LEU B 1 237 ? 1.294 1.538 -15.164 1 81.19 237 LEU B O 1
ATOM 6671 N N . PHE B 1 238 ? -0.128 0.228 -16.422 1 88.56 238 PHE B N 1
ATOM 6672 C CA . PHE B 1 238 ? 0.152 -0.931 -15.578 1 88.56 238 PHE B CA 1
ATOM 6673 C C . PHE B 1 238 ? 1.188 -1.837 -16.234 1 88.56 238 PHE B C 1
ATOM 6675 O O . PHE B 1 238 ? 1.766 -2.705 -15.578 1 88.56 238 PHE B O 1
ATOM 6682 N N . ALA B 1 239 ? 1.528 -1.61 -17.484 1 89.5 239 ALA B N 1
ATOM 6683 C CA . ALA B 1 239 ? 2.281 -2.605 -18.25 1 89.5 239 ALA B CA 1
ATOM 6684 C C . ALA B 1 239 ? 3.742 -2.193 -18.391 1 89.5 239 ALA B C 1
ATOM 6686 O O . ALA B 1 239 ? 4.484 -2.787 -19.172 1 89.5 239 ALA B O 1
ATOM 6687 N N . SER B 1 240 ? 4.145 -1.12 -17.688 1 90.81 240 SER B N 1
ATOM 6688 C CA . SER B 1 240 ? 5.543 -0.708 -17.719 1 90.81 240 SER B CA 1
ATOM 6689 C C . SER B 1 240 ? 5.941 -0.015 -16.406 1 90.81 240 SER B C 1
ATOM 6691 O O . SER B 1 240 ? 5.086 0.496 -15.688 1 90.81 240 SER B O 1
ATOM 6693 N N . ALA B 1 241 ? 7.195 -0.044 -16.172 1 94 241 ALA B N 1
ATOM 6694 C CA . ALA B 1 241 ? 7.699 0.641 -14.977 1 94 241 ALA B CA 1
ATOM 6695 C C . ALA B 1 241 ? 9.125 1.14 -15.195 1 94 241 ALA B C 1
ATOM 6697 O O . ALA B 1 241 ? 9.945 0.452 -15.812 1 94 241 ALA B O 1
ATOM 6698 N N . ASP B 1 242 ? 9.391 2.26 -14.82 1 95.38 242 ASP B N 1
ATOM 6699 C CA . ASP B 1 242 ? 10.719 2.871 -14.781 1 95.38 242 ASP B CA 1
ATOM 6700 C C . ASP B 1 242 ? 10.805 3.916 -13.672 1 95.38 242 ASP B C 1
ATOM 6702 O O . ASP B 1 242 ? 9.797 4.262 -13.055 1 95.38 242 ASP B O 1
ATOM 6706 N N . LEU B 1 243 ? 11.891 4.371 -13.445 1 96.75 243 LEU B N 1
ATOM 6707 C CA . LEU B 1 243 ? 12.141 5.266 -12.32 1 96.75 243 LEU B CA 1
ATOM 6708 C C . LEU B 1 243 ? 11.352 6.562 -12.469 1 96.75 243 LEU B C 1
ATOM 6710 O O . LEU B 1 243 ? 10.758 7.047 -11.5 1 96.75 243 LEU B O 1
ATOM 6714 N N . THR B 1 244 ? 11.375 7.125 -13.648 1 96.19 244 THR B N 1
ATOM 6715 C CA . THR B 1 244 ? 10.68 8.375 -13.938 1 96.19 244 THR B CA 1
ATOM 6716 C C . THR B 1 244 ? 9.18 8.234 -13.688 1 96.19 244 THR B C 1
ATOM 6718 O O . THR B 1 244 ? 8.555 9.141 -13.141 1 96.19 244 THR B O 1
ATOM 6721 N N . PHE B 1 245 ? 8.703 7.129 -14.078 1 94.56 245 PHE B N 1
ATOM 6722 C CA . PHE B 1 245 ? 7.281 6.871 -13.883 1 94.56 245 PHE B CA 1
ATOM 6723 C C . PHE B 1 245 ? 6.941 6.801 -12.398 1 94.56 245 PHE B C 1
ATOM 6725 O O . PHE B 1 245 ? 5.93 7.352 -11.961 1 94.56 245 PHE B O 1
ATOM 6732 N N . VAL B 1 246 ? 7.734 6.098 -11.641 1 97.31 246 VAL B N 1
ATOM 6733 C CA . VAL B 1 246 ? 7.523 6.008 -10.203 1 97.31 246 VAL B CA 1
ATOM 6734 C C . VAL B 1 246 ? 7.551 7.402 -9.586 1 97.31 246 VAL B C 1
ATOM 6736 O O . VAL B 1 246 ? 6.711 7.738 -8.75 1 97.31 246 VAL B O 1
ATOM 6739 N N . GLN B 1 247 ? 8.477 8.25 -9.992 1 97.88 247 GLN B N 1
ATOM 6740 C CA . GLN B 1 247 ? 8.555 9.633 -9.516 1 97.88 247 GLN B CA 1
ATOM 6741 C C . GLN B 1 247 ? 7.258 10.383 -9.797 1 97.88 247 GLN B C 1
ATOM 6743 O O . GLN B 1 247 ? 6.734 11.078 -8.93 1 97.88 247 GLN B O 1
ATOM 6748 N N . ALA B 1 248 ? 6.828 10.203 -11.016 1 95.94 248 ALA B N 1
ATOM 6749 C CA . ALA B 1 248 ? 5.602 10.883 -11.422 1 95.94 248 ALA B CA 1
ATOM 6750 C C . ALA B 1 248 ? 4.414 10.438 -10.57 1 95.94 248 ALA B C 1
ATOM 6752 O O . ALA B 1 248 ? 3.623 11.266 -10.117 1 95.94 248 ALA B O 1
ATOM 6753 N N . LEU B 1 249 ? 4.336 9.133 -10.336 1 95.25 249 LEU B N 1
ATOM 6754 C CA . LEU B 1 249 ? 3.211 8.594 -9.586 1 95.25 249 LEU B CA 1
ATOM 6755 C C . LEU B 1 249 ? 3.248 9.07 -8.133 1 95.25 249 LEU B C 1
ATOM 6757 O O . LEU B 1 249 ? 2.207 9.398 -7.562 1 95.25 249 LEU B O 1
ATOM 6761 N N . ILE B 1 250 ? 4.352 9.125 -7.543 1 97.75 250 ILE B N 1
ATOM 6762 C CA . ILE B 1 250 ? 4.488 9.562 -6.156 1 97.75 250 ILE B CA 1
ATOM 6763 C C . ILE B 1 250 ? 4.039 11.016 -6.031 1 97.75 250 ILE B C 1
ATOM 6765 O O . ILE B 1 250 ? 3.234 11.352 -5.156 1 97.75 250 ILE B O 1
ATOM 6769 N N . LEU B 1 251 ? 4.586 11.836 -6.902 1 97.62 251 LEU B N 1
ATOM 6770 C CA . LEU B 1 251 ? 4.23 13.25 -6.871 1 97.62 251 LEU B CA 1
ATOM 6771 C C . LEU B 1 251 ? 2.746 13.445 -7.16 1 97.62 251 LEU B C 1
ATOM 6773 O O . LEU B 1 251 ? 2.088 14.266 -6.52 1 97.62 251 LEU B O 1
ATOM 6777 N N . PHE B 1 252 ? 2.328 12.672 -8.094 1 94.25 252 PHE B N 1
ATOM 6778 C CA . PHE B 1 252 ? 0.929 12.797 -8.484 1 94.25 252 PHE B CA 1
ATOM 6779 C C . PHE B 1 252 ? 0.011 12.359 -7.348 1 94.25 252 PHE B C 1
ATOM 6781 O O . PHE B 1 252 ? -1.067 12.922 -7.16 1 94.25 252 PHE B O 1
ATOM 6788 N N . SER B 1 253 ? 0.404 11.336 -6.637 1 95.44 253 SER B N 1
ATOM 6789 C CA . SER B 1 253 ? -0.366 10.883 -5.48 1 95.44 253 SER B CA 1
ATOM 6790 C C . SER B 1 253 ? -0.503 11.992 -4.441 1 95.44 253 SER B C 1
ATOM 6792 O O . SER B 1 253 ? -1.598 12.242 -3.934 1 95.44 253 SER B O 1
ATOM 6794 N N . ASN B 1 254 ? 0.533 12.648 -4.148 1 95.31 254 ASN B N 1
ATOM 6795 C CA . ASN B 1 254 ? 0.493 13.719 -3.16 1 95.31 254 ASN B CA 1
ATOM 6796 C C . ASN B 1 254 ? -0.319 14.914 -3.656 1 95.31 254 ASN B C 1
ATOM 6798 O O . ASN B 1 254 ? -1.018 15.562 -2.875 1 95.31 254 ASN B O 1
ATOM 6802 N N . LEU B 1 255 ? -0.054 15.234 -4.949 1 93.81 255 LEU B N 1
ATOM 6803 C CA . LEU B 1 255 ? -0.855 16.297 -5.547 1 93.81 255 LEU B CA 1
ATOM 6804 C C . LEU B 1 255 ? -2.344 15.977 -5.441 1 93.81 255 LEU B C 1
ATOM 6806 O O . LEU B 1 255 ? -3.146 16.859 -5.109 1 93.81 255 LEU B O 1
ATOM 6810 N N . SER B 1 256 ? -2.754 14.719 -5.703 1 92.5 256 SER B N 1
ATOM 6811 C CA . SER B 1 256 ? -4.152 14.312 -5.598 1 92.5 256 SER B CA 1
ATOM 6812 C C . SER B 1 256 ? -4.68 14.516 -4.18 1 92.5 256 SER B C 1
ATOM 6814 O O . SER B 1 256 ? -5.781 15.031 -3.992 1 92.5 256 SER B O 1
ATOM 6816 N N . GLN B 1 257 ? -3.881 14.188 -3.225 1 92.5 257 GLN B N 1
ATOM 6817 C CA . GLN B 1 257 ? -4.277 14.383 -1.833 1 92.5 257 GLN B CA 1
ATOM 6818 C C . GLN B 1 257 ? -4.469 15.859 -1.519 1 92.5 257 GLN B C 1
ATOM 6820 O O . GLN B 1 257 ? -5.434 16.234 -0.854 1 92.5 257 GLN B O 1
ATOM 6825 N N . LYS B 1 258 ? -3.584 16.688 -1.977 1 90.38 258 LYS B N 1
ATOM 6826 C CA . LYS B 1 258 ? -3.652 18.125 -1.717 1 90.38 258 LYS B CA 1
ATOM 6827 C C . LYS B 1 258 ? -4.84 18.766 -2.436 1 90.38 258 LYS B C 1
ATOM 6829 O O . LYS B 1 258 ? -5.309 19.828 -2.045 1 90.38 258 LYS B O 1
ATOM 6834 N N . ARG B 1 259 ? -5.262 18.031 -3.465 1 87.12 259 ARG B N 1
ATOM 6835 C CA . ARG B 1 259 ? -6.438 18.484 -4.199 1 87.12 259 ARG B CA 1
ATOM 6836 C C . ARG B 1 259 ? -7.699 17.797 -3.682 1 87.12 259 ARG B C 1
ATOM 6838 O O . ARG B 1 259 ? -8.672 17.641 -4.422 1 87.12 259 ARG B O 1
ATOM 6845 N N . ASN B 1 260 ? -7.609 17.281 -2.521 1 88.31 260 ASN B N 1
ATOM 6846 C CA . ASN B 1 260 ? -8.742 16.734 -1.782 1 88.31 260 ASN B CA 1
ATOM 6847 C C . ASN B 1 260 ? -9.234 15.43 -2.404 1 88.31 260 ASN B C 1
ATOM 6849 O O . ASN B 1 260 ? -10.445 15.195 -2.488 1 88.31 260 ASN B O 1
ATOM 6853 N N . LYS B 1 261 ? -8.367 14.656 -2.918 1 90.5 261 LYS B N 1
ATOM 6854 C CA . LYS B 1 261 ? -8.633 13.305 -3.404 1 90.5 261 LYS B CA 1
ATOM 6855 C C . LYS B 1 261 ? -7.734 12.289 -2.707 1 90.5 261 LYS B C 1
ATOM 6857 O O . LYS B 1 261 ? -6.879 11.672 -3.342 1 90.5 261 LYS B O 1
ATOM 6862 N N . PRO B 1 262 ? -8.031 12.102 -1.465 1 92.81 262 PRO B N 1
ATOM 6863 C CA . PRO B 1 262 ? -7.133 11.273 -0.658 1 92.81 262 PRO B CA 1
ATOM 6864 C C . PRO B 1 262 ? -7.133 9.812 -1.091 1 92.81 262 PRO B C 1
ATOM 6866 O O . PRO B 1 262 ? -6.078 9.172 -1.126 1 92.81 262 PRO B O 1
ATOM 6869 N N . ASN B 1 263 ? -8.281 9.211 -1.417 1 94.25 263 ASN B N 1
ATOM 6870 C CA . ASN B 1 263 ? -8.344 7.812 -1.835 1 94.25 263 ASN B CA 1
ATOM 6871 C C . ASN B 1 263 ? -7.629 7.59 -3.164 1 94.25 263 ASN B C 1
ATOM 6873 O O . ASN B 1 263 ? -6.914 6.602 -3.332 1 94.25 263 ASN B O 1
ATOM 6877 N N . THR B 1 264 ? -7.871 8.555 -4.094 1 93.69 264 THR B N 1
ATOM 6878 C CA . THR B 1 264 ? -7.191 8.5 -5.383 1 93.69 264 THR B CA 1
ATOM 6879 C C . THR B 1 264 ? -5.676 8.531 -5.199 1 93.69 264 THR B C 1
ATOM 6881 O O . THR B 1 264 ? -4.953 7.773 -5.848 1 93.69 264 THR B O 1
ATOM 6884 N N . GLY B 1 265 ? -5.254 9.461 -4.305 1 94.88 265 GLY B N 1
ATOM 6885 C CA . GLY B 1 265 ? -3.83 9.516 -4.008 1 94.88 265 GLY B CA 1
ATOM 6886 C C . GLY B 1 265 ? -3.287 8.211 -3.451 1 94.88 265 GLY B C 1
ATOM 6887 O O . GLY B 1 265 ? -2.189 7.785 -3.816 1 94.88 265 GLY B O 1
ATOM 6888 N N . SER B 1 266 ? -4.039 7.578 -2.594 1 95.88 266 SER B N 1
ATOM 6889 C CA . SER B 1 266 ? -3.643 6.305 -2.004 1 95.88 266 SER B CA 1
ATOM 6890 C C . SER B 1 266 ? -3.525 5.215 -3.064 1 95.88 266 SER B C 1
ATOM 6892 O O . SER B 1 266 ? -2.635 4.367 -2.996 1 95.88 266 SER B O 1
ATOM 6894 N N . ASN B 1 267 ? -4.473 5.184 -4.039 1 95.38 267 ASN B N 1
ATOM 6895 C CA . ASN B 1 267 ? -4.434 4.219 -5.133 1 95.38 267 ASN B CA 1
ATOM 6896 C C . ASN B 1 267 ? -3.172 4.383 -5.98 1 95.38 267 ASN B C 1
ATOM 6898 O O . ASN B 1 267 ? -2.527 3.396 -6.34 1 95.38 267 ASN B O 1
ATOM 6902 N N . PHE B 1 268 ? -2.783 5.668 -6.227 1 94.81 268 PHE B N 1
ATOM 6903 C CA . PHE B 1 268 ? -1.565 5.918 -6.984 1 94.81 268 PHE B CA 1
ATOM 6904 C C . PHE B 1 268 ? -0.339 5.441 -6.219 1 94.81 268 PHE B C 1
ATOM 6906 O O . PHE B 1 268 ? 0.619 4.945 -6.812 1 94.81 268 PHE B O 1
ATOM 6913 N N . LEU B 1 269 ? -0.388 5.602 -4.93 1 96.88 269 LEU B N 1
ATOM 6914 C CA . LEU B 1 269 ? 0.731 5.141 -4.117 1 96.88 269 LEU B CA 1
ATOM 6915 C C . LEU B 1 269 ? 0.845 3.621 -4.16 1 96.88 269 LEU B C 1
ATOM 6917 O O . LEU B 1 269 ? 1.951 3.076 -4.137 1 96.88 269 LEU B O 1
ATOM 6921 N N . GLY B 1 270 ? -0.326 2.994 -4.176 1 96.62 270 GLY B N 1
ATOM 6922 C CA . GLY B 1 270 ? -0.298 1.547 -4.316 1 96.62 270 GLY B CA 1
ATOM 6923 C C . GLY B 1 270 ? 0.408 1.081 -5.574 1 96.62 270 GLY B C 1
ATOM 6924 O O . GLY B 1 270 ? 1.244 0.176 -5.523 1 96.62 270 GLY B O 1
ATOM 6925 N N . LEU B 1 271 ? 0.056 1.673 -6.66 1 95.25 271 LEU B N 1
ATOM 6926 C CA . LEU B 1 271 ? 0.692 1.344 -7.934 1 95.25 271 LEU B CA 1
ATOM 6927 C C . LEU B 1 271 ? 2.178 1.686 -7.902 1 95.25 271 LEU B C 1
ATOM 6929 O O . LEU B 1 271 ? 3.012 0.883 -8.328 1 95.25 271 LEU B O 1
ATOM 6933 N N . ALA B 1 272 ? 2.51 2.906 -7.367 1 97.56 272 ALA B N 1
ATOM 6934 C CA . ALA B 1 272 ? 3.9 3.344 -7.273 1 97.56 272 ALA B CA 1
ATOM 6935 C C . ALA B 1 272 ? 4.734 2.361 -6.457 1 97.56 272 ALA B C 1
ATOM 6937 O O . ALA B 1 272 ? 5.887 2.082 -6.793 1 97.56 272 ALA B O 1
ATOM 6938 N N . THR B 1 273 ? 4.172 1.854 -5.402 1 98.31 273 THR B N 1
ATOM 6939 C CA . THR B 1 273 ? 4.883 0.933 -4.527 1 98.31 273 THR B CA 1
ATOM 6940 C C . THR B 1 273 ? 5.203 -0.369 -5.254 1 98.31 273 THR B C 1
ATOM 6942 O O . THR B 1 273 ? 6.332 -0.858 -5.195 1 98.31 273 THR B O 1
ATOM 6945 N N . ARG B 1 274 ? 4.242 -0.905 -5.926 1 97.94 274 ARG B N 1
ATOM 6946 C CA . ARG B 1 274 ? 4.48 -2.146 -6.656 1 97.94 274 ARG B CA 1
ATOM 6947 C C . ARG B 1 274 ? 5.52 -1.942 -7.754 1 97.94 274 ARG B C 1
ATOM 6949 O O . ARG B 1 274 ? 6.398 -2.783 -7.945 1 97.94 274 ARG B O 1
ATOM 6956 N N . MET B 1 275 ? 5.445 -0.851 -8.453 1 97.38 275 MET B N 1
ATOM 6957 C CA . MET B 1 275 ? 6.426 -0.547 -9.492 1 97.38 275 MET B CA 1
ATOM 6958 C C . MET B 1 275 ? 7.82 -0.394 -8.891 1 97.38 275 MET B C 1
ATOM 6960 O O . MET B 1 275 ? 8.805 -0.885 -9.453 1 97.38 275 MET B O 1
ATOM 6964 N N . ALA B 1 276 ? 7.832 0.314 -7.766 1 98.44 276 ALA B N 1
ATOM 6965 C CA . ALA B 1 276 ? 9.117 0.512 -7.102 1 98.44 276 ALA B CA 1
ATOM 6966 C C . ALA B 1 276 ? 9.742 -0.824 -6.715 1 98.44 276 ALA B C 1
ATOM 6968 O O . ALA B 1 276 ? 10.953 -1.016 -6.863 1 98.44 276 ALA B O 1
ATOM 6969 N N . LEU B 1 277 ? 8.969 -1.758 -6.23 1 97.94 277 LEU B N 1
ATOM 6970 C CA . LEU B 1 277 ? 9.453 -3.086 -5.871 1 97.94 277 LEU B CA 1
ATOM 6971 C C . LEU B 1 277 ? 9.938 -3.838 -7.109 1 97.94 277 LEU B C 1
ATOM 6973 O O . LEU B 1 277 ? 10.961 -4.523 -7.059 1 97.94 277 LEU B O 1
ATOM 6977 N N . SER B 1 278 ? 9.156 -3.693 -8.188 1 96.56 278 SER B N 1
ATOM 6978 C CA . SER B 1 278 ? 9.508 -4.402 -9.414 1 96.56 278 SER B CA 1
ATOM 6979 C C . SER B 1 278 ? 10.805 -3.863 -10.016 1 96.56 278 SER B C 1
ATOM 6981 O O . SER B 1 278 ? 11.445 -4.535 -10.82 1 96.56 278 SER B O 1
ATOM 6983 N N . LEU B 1 279 ? 11.203 -2.625 -9.609 1 96.88 279 LEU B N 1
ATOM 6984 C CA . LEU B 1 279 ? 12.445 -2.025 -10.086 1 96.88 279 LEU B CA 1
ATOM 6985 C C . LEU B 1 279 ? 13.586 -2.277 -9.102 1 96.88 279 LEU B C 1
ATOM 6987 O O . LEU B 1 279 ? 14.727 -1.896 -9.352 1 96.88 279 LEU B O 1
ATOM 6991 N N . GLY B 1 280 ? 13.273 -2.863 -7.969 1 96.56 280 GLY B N 1
ATOM 6992 C CA . GLY B 1 280 ? 14.289 -3.15 -6.965 1 96.56 280 GLY B CA 1
ATOM 6993 C C . GLY B 1 280 ? 14.734 -1.921 -6.195 1 96.56 280 GLY B C 1
ATOM 6994 O O . GLY B 1 280 ? 15.867 -1.858 -5.711 1 96.56 280 GLY B O 1
ATOM 6995 N N . LEU B 1 281 ? 13.859 -0.903 -6.023 1 98 281 LEU B N 1
ATOM 6996 C CA . LEU B 1 281 ? 14.242 0.341 -5.363 1 98 281 LEU B CA 1
ATOM 6997 C C . LEU B 1 281 ? 14.422 0.129 -3.865 1 98 281 LEU B C 1
ATOM 6999 O O . LEU B 1 281 ? 15.07 0.932 -3.191 1 98 281 LEU B O 1
ATOM 7003 N N . HIS B 1 282 ? 13.852 -0.908 -3.279 1 97.69 282 HIS B N 1
ATOM 7004 C CA . HIS B 1 282 ? 13.953 -1.186 -1.852 1 97.69 282 HIS B CA 1
ATOM 7005 C C . HIS B 1 282 ? 15.242 -1.93 -1.527 1 97.69 282 HIS B C 1
ATOM 7007 O O . HIS B 1 282 ? 15.531 -2.211 -0.361 1 97.69 282 HIS B O 1
ATOM 7013 N N . ARG B 1 283 ? 16.047 -2.17 -2.568 1 95.88 283 ARG B N 1
ATOM 7014 C CA . ARG B 1 283 ? 17.297 -2.896 -2.42 1 95.88 283 ARG B CA 1
ATOM 7015 C C . ARG B 1 283 ? 18.5 -2.016 -2.785 1 95.88 283 ARG B C 1
ATOM 7017 O O . ARG B 1 283 ? 18.438 -1.247 -3.746 1 95.88 283 ARG B O 1
ATOM 7024 N N . GLU B 1 284 ? 19.578 -2.207 -2.045 1 94.56 284 GLU B N 1
ATOM 7025 C CA . GLU B 1 284 ? 20.797 -1.459 -2.354 1 94.56 284 GLU B CA 1
ATOM 7026 C C . GLU B 1 284 ? 21.531 -2.066 -3.545 1 94.56 284 GLU B C 1
ATOM 7028 O O . GLU B 1 284 ? 22.109 -1.344 -4.359 1 94.56 284 GLU B O 1
ATOM 7033 N N . LEU B 1 285 ? 21.531 -3.365 -3.658 1 92.5 285 LEU B N 1
ATOM 7034 C CA . LEU B 1 285 ? 22.188 -4.105 -4.73 1 92.5 285 LEU B CA 1
ATOM 7035 C C . LEU B 1 285 ? 23.625 -3.609 -4.941 1 92.5 285 LEU B C 1
ATOM 7037 O O . LEU B 1 285 ? 23.938 -3.07 -6 1 92.5 285 LEU B O 1
ATOM 7041 N N . PRO B 1 286 ? 24.469 -3.861 -3.934 1 88.81 286 PRO B N 1
ATOM 7042 C CA . PRO B 1 286 ? 25.828 -3.307 -3.947 1 88.81 286 PRO B CA 1
ATOM 7043 C C . PRO B 1 286 ? 26.625 -3.744 -5.172 1 88.81 286 PRO B C 1
ATOM 7045 O O . PRO B 1 286 ? 27.531 -3.021 -5.617 1 88.81 286 PRO B O 1
ATOM 7048 N N . ASP B 1 287 ? 26.281 -4.855 -5.762 1 88 287 ASP B N 1
ATOM 7049 C CA . ASP B 1 287 ? 27.062 -5.375 -6.883 1 88 287 ASP B CA 1
ATOM 7050 C C . ASP B 1 287 ? 26.578 -4.781 -8.203 1 88 287 ASP B C 1
ATOM 7052 O O . ASP B 1 287 ? 27.156 -5.062 -9.258 1 88 287 ASP B O 1
ATOM 7056 N N . TRP B 1 288 ? 25.562 -4.047 -8.156 1 91.06 288 TRP B N 1
ATOM 7057 C CA . TRP B 1 288 ? 25.078 -3.361 -9.352 1 91.06 288 TRP B CA 1
ATOM 7058 C C . TRP B 1 288 ? 25.969 -2.178 -9.695 1 91.06 288 TRP B C 1
ATOM 7060 O O . TRP B 1 288 ? 26.094 -1.229 -8.922 1 91.06 288 TRP B O 1
ATOM 7070 N N . ASN B 1 289 ? 26.656 -2.271 -10.828 1 90 289 ASN B N 1
ATOM 7071 C CA . ASN B 1 289 ? 27.641 -1.273 -11.227 1 90 289 ASN B CA 1
ATOM 7072 C C . ASN B 1 289 ? 26.984 -0.066 -11.883 1 90 289 ASN B C 1
ATOM 7074 O O . ASN B 1 289 ? 27.094 0.113 -13.102 1 90 289 ASN B O 1
ATOM 7078 N N . ILE B 1 290 ? 26.391 0.698 -11.109 1 92.88 290 ILE B N 1
ATOM 7079 C CA . ILE B 1 290 ? 25.797 1.949 -11.57 1 92.88 290 ILE B CA 1
ATOM 7080 C C . ILE B 1 290 ? 26.5 3.129 -10.898 1 92.88 290 ILE B C 1
ATOM 7082 O O . ILE B 1 290 ? 27.234 2.951 -9.922 1 92.88 290 ILE B O 1
ATOM 7086 N N . SER B 1 291 ? 26.328 4.324 -11.484 1 94.25 291 SER B N 1
ATOM 7087 C CA . SER B 1 291 ? 26.984 5.504 -10.914 1 94.25 291 SER B CA 1
ATOM 7088 C C . SER B 1 291 ? 26.453 5.812 -9.523 1 94.25 291 SER B C 1
ATOM 7090 O O . SER B 1 291 ? 25.328 5.434 -9.188 1 94.25 291 SER B O 1
ATOM 7092 N N . LEU B 1 292 ? 27.203 6.469 -8.828 1 96 292 LEU B N 1
ATOM 7093 C CA . LEU B 1 292 ? 26.812 6.852 -7.473 1 96 292 LEU B CA 1
ATOM 7094 C C . LEU B 1 292 ? 25.594 7.75 -7.488 1 96 292 LEU B C 1
ATOM 7096 O O . LEU B 1 292 ? 24.734 7.656 -6.602 1 96 292 LEU B O 1
ATOM 7100 N N . LEU B 1 293 ? 25.578 8.602 -8.461 1 95.94 293 LEU B N 1
ATOM 7101 C CA . LEU B 1 293 ? 24.453 9.508 -8.586 1 95.94 293 LEU B CA 1
ATOM 7102 C C . LEU B 1 293 ? 23.156 8.727 -8.844 1 95.94 293 LEU B C 1
ATOM 7104 O O . LEU B 1 293 ? 22.125 9 -8.219 1 95.94 293 LEU B O 1
ATOM 7108 N N . GLN B 1 294 ? 23.25 7.828 -9.727 1 94.44 294 GLN B N 1
ATOM 7109 C CA . GLN B 1 294 ? 22.078 7.016 -10.047 1 94.44 294 GLN B CA 1
ATOM 7110 C C . GLN B 1 294 ? 21.594 6.234 -8.82 1 94.44 294 GLN B C 1
ATOM 7112 O O . GLN B 1 294 ? 20.406 6.121 -8.578 1 94.44 294 GLN B O 1
ATOM 7117 N N . ARG B 1 295 ? 22.5 5.699 -8.094 1 96.31 295 ARG B N 1
ATOM 7118 C CA . ARG B 1 295 ? 22.172 4.977 -6.871 1 96.31 295 ARG B CA 1
ATOM 7119 C C . ARG B 1 295 ? 21.469 5.891 -5.867 1 96.31 295 ARG B C 1
ATOM 7121 O O . ARG B 1 295 ? 20.469 5.504 -5.258 1 96.31 295 ARG B O 1
ATOM 7128 N N . GLU B 1 296 ? 22.016 7.09 -5.73 1 97.38 296 GLU B N 1
ATOM 7129 C CA . GLU B 1 296 ? 21.422 8.047 -4.801 1 97.38 296 GLU B CA 1
ATOM 7130 C C . GLU B 1 296 ? 20.031 8.469 -5.25 1 97.38 296 GLU B C 1
ATOM 7132 O O . GLU B 1 296 ? 19.141 8.664 -4.422 1 97.38 296 GLU B O 1
ATOM 7137 N N . MET B 1 297 ? 19.953 8.641 -6.512 1 96.88 297 MET B N 1
ATOM 7138 C CA . MET B 1 297 ? 18.641 9.008 -7.039 1 96.88 297 MET B CA 1
ATOM 7139 C C . MET B 1 297 ? 17.609 7.918 -6.746 1 96.88 297 MET B C 1
ATOM 7141 O O . MET B 1 297 ? 16.453 8.219 -6.418 1 96.88 297 MET B O 1
ATOM 7145 N N . ARG B 1 298 ? 17.984 6.676 -6.895 1 97.5 298 ARG B N 1
ATOM 7146 C CA . ARG B 1 298 ? 17.109 5.551 -6.57 1 97.5 298 ARG B CA 1
ATOM 7147 C C . ARG B 1 298 ? 16.734 5.562 -5.094 1 97.5 298 ARG B C 1
ATOM 7149 O O . ARG B 1 298 ? 15.57 5.324 -4.746 1 97.5 298 ARG B O 1
ATOM 7156 N N . ARG B 1 299 ? 17.719 5.852 -4.223 1 98.19 299 ARG B N 1
ATOM 7157 C CA . ARG B 1 299 ? 17.453 5.957 -2.791 1 98.19 299 ARG B CA 1
ATOM 7158 C C . ARG B 1 299 ? 16.422 7.035 -2.498 1 98.19 299 ARG B C 1
ATOM 7160 O O . ARG B 1 299 ? 15.477 6.805 -1.742 1 98.19 299 ARG B O 1
ATOM 7167 N N . ARG B 1 300 ? 16.641 8.172 -3.113 1 98.44 300 ARG B N 1
ATOM 7168 C CA . ARG B 1 300 ? 15.773 9.32 -2.871 1 98.44 300 ARG B CA 1
ATOM 7169 C C . ARG B 1 300 ? 14.336 9.023 -3.279 1 98.44 300 ARG B C 1
ATOM 7171 O O . ARG B 1 300 ? 13.398 9.406 -2.584 1 98.44 300 ARG B O 1
ATOM 7178 N N . VAL B 1 301 ? 14.195 8.352 -4.391 1 98.5 301 VAL B N 1
ATOM 7179 C CA . VAL B 1 301 ? 12.859 8.016 -4.871 1 98.5 301 VAL B CA 1
ATOM 7180 C C . VAL B 1 301 ? 12.203 7.023 -3.914 1 98.5 301 VAL B C 1
ATOM 7182 O O . VAL B 1 301 ? 11.031 7.188 -3.547 1 98.5 301 VAL B O 1
ATOM 7185 N N . TRP B 1 302 ? 12.922 5.977 -3.482 1 98.62 302 TRP B N 1
ATOM 7186 C CA . TRP B 1 302 ? 12.367 4.984 -2.564 1 98.62 302 TRP B CA 1
ATOM 7187 C C . TRP B 1 302 ? 11.906 5.645 -1.266 1 98.62 302 TRP B C 1
ATOM 7189 O O . TRP B 1 302 ? 10.789 5.418 -0.812 1 98.62 302 TRP B O 1
ATOM 7199 N N . TRP B 1 303 ? 12.742 6.488 -0.763 1 98.62 303 TRP B N 1
ATOM 7200 C CA . TRP B 1 303 ? 12.43 7.086 0.533 1 98.62 303 TRP B CA 1
ATOM 7201 C C . TRP B 1 303 ? 11.336 8.141 0.397 1 98.62 303 TRP B C 1
ATOM 7203 O O . TRP B 1 303 ? 10.57 8.375 1.335 1 98.62 303 TRP B O 1
ATOM 7213 N N . GLY B 1 304 ? 11.359 8.805 -0.763 1 97.81 304 GLY B N 1
ATOM 7214 C CA . GLY B 1 304 ? 10.203 9.641 -1.03 1 97.81 304 GLY B CA 1
ATOM 7215 C C . GLY B 1 304 ? 8.891 8.883 -0.995 1 97.81 304 GLY B C 1
ATOM 7216 O O . GLY B 1 304 ? 7.926 9.32 -0.368 1 97.81 304 GLY B O 1
ATOM 7217 N N . LEU B 1 305 ? 8.844 7.785 -1.656 1 98.56 305 LEU B N 1
ATOM 7218 C CA . LEU B 1 305 ? 7.676 6.914 -1.647 1 98.56 305 LEU B CA 1
ATOM 7219 C C . LEU B 1 305 ? 7.363 6.441 -0.232 1 98.56 305 LEU B C 1
ATOM 7221 O O . LEU B 1 305 ? 6.207 6.469 0.194 1 98.56 305 LEU B O 1
ATOM 7225 N N . TYR B 1 306 ? 8.438 5.996 0.476 1 98.25 306 TYR B N 1
ATOM 7226 C CA . TYR B 1 306 ? 8.312 5.465 1.829 1 98.25 306 TYR B CA 1
ATOM 7227 C C . TYR B 1 306 ? 7.676 6.492 2.76 1 98.25 306 TYR B C 1
ATOM 7229 O O . TYR B 1 306 ? 6.777 6.16 3.539 1 98.25 306 TYR B O 1
ATOM 7237 N N . MET B 1 307 ? 8.055 7.758 2.635 1 97.75 307 MET B N 1
ATOM 7238 C CA . MET B 1 307 ? 7.547 8.852 3.455 1 97.75 307 MET B CA 1
ATOM 7239 C C . MET B 1 307 ? 6.074 9.125 3.152 1 97.75 307 MET B C 1
ATOM 7241 O O . MET B 1 307 ? 5.258 9.227 4.066 1 97.75 307 MET B O 1
ATOM 7245 N N . PHE B 1 308 ? 5.828 9.195 1.894 1 97.62 308 PHE B N 1
ATOM 7246 C CA . PHE B 1 308 ? 4.469 9.547 1.495 1 97.62 308 PHE B CA 1
ATOM 7247 C C . PHE B 1 308 ? 3.492 8.445 1.881 1 97.62 308 PHE B C 1
ATOM 7249 O O . PHE B 1 308 ? 2.41 8.719 2.402 1 97.62 308 PHE B O 1
ATOM 7256 N N . ASP B 1 309 ? 3.852 7.27 1.623 1 98.06 309 ASP B N 1
ATOM 7257 C CA . ASP B 1 309 ? 2.947 6.164 1.932 1 98.06 309 ASP B CA 1
ATOM 7258 C C . ASP B 1 309 ? 2.74 6.031 3.438 1 98.06 309 ASP B C 1
ATOM 7260 O O . ASP B 1 309 ? 1.616 5.816 3.898 1 98.06 309 ASP B O 1
ATOM 7264 N N . SER B 1 310 ? 3.824 6.113 4.199 1 98 310 SER B N 1
ATOM 7265 C CA . SER B 1 310 ? 3.725 6.035 5.652 1 98 310 SER B CA 1
ATOM 7266 C C . SER B 1 310 ? 2.805 7.117 6.203 1 98 310 SER B C 1
ATOM 7268 O O . SER B 1 310 ? 1.92 6.836 7.016 1 98 310 SER B O 1
ATOM 7270 N N . GLY B 1 311 ? 3.074 8.359 5.738 1 96.88 311 GLY B N 1
ATOM 7271 C CA . GLY B 1 311 ? 2.271 9.477 6.203 1 96.88 311 GLY B CA 1
ATOM 7272 C C . GLY B 1 311 ? 0.805 9.352 5.84 1 96.88 311 GLY B C 1
ATOM 7273 O O . GLY B 1 311 ? -0.069 9.547 6.688 1 96.88 311 GLY B O 1
ATOM 7274 N N . ALA B 1 312 ? 0.576 9.023 4.609 1 96.25 312 ALA B N 1
ATOM 7275 C CA . ALA B 1 312 ? -0.8 8.938 4.125 1 96.25 312 ALA B CA 1
ATOM 7276 C C . ALA B 1 312 ? -1.555 7.809 4.82 1 96.25 312 ALA B C 1
ATOM 7278 O O . ALA B 1 312 ? -2.699 7.984 5.242 1 96.25 312 ALA B O 1
ATOM 7279 N N . SER B 1 313 ? -0.951 6.66 4.906 1 97.06 313 SER B N 1
ATOM 7280 C CA . SER B 1 313 ? -1.602 5.52 5.539 1 97.06 313 SER B CA 1
ATOM 7281 C C . SER B 1 313 ? -1.937 5.812 7 1 97.06 313 SER B C 1
ATOM 7283 O O . SER B 1 313 ? -3.025 5.477 7.473 1 97.06 313 SER B O 1
ATOM 7285 N N . THR B 1 314 ? -1.046 6.445 7.734 1 96.75 314 THR B N 1
ATOM 7286 C CA . THR B 1 314 ? -1.299 6.828 9.117 1 96.75 314 THR B CA 1
ATOM 7287 C C . THR B 1 314 ? -2.451 7.824 9.203 1 96.75 314 THR B C 1
ATOM 7289 O O . THR B 1 314 ? -3.328 7.699 10.062 1 96.75 314 THR B O 1
ATOM 7292 N N . THR B 1 315 ? -2.404 8.789 8.258 1 95.25 315 THR B N 1
ATOM 7293 C CA . THR B 1 315 ? -3.416 9.836 8.242 1 95.25 315 THR B CA 1
ATOM 7294 C C . THR B 1 315 ? -4.801 9.25 7.977 1 95.25 315 THR B C 1
ATOM 7296 O O . THR B 1 315 ? -5.793 9.703 8.547 1 95.25 315 THR B O 1
ATOM 7299 N N . PHE B 1 316 ? -4.898 8.164 7.18 1 94.38 316 PHE B N 1
ATOM 7300 C CA . PHE B 1 316 ? -6.188 7.613 6.781 1 94.38 316 PHE B CA 1
ATOM 7301 C C . PHE B 1 316 ? -6.574 6.441 7.676 1 94.38 316 PHE B C 1
ATOM 7303 O O . PHE B 1 316 ? -7.668 5.891 7.547 1 94.38 316 PHE B O 1
ATOM 7310 N N . GLY B 1 317 ? -5.68 6.105 8.57 1 95 317 GLY B N 1
ATOM 7311 C CA . GLY B 1 317 ? -5.965 4.98 9.453 1 95 317 GLY B CA 1
ATOM 7312 C C . GLY B 1 317 ? -5.988 3.65 8.727 1 95 317 GLY B C 1
ATOM 7313 O O . GLY B 1 317 ? -6.855 2.812 8.984 1 95 317 GLY B O 1
ATOM 7314 N N . ARG B 1 318 ? -5.164 3.525 7.785 1 96.5 318 ARG B N 1
ATOM 7315 C CA . ARG B 1 318 ? -5.023 2.293 7.012 1 96.5 318 ARG B CA 1
ATOM 7316 C C . ARG B 1 318 ? -3.646 1.674 7.215 1 96.5 318 ARG B C 1
ATOM 7318 O O . ARG B 1 318 ? -2.691 2.371 7.566 1 96.5 318 ARG B O 1
ATOM 7325 N N . PRO B 1 319 ? -3.566 0.38 7.086 1 97.38 319 PRO B N 1
ATOM 7326 C CA . PRO B 1 319 ? -2.273 -0.269 7.316 1 97.38 319 PRO B CA 1
ATOM 7327 C C . PRO B 1 319 ? -1.177 0.252 6.391 1 97.38 319 PRO B C 1
ATOM 7329 O O . PRO B 1 319 ? -1.433 0.517 5.215 1 97.38 319 PRO B O 1
ATOM 7332 N N . ILE B 1 320 ? -0.042 0.507 7.004 1 97.69 320 ILE B N 1
ATOM 7333 C CA . ILE B 1 320 ? 1.139 0.835 6.211 1 97.69 320 ILE B CA 1
ATOM 7334 C C . ILE B 1 320 ? 1.698 -0.432 5.566 1 97.69 320 ILE B C 1
ATOM 7336 O O . ILE B 1 320 ? 2.16 -1.338 6.266 1 97.69 320 ILE B O 1
ATOM 7340 N N . LEU B 1 321 ? 1.592 -0.467 4.25 1 97.5 321 LEU B N 1
ATOM 7341 C CA . LEU B 1 321 ? 2.02 -1.646 3.508 1 97.5 321 LEU B CA 1
ATOM 7342 C C . LEU B 1 321 ? 3.352 -1.396 2.809 1 97.5 321 LEU B C 1
ATOM 7344 O O . LEU B 1 321 ? 3.402 -1.289 1.58 1 97.5 321 LEU B O 1
ATOM 7348 N N . LEU B 1 322 ? 4.414 -1.3 3.572 1 97.69 322 LEU B N 1
ATOM 7349 C CA . LEU B 1 322 ? 5.805 -1.153 3.156 1 97.69 322 LEU B CA 1
ATOM 7350 C C . LEU B 1 322 ? 6.668 -2.268 3.74 1 97.69 322 LEU B C 1
ATOM 7352 O O . LEU B 1 322 ? 6.324 -2.848 4.773 1 97.69 322 LEU B O 1
ATOM 7356 N N . PRO B 1 323 ? 7.695 -2.586 3.014 1 96.19 323 PRO B N 1
ATOM 7357 C CA . PRO B 1 323 ? 8.539 -3.66 3.533 1 96.19 323 PRO B CA 1
ATOM 7358 C C . PRO B 1 323 ? 9.133 -3.334 4.902 1 96.19 323 PRO B C 1
ATOM 7360 O O . PRO B 1 323 ? 9.492 -2.184 5.164 1 96.19 323 PRO B O 1
ATOM 7363 N N . GLY B 1 324 ? 9.148 -4.34 5.762 1 91.56 324 GLY B N 1
ATOM 7364 C CA . GLY B 1 324 ? 9.867 -4.191 7.02 1 91.56 324 GLY B CA 1
ATOM 7365 C C . GLY B 1 324 ? 11.375 -4.109 6.836 1 91.56 324 GLY B C 1
ATOM 7366 O O . GLY B 1 324 ? 11.883 -4.344 5.738 1 91.56 324 GLY B O 1
ATOM 7367 N N . GLU B 1 325 ? 12.008 -3.783 7.891 1 89.88 325 GLU B N 1
ATOM 7368 C CA . GLU B 1 325 ? 13.453 -3.59 7.84 1 89.88 325 GLU B CA 1
ATOM 7369 C C . GLU B 1 325 ? 14.172 -4.867 7.406 1 89.88 325 GLU B C 1
ATOM 7371 O O . GLU B 1 325 ? 15.242 -4.812 6.797 1 89.88 325 GLU B O 1
ATOM 7376 N N . GLU B 1 326 ? 13.586 -5.953 7.625 1 87.94 326 GLU B N 1
ATOM 7377 C CA . GLU B 1 326 ? 14.211 -7.219 7.266 1 87.94 326 GLU B CA 1
ATOM 7378 C C . GLU B 1 326 ? 14.102 -7.484 5.766 1 87.94 326 GLU B C 1
ATOM 7380 O O . GLU B 1 326 ? 14.906 -8.219 5.199 1 87.94 326 GLU B O 1
ATOM 7385 N N . ALA B 1 327 ? 13.078 -6.914 5.203 1 91.88 327 ALA B N 1
ATOM 7386 C CA . ALA B 1 327 ? 12.812 -7.215 3.801 1 91.88 327 ALA B CA 1
ATOM 7387 C C . ALA B 1 327 ? 13.352 -6.113 2.891 1 91.88 327 ALA B C 1
ATOM 7389 O O . ALA B 1 327 ? 13.078 -6.105 1.688 1 91.88 327 ALA B O 1
ATOM 7390 N N . MET B 1 328 ? 14.016 -5.141 3.371 1 94.25 328 MET B N 1
ATOM 7391 C CA . MET B 1 328 ? 14.648 -4.09 2.58 1 94.25 328 MET B CA 1
ATOM 7392 C C . MET B 1 328 ? 16.031 -3.766 3.125 1 94.25 328 MET B C 1
ATOM 7394 O O . MET B 1 328 ? 16.297 -3.947 4.316 1 94.25 328 MET B O 1
ATOM 7398 N N . ASP B 1 329 ? 16.953 -3.34 2.279 1 94.31 329 ASP B N 1
ATOM 7399 C CA . ASP B 1 329 ? 18.297 -3.012 2.719 1 94.31 329 ASP B CA 1
ATOM 7400 C C . ASP B 1 329 ? 18.797 -1.72 2.07 1 94.31 329 ASP B C 1
ATOM 7402 O O . ASP B 1 329 ? 20 -1.453 2.041 1 94.31 329 ASP B O 1
ATOM 7406 N N . VAL B 1 330 ? 17.891 -1.003 1.494 1 96.56 330 VAL B N 1
ATOM 7407 C CA . VAL B 1 330 ? 18.266 0.268 0.878 1 96.56 330 VAL B CA 1
ATOM 7408 C C . VAL B 1 330 ? 18.812 1.215 1.938 1 96.56 330 VAL B C 1
ATOM 7410 O O . VAL B 1 330 ? 18.281 1.299 3.047 1 96.56 330 VAL B O 1
ATOM 7413 N N . ARG B 1 331 ? 19.859 1.884 1.644 1 97.12 331 ARG B N 1
ATOM 7414 C CA . ARG B 1 331 ? 20.5 2.822 2.561 1 97.12 331 ARG B CA 1
ATOM 7415 C C . ARG B 1 331 ? 19.75 4.145 2.607 1 97.12 331 ARG B C 1
ATOM 7417 O O . ARG B 1 331 ? 19 4.477 1.679 1 97.12 331 ARG B O 1
ATOM 7424 N N . PRO B 1 332 ? 19.828 4.879 3.711 1 97.12 332 PRO B N 1
ATOM 7425 C CA . PRO B 1 332 ? 19.203 6.199 3.797 1 97.12 332 PRO B CA 1
ATOM 7426 C C . PRO B 1 332 ? 19.75 7.184 2.773 1 97.12 332 PRO B C 1
ATOM 7428 O O . PRO B 1 332 ? 20.844 6.969 2.232 1 97.12 332 PRO B O 1
ATOM 7431 N N . VAL B 1 333 ? 19.031 8.195 2.5 1 97.81 333 VAL B N 1
ATOM 7432 C CA . VAL B 1 333 ? 19.484 9.289 1.645 1 97.81 333 VAL B CA 1
ATOM 7433 C C . VAL B 1 333 ? 20.688 9.977 2.279 1 97.81 333 VAL B C 1
ATOM 7435 O O . VAL B 1 333 ? 20.75 10.141 3.5 1 97.81 333 VAL B O 1
ATOM 7438 N N . LEU B 1 334 ? 21.547 10.469 1.5 1 97.62 334 LEU B N 1
ATOM 7439 C CA . LEU B 1 334 ? 22.75 11.133 1.989 1 97.62 334 LEU B CA 1
ATOM 7440 C C . LEU B 1 334 ? 22.469 12.609 2.275 1 97.62 334 LEU B C 1
ATOM 7442 O O . LEU B 1 334 ? 21.844 13.297 1.471 1 97.62 334 LEU B O 1
ATOM 7446 N N . ASN B 1 335 ? 22.875 13.031 3.357 1 97.31 335 ASN B N 1
ATOM 7447 C CA . ASN B 1 335 ? 22.828 14.461 3.68 1 97.31 335 ASN B CA 1
ATOM 7448 C C . ASN B 1 335 ? 24 15.211 3.033 1 97.31 335 ASN B C 1
ATOM 7450 O O . ASN B 1 335 ? 24.953 15.57 3.707 1 97.31 335 ASN B O 1
ATOM 7454 N N . ILE B 1 336 ? 23.891 15.508 1.795 1 97.31 336 ILE B N 1
ATOM 7455 C CA . ILE B 1 336 ? 24.922 16.156 0.994 1 97.31 336 ILE B CA 1
ATOM 7456 C C . ILE B 1 336 ? 24.297 17.219 0.106 1 97.31 336 ILE B C 1
ATOM 7458 O O . ILE B 1 336 ? 23.078 17.266 -0.079 1 97.31 336 ILE B O 1
ATOM 7462 N N . ASP B 1 337 ? 25.156 18.047 -0.362 1 94.5 337 ASP B N 1
ATOM 7463 C CA . ASP B 1 337 ? 24.734 19 -1.385 1 94.5 337 ASP B CA 1
ATOM 7464 C C . ASP B 1 337 ? 24.828 18.391 -2.781 1 94.5 337 ASP B C 1
ATOM 7466 O O . ASP B 1 337 ? 25.75 17.625 -3.064 1 94.5 337 ASP B O 1
ATOM 7470 N N . ASP B 1 338 ? 23.969 18.703 -3.617 1 92.94 338 ASP B N 1
ATOM 7471 C CA . ASP B 1 338 ? 23.906 18.125 -4.957 1 92.94 338 ASP B CA 1
ATOM 7472 C C . ASP B 1 338 ? 25.203 18.391 -5.723 1 92.94 338 ASP B C 1
ATOM 7474 O O . ASP B 1 338 ? 25.578 17.641 -6.617 1 92.94 338 ASP B O 1
ATOM 7478 N N . GLU B 1 339 ? 25.922 19.375 -5.418 1 93 339 GLU B N 1
ATOM 7479 C CA . GLU B 1 339 ? 27.188 19.719 -6.074 1 93 339 GLU B CA 1
ATOM 7480 C C . GLU B 1 339 ? 28.266 18.688 -5.773 1 93 339 GLU B C 1
ATOM 7482 O O . GLU B 1 339 ? 29.219 18.547 -6.539 1 93 339 GLU B O 1
ATOM 7487 N N . ASP B 1 340 ? 28.047 18.047 -4.699 1 94.38 340 ASP B N 1
ATOM 7488 C CA . ASP B 1 340 ? 29.062 17.094 -4.273 1 94.38 340 ASP B CA 1
ATOM 7489 C C . ASP B 1 340 ? 28.844 15.727 -4.918 1 94.38 340 ASP B C 1
ATOM 7491 O O . ASP B 1 340 ? 29.719 14.859 -4.879 1 94.38 340 ASP B O 1
ATOM 7495 N N . LEU B 1 341 ? 27.75 15.578 -5.516 1 95.5 341 LEU B N 1
ATOM 7496 C CA . LEU B 1 341 ? 27.406 14.32 -6.168 1 95.5 341 LEU B CA 1
ATOM 7497 C C . LEU B 1 341 ? 26.859 14.562 -7.566 1 95.5 341 LEU B C 1
ATOM 7499 O O . LEU B 1 341 ? 25.688 14.922 -7.719 1 95.5 341 LEU B O 1
ATOM 7503 N N . THR B 1 342 ? 27.656 14.383 -8.477 1 93.88 342 THR B N 1
ATOM 7504 C CA . THR B 1 342 ? 27.297 14.57 -9.883 1 93.88 342 THR B CA 1
ATOM 7505 C C . THR B 1 342 ? 27.5 13.281 -10.672 1 93.88 342 THR B C 1
ATOM 7507 O O . THR B 1 342 ? 27.828 12.242 -10.094 1 93.88 342 THR B O 1
ATOM 7510 N N . SER B 1 343 ? 27.266 13.258 -11.938 1 89.12 343 SER B N 1
ATOM 7511 C CA . SER B 1 343 ? 27.328 12.07 -12.781 1 89.12 343 SER B CA 1
ATOM 7512 C C . SER B 1 343 ? 28.75 11.539 -12.883 1 89.12 343 SER B C 1
ATOM 7514 O O . SER B 1 343 ? 28.969 10.359 -13.18 1 89.12 343 SER B O 1
ATOM 7516 N N . VAL B 1 344 ? 29.781 12.352 -12.547 1 89.25 344 VAL B N 1
ATOM 7517 C CA . VAL B 1 344 ? 31.172 11.969 -12.742 1 89.25 344 VAL B CA 1
ATOM 7518 C C . VAL B 1 344 ? 31.797 11.625 -11.391 1 89.25 344 VAL B C 1
ATOM 7520 O O . VAL B 1 344 ? 32.969 11.211 -11.328 1 89.25 344 VAL B O 1
ATOM 7523 N N . THR B 1 345 ? 30.969 11.695 -10.391 1 93.5 345 THR B N 1
ATOM 7524 C CA . THR B 1 345 ? 31.516 11.422 -9.07 1 93.5 345 THR B CA 1
ATOM 7525 C C . THR B 1 345 ? 31.859 9.945 -8.922 1 93.5 345 THR B C 1
ATOM 7527 O O . THR B 1 345 ? 31.031 9.078 -9.211 1 93.5 345 THR B O 1
ATOM 7530 N N . GLU B 1 346 ? 33.031 9.602 -8.391 1 91.12 346 GLU B N 1
ATOM 7531 C CA . GLU B 1 346 ? 33.469 8.219 -8.297 1 91.12 346 GLU B CA 1
ATOM 7532 C C . GLU B 1 346 ? 33.531 7.754 -6.844 1 91.12 346 GLU B C 1
ATOM 7534 O O . GLU B 1 346 ? 33.406 6.559 -6.566 1 91.12 346 GLU B O 1
ATOM 7539 N N . LEU B 1 347 ? 33.75 8.711 -6.051 1 92.81 347 LEU B N 1
ATOM 7540 C CA . LEU B 1 347 ? 33.812 8.383 -4.633 1 92.81 347 LEU B CA 1
ATOM 7541 C C . LEU B 1 347 ? 32.625 8.938 -3.891 1 92.81 347 LEU B C 1
ATOM 7543 O O . LEU B 1 347 ? 32.188 10.07 -4.137 1 92.81 347 LEU B O 1
ATOM 7547 N N . ALA B 1 348 ? 32.25 8.195 -3.104 1 91 348 ALA B N 1
ATOM 7548 C CA . ALA B 1 348 ? 31.062 8.602 -2.346 1 91 348 ALA B CA 1
ATOM 7549 C C . ALA B 1 348 ? 31.359 9.82 -1.479 1 91 348 ALA B C 1
ATOM 7551 O O . ALA B 1 348 ? 32.312 9.828 -0.708 1 91 348 ALA B O 1
ATOM 7552 N N . PRO B 1 349 ? 30.547 10.781 -1.544 1 95.38 349 PRO B N 1
ATOM 7553 C CA . PRO B 1 349 ? 30.766 11.969 -0.722 1 95.38 349 PRO B CA 1
ATOM 7554 C C . PRO B 1 349 ? 30.438 11.734 0.754 1 95.38 349 PRO B C 1
ATOM 7556 O O . PRO B 1 349 ? 29.609 10.883 1.083 1 95.38 349 PRO B O 1
ATOM 7559 N N . GLU B 1 350 ? 31.141 12.523 1.477 1 95.56 350 GLU B N 1
ATOM 7560 C CA . GLU B 1 350 ? 30.891 12.461 2.914 1 95.56 350 GLU B CA 1
ATOM 7561 C C . GLU B 1 350 ? 29.703 13.328 3.305 1 95.56 350 GLU B C 1
ATOM 7563 O O . GLU B 1 350 ? 29.531 14.438 2.793 1 95.56 350 GLU B O 1
ATOM 7568 N N . GLU B 1 351 ? 28.938 12.836 4.18 1 95.5 351 GLU B N 1
ATOM 7569 C CA . GLU B 1 351 ? 27.781 13.586 4.664 1 95.5 351 GLU B CA 1
ATOM 7570 C C . GLU B 1 351 ? 28.219 14.789 5.496 1 95.5 351 GLU B C 1
ATOM 7572 O O . GLU B 1 351 ? 29.234 14.742 6.184 1 95.5 351 GLU B O 1
ATOM 7577 N N . VAL B 1 352 ? 27.453 15.805 5.441 1 94.81 352 VAL B N 1
ATOM 7578 C CA . VAL B 1 352 ? 27.75 17.031 6.172 1 94.81 352 VAL B CA 1
ATOM 7579 C C . VAL B 1 352 ? 26.875 17.125 7.418 1 94.81 352 VAL B C 1
ATOM 7581 O O . VAL B 1 352 ? 25.766 16.594 7.434 1 94.81 352 VAL B O 1
ATOM 7584 N N . SER B 1 353 ? 27.344 17.797 8.43 1 91.44 353 SER B N 1
ATOM 7585 C CA . SER B 1 353 ? 26.625 17.969 9.688 1 91.44 353 SER B CA 1
ATOM 7586 C C . SER B 1 353 ? 25.891 19.312 9.719 1 91.44 353 SER B C 1
ATOM 7588 O O . SER B 1 353 ? 26 20.062 10.695 1 91.44 353 SER B O 1
ATOM 7590 N N . ARG B 1 354 ? 25.344 19.719 8.688 1 93 354 ARG B N 1
ATOM 7591 C CA . ARG B 1 354 ? 24.531 20.922 8.531 1 93 354 ARG B CA 1
ATOM 7592 C C . ARG B 1 354 ? 23.281 20.625 7.699 1 93 354 ARG B C 1
ATOM 7594 O O . ARG B 1 354 ? 23.203 19.594 7.027 1 93 354 ARG B O 1
ATOM 7601 N N . PRO B 1 355 ? 22.391 21.484 7.809 1 94.12 355 PRO B N 1
ATOM 7602 C CA . PRO B 1 355 ? 21.188 21.266 7.004 1 94.12 355 PRO B CA 1
ATOM 7603 C C . PRO B 1 355 ? 21.453 21.297 5.504 1 94.12 355 PRO B C 1
ATOM 7605 O O . PRO B 1 355 ? 22.25 22.125 5.039 1 94.12 355 PRO B O 1
ATOM 7608 N N . THR B 1 356 ? 20.984 20.391 4.793 1 94.69 356 THR B N 1
ATOM 7609 C CA . THR B 1 356 ? 20.969 20.375 3.336 1 94.69 356 THR B CA 1
ATOM 7610 C C . THR B 1 356 ? 19.547 20.188 2.814 1 94.69 356 THR B C 1
ATOM 7612 O O . THR B 1 356 ? 18.609 20.078 3.598 1 94.69 356 THR B O 1
ATOM 7615 N N . LEU B 1 357 ? 19.406 20.125 1.572 1 95.19 357 LEU B N 1
ATOM 7616 C CA . LEU B 1 357 ? 18.109 19.906 0.922 1 95.19 357 LEU B CA 1
ATOM 7617 C C . LEU B 1 357 ? 17.5 18.578 1.332 1 95.19 357 LEU B C 1
ATOM 7619 O O . LEU B 1 357 ? 16.281 18.438 1.389 1 95.19 357 LEU B O 1
ATOM 7623 N N . TYR B 1 358 ? 18.344 17.641 1.77 1 96.81 358 TYR B N 1
ATOM 7624 C CA . TYR B 1 358 ? 17.906 16.266 1.942 1 96.81 358 TYR B CA 1
ATOM 7625 C C . TYR B 1 358 ? 17.781 15.906 3.42 1 96.81 358 TYR B C 1
ATOM 7627 O O . TYR B 1 358 ? 17.359 14.805 3.768 1 96.81 358 TYR B O 1
ATOM 7635 N N . SER B 1 359 ? 18.125 16.859 4.293 1 96.56 359 SER B N 1
ATOM 7636 C CA . SER B 1 359 ? 18.094 16.594 5.727 1 96.56 359 SER B CA 1
ATOM 7637 C C . SER B 1 359 ? 16.688 16.203 6.188 1 96.56 359 SER B C 1
ATOM 7639 O O . SER B 1 359 ? 16.516 15.227 6.914 1 96.56 359 SER B O 1
ATOM 7641 N N . GLY B 1 360 ? 15.758 17.016 5.754 1 95.94 360 GLY B N 1
ATOM 7642 C CA . GLY B 1 360 ? 14.383 16.719 6.125 1 95.94 360 GLY B CA 1
ATOM 7643 C C . GLY B 1 360 ? 13.93 15.336 5.703 1 95.94 360 GLY B C 1
ATOM 7644 O O . GLY B 1 360 ? 13.328 14.602 6.496 1 95.94 360 GLY B O 1
ATOM 7645 N N . MET B 1 361 ? 14.211 14.984 4.453 1 97 361 MET B N 1
ATOM 7646 C CA . MET B 1 361 ? 13.828 13.688 3.91 1 97 361 MET B CA 1
ATOM 7647 C C . MET B 1 361 ? 14.531 12.555 4.656 1 97 361 MET B C 1
ATOM 7649 O O . MET B 1 361 ? 13.914 11.539 4.98 1 97 361 MET B O 1
ATOM 7653 N N . LYS B 1 362 ? 15.812 12.703 4.949 1 97.56 362 LYS B N 1
ATOM 7654 C CA . LYS B 1 362 ? 16.609 11.695 5.633 1 97.56 362 LYS B CA 1
ATOM 7655 C C . LYS B 1 362 ? 16.031 11.359 7 1 97.56 362 LYS B C 1
ATOM 7657 O O . LYS B 1 362 ? 15.766 10.188 7.297 1 97.56 362 LYS B O 1
ATOM 7662 N N . TYR B 1 363 ? 15.719 12.367 7.73 1 97.69 363 TYR B N 1
ATOM 7663 C CA . TYR B 1 363 ? 15.352 12.117 9.117 1 97.69 363 TYR B CA 1
ATOM 7664 C C . TYR B 1 363 ? 13.859 11.797 9.242 1 97.69 363 TYR B C 1
ATOM 7666 O O . TYR B 1 363 ? 13.445 11.07 10.148 1 97.69 363 TYR B O 1
ATOM 7674 N N . GLN B 1 364 ? 13.062 12.359 8.336 1 97.75 364 GLN B N 1
ATOM 7675 C CA . GLN B 1 364 ? 11.672 11.93 8.312 1 97.75 364 GLN B CA 1
ATOM 7676 C C . GLN B 1 364 ? 11.555 10.461 7.938 1 97.75 364 GLN B C 1
ATOM 7678 O O . GLN B 1 364 ? 10.719 9.734 8.484 1 97.75 364 GLN B O 1
ATOM 7683 N N . SER B 1 365 ? 12.352 9.992 6.957 1 97.81 365 SER B N 1
ATOM 7684 C CA . SER B 1 365 ? 12.359 8.578 6.59 1 97.81 365 SER B CA 1
ATOM 7685 C C . SER B 1 365 ? 12.773 7.703 7.766 1 97.81 365 SER B C 1
ATOM 7687 O O . SER B 1 365 ? 12.188 6.645 7.992 1 97.81 365 SER B O 1
ATOM 7689 N N . GLU B 1 366 ? 13.742 8.18 8.5 1 97.31 366 GLU B N 1
ATOM 7690 C CA . GLU B 1 366 ? 14.195 7.441 9.672 1 97.31 366 GLU B CA 1
ATOM 7691 C C . GLU B 1 366 ? 13.086 7.332 10.719 1 97.31 366 GLU B C 1
ATOM 7693 O O . GLU B 1 366 ? 12.922 6.285 11.344 1 97.31 366 GLU B O 1
ATOM 7698 N N . LEU B 1 367 ? 12.43 8.43 10.906 1 97.88 367 LEU B N 1
ATOM 7699 C CA . LEU B 1 367 ? 11.312 8.414 11.836 1 97.88 367 LEU B CA 1
ATOM 7700 C C . LEU B 1 367 ? 10.289 7.352 11.445 1 97.88 367 LEU B C 1
ATOM 7702 O O . LEU B 1 367 ? 9.828 6.586 12.297 1 97.88 367 LEU B O 1
ATOM 7706 N N . HIS B 1 368 ? 9.953 7.34 10.164 1 97.81 368 HIS B N 1
ATOM 7707 C CA . HIS B 1 368 ? 8.961 6.387 9.68 1 97.81 368 HIS B CA 1
ATOM 7708 C C . HIS B 1 368 ? 9.453 4.949 9.836 1 97.81 368 HIS B C 1
ATOM 7710 O O . HIS B 1 368 ? 8.688 4.066 10.219 1 97.81 368 HIS B O 1
ATOM 7716 N N . VAL B 1 369 ? 10.742 4.629 9.5 1 96.5 369 VAL B N 1
ATOM 7717 C CA . VAL B 1 369 ? 11.305 3.291 9.648 1 96.5 369 VAL B CA 1
ATOM 7718 C C . VAL B 1 369 ? 11.156 2.824 11.094 1 96.5 369 VAL B C 1
ATOM 7720 O O . VAL B 1 369 ? 10.82 1.663 11.352 1 96.5 369 VAL B O 1
ATOM 7723 N N . LYS B 1 370 ? 11.258 3.838 12.055 1 94.88 370 LYS B N 1
ATOM 7724 C CA . LYS B 1 370 ? 11.25 3.486 13.469 1 94.88 370 LYS B CA 1
ATOM 7725 C C . LYS B 1 370 ? 9.82 3.461 14.023 1 94.88 370 LYS B C 1
ATOM 7727 O O . LYS B 1 370 ? 9.562 2.852 15.062 1 94.88 370 LYS B O 1
ATOM 7732 N N . SER B 1 371 ? 8.914 4.051 13.32 1 96.81 371 SER B N 1
ATOM 7733 C CA . SER B 1 371 ? 7.633 4.27 13.992 1 96.81 371 SER B CA 1
ATOM 7734 C C . SER B 1 371 ? 6.492 3.607 13.227 1 96.81 371 SER B C 1
ATOM 7736 O O . SER B 1 371 ? 5.371 3.514 13.734 1 96.81 371 SER B O 1
ATOM 7738 N N . ASN B 1 372 ? 6.684 3.164 11.984 1 96.62 372 ASN B N 1
ATOM 7739 C CA . ASN B 1 372 ? 5.602 2.604 11.18 1 96.62 372 ASN B CA 1
ATOM 7740 C C . ASN B 1 372 ? 4.914 1.446 11.898 1 96.62 372 ASN B C 1
ATOM 7742 O O . ASN B 1 372 ? 3.703 1.261 11.773 1 96.62 372 ASN B O 1
ATOM 7746 N N . TYR B 1 373 ? 5.684 0.59 12.664 1 94.62 373 TYR B N 1
ATOM 7747 C CA . TYR B 1 373 ? 5.066 -0.524 13.383 1 94.62 373 TYR B CA 1
ATOM 7748 C C . TYR B 1 373 ? 4.078 -0.025 14.422 1 94.62 373 TYR B C 1
ATOM 7750 O O . TYR B 1 373 ? 3.098 -0.705 14.734 1 94.62 373 TYR B O 1
ATOM 7758 N N . ILE B 1 374 ? 4.312 1.254 15.023 1 96.31 374 ILE B N 1
ATOM 7759 C CA . ILE B 1 374 ? 3.414 1.86 16 1 96.31 374 ILE B CA 1
ATOM 7760 C C . ILE B 1 374 ? 2.061 2.145 15.352 1 96.31 374 ILE B C 1
ATOM 7762 O O . ILE B 1 374 ? 1.017 1.783 15.898 1 96.31 374 ILE B O 1
ATOM 7766 N N . SER B 1 375 ? 2.176 2.734 14.141 1 95.81 375 SER B N 1
ATOM 7767 C CA . SER B 1 375 ? 0.949 3.061 13.422 1 95.81 375 SER B CA 1
ATOM 7768 C C . SER B 1 375 ? 0.138 1.807 13.117 1 95.81 375 SER B C 1
ATOM 7770 O O . SER B 1 375 ? -1.087 1.803 13.258 1 95.81 375 SER B O 1
ATOM 7772 N N . ASN B 1 376 ? 0.729 0.843 12.703 1 95.56 376 ASN B N 1
ATOM 7773 C CA . ASN B 1 376 ? 0.032 -0.399 12.391 1 95.56 376 ASN B CA 1
ATOM 7774 C C . ASN B 1 376 ? -0.539 -1.055 13.641 1 95.56 376 ASN B C 1
ATOM 7776 O O . ASN B 1 376 ? -1.638 -1.611 13.609 1 95.56 376 ASN B O 1
ATOM 7780 N N . ARG B 1 377 ? 0.244 -1.02 14.773 1 94.5 377 ARG B N 1
ATOM 7781 C CA . ARG B 1 377 ? -0.215 -1.604 16.031 1 94.5 377 ARG B CA 1
ATOM 7782 C C . ARG B 1 377 ? -1.484 -0.918 16.531 1 94.5 377 ARG B C 1
ATOM 7784 O O . ARG B 1 377 ? -2.352 -1.56 17.125 1 94.5 377 ARG B O 1
ATOM 7791 N N . LEU B 1 378 ? -1.572 0.296 16.297 1 94.94 378 LEU B N 1
ATOM 7792 C CA . LEU B 1 378 ? -2.695 1.089 16.781 1 94.94 378 LEU B CA 1
ATOM 7793 C C . LEU B 1 378 ? -3.955 0.804 15.961 1 94.94 378 LEU B C 1
ATOM 7795 O O . LEU B 1 378 ? -5.051 1.233 16.328 1 94.94 378 LEU B O 1
ATOM 7799 N N . LEU B 1 379 ? -3.822 0.086 14.836 1 94.44 379 LEU B N 1
ATOM 7800 C CA . LEU B 1 379 ? -4.965 -0.259 14 1 94.44 379 LEU B CA 1
ATOM 7801 C C . LEU B 1 379 ? -5.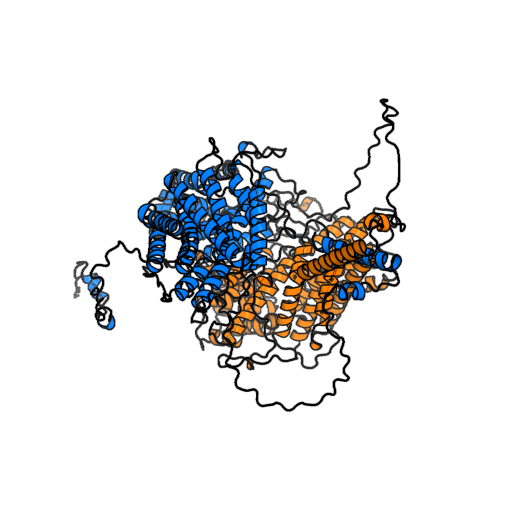703 -1.473 14.555 1 94.44 379 LEU B C 1
ATOM 7803 O O . LEU B 1 379 ? -6.762 -1.847 14.055 1 94.44 379 LEU B O 1
ATOM 7807 N N . SER B 1 380 ? -5.152 -2.121 15.562 1 88.56 380 SER B N 1
ATOM 7808 C CA . SER B 1 380 ? -5.777 -3.297 16.156 1 88.56 380 SER B CA 1
ATOM 7809 C C . SER B 1 380 ? -7.176 -2.975 16.688 1 88.56 380 SER B C 1
ATOM 7811 O O . SER B 1 380 ? -7.453 -1.84 17.078 1 88.56 380 SER B O 1
ATOM 7813 N N . SER B 1 381 ? -8.016 -3.881 16.578 1 81.12 381 SER B N 1
ATOM 7814 C CA . SER B 1 381 ? -9.383 -3.715 17.062 1 81.12 381 SER B CA 1
ATOM 7815 C C . SER B 1 381 ? -9.414 -3.52 18.578 1 81.12 381 SER B C 1
ATOM 7817 O O . SER B 1 381 ? -10.367 -2.955 19.109 1 81.12 381 SER B O 1
ATOM 7819 N N . SER B 1 382 ? -8.375 -4.059 19.188 1 79.19 382 SER B N 1
ATOM 7820 C CA . SER B 1 382 ? -8.289 -3.875 20.641 1 79.19 382 SER B CA 1
ATOM 7821 C C . SER B 1 382 ? -7.402 -2.686 21 1 79.19 382 SER B C 1
ATOM 7823 O O . SER B 1 382 ? -6.391 -2.438 20.328 1 79.19 382 SER B O 1
ATOM 7825 N N . CYS B 1 383 ? -7.891 -1.862 21.875 1 79.81 383 CYS B N 1
ATOM 7826 C CA . CYS B 1 383 ? -7.121 -0.707 22.328 1 79.81 383 CYS B CA 1
ATOM 7827 C C . CYS B 1 383 ? -5.789 -1.139 22.922 1 79.81 383 CYS B C 1
ATOM 7829 O O . CYS B 1 383 ? -5.719 -2.145 23.625 1 79.81 383 CYS B O 1
ATOM 7831 N N . VAL B 1 384 ? -4.859 -0.378 22.703 1 89.19 384 VAL B N 1
ATOM 7832 C CA . VAL B 1 384 ? -3.525 -0.645 23.234 1 89.19 384 VAL B CA 1
ATOM 7833 C C . VAL B 1 384 ? -3.5 -0.367 24.734 1 89.19 384 VAL B C 1
ATOM 7835 O O . VAL B 1 384 ? -4.109 0.598 25.203 1 89.19 384 VAL B O 1
ATOM 7838 N N . ALA B 1 385 ? -2.832 -1.24 25.453 1 91.12 385 ALA B N 1
ATOM 7839 C CA . ALA B 1 385 ? -2.666 -1.018 26.891 1 91.12 385 ALA B CA 1
ATOM 7840 C C . ALA B 1 385 ? -1.771 0.189 27.156 1 91.12 385 ALA B C 1
ATOM 7842 O O . ALA B 1 385 ? -0.857 0.477 26.375 1 91.12 385 ALA B O 1
ATOM 7843 N N . PRO B 1 386 ? -2.123 0.925 28.234 1 92.69 386 PRO B N 1
ATOM 7844 C CA . PRO B 1 386 ? -1.32 2.1 28.578 1 92.69 386 PRO B CA 1
ATOM 7845 C C . PRO B 1 386 ? 0.173 1.793 28.656 1 92.69 386 PRO B C 1
ATOM 7847 O O . PRO B 1 386 ? 0.996 2.602 28.203 1 92.69 386 PRO B O 1
ATOM 7850 N N . GLU B 1 387 ? 0.548 0.604 29.141 1 92.88 387 GLU B N 1
ATOM 7851 C CA . GLU B 1 387 ? 1.957 0.243 29.266 1 92.88 387 GLU B CA 1
ATOM 7852 C C . GLU B 1 387 ? 2.617 0.115 27.891 1 92.88 387 GLU B C 1
ATOM 7854 O O . GLU B 1 387 ? 3.756 0.545 27.703 1 92.88 387 GLU B O 1
ATOM 7859 N N . ASP B 1 388 ? 1.893 -0.483 26.984 1 94.69 388 ASP B N 1
ATOM 7860 C CA . ASP B 1 388 ? 2.406 -0.603 25.625 1 94.69 388 ASP B CA 1
ATOM 7861 C C . ASP B 1 388 ? 2.539 0.768 24.969 1 94.69 388 ASP B C 1
ATOM 7863 O O . ASP B 1 388 ? 3.496 1.018 24.234 1 94.69 388 ASP B O 1
ATOM 7867 N N . ALA B 1 389 ? 1.555 1.583 25.203 1 96.5 389 ALA B N 1
ATOM 7868 C CA . ALA B 1 389 ? 1.594 2.943 24.672 1 96.5 389 ALA B CA 1
ATOM 7869 C C . ALA B 1 389 ? 2.82 3.695 25.172 1 96.5 389 ALA B C 1
ATOM 7871 O O . ALA B 1 389 ? 3.482 4.402 24.406 1 96.5 389 ALA B O 1
ATOM 7872 N N . LEU B 1 390 ? 3.043 3.582 26.484 1 96.94 390 LEU B N 1
ATOM 7873 C CA . LEU B 1 390 ? 4.191 4.262 27.078 1 96.94 390 LEU B CA 1
ATOM 7874 C C . LEU B 1 390 ? 5.496 3.711 26.516 1 96.94 390 LEU B C 1
ATOM 7876 O O . LEU B 1 390 ? 6.469 4.453 26.359 1 96.94 390 LEU B O 1
ATOM 7880 N N . PHE B 1 391 ? 5.492 2.359 26.203 1 96.56 391 PHE B N 1
ATOM 7881 C CA . PHE B 1 391 ? 6.664 1.77 25.562 1 96.56 391 PHE B CA 1
ATOM 7882 C C . PHE B 1 391 ? 6.879 2.361 24.172 1 96.56 391 PHE B C 1
ATOM 7884 O O . PHE B 1 391 ? 8.008 2.674 23.797 1 96.56 391 PHE B O 1
ATOM 7891 N N . MET B 1 392 ? 5.828 2.533 23.422 1 97.31 392 MET B N 1
ATOM 7892 C CA . MET B 1 392 ? 5.91 3.135 22.094 1 97.31 392 MET B CA 1
ATOM 7893 C C . MET B 1 392 ? 6.41 4.574 22.172 1 97.31 392 MET B C 1
ATOM 7895 O O . MET B 1 392 ? 7.227 5 21.359 1 97.31 392 MET B O 1
ATOM 7899 N N . ASP B 1 393 ? 5.93 5.262 23.109 1 97.25 393 ASP B N 1
ATOM 7900 C CA . ASP B 1 393 ? 6.371 6.633 23.328 1 97.25 393 ASP B CA 1
ATOM 7901 C C . ASP B 1 393 ? 7.863 6.684 23.656 1 97.25 393 ASP B C 1
ATOM 7903 O O . ASP B 1 393 ? 8.578 7.562 23.156 1 97.25 393 ASP B O 1
ATOM 7907 N N . ALA B 1 394 ? 8.273 5.805 24.516 1 96.75 394 ALA B N 1
ATOM 7908 C CA . ALA B 1 394 ? 9.688 5.758 24.875 1 96.75 394 ALA B CA 1
ATOM 7909 C C . ALA B 1 394 ? 10.555 5.516 23.656 1 96.75 394 ALA B C 1
ATOM 7911 O O . ALA B 1 394 ? 11.656 6.066 23.547 1 96.75 394 ALA B O 1
ATOM 7912 N N . THR B 1 395 ? 10.07 4.672 22.781 1 96.38 395 THR B N 1
ATOM 7913 C CA . THR B 1 395 ? 10.789 4.418 21.547 1 96.38 395 THR B CA 1
ATOM 7914 C C . THR B 1 395 ? 10.922 5.699 20.719 1 96.38 395 THR B C 1
ATOM 7916 O O . THR B 1 395 ? 11.977 5.969 20.141 1 96.38 395 THR B O 1
ATOM 7919 N N . LEU B 1 396 ? 9.883 6.48 20.594 1 97.62 396 LEU B N 1
ATOM 7920 C CA . LEU B 1 396 ? 9.898 7.75 19.859 1 97.62 396 LEU B CA 1
ATOM 7921 C C . LEU B 1 396 ? 10.867 8.734 20.516 1 97.62 396 LEU B C 1
ATOM 7923 O O . LEU B 1 396 ? 11.617 9.414 19.812 1 97.62 396 LEU B O 1
ATOM 7927 N N . ASP B 1 397 ? 10.859 8.773 21.828 1 97.25 397 ASP B N 1
ATOM 7928 C CA . ASP B 1 397 ? 11.75 9.688 22.547 1 97.25 397 ASP B CA 1
ATOM 7929 C C . ASP B 1 397 ? 13.211 9.297 22.344 1 97.25 397 ASP B C 1
ATOM 7931 O O . ASP B 1 397 ? 14.078 10.164 22.234 1 97.25 397 ASP B O 1
ATOM 7935 N N . LYS B 1 398 ? 13.422 7.969 22.344 1 96.56 398 LYS B N 1
ATOM 7936 C CA . LYS B 1 398 ? 14.781 7.504 22.062 1 96.56 398 LYS B CA 1
ATOM 7937 C C . LYS B 1 398 ? 15.25 7.984 20.688 1 96.56 398 LYS B C 1
ATOM 7939 O O . LYS B 1 398 ? 16.375 8.453 20.547 1 96.56 398 LYS B O 1
ATOM 7944 N N . TRP B 1 399 ? 14.406 7.926 19.75 1 96.69 399 TRP B N 1
ATOM 7945 C CA . TRP B 1 399 ? 14.75 8.398 18.406 1 96.69 399 TRP B CA 1
ATOM 7946 C C . TRP B 1 399 ? 15.016 9.906 18.422 1 96.69 399 TRP B C 1
ATOM 7948 O O . TRP B 1 399 ? 15.984 10.367 17.812 1 96.69 399 TRP B O 1
ATOM 7958 N N . SER B 1 400 ? 14.164 10.695 19.031 1 96.12 400 SER B N 1
ATOM 7959 C CA . SER B 1 400 ? 14.305 12.148 19.047 1 96.12 400 SER B CA 1
ATOM 7960 C C . SER B 1 400 ? 15.633 12.57 19.672 1 96.12 400 SER B C 1
ATOM 7962 O O . SER B 1 400 ? 16.188 13.602 19.312 1 96.12 400 SER B O 1
ATOM 7964 N N . SER B 1 401 ? 16.109 11.766 20.562 1 95.19 401 SER B N 1
ATOM 7965 C CA . SER B 1 401 ? 17.359 12.086 21.25 1 95.19 401 SER B CA 1
ATOM 7966 C C . SER B 1 401 ? 18.562 11.867 20.344 1 95.19 401 SER B C 1
ATOM 7968 O O . SER B 1 401 ? 19.641 12.391 20.594 1 95.19 401 SER B O 1
ATOM 7970 N N . THR B 1 402 ? 18.375 11.078 19.266 1 94.69 402 THR B N 1
ATOM 7971 C CA . THR B 1 402 ? 19.469 10.789 18.359 1 94.69 402 THR B CA 1
ATOM 7972 C C . THR B 1 402 ? 19.562 11.859 17.266 1 94.69 402 THR B C 1
ATOM 7974 O O . THR B 1 402 ? 20.5 11.875 16.484 1 94.69 402 THR B O 1
ATOM 7977 N N . LEU B 1 403 ? 18.625 12.859 17.203 1 95.75 403 LEU B N 1
ATOM 7978 C CA . LEU B 1 403 ? 18.594 13.867 16.156 1 95.75 403 LEU B CA 1
ATOM 7979 C C . LEU B 1 403 ? 19.766 14.82 16.266 1 95.75 403 LEU B C 1
ATOM 7981 O O . LEU B 1 403 ? 20.172 15.18 17.375 1 95.75 403 LEU B O 1
ATOM 7985 N N . PRO B 1 404 ? 20.359 15.148 15.133 1 95.25 404 PRO B N 1
ATOM 7986 C CA . PRO B 1 404 ? 21.406 16.188 15.172 1 95.25 404 PRO B CA 1
ATOM 7987 C C . PRO B 1 404 ? 20.906 17.484 15.797 1 95.25 404 PRO B C 1
ATOM 7989 O O . PRO B 1 404 ? 19.703 17.75 15.812 1 95.25 404 PRO B O 1
ATOM 7992 N N . GLU B 1 405 ? 21.766 18.344 16.203 1 93.19 405 GLU B N 1
ATOM 7993 C CA . GLU B 1 405 ? 21.469 19.578 16.922 1 93.19 405 GLU B CA 1
ATOM 7994 C C . GLU B 1 405 ? 20.656 20.531 16.062 1 93.19 405 GLU B C 1
ATOM 7996 O O . GLU B 1 405 ? 19.766 21.219 16.562 1 93.19 405 GLU B O 1
ATOM 8001 N N . TYR B 1 406 ? 20.953 20.453 14.852 1 93.56 406 TYR B N 1
ATOM 8002 C CA . TYR B 1 406 ? 20.312 21.453 14 1 93.56 406 TYR B CA 1
ATOM 8003 C C . TYR B 1 406 ? 18.844 21.125 13.758 1 93.56 406 TYR B C 1
ATOM 8005 O O . TYR B 1 406 ? 18.094 21.969 13.258 1 93.56 406 TYR B O 1
ATOM 8013 N N . LEU B 1 407 ? 18.453 20.031 14.109 1 94.88 407 LEU B N 1
ATOM 8014 C CA . LEU B 1 407 ? 17.047 19.672 13.945 1 94.88 407 LEU B CA 1
ATOM 8015 C C . LEU B 1 407 ? 16.281 19.891 15.234 1 94.88 407 LEU B C 1
ATOM 8017 O O . LEU B 1 407 ? 15.055 19.719 15.266 1 94.88 407 LEU B O 1
ATOM 8021 N N . ARG B 1 408 ? 16.953 20.328 16.266 1 92 408 ARG B N 1
ATOM 8022 C CA . ARG B 1 408 ? 16.266 20.688 17.5 1 92 408 ARG B CA 1
ATOM 8023 C C . ARG B 1 408 ? 15.633 22.078 17.391 1 92 408 ARG B C 1
ATOM 8025 O O . ARG B 1 408 ? 16.25 23 16.859 1 92 408 ARG B O 1
ATOM 8032 N N . LEU B 1 409 ? 14.461 22.25 17.844 1 87.62 409 LEU B N 1
ATOM 8033 C CA . LEU B 1 409 ? 13.695 23.469 17.641 1 87.62 409 LEU B CA 1
ATOM 8034 C C . LEU B 1 409 ? 14.367 24.656 18.328 1 87.62 409 LEU B C 1
ATOM 8036 O O . LEU B 1 409 ? 14.242 25.797 17.875 1 87.62 409 LEU B O 1
ATOM 8040 N N . GLU B 1 410 ? 15.102 24.391 19.359 1 85.06 410 GLU B N 1
ATOM 8041 C CA . GLU B 1 410 ? 15.711 25.453 20.156 1 85.06 410 GLU B CA 1
ATOM 8042 C C . GLU B 1 410 ? 17.016 25.938 19.516 1 85.06 410 GLU B C 1
ATOM 8044 O O . GLU B 1 410 ? 17.516 27 19.859 1 85.06 410 GLU B O 1
ATOM 8049 N N . HIS B 1 411 ? 17.344 25.172 18.609 1 85.12 411 HIS B N 1
ATOM 8050 C CA . HIS B 1 411 ? 18.641 25.531 18.016 1 85.12 411 HIS B CA 1
ATOM 8051 C C . HIS B 1 411 ? 18.453 26.484 16.844 1 85.12 411 HIS B C 1
ATOM 8053 O O . HIS B 1 411 ? 17.672 26.203 15.93 1 85.12 411 HIS B O 1
ATOM 8059 N N . ASP B 1 412 ? 19.062 27.562 16.906 1 83.31 412 ASP B N 1
ATOM 8060 C CA . ASP B 1 412 ? 19.031 28.531 15.82 1 83.31 412 ASP B CA 1
ATOM 8061 C C . ASP B 1 412 ? 20.109 28.234 14.773 1 83.31 412 ASP B C 1
ATOM 8063 O O . ASP B 1 412 ? 21.297 28.219 15.094 1 83.31 412 ASP B O 1
ATOM 8067 N N . VAL B 1 413 ? 19.578 27.875 13.602 1 84.5 413 VAL B N 1
ATOM 8068 C CA . VAL B 1 413 ? 20.5 27.594 12.508 1 84.5 413 VAL B CA 1
ATOM 8069 C C . VAL B 1 413 ? 20.594 28.812 11.594 1 84.5 413 VAL B C 1
ATOM 8071 O O . VAL B 1 413 ? 19.828 28.938 10.625 1 84.5 413 VAL B O 1
ATOM 8074 N N . ARG B 1 414 ? 21.422 29.781 11.812 1 76.94 414 ARG B N 1
ATOM 8075 C CA . ARG B 1 414 ? 21.516 31.109 11.203 1 76.94 414 ARG B CA 1
ATOM 8076 C C . ARG B 1 414 ? 21.578 31 9.688 1 76.94 414 ARG B C 1
ATOM 8078 O O . ARG B 1 414 ? 20.984 31.812 8.977 1 76.94 414 ARG B O 1
ATOM 8085 N N . SER B 1 415 ? 22.25 29.984 9.18 1 78.69 415 SER B N 1
ATOM 8086 C CA . SER B 1 415 ? 22.484 29.969 7.738 1 78.69 415 SER B CA 1
ATOM 8087 C C . SER B 1 415 ? 21.516 29.031 7.016 1 78.69 415 SER B C 1
ATOM 8089 O O . SER B 1 415 ? 21.656 28.812 5.812 1 78.69 415 SER B O 1
ATOM 8091 N N . ALA B 1 416 ? 20.406 28.859 7.68 1 82.31 416 ALA B N 1
ATOM 8092 C CA . ALA B 1 416 ? 19.562 27.859 7.031 1 82.31 416 ALA B CA 1
ATOM 8093 C C . ALA B 1 416 ? 18.469 28.516 6.191 1 82.31 416 ALA B C 1
ATOM 8095 O O . ALA B 1 416 ? 18.031 29.625 6.496 1 82.31 416 ALA B O 1
ATOM 8096 N N . GLU B 1 417 ? 18.172 27.891 5.074 1 84.69 417 GLU B N 1
ATOM 8097 C CA . GLU B 1 417 ? 17.094 28.359 4.207 1 84.69 417 GLU B CA 1
ATOM 8098 C C . GLU B 1 417 ? 15.734 28.25 4.902 1 84.69 417 GLU B C 1
ATOM 8100 O O . GLU B 1 417 ? 15.539 27.375 5.754 1 84.69 417 GLU B O 1
ATOM 8105 N N . PRO B 1 418 ? 14.867 29.094 4.523 1 83.94 418 PRO B N 1
ATOM 8106 C CA . PRO B 1 418 ? 13.539 29.078 5.141 1 83.94 418 PRO B CA 1
ATOM 8107 C C . PRO B 1 418 ? 12.852 27.719 5.047 1 83.94 418 PRO B C 1
ATOM 8109 O O . PRO B 1 418 ? 12.156 27.312 5.98 1 83.94 418 PRO B O 1
ATOM 8112 N N . THR B 1 419 ? 13.047 27.109 4.051 1 89.5 419 THR B N 1
ATOM 8113 C CA . THR B 1 419 ? 12.391 25.828 3.859 1 89.5 419 THR B CA 1
ATOM 8114 C C . THR B 1 419 ? 12.922 24.797 4.852 1 89.5 419 THR B C 1
ATOM 8116 O O . THR B 1 419 ? 12.195 23.875 5.254 1 89.5 419 THR B O 1
ATOM 8119 N N . PHE B 1 420 ? 14.164 25 5.289 1 92 420 PHE B N 1
ATOM 8120 C CA . PHE B 1 420 ? 14.727 24.109 6.305 1 92 420 PHE B CA 1
ATOM 8121 C C . PHE B 1 420 ? 13.93 24.203 7.602 1 92 420 PHE B C 1
ATOM 8123 O O . PHE B 1 420 ? 13.633 23.188 8.227 1 92 420 PHE B O 1
ATOM 8130 N N . TYR B 1 421 ? 13.57 25.438 7.961 1 92.12 421 TYR B N 1
ATOM 8131 C CA . TYR B 1 421 ? 12.852 25.641 9.211 1 92.12 421 TYR B CA 1
ATOM 8132 C C . TYR B 1 421 ? 11.469 25 9.148 1 92.12 421 TYR B C 1
ATOM 8134 O O . TYR B 1 421 ? 10.992 24.438 10.141 1 92.12 421 TYR B O 1
ATOM 8142 N N . PHE B 1 422 ? 10.914 25.109 8.031 1 94.56 422 PHE B N 1
ATOM 8143 C CA . PHE B 1 422 ? 9.617 24.453 7.863 1 94.56 422 PHE B CA 1
ATOM 8144 C C . PHE B 1 422 ? 9.758 22.938 7.965 1 94.56 422 PHE B C 1
ATOM 8146 O O . PHE B 1 422 ? 8.977 22.281 8.656 1 94.56 422 PHE B O 1
ATOM 8153 N N . ASN B 1 423 ? 10.711 22.359 7.23 1 95.5 423 ASN B N 1
ATOM 8154 C CA . ASN B 1 423 ? 10.914 20.906 7.262 1 95.5 423 ASN B CA 1
ATOM 8155 C C . ASN B 1 423 ? 11.211 20.406 8.672 1 95.5 423 ASN B C 1
ATOM 8157 O O . ASN B 1 423 ? 10.734 19.359 9.078 1 95.5 423 ASN B O 1
ATOM 8161 N N . ARG B 1 424 ? 12 21.219 9.375 1 95.62 424 ARG B N 1
ATOM 8162 C CA . ARG B 1 424 ? 12.32 20.891 10.758 1 95.62 424 ARG B CA 1
ATOM 8163 C C . ARG B 1 424 ? 11.062 20.906 11.625 1 95.62 424 ARG B C 1
ATOM 8165 O O . ARG B 1 424 ? 10.805 19.969 12.383 1 95.62 424 ARG B O 1
ATOM 8172 N N . SER B 1 425 ? 10.281 22 11.508 1 95.5 425 SER B N 1
ATOM 8173 C CA . SER B 1 425 ? 9.047 22.109 12.281 1 95.5 425 SER B CA 1
ATOM 8174 C C . SER B 1 425 ? 8.078 20.984 11.945 1 95.5 425 SER B C 1
ATOM 8176 O O . SER B 1 425 ? 7.477 20.391 12.836 1 95.5 425 SER B O 1
ATOM 8178 N N . ARG B 1 426 ? 7.98 20.766 10.672 1 96.69 426 ARG B N 1
ATOM 8179 C CA . ARG B 1 426 ? 7.062 19.719 10.219 1 96.69 426 ARG B CA 1
ATOM 8180 C C . ARG B 1 426 ? 7.465 18.359 10.766 1 96.69 426 ARG B C 1
ATOM 8182 O O . ARG B 1 426 ? 6.609 17.531 11.078 1 96.69 426 ARG B O 1
ATOM 8189 N N . LEU B 1 427 ? 8.711 18.062 10.836 1 97.81 427 LEU B N 1
ATOM 8190 C CA . LEU B 1 427 ? 9.211 16.812 11.422 1 97.81 427 LEU B CA 1
ATOM 8191 C C . LEU B 1 427 ? 8.734 16.672 12.859 1 97.81 427 LEU B C 1
ATOM 8193 O O . LEU B 1 427 ? 8.258 15.602 13.258 1 97.81 427 LEU B O 1
ATOM 8197 N N . TRP B 1 428 ? 8.883 17.781 13.609 1 98.12 428 TRP B N 1
ATOM 8198 C CA . TRP B 1 428 ? 8.453 17.75 15 1 98.12 428 TRP B CA 1
ATOM 8199 C C . TRP B 1 428 ? 6.934 17.656 15.102 1 98.12 428 TRP B C 1
ATOM 8201 O O . TRP B 1 428 ? 6.402 17 16 1 98.12 428 TRP B O 1
ATOM 8211 N N . TRP B 1 429 ? 6.191 18.391 14.211 1 98.25 429 TRP B N 1
ATOM 8212 C CA . TRP B 1 429 ? 4.738 18.281 14.188 1 98.25 429 TRP B CA 1
ATOM 8213 C C . TRP B 1 429 ? 4.316 16.828 13.984 1 98.25 429 TRP B C 1
ATOM 8215 O O . TRP B 1 429 ? 3.408 16.328 14.656 1 98.25 429 TRP B O 1
ATOM 8225 N N . ARG B 1 430 ? 5.031 16.141 13.039 1 98 430 ARG B N 1
ATOM 8226 C CA . ARG B 1 430 ? 4.75 14.734 12.781 1 98 430 ARG B CA 1
ATOM 8227 C C . ARG B 1 430 ? 5.066 13.875 14 1 98 430 ARG B C 1
ATOM 8229 O O . ARG B 1 430 ? 4.328 12.945 14.32 1 98 430 ARG B O 1
ATOM 8236 N N . PHE B 1 431 ? 6.145 14.125 14.617 1 98 431 PHE B N 1
ATOM 8237 C CA . PHE B 1 431 ? 6.59 13.422 15.82 1 98 431 PHE B CA 1
ATOM 8238 C C . PHE B 1 431 ? 5.555 13.547 16.922 1 98 431 PHE B C 1
ATOM 8240 O O . PHE B 1 431 ? 5.125 12.539 17.5 1 98 431 PHE B O 1
ATOM 8247 N N . TRP B 1 432 ? 5.086 14.82 17.234 1 98.56 432 TRP B N 1
ATOM 8248 C CA . TRP B 1 432 ? 4.102 15.055 18.281 1 98.56 432 TRP B CA 1
ATOM 8249 C C . TRP B 1 432 ? 2.748 14.469 17.906 1 98.56 432 TRP B C 1
ATOM 8251 O O . TRP B 1 432 ? 2.012 13.977 18.766 1 98.56 432 TRP B O 1
ATOM 8261 N N . ASN B 1 433 ? 2.486 14.562 16.609 1 98 433 ASN B N 1
ATOM 8262 C CA . ASN B 1 433 ? 1.223 13.992 16.156 1 98 433 ASN B CA 1
ATOM 8263 C C . ASN B 1 433 ? 1.179 12.484 16.375 1 98 433 ASN B C 1
ATOM 8265 O O . ASN B 1 433 ? 0.13 11.93 16.719 1 98 433 ASN B O 1
ATOM 8269 N N . LEU B 1 434 ? 2.277 11.82 16.141 1 98.12 434 LEU B N 1
ATOM 8270 C CA . LEU B 1 434 ? 2.316 10.383 16.391 1 98.12 434 LEU B CA 1
ATOM 8271 C C . LEU B 1 434 ? 2.109 10.078 17.875 1 98.12 434 LEU B C 1
ATOM 8273 O O . LEU B 1 434 ? 1.427 9.117 18.219 1 98.12 434 LEU B O 1
ATOM 8277 N N . LYS B 1 435 ? 2.656 10.922 18.703 1 98.19 435 LYS B N 1
ATOM 8278 C CA . LYS B 1 435 ? 2.42 10.766 20.141 1 98.19 435 LYS B CA 1
ATOM 8279 C C . LYS B 1 435 ? 0.945 10.953 20.484 1 98.19 435 LYS B C 1
ATOM 8281 O O . LYS B 1 435 ? 0.38 10.195 21.266 1 98.19 435 LYS B O 1
ATOM 8286 N N . ILE B 1 436 ? 0.423 11.914 19.891 1 97.88 436 ILE B N 1
ATOM 8287 C CA . ILE B 1 436 ? -1.001 12.164 20.078 1 97.88 436 ILE B CA 1
ATOM 8288 C C . ILE B 1 436 ? -1.803 10.93 19.672 1 97.88 436 ILE B C 1
ATOM 8290 O O . ILE B 1 436 ? -2.691 10.484 20.391 1 97.88 436 ILE B O 1
ATOM 8294 N N . ILE B 1 437 ? -1.525 10.422 18.531 1 96.81 437 ILE B N 1
ATOM 8295 C CA . ILE B 1 437 ? -2.258 9.289 17.984 1 96.81 437 ILE B CA 1
ATOM 8296 C C . ILE B 1 437 ? -2.117 8.086 18.938 1 96.81 437 ILE B C 1
ATOM 8298 O O . ILE B 1 437 ? -3.064 7.32 19.109 1 96.81 437 ILE B O 1
ATOM 8302 N N . ILE B 1 438 ? -0.991 7.891 19.562 1 97.19 438 ILE B N 1
ATOM 8303 C CA . ILE B 1 438 ? -0.748 6.777 20.469 1 97.19 438 ILE B CA 1
ATOM 8304 C C . ILE B 1 438 ? -1.676 6.887 21.688 1 97.19 438 ILE B C 1
ATOM 8306 O O . ILE B 1 438 ? -2.234 5.887 22.141 1 97.19 438 ILE B O 1
ATOM 8310 N N . PHE B 1 439 ? -1.926 8.172 22.188 1 96.69 439 PHE B N 1
ATOM 8311 C CA . PHE B 1 439 ? -2.484 8.305 23.531 1 96.69 439 PHE B CA 1
ATOM 8312 C C . PHE B 1 439 ? -3.918 8.82 23.469 1 96.69 439 PHE B C 1
ATOM 8314 O O . PHE B 1 439 ? -4.656 8.727 24.453 1 96.69 439 PHE B O 1
ATOM 8321 N N . ARG B 1 440 ? -4.332 9.297 22.359 1 93.19 440 ARG B N 1
ATOM 8322 C CA . ARG B 1 440 ? -5.602 10.016 22.344 1 93.19 440 ARG B CA 1
ATOM 8323 C C . ARG B 1 440 ? -6.77 9.07 22.594 1 93.19 440 ARG B C 1
ATOM 8325 O O . ARG B 1 440 ? -7.742 9.438 23.25 1 93.19 440 ARG B O 1
ATOM 8332 N N . GLN B 1 441 ? -6.688 7.961 22.094 1 88.94 441 GLN B N 1
ATOM 8333 C CA . GLN B 1 441 ? -7.793 7.035 22.328 1 88.94 441 GLN B CA 1
ATOM 8334 C C . GLN B 1 441 ? -7.844 6.602 23.797 1 88.94 441 GLN B C 1
ATOM 8336 O O . GLN B 1 441 ? -8.93 6.426 24.359 1 88.94 441 GLN B O 1
ATOM 8341 N N . LEU B 1 442 ? -6.711 6.332 24.375 1 91.38 442 LEU B N 1
ATOM 8342 C CA . LEU B 1 442 ? -6.652 5.996 25.797 1 91.38 442 LEU B CA 1
ATOM 8343 C C . LEU B 1 442 ? -7.207 7.133 26.641 1 91.38 442 LEU B C 1
ATOM 8345 O O . LEU B 1 442 ? -7.961 6.891 27.594 1 91.38 442 LEU B O 1
ATOM 8349 N N . PHE B 1 443 ? -6.84 8.32 26.297 1 91.88 443 PHE B N 1
ATOM 8350 C CA . PHE B 1 443 ? -7.305 9.523 26.969 1 91.88 443 PHE B CA 1
ATOM 8351 C C . PHE B 1 443 ? -8.82 9.648 26.875 1 91.88 443 PHE B C 1
ATOM 8353 O O . PHE B 1 443 ? -9.492 9.906 27.875 1 91.88 443 PHE B O 1
ATOM 8360 N N . LEU B 1 444 ? -9.305 9.398 25.734 1 89.31 444 LEU B N 1
ATOM 8361 C CA . LEU B 1 444 ? -10.742 9.5 25.5 1 89.31 444 LEU B CA 1
ATOM 8362 C C . LEU B 1 444 ? -11.5 8.422 26.266 1 89.31 444 LEU B C 1
ATOM 8364 O O . LEU B 1 444 ? -12.531 8.695 26.875 1 89.31 444 LEU B O 1
ATOM 8368 N N . LYS B 1 445 ? -11.023 7.223 26.172 1 85.31 445 LYS B N 1
ATOM 8369 C CA . LYS B 1 445 ? -11.656 6.125 26.891 1 85.31 445 LYS B CA 1
ATOM 8370 C C . LYS B 1 445 ? -11.742 6.434 28.391 1 85.31 445 LYS B C 1
ATOM 8372 O O . LYS B 1 445 ? -12.766 6.164 29.031 1 85.31 445 LYS B O 1
ATOM 8377 N N . ARG B 1 446 ? -10.672 6.98 28.922 1 85.81 446 ARG B N 1
ATOM 8378 C CA . ARG B 1 446 ? -10.656 7.344 30.328 1 85.81 446 ARG B CA 1
ATOM 8379 C C . ARG B 1 446 ? -11.664 8.453 30.609 1 85.81 446 ARG B C 1
ATOM 8381 O O . ARG B 1 446 ? -12.352 8.43 31.641 1 85.81 446 ARG B O 1
ATOM 8388 N N . ALA B 1 447 ? -11.734 9.422 29.734 1 85.38 447 ALA B N 1
ATOM 8389 C CA . ALA B 1 447 ? -12.648 10.547 29.922 1 85.38 447 ALA B CA 1
ATOM 8390 C C . ALA B 1 447 ? -14.102 10.078 29.891 1 85.38 447 ALA B C 1
ATOM 8392 O O . ALA B 1 447 ? -14.922 10.523 30.703 1 85.38 447 ALA B O 1
ATOM 8393 N N . ILE B 1 448 ? -14.383 9.219 29 1 82.06 448 ILE B N 1
ATOM 8394 C CA . ILE B 1 448 ? -15.734 8.672 28.906 1 82.06 448 ILE B CA 1
ATOM 8395 C C . ILE B 1 448 ? -16.062 7.852 30.156 1 82.06 448 ILE B C 1
ATOM 8397 O O . ILE B 1 448 ? -17.156 7.941 30.703 1 82.06 448 ILE B O 1
ATOM 8401 N N . GLY B 1 449 ? -15.102 7.023 30.562 1 79.88 449 GLY B N 1
ATOM 8402 C CA . GLY B 1 449 ? -15.305 6.188 31.734 1 79.88 449 GLY B CA 1
ATOM 8403 C C . GLY B 1 449 ? -15.531 6.988 33 1 79.88 449 GLY B C 1
ATOM 8404 O O . GLY B 1 449 ? -16.359 6.621 33.844 1 79.88 449 GLY B O 1
ATOM 8405 N N . THR B 1 450 ? -14.812 8.008 33.219 1 78.62 450 THR B N 1
ATOM 8406 C CA . THR B 1 450 ? -14.938 8.844 34.406 1 78.62 450 THR B CA 1
ATOM 8407 C C . THR B 1 450 ? -16.25 9.609 34.375 1 78.62 450 THR B C 1
ATOM 8409 O O . THR B 1 450 ? -16.828 9.875 35.438 1 78.62 450 THR B O 1
ATOM 8412 N N . SER B 1 451 ? -16.641 10.023 33.281 1 72.94 451 SER B N 1
ATOM 8413 C CA . SER B 1 451 ? -17.906 10.742 33.188 1 72.94 451 SER B CA 1
ATOM 8414 C C . SER B 1 451 ? -19.094 9.844 33.531 1 72.94 451 SER B C 1
ATOM 8416 O O . SER B 1 451 ? -20.078 10.305 34.094 1 72.94 451 SER B O 1
ATOM 8418 N N . ASN B 1 452 ? -19 8.68 33.031 1 65.88 452 ASN B N 1
ATOM 8419 C CA . ASN B 1 452 ? -20.078 7.73 33.312 1 65.88 452 ASN B CA 1
ATOM 8420 C C . ASN B 1 452 ? -20.062 7.277 34.75 1 65.88 452 ASN B C 1
ATOM 8422 O O . ASN B 1 452 ? -21.109 6.941 35.312 1 65.88 452 ASN B O 1
ATOM 8426 N N . SER B 1 453 ? -18.797 6.781 35.25 1 61.38 453 SER B N 1
ATOM 8427 C CA . SER B 1 453 ? -18.734 6.246 36.594 1 61.38 453 SER B CA 1
ATOM 8428 C C . SER B 1 453 ? -18.656 7.367 37.625 1 61.38 453 SER B C 1
ATOM 8430 O O . SER B 1 453 ? -17.859 8.297 37.5 1 61.38 453 SER B O 1
ATOM 8432 N N . ASN B 1 454 ? -19.891 8.148 37.969 1 50.97 454 ASN B N 1
ATOM 8433 C CA . ASN B 1 454 ? -19.844 9 39.156 1 50.97 454 ASN B CA 1
ATOM 8434 C C . ASN B 1 454 ? -18.625 8.688 40 1 50.97 454 ASN B C 1
ATOM 8436 O O . ASN B 1 454 ? -18.484 9.242 41.094 1 50.97 454 ASN B O 1
ATOM 8440 N N . MET B 1 455 ? -18.094 7.574 40 1 44.62 455 MET B N 1
ATOM 8441 C CA . MET B 1 455 ? -17.031 7.137 40.906 1 44.62 455 MET B CA 1
ATOM 8442 C C . MET B 1 455 ? -15.672 7.602 40.406 1 44.62 455 MET B C 1
ATOM 8444 O O . MET B 1 455 ? -15.328 7.406 39.25 1 44.62 455 MET B O 1
ATOM 8448 N N . THR B 1 456 ? -15.203 8.68 40.844 1 47.34 456 THR B N 1
ATOM 8449 C CA . THR B 1 456 ? -13.852 9.203 40.656 1 47.34 456 THR B CA 1
ATOM 8450 C C . THR B 1 456 ? -12.836 8.062 40.625 1 47.34 456 THR B C 1
ATOM 8452 O O . THR B 1 456 ? -12.297 7.664 41.656 1 47.34 456 THR B O 1
ATOM 8455 N N . ALA B 1 457 ? -13.117 6.961 39.844 1 52.56 457 ALA B N 1
ATOM 8456 C CA . ALA B 1 457 ? -12.062 5.949 39.875 1 52.56 457 ALA B CA 1
ATOM 8457 C C . ALA B 1 457 ? -10.688 6.582 39.75 1 52.56 457 ALA B C 1
ATOM 8459 O O . ALA B 1 457 ? -10.492 7.488 38.938 1 52.56 457 ALA B O 1
ATOM 8460 N N . PRO B 1 458 ? -9.82 6.281 40.844 1 58.25 458 PRO B N 1
ATOM 8461 C CA . PRO B 1 458 ? -8.484 6.883 40.906 1 58.25 458 PRO B CA 1
ATOM 8462 C C . PRO B 1 458 ? -7.734 6.738 39.562 1 58.25 458 PRO B C 1
ATOM 8464 O O . PRO B 1 458 ? -7.801 5.684 38.938 1 58.25 458 PRO B O 1
ATOM 8467 N N . VAL B 1 459 ? -7.492 7.777 39.031 1 64.25 459 VAL B N 1
ATOM 8468 C CA . VAL B 1 459 ? -6.656 7.832 37.812 1 64.25 459 VAL B CA 1
ATOM 8469 C C . VAL B 1 459 ? -5.332 7.113 38.094 1 64.25 459 VAL B C 1
ATOM 8471 O O . VAL B 1 459 ? -4.602 7.469 39 1 64.25 459 VAL B O 1
ATOM 8474 N N . SER B 1 460 ? -5.188 5.879 37.469 1 80.38 460 SER B N 1
ATOM 8475 C CA . SER B 1 460 ? -3.891 5.223 37.562 1 80.38 460 SER B CA 1
ATOM 8476 C C . SER B 1 460 ? -2.768 6.141 37.094 1 80.38 460 SER B C 1
ATOM 8478 O O . SER B 1 460 ? -3 7.059 36.312 1 80.38 460 SER B O 1
ATOM 8480 N N . GLU B 1 461 ? -1.714 6.016 37.75 1 86.81 461 GLU B N 1
ATOM 8481 C CA . GLU B 1 461 ? -0.538 6.805 37.406 1 86.81 461 GLU B CA 1
ATOM 8482 C C . GLU B 1 461 ? -0.222 6.695 35.906 1 86.81 461 GLU B C 1
ATOM 8484 O O . GLU B 1 461 ? 0.155 7.68 35.281 1 86.81 461 GLU B O 1
ATOM 8489 N N . ALA B 1 462 ? -0.439 5.488 35.438 1 88.12 462 ALA B N 1
ATOM 8490 C CA . ALA B 1 462 ? -0.163 5.27 34 1 88.12 462 ALA B CA 1
ATOM 8491 C C . ALA B 1 462 ? -1.123 6.07 33.125 1 88.12 462 ALA B C 1
ATOM 8493 O O . ALA B 1 462 ? -0.717 6.645 32.125 1 88.12 462 ALA B O 1
ATOM 8494 N N . ASP B 1 463 ? -2.34 6.156 33.531 1 87.19 463 ASP B N 1
ATOM 8495 C CA . ASP B 1 463 ? -3.34 6.898 32.781 1 87.19 463 ASP B CA 1
ATOM 8496 C C . ASP B 1 463 ? -3.047 8.398 32.812 1 87.19 463 ASP B C 1
ATOM 8498 O O . ASP B 1 463 ? -3.201 9.086 31.781 1 87.19 463 ASP B O 1
ATOM 8502 N N . GLU B 1 464 ? -2.678 8.844 34 1 89.31 464 GLU B N 1
ATOM 8503 C CA . GLU B 1 464 ? -2.35 10.258 34.125 1 89.31 464 GLU B CA 1
ATOM 8504 C C . GLU B 1 464 ? -1.143 10.625 33.25 1 89.31 464 GLU B C 1
ATOM 8506 O O . GLU B 1 464 ? -1.123 11.68 32.625 1 89.31 464 GLU B O 1
ATOM 8511 N N . ARG B 1 465 ? -0.209 9.742 33.281 1 93.75 465 ARG B N 1
ATOM 8512 C CA . ARG B 1 465 ? 0.977 9.969 32.438 1 93.75 465 ARG B CA 1
ATOM 8513 C C . ARG B 1 465 ? 0.623 9.992 30.969 1 93.75 465 ARG B C 1
ATOM 8515 O O . ARG B 1 465 ? 1.126 10.836 30.219 1 93.75 465 ARG B O 1
ATOM 8522 N N . CYS B 1 466 ? -0.224 9.047 30.562 1 93.88 466 CYS B N 1
ATOM 8523 C CA . CYS B 1 466 ? -0.653 8.977 29.172 1 93.88 466 CYS B CA 1
ATOM 8524 C C . CYS B 1 466 ? -1.347 10.266 28.734 1 93.88 466 CYS B C 1
ATOM 8526 O O . CYS B 1 466 ? -1.06 10.812 27.672 1 93.88 466 CYS B O 1
ATOM 8528 N N . MET B 1 467 ? -2.225 10.781 29.656 1 93.38 467 MET B N 1
ATOM 8529 C CA . MET B 1 467 ? -2.945 12.023 29.375 1 93.38 467 MET B CA 1
ATOM 8530 C C . MET B 1 467 ? -1.984 13.195 29.266 1 93.38 467 MET B C 1
ATOM 8532 O O . MET B 1 467 ? -2.09 14.008 28.344 1 93.38 467 MET B O 1
ATOM 8536 N N . ASN B 1 468 ? -1.086 13.227 30.125 1 95.12 468 ASN B N 1
ATOM 8537 C CA . ASN B 1 468 ? -0.153 14.352 30.156 1 95.12 468 ASN B CA 1
ATOM 8538 C C . ASN B 1 468 ? 0.732 14.383 28.922 1 95.12 468 ASN B C 1
ATOM 8540 O O . ASN B 1 468 ? 1.032 15.461 28.391 1 95.12 468 ASN B O 1
ATOM 8544 N N . ILE B 1 469 ? 1.136 13.188 28.516 1 97.44 469 ILE B N 1
ATOM 8545 C CA . ILE B 1 469 ? 1.982 13.117 27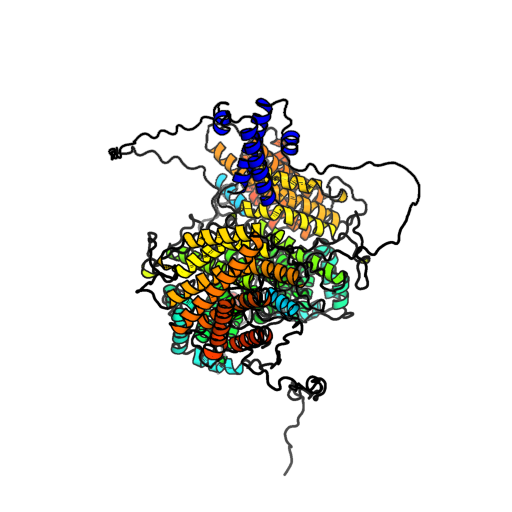.328 1 97.44 469 ILE B CA 1
ATOM 8546 C C . ILE B 1 469 ? 1.209 13.625 26.109 1 97.44 469 ILE B C 1
ATOM 8548 O O . ILE B 1 469 ? 1.743 14.383 25.297 1 97.44 469 ILE B O 1
ATOM 8552 N N . ALA B 1 470 ? -0.027 13.234 25.953 1 97.56 470 ALA B N 1
ATOM 8553 C CA . ALA B 1 470 ? -0.867 13.664 24.828 1 97.56 470 ALA B CA 1
ATOM 8554 C C . ALA B 1 470 ? -1.064 15.18 24.859 1 97.56 470 ALA B C 1
ATOM 8556 O O . ALA B 1 470 ? -0.935 15.844 23.828 1 97.56 470 ALA B O 1
ATOM 8557 N N . VAL B 1 471 ? -1.318 15.727 26.047 1 97.75 471 VAL B N 1
ATOM 8558 C CA . VAL B 1 471 ? -1.587 17.156 26.188 1 97.75 471 VAL B CA 1
ATOM 8559 C C . VAL B 1 471 ? -0.311 17.953 25.922 1 97.75 471 VAL B C 1
ATOM 8561 O O . VAL B 1 471 ? -0.345 18.984 25.25 1 97.75 471 VAL B O 1
ATOM 8564 N N . ARG B 1 472 ? 0.714 17.5 26.438 1 98 472 ARG B N 1
ATOM 8565 C CA . ARG B 1 472 ? 1.98 18.172 26.203 1 98 472 ARG B CA 1
ATOM 8566 C C . ARG B 1 472 ? 2.338 18.188 24.719 1 98 472 ARG B C 1
ATOM 8568 O O . ARG B 1 472 ? 2.816 19.203 24.203 1 98 472 ARG B O 1
ATOM 8575 N N . ALA B 1 473 ? 2.162 17.031 24.062 1 98.5 473 ALA B N 1
ATOM 8576 C CA . ALA B 1 473 ? 2.42 16.953 22.625 1 98.5 473 ALA B CA 1
ATOM 8577 C C . ALA B 1 473 ? 1.514 17.906 21.859 1 98.5 473 ALA B C 1
ATOM 8579 O O . ALA B 1 473 ? 1.957 18.562 20.906 1 98.5 473 ALA B O 1
ATOM 8580 N N . ALA B 1 474 ? 0.245 17.984 22.203 1 98.69 474 ALA B N 1
ATOM 8581 C CA . ALA B 1 474 ? -0.714 18.875 21.578 1 98.69 474 ALA B CA 1
ATOM 8582 C C . ALA B 1 474 ? -0.307 20.328 21.766 1 98.69 474 ALA B C 1
ATOM 8584 O O . ALA B 1 474 ? -0.291 21.109 20.812 1 98.69 474 ALA B O 1
ATOM 8585 N N . SER B 1 475 ? 0.002 20.703 23.031 1 98.56 475 SER B N 1
ATOM 8586 C CA . SER B 1 475 ? 0.402 22.062 23.328 1 98.56 475 SER B CA 1
ATOM 8587 C C . SER B 1 475 ? 1.674 22.453 22.578 1 98.56 475 SER B C 1
ATOM 8589 O O . SER B 1 475 ? 1.793 23.578 22.078 1 98.56 475 SER B O 1
ATOM 8591 N N . ALA B 1 476 ? 2.578 21.484 22.516 1 98.25 476 ALA B N 1
ATOM 8592 C CA . ALA B 1 476 ? 3.824 21.75 21.797 1 98.25 476 ALA B CA 1
ATOM 8593 C C . ALA B 1 476 ? 3.566 21.984 20.312 1 98.25 476 ALA B C 1
ATOM 8595 O O . ALA B 1 476 ? 4.188 22.859 19.688 1 98.25 476 ALA B O 1
ATOM 8596 N N . THR B 1 477 ? 2.719 21.188 19.719 1 98.56 477 THR B N 1
ATOM 8597 C CA . THR B 1 477 ? 2.346 21.344 18.312 1 98.56 477 THR B CA 1
ATOM 8598 C C . THR B 1 477 ? 1.764 22.734 18.062 1 98.56 477 THR B C 1
ATOM 8600 O O . THR B 1 477 ? 2.178 23.438 17.141 1 98.56 477 THR B O 1
ATOM 8603 N N . ILE B 1 478 ? 0.768 23.188 18.875 1 98.56 478 ILE B N 1
ATOM 8604 C CA . ILE B 1 478 ? 0.091 24.469 18.734 1 98.56 478 ILE B CA 1
ATOM 8605 C C . ILE B 1 478 ? 1.103 25.594 18.875 1 98.56 478 ILE B C 1
ATOM 8607 O O . ILE B 1 478 ? 1.119 26.531 18.078 1 98.56 478 ILE B O 1
ATOM 8611 N N . ALA B 1 479 ? 1.942 25.484 19.922 1 97.88 479 ALA B N 1
ATOM 8612 C CA . ALA B 1 479 ? 2.934 26.531 20.156 1 97.88 479 ALA B CA 1
ATOM 8613 C C . ALA B 1 479 ? 3.904 26.656 18.984 1 97.88 479 ALA B C 1
ATOM 8615 O O . ALA B 1 479 ? 4.234 27.75 18.547 1 97.88 479 ALA B O 1
ATOM 8616 N N . SER B 1 480 ? 4.352 25.484 18.453 1 97 480 SER B N 1
ATOM 8617 C CA . SER B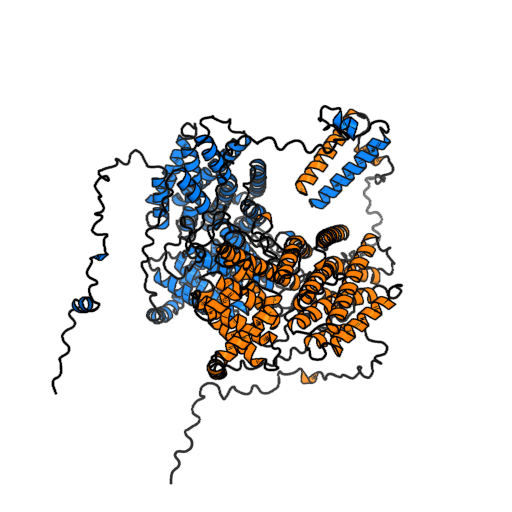 1 480 ? 5.305 25.469 17.359 1 97 480 SER B CA 1
ATOM 8618 C C . SER B 1 480 ? 4.688 26.047 16.078 1 97 480 SER B C 1
ATOM 8620 O O . SER B 1 480 ? 5.328 26.812 15.375 1 97 480 SER B O 1
ATOM 8622 N N . ILE B 1 481 ? 3.51 25.703 15.789 1 97.31 481 ILE B N 1
ATOM 8623 C CA . ILE B 1 481 ? 2.842 26.188 14.594 1 97.31 481 ILE B CA 1
ATOM 8624 C C . ILE B 1 481 ? 2.561 27.688 14.734 1 97.31 481 ILE B C 1
ATOM 8626 O O . ILE B 1 481 ? 2.719 28.453 13.773 1 97.31 481 ILE B O 1
ATOM 8630 N N . ASP B 1 482 ? 2.127 28.141 15.922 1 97.06 482 ASP B N 1
ATOM 8631 C CA . ASP B 1 482 ? 1.914 29.562 16.172 1 97.06 482 ASP B CA 1
ATOM 8632 C C . ASP B 1 482 ? 3.193 30.359 15.93 1 97.06 482 ASP B C 1
ATOM 8634 O O . ASP B 1 482 ? 3.17 31.391 15.25 1 97.06 482 ASP B O 1
ATOM 8638 N N . GLN B 1 483 ? 4.164 29.828 16.453 1 94.12 483 GLN B N 1
ATOM 8639 C CA . GLN B 1 483 ? 5.441 30.516 16.281 1 94.12 483 GLN B CA 1
ATOM 8640 C C . GLN B 1 483 ? 5.844 30.547 14.805 1 94.12 483 GLN B C 1
ATOM 8642 O O . GLN B 1 483 ? 6.281 31.578 14.305 1 94.12 483 GLN B O 1
ATOM 8647 N N . HIS B 1 484 ? 5.762 29.484 14.117 1 92.69 484 HIS B N 1
ATOM 8648 C CA . HIS B 1 484 ? 6.152 29.406 12.711 1 92.69 484 HIS B CA 1
ATOM 8649 C C . HIS B 1 484 ? 5.309 30.344 11.852 1 92.69 484 HIS B C 1
ATOM 8651 O O . HIS B 1 484 ? 5.836 31.016 10.961 1 92.69 484 HIS B O 1
ATOM 8657 N N . THR B 1 485 ? 3.975 30.406 12.062 1 91.62 485 THR B N 1
ATOM 8658 C CA . THR B 1 485 ? 3.08 31.219 11.242 1 91.62 485 THR B CA 1
ATOM 8659 C C . THR B 1 485 ? 3.299 32.688 11.516 1 91.62 485 THR B C 1
ATOM 8661 O O . THR B 1 485 ? 3.01 33.531 10.664 1 91.62 485 THR B O 1
ATOM 8664 N N . ARG B 1 486 ? 3.816 33.062 12.656 1 90.38 486 ARG B N 1
ATOM 8665 C CA . ARG B 1 486 ? 4.105 34.438 12.984 1 90.38 486 ARG B CA 1
ATOM 8666 C C . ARG B 1 486 ? 5.43 34.875 12.375 1 90.38 486 ARG B C 1
ATOM 8668 O O . ARG B 1 486 ? 5.559 36.031 11.922 1 90.38 486 ARG B O 1
ATOM 8675 N N . GLU B 1 487 ? 6.316 34 12.234 1 85.44 487 GLU B N 1
ATOM 8676 C CA . GLU B 1 487 ? 7.691 34.375 11.922 1 85.44 487 GLU B CA 1
ATOM 8677 C C . GLU B 1 487 ? 8.016 34.094 10.453 1 85.44 487 GLU B C 1
ATOM 8679 O O . GLU B 1 487 ? 8.961 34.656 9.906 1 85.44 487 GLU B O 1
ATOM 8684 N N . ARG B 1 488 ? 7.273 33.344 9.891 1 81.81 488 ARG B N 1
ATOM 8685 C CA . ARG B 1 488 ? 7.742 32.844 8.594 1 81.81 488 ARG B CA 1
ATOM 8686 C C . ARG B 1 488 ? 6.648 32.969 7.539 1 81.81 488 ARG B C 1
ATOM 8688 O O . ARG B 1 488 ? 5.496 33.281 7.863 1 81.81 488 ARG B O 1
ATOM 8695 N N . GLN B 1 489 ? 7.156 32.688 6.305 1 81.19 489 GLN B N 1
ATOM 8696 C CA . GLN B 1 489 ? 6.25 32.781 5.164 1 81.19 489 GLN B CA 1
ATOM 8697 C C . GLN B 1 489 ? 5.227 31.656 5.191 1 81.19 489 GLN B C 1
ATOM 8699 O O . GLN B 1 489 ? 5.562 30.516 5.527 1 81.19 489 GLN B O 1
ATOM 8704 N N . ARG B 1 490 ? 4.039 32.062 4.738 1 85.44 490 ARG B N 1
ATOM 8705 C CA . ARG B 1 490 ? 2.922 31.109 4.758 1 85.44 490 ARG B CA 1
ATOM 8706 C C . ARG B 1 490 ? 2.604 30.609 3.35 1 85.44 490 ARG B C 1
ATOM 8708 O O . ARG B 1 490 ? 1.674 31.109 2.707 1 85.44 490 ARG B O 1
ATOM 8715 N N . THR B 1 491 ? 3.467 29.594 2.953 1 88 491 THR B N 1
ATOM 8716 C CA . THR B 1 491 ? 3.184 28.953 1.674 1 88 491 THR B CA 1
ATOM 8717 C C . THR B 1 491 ? 1.961 28.047 1.782 1 88 491 THR B C 1
ATOM 8719 O O . THR B 1 491 ? 1.499 27.75 2.885 1 88 491 THR B O 1
ATOM 8722 N N . ARG B 1 492 ? 1.372 27.656 0.626 1 88.38 492 ARG B N 1
ATOM 8723 C CA . ARG B 1 492 ? 0.229 26.75 0.625 1 88.38 492 ARG B CA 1
ATOM 8724 C C . ARG B 1 492 ? 0.578 25.422 1.302 1 88.38 492 ARG B C 1
ATOM 8726 O O . ARG B 1 492 ? -0.275 24.797 1.939 1 88.38 492 ARG B O 1
ATOM 8733 N N . LEU B 1 493 ? 1.842 25.031 1.157 1 90.62 493 LEU B N 1
ATOM 8734 C CA . LEU B 1 493 ? 2.305 23.797 1.773 1 90.62 493 LEU B CA 1
ATOM 8735 C C . LEU B 1 493 ? 2.33 23.922 3.293 1 90.62 493 LEU B C 1
ATOM 8737 O O . LEU B 1 493 ? 1.866 23.031 4.004 1 90.62 493 LEU B O 1
ATOM 8741 N N . VAL B 1 494 ? 2.834 25.031 3.758 1 92.44 494 VAL B N 1
ATOM 8742 C CA . VAL B 1 494 ? 2.893 25.281 5.195 1 92.44 494 VAL B CA 1
ATOM 8743 C C . VAL B 1 494 ? 1.478 25.359 5.766 1 92.44 494 VAL B C 1
ATOM 8745 O O . VAL B 1 494 ? 1.196 24.797 6.824 1 92.44 494 VAL B O 1
ATOM 8748 N N . THR B 1 495 ? 0.64 26.031 5.031 1 91.94 495 THR B N 1
ATOM 8749 C CA . THR B 1 495 ? -0.742 26.203 5.469 1 91.94 495 THR B CA 1
ATOM 8750 C C . THR B 1 495 ? -1.439 24.844 5.586 1 91.94 495 THR B C 1
ATOM 8752 O O . THR B 1 495 ? -2.109 24.578 6.582 1 91.94 495 THR B O 1
ATOM 8755 N N . TRP B 1 496 ? -1.238 24.047 4.535 1 92.06 496 TRP B N 1
ATOM 8756 C CA . TRP B 1 496 ? -1.871 22.734 4.504 1 92.06 496 TRP B CA 1
ATOM 8757 C C . TRP B 1 496 ? -1.474 21.906 5.723 1 92.06 496 TRP B C 1
ATOM 8759 O O . TRP B 1 496 ? -2.334 21.359 6.422 1 92.06 496 TRP B O 1
ATOM 8769 N N . TYR B 1 497 ? -0.263 21.797 6.105 1 94.44 497 TYR B N 1
ATOM 8770 C CA . TYR B 1 497 ? 0.227 20.984 7.215 1 94.44 497 TYR B CA 1
ATOM 8771 C C . TYR B 1 497 ? -0.107 21.625 8.555 1 94.44 497 TYR B C 1
ATOM 8773 O O . TYR B 1 497 ? -0.432 20.938 9.523 1 94.44 497 TYR B O 1
ATOM 8781 N N . SER B 1 498 ? -0.032 22.984 8.609 1 95.81 498 SER B N 1
ATOM 8782 C CA . SER B 1 498 ? -0.355 23.688 9.844 1 95.81 498 SER B CA 1
ATOM 8783 C C . SER B 1 498 ? -1.797 23.422 10.266 1 95.81 498 SER B C 1
ATOM 8785 O O . SER B 1 498 ? -2.066 23.156 11.438 1 95.81 498 SER B O 1
ATOM 8787 N N . ILE B 1 499 ? -2.627 23.484 9.258 1 94.69 499 ILE B N 1
ATOM 8788 C CA . ILE B 1 499 ? -4.043 23.281 9.555 1 94.69 499 ILE B CA 1
ATOM 8789 C C . ILE B 1 499 ? -4.262 21.859 10.055 1 94.69 499 ILE B C 1
ATOM 8791 O O . ILE B 1 499 ? -4.945 21.641 11.062 1 94.69 499 ILE B O 1
ATOM 8795 N N . TYR B 1 500 ? -3.697 20.922 9.398 1 95 500 TYR B N 1
ATOM 8796 C CA . TYR B 1 500 ? -3.881 19.531 9.742 1 95 500 TYR B CA 1
ATOM 8797 C C . TYR B 1 500 ? -3.412 19.25 11.172 1 95 500 TYR B C 1
ATOM 8799 O O . TYR B 1 500 ? -4.164 18.719 11.992 1 95 500 TYR B O 1
ATOM 8807 N N . PHE B 1 501 ? -2.191 19.594 11.555 1 97.56 501 PHE B N 1
ATOM 8808 C CA . PHE B 1 501 ? -1.616 19.234 12.844 1 97.56 501 PHE B CA 1
ATOM 8809 C C . PHE B 1 501 ? -2.236 20.062 13.961 1 97.56 501 PHE B C 1
ATOM 8811 O O . PHE B 1 501 ? -2.416 19.578 15.078 1 97.56 501 PHE B O 1
ATOM 8818 N N . THR B 1 502 ? -2.58 21.406 13.617 1 97.75 502 THR B N 1
ATOM 8819 C CA . THR B 1 502 ? -3.221 22.25 14.625 1 97.75 502 THR B CA 1
ATOM 8820 C C . THR B 1 502 ? -4.586 21.688 15.008 1 97.75 502 THR B C 1
ATOM 8822 O O . THR B 1 502 ? -4.934 21.625 16.188 1 97.75 502 THR B O 1
ATOM 8825 N N . PHE B 1 503 ? -5.27 21.266 14.078 1 96.44 503 PHE B N 1
ATOM 8826 C CA . PHE B 1 503 ? -6.613 20.75 14.328 1 96.44 503 PHE B CA 1
ATOM 8827 C C . PHE B 1 503 ? -6.57 19.531 15.227 1 96.44 503 PHE B C 1
ATOM 8829 O O . PHE B 1 503 ? -7.293 19.453 16.219 1 96.44 503 PHE B O 1
ATOM 8836 N N . HIS B 1 504 ? -5.758 18.578 14.898 1 95.5 504 HIS B N 1
ATOM 8837 C CA . HIS B 1 504 ? -5.684 17.344 15.68 1 95.5 504 HIS B CA 1
ATOM 8838 C C . HIS B 1 504 ? -5.152 17.609 17.078 1 95.5 504 HIS B C 1
ATOM 8840 O O . HIS B 1 504 ? -5.605 17 18.047 1 95.5 504 HIS B O 1
ATOM 8846 N N . ALA B 1 505 ? -4.223 18.5 17.188 1 98.06 505 ALA B N 1
ATOM 8847 C CA . ALA B 1 505 ? -3.725 18.875 18.516 1 98.06 505 ALA B CA 1
ATOM 8848 C C . ALA B 1 505 ? -4.816 19.562 19.328 1 98.06 505 ALA B C 1
ATOM 8850 O O . ALA B 1 505 ? -4.941 19.312 20.531 1 98.06 505 ALA B O 1
ATOM 8851 N N . SER B 1 506 ? -5.57 20.391 18.672 1 97.56 506 SER B N 1
ATOM 8852 C CA . SER B 1 506 ? -6.609 21.141 19.375 1 97.56 506 SER B CA 1
ATOM 8853 C C . SER B 1 506 ? -7.672 20.203 19.953 1 97.56 506 SER B C 1
ATOM 8855 O O . SER B 1 506 ? -8.227 20.469 21.016 1 97.56 506 SER B O 1
ATOM 8857 N N . LEU B 1 507 ? -7.973 19.141 19.219 1 95.5 507 LEU B N 1
ATOM 8858 C CA . LEU B 1 507 ? -8.969 18.188 19.703 1 95.5 507 LEU B CA 1
ATOM 8859 C C . LEU B 1 507 ? -8.531 17.562 21.016 1 95.5 507 LEU B C 1
ATOM 8861 O O . LEU B 1 507 ? -9.367 17.281 21.891 1 95.5 507 LEU B O 1
ATOM 8865 N N . VAL B 1 508 ? -7.242 17.312 21.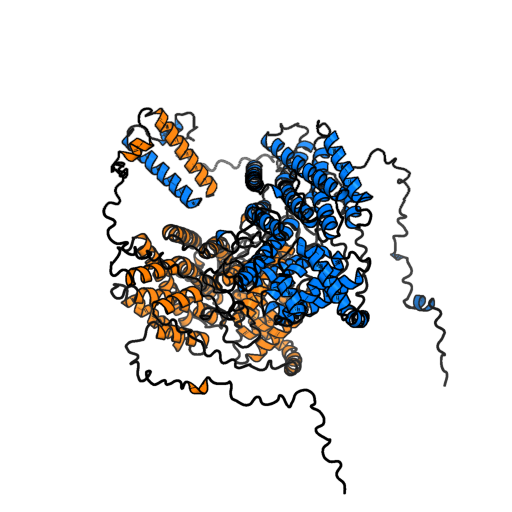234 1 96.94 508 VAL B N 1
ATOM 8866 C CA . VAL B 1 508 ? -6.719 16.734 22.469 1 96.94 508 VAL B CA 1
ATOM 8867 C C . VAL B 1 508 ? -6.863 17.734 23.609 1 96.94 508 VAL B C 1
ATOM 8869 O O . VAL B 1 508 ? -7.246 17.359 24.719 1 96.94 508 VAL B O 1
ATOM 8872 N N . ILE B 1 509 ? -6.574 19.047 23.297 1 97.19 509 ILE B N 1
ATOM 8873 C CA . ILE B 1 509 ? -6.707 20.094 24.297 1 97.19 509 ILE B CA 1
ATOM 8874 C C . ILE B 1 509 ? -8.172 20.234 24.703 1 97.19 509 ILE B C 1
ATOM 8876 O O . ILE B 1 509 ? -8.484 20.391 25.891 1 97.19 509 ILE B O 1
ATOM 8880 N N . ILE B 1 510 ? -9 20.125 23.766 1 94.75 510 ILE B N 1
ATOM 8881 C CA . ILE B 1 510 ? -10.43 20.203 24.031 1 94.75 510 ILE B CA 1
ATOM 8882 C C . ILE B 1 510 ? -10.859 19.031 24.922 1 94.75 510 ILE B C 1
ATOM 8884 O O . ILE B 1 510 ? -11.633 19.203 25.859 1 94.75 510 ILE B O 1
ATOM 8888 N N . LEU B 1 511 ? -10.375 17.844 24.578 1 94.19 511 LEU B N 1
ATOM 8889 C CA . LEU B 1 511 ? -10.664 16.672 25.406 1 94.19 511 LEU B CA 1
ATOM 8890 C C . LEU B 1 511 ? -10.195 16.891 26.844 1 94.19 511 LEU B C 1
ATOM 8892 O O . LEU B 1 511 ? -10.891 16.516 27.781 1 94.19 511 LEU B O 1
ATOM 8896 N N . ALA B 1 512 ? -9.008 17.5 27 1 94.69 512 ALA B N 1
ATOM 8897 C CA . ALA B 1 512 ? -8.477 17.797 28.328 1 94.69 512 ALA B CA 1
ATOM 8898 C C . ALA B 1 512 ? -9.391 18.75 29.094 1 94.69 512 ALA B C 1
ATOM 8900 O O . ALA B 1 512 ? -9.672 18.547 30.266 1 94.69 512 ALA B O 1
ATOM 8901 N N . ILE B 1 513 ? -9.875 19.719 28.391 1 93.69 513 ILE B N 1
ATOM 8902 C CA . ILE B 1 513 ? -10.742 20.719 29.016 1 93.69 513 ILE B CA 1
ATOM 8903 C C . ILE B 1 513 ? -12.078 20.094 29.391 1 93.69 513 ILE B C 1
ATOM 8905 O O . ILE B 1 513 ? -12.578 20.312 30.5 1 93.69 513 ILE B O 1
ATOM 8909 N N . LEU B 1 514 ? -12.578 19.312 28.531 1 89.25 514 LEU B N 1
ATOM 8910 C CA . LEU B 1 514 ? -13.883 18.688 28.766 1 89.25 514 LEU B CA 1
ATOM 8911 C C . LEU B 1 514 ? -13.789 17.609 29.828 1 89.25 514 LEU B C 1
ATOM 8913 O O . LEU B 1 514 ? -14.766 17.344 30.531 1 89.25 514 LEU B O 1
ATOM 8917 N N . SER B 1 515 ? -12.672 16.938 29.953 1 87.62 515 SER B N 1
ATOM 8918 C CA . SER B 1 515 ? -12.523 15.812 30.875 1 87.62 515 SER B CA 1
ATOM 8919 C C . SER B 1 515 ? -12.273 16.297 32.312 1 87.62 515 SER B C 1
ATOM 8921 O O . SER B 1 515 ? -12.594 15.594 33.25 1 87.62 515 SER B O 1
ATOM 8923 N N . ASN B 1 516 ? -11.594 17.438 32.438 1 84.56 516 ASN B N 1
ATOM 8924 C CA . ASN B 1 516 ? -11.266 17.938 33.781 1 84.56 516 ASN B CA 1
ATOM 8925 C C . ASN B 1 516 ? -11.367 19.453 33.844 1 84.56 516 ASN B C 1
ATOM 8927 O O . ASN B 1 516 ? -10.367 20.156 33.688 1 84.56 516 ASN B O 1
ATOM 8931 N N . SER B 1 517 ? -12.516 19.922 34.281 1 81.19 517 SER B N 1
ATOM 8932 C CA . SER B 1 517 ? -12.773 21.344 34.344 1 81.19 517 SER B CA 1
ATOM 8933 C C . SER B 1 517 ? -12.047 22 35.531 1 81.19 517 SER B C 1
ATOM 8935 O O . SER B 1 517 ? -11.82 23.219 35.531 1 81.19 517 SER B O 1
ATOM 8937 N N . GLU B 1 518 ? -11.633 21.219 36.438 1 85.94 518 GLU B N 1
ATOM 8938 C CA . GLU B 1 518 ? -11 21.781 37.625 1 85.94 518 GLU B CA 1
ATOM 8939 C C . GLU B 1 518 ? -9.492 21.594 37.594 1 85.94 518 GLU B C 1
ATOM 8941 O O . GLU B 1 518 ? -8.812 21.812 38.594 1 85.94 518 GLU B O 1
ATOM 8946 N N . SER B 1 519 ? -9.086 21.312 36.531 1 88.44 519 SER B N 1
ATOM 8947 C CA . SER B 1 519 ? -7.652 21.094 36.406 1 88.44 519 SER B CA 1
ATOM 8948 C C . SER B 1 519 ? -6.871 22.375 36.625 1 88.44 519 SER B C 1
ATOM 8950 O O . SER B 1 519 ? -7.285 23.438 36.125 1 88.44 519 SER B O 1
ATOM 8952 N N . PRO B 1 520 ? -5.668 22.297 37.375 1 92 520 PRO B N 1
ATOM 8953 C CA . PRO B 1 520 ? -4.816 23.484 37.531 1 92 520 PRO B CA 1
ATOM 8954 C C . PRO B 1 520 ? -4.227 23.953 36.188 1 92 520 PRO B C 1
ATOM 8956 O O . PRO B 1 520 ? -3.756 25.094 36.094 1 92 520 PRO B O 1
ATOM 8959 N N . ASP B 1 521 ? -4.328 23.141 35.188 1 93.62 521 ASP B N 1
ATOM 8960 C CA . ASP B 1 521 ? -3.742 23.484 33.906 1 93.62 521 ASP B CA 1
ATOM 8961 C C . ASP B 1 521 ? -4.773 24.141 33 1 93.62 521 ASP B C 1
ATOM 8963 O O . ASP B 1 521 ? -4.48 24.438 31.828 1 93.62 521 ASP B O 1
ATOM 8967 N N . MET B 1 522 ? -5.871 24.453 33.375 1 93.62 522 MET B N 1
ATOM 8968 C CA . MET B 1 522 ? -6.992 24.969 32.594 1 93.62 522 MET B CA 1
ATOM 8969 C C . MET B 1 522 ? -6.621 26.266 31.891 1 93.62 522 MET B C 1
ATOM 8971 O O . MET B 1 522 ? -6.895 26.438 30.703 1 93.62 522 MET B O 1
ATOM 8975 N N . PRO B 1 523 ? -5.988 27.172 32.719 1 94.94 523 PRO B N 1
ATOM 8976 C CA . PRO B 1 523 ? -5.633 28.422 32.031 1 94.94 523 PRO B CA 1
ATOM 8977 C C . PRO B 1 523 ? -4.715 28.188 30.844 1 94.94 523 PRO B C 1
ATOM 8979 O O . PRO B 1 523 ? -4.867 28.859 29.812 1 94.94 523 PRO B O 1
ATOM 8982 N N . LYS B 1 524 ? -3.855 27.266 30.938 1 96.12 524 LYS B N 1
ATOM 8983 C CA . LYS B 1 524 ? -2.947 26.953 29.844 1 96.12 524 LYS B CA 1
ATOM 8984 C C . LYS B 1 524 ? -3.695 26.328 28.672 1 96.12 524 LYS B C 1
ATOM 8986 O O . LYS B 1 524 ? -3.432 26.672 27.516 1 96.12 524 LYS B O 1
ATOM 8991 N N . TRP B 1 525 ? -4.602 25.516 28.953 1 96.38 525 TRP B N 1
ATOM 8992 C CA . TRP B 1 525 ? -5.395 24.875 27.922 1 96.38 525 TRP B CA 1
ATOM 8993 C C . TRP B 1 525 ? -6.254 25.891 27.172 1 96.38 525 TRP B C 1
ATOM 8995 O O . TRP B 1 525 ? -6.359 25.844 25.953 1 96.38 525 TRP B O 1
ATOM 9005 N N . GLN B 1 526 ? -6.863 26.734 28 1 95.19 526 GLN B N 1
ATOM 9006 C CA . GLN B 1 526 ? -7.672 27.797 27.391 1 95.19 526 GLN B CA 1
ATOM 9007 C C . GLN B 1 526 ? -6.828 28.672 26.484 1 95.19 526 GLN B C 1
ATOM 9009 O O . GLN B 1 526 ? -7.293 29.125 25.438 1 95.19 526 GLN B O 1
ATOM 9014 N N . GLU B 1 527 ? -5.543 28.922 26.953 1 96.75 527 GLU B N 1
ATOM 9015 C CA . GLU B 1 527 ? -4.645 29.703 26.109 1 96.75 527 GLU B CA 1
ATOM 9016 C C . GLU B 1 527 ? -4.332 28.984 24.812 1 96.75 527 GLU B C 1
ATOM 9018 O O . GLU B 1 527 ? -4.258 29.609 23.75 1 96.75 527 GLU B O 1
ATOM 9023 N N . ASP B 1 528 ? -4.211 27.781 24.812 1 97.81 528 ASP B N 1
ATOM 9024 C CA . ASP B 1 528 ? -3.982 26.984 23.609 1 97.81 528 ASP B CA 1
ATOM 9025 C C . ASP B 1 528 ? -5.16 27.078 22.641 1 97.81 528 ASP B C 1
ATOM 9027 O O . ASP B 1 528 ? -4.973 27.266 21.438 1 97.81 528 ASP B O 1
ATOM 9031 N N . VAL B 1 529 ? -6.34 26.906 23.156 1 96.81 529 VAL B N 1
ATOM 9032 C CA . VAL B 1 529 ? -7.539 26.969 22.328 1 96.81 529 VAL B CA 1
ATOM 9033 C C . VAL B 1 529 ? -7.648 28.359 21.703 1 96.81 529 VAL B C 1
ATOM 9035 O O . VAL B 1 529 ? -8.008 28.484 20.531 1 96.81 529 VAL B O 1
ATOM 9038 N N . ASN B 1 530 ? -7.426 29.422 22.484 1 96.31 530 ASN B N 1
ATOM 9039 C CA . ASN B 1 530 ? -7.453 30.766 21.938 1 96.31 530 ASN B CA 1
ATOM 9040 C C . ASN B 1 530 ? -6.441 30.938 20.812 1 96.31 530 ASN B C 1
ATOM 9042 O O . ASN B 1 530 ? -6.734 31.594 19.797 1 96.31 530 ASN B O 1
ATOM 9046 N N . THR B 1 531 ? -5.309 30.359 21.031 1 97.69 531 THR B N 1
ATOM 9047 C CA . THR B 1 531 ? -4.281 30.422 20 1 97.69 531 THR B CA 1
ATOM 9048 C C . THR B 1 531 ? -4.75 29.703 18.734 1 97.69 531 THR B C 1
ATOM 9050 O O . THR B 1 531 ? -4.551 30.188 17.625 1 97.69 531 THR B O 1
ATOM 9053 N N . VAL B 1 532 ? -5.293 28.609 18.891 1 97.94 532 VAL B N 1
ATOM 9054 C CA . VAL B 1 532 ? -5.809 27.844 17.766 1 97.94 532 VAL B CA 1
ATOM 9055 C C . VAL B 1 532 ? -6.867 28.656 17.031 1 97.94 532 VAL B C 1
ATOM 9057 O O . VAL B 1 532 ? -6.859 28.719 15.805 1 97.94 532 VAL B O 1
ATOM 9060 N N . ARG B 1 533 ? -7.797 29.234 17.703 1 96.19 533 ARG B N 1
ATOM 9061 C CA . ARG B 1 533 ? -8.828 30.062 17.094 1 96.19 533 ARG B CA 1
ATOM 9062 C C . ARG B 1 533 ? -8.211 31.203 16.297 1 96.19 533 ARG B C 1
ATOM 9064 O O . ARG B 1 533 ? -8.664 31.5 15.195 1 96.19 533 ARG B O 1
ATOM 9071 N N . ARG B 1 534 ? -7.211 31.797 16.875 1 96 534 ARG B N 1
ATOM 9072 C CA . ARG B 1 534 ? -6.535 32.875 16.188 1 96 534 ARG B CA 1
ATOM 9073 C C . ARG B 1 534 ? -5.875 32.375 14.898 1 96 534 ARG B C 1
ATOM 9075 O O . ARG B 1 534 ? -5.961 33.031 13.859 1 96 534 ARG B O 1
ATOM 9082 N N . ILE B 1 535 ? -5.301 31.219 15.008 1 96.5 535 ILE B N 1
ATOM 9083 C CA . ILE B 1 535 ? -4.625 30.641 13.844 1 96.5 535 ILE B CA 1
ATOM 9084 C C . ILE B 1 535 ? -5.641 30.375 12.742 1 96.5 535 ILE B C 1
ATOM 9086 O O . ILE B 1 535 ? -5.43 30.734 11.586 1 96.5 535 ILE B O 1
ATOM 9090 N N . PHE B 1 536 ? -6.672 29.797 13.031 1 95.88 536 PHE B N 1
ATOM 9091 C CA . PHE B 1 536 ? -7.656 29.406 12.031 1 95.88 536 PHE B CA 1
ATOM 9092 C C . PHE B 1 536 ? -8.445 30.609 11.539 1 95.88 536 PHE B C 1
ATOM 9094 O O . PHE B 1 536 ? -8.719 30.719 10.336 1 95.88 536 PHE B O 1
ATOM 9101 N N . ARG B 1 537 ? -8.852 31.5 12.266 1 94.19 537 ARG B N 1
ATOM 9102 C CA . ARG B 1 537 ? -9.789 32.562 11.891 1 94.19 537 ARG B CA 1
ATOM 9103 C C . ARG B 1 537 ? -9.047 33.781 11.422 1 94.19 537 ARG B C 1
ATOM 9105 O O . ARG B 1 537 ? -9.562 34.562 10.609 1 94.19 537 ARG B O 1
ATOM 9112 N N . ASP B 1 538 ? -7.77 34.031 12.008 1 93.31 538 ASP B N 1
ATOM 9113 C CA . ASP B 1 538 ? -7.055 35.25 11.641 1 93.31 538 ASP B CA 1
ATOM 9114 C C . ASP B 1 538 ? -5.918 34.969 10.664 1 93.31 538 ASP B C 1
ATOM 9116 O O . ASP B 1 538 ? -5.84 35.562 9.586 1 93.31 538 ASP B O 1
ATOM 9120 N N . VAL B 1 539 ? -5.188 33.969 11.047 1 93.94 539 VAL B N 1
ATOM 9121 C CA . VAL B 1 539 ? -4.004 33.719 10.234 1 93.94 539 VAL B CA 1
ATOM 9122 C C . VAL B 1 539 ? -4.418 33.031 8.93 1 93.94 539 VAL B C 1
ATOM 9124 O O . VAL B 1 539 ? -3.971 33.438 7.852 1 93.94 539 VAL B O 1
ATOM 9127 N N . PHE B 1 540 ? -5.207 32.094 9.008 1 93 540 PHE B N 1
ATOM 9128 C CA . PHE B 1 540 ? -5.629 31.344 7.824 1 93 540 PHE B CA 1
ATOM 9129 C C . PHE B 1 540 ? -7.066 31.703 7.453 1 93 540 PHE B C 1
ATOM 9131 O O . PHE B 1 540 ? -7.836 30.828 7.043 1 93 540 PHE B O 1
ATOM 9138 N N . VAL B 1 541 ? -7.461 32.906 7.516 1 88 541 VAL B N 1
ATOM 9139 C CA . VAL B 1 541 ? -8.82 33.406 7.352 1 88 541 VAL B CA 1
ATOM 9140 C C . VAL B 1 541 ? -9.328 33.062 5.945 1 88 541 VAL B C 1
ATOM 9142 O O . VAL B 1 541 ? -10.508 32.781 5.762 1 88 541 VAL B O 1
ATOM 9145 N N . ASP B 1 542 ? -8.461 32.969 4.977 1 85.31 542 ASP B N 1
ATOM 9146 C CA . ASP B 1 542 ? -8.859 32.781 3.586 1 85.31 542 ASP B CA 1
ATOM 9147 C C . ASP B 1 542 ? -8.922 31.297 3.225 1 85.31 542 ASP B C 1
ATOM 9149 O O . ASP B 1 542 ? -9.281 30.953 2.102 1 85.31 542 ASP B O 1
ATOM 9153 N N . ASN B 1 543 ? -8.57 30.469 4.145 1 87.94 543 ASN B N 1
ATOM 9154 C CA . ASN B 1 543 ? -8.578 29.031 3.893 1 87.94 543 ASN B CA 1
ATOM 9155 C C . ASN B 1 543 ? -9.867 28.391 4.379 1 87.94 543 ASN B C 1
ATOM 9157 O O . ASN B 1 543 ? -10.203 28.469 5.562 1 87.94 543 ASN B O 1
ATOM 9161 N N . GLU B 1 544 ? -10.586 27.75 3.402 1 84.5 544 GLU B N 1
ATOM 9162 C CA . GLU B 1 544 ? -11.891 27.156 3.705 1 84.5 544 GLU B CA 1
ATOM 9163 C C . GLU B 1 544 ? -11.766 26.047 4.746 1 84.5 544 GLU B C 1
ATOM 9165 O O . GLU B 1 544 ? -12.625 25.906 5.613 1 84.5 544 GLU B O 1
ATOM 9170 N N . LEU B 1 545 ? -10.75 25.312 4.645 1 87.38 545 LEU B N 1
ATOM 9171 C CA . LEU B 1 545 ? -10.555 24.219 5.594 1 87.38 545 LEU B CA 1
ATOM 9172 C C . LEU B 1 545 ? -10.328 24.75 7 1 87.38 545 LEU B C 1
ATOM 9174 O O . LEU B 1 545 ? -10.82 24.188 7.977 1 87.38 545 LEU B O 1
ATOM 9178 N N . ALA B 1 546 ? -9.555 25.812 7.137 1 92.25 546 ALA B N 1
ATOM 9179 C CA . ALA B 1 546 ? -9.312 26.438 8.438 1 92.25 546 ALA B CA 1
ATOM 9180 C C . ALA B 1 546 ? -10.617 26.922 9.062 1 92.25 546 ALA B C 1
ATOM 9182 O O . ALA B 1 546 ? -10.836 26.781 10.266 1 92.25 546 ALA B O 1
ATOM 9183 N N . THR B 1 547 ? -11.414 27.469 8.211 1 91.31 547 THR B N 1
ATOM 9184 C CA . THR B 1 547 ? -12.703 27.953 8.68 1 91.31 547 THR B CA 1
ATOM 9185 C C . THR B 1 547 ? -13.578 26.812 9.18 1 91.31 547 THR B C 1
ATOM 9187 O O . THR B 1 547 ? -14.211 26.906 10.227 1 91.31 547 THR B O 1
ATOM 9190 N N . ARG B 1 548 ? -13.578 25.75 8.414 1 89.31 548 ARG B N 1
ATOM 9191 C CA . ARG B 1 548 ? -14.352 24.594 8.828 1 89.31 548 ARG B CA 1
ATOM 9192 C C . ARG B 1 548 ? -13.828 24.016 10.141 1 89.31 548 ARG B C 1
ATOM 9194 O O . ARG B 1 548 ? -14.617 23.625 11.008 1 89.31 548 ARG B O 1
ATOM 9201 N N . CYS B 1 549 ? -12.539 23.922 10.312 1 92.38 549 CYS B N 1
ATOM 9202 C CA . CYS B 1 549 ? -11.938 23.438 11.555 1 92.38 549 CYS B CA 1
ATOM 9203 C C . CYS B 1 549 ? -12.328 24.328 12.727 1 92.38 549 CYS B C 1
ATOM 9205 O O . CYS B 1 549 ? -12.672 23.828 13.805 1 92.38 549 CYS B O 1
ATOM 9207 N N . ALA B 1 550 ? -12.266 25.656 12.508 1 93.38 550 ALA B N 1
ATOM 9208 C CA . ALA B 1 550 ? -12.641 26.609 13.555 1 93.38 550 ALA B CA 1
ATOM 9209 C C . ALA B 1 550 ? -14.094 26.422 13.969 1 93.38 550 ALA B C 1
ATOM 9211 O O . ALA B 1 550 ? -14.422 26.484 15.156 1 93.38 550 ALA B O 1
ATOM 9212 N N . ASN B 1 551 ? -14.922 26.125 12.969 1 89.31 551 ASN B N 1
ATOM 9213 C CA . ASN B 1 551 ? -16.344 25.922 13.266 1 89.31 551 ASN B CA 1
ATOM 9214 C C . ASN B 1 551 ? -16.562 24.688 14.141 1 89.31 551 ASN B C 1
ATOM 9216 O O . ASN B 1 551 ? -17.391 24.719 15.055 1 89.31 551 ASN B O 1
ATOM 9220 N N . ILE B 1 552 ? -15.883 23.703 13.883 1 89.5 552 ILE B N 1
ATOM 9221 C CA . ILE B 1 552 ? -16 22.469 14.664 1 89.5 552 ILE B CA 1
ATOM 9222 C C . ILE B 1 552 ? -15.531 22.719 16.094 1 89.5 552 ILE B C 1
ATOM 9224 O O . ILE B 1 552 ? -16.156 22.281 17.047 1 89.5 552 ILE B O 1
ATOM 9228 N N . ILE B 1 553 ? -14.398 23.438 16.266 1 92.25 553 ILE B N 1
ATOM 9229 C CA . ILE B 1 553 ? -13.859 23.75 17.578 1 92.25 553 ILE B CA 1
ATOM 9230 C C . ILE B 1 553 ? -14.859 24.594 18.359 1 92.25 553 ILE B C 1
ATOM 9232 O O . ILE B 1 553 ? -15.062 24.375 19.562 1 92.25 553 ILE B O 1
ATOM 9236 N N . ASP B 1 554 ? -15.523 25.484 17.688 1 90.38 554 ASP B N 1
ATOM 9237 C CA . ASP B 1 554 ? -16.484 26.375 18.344 1 90.38 554 ASP B CA 1
ATOM 9238 C C . ASP B 1 554 ? -17.734 25.609 18.766 1 90.38 554 ASP B C 1
ATOM 9240 O O . ASP B 1 554 ? -18.375 25.969 19.75 1 90.38 554 ASP B O 1
ATOM 9244 N N . VAL B 1 555 ? -18.062 24.609 18.047 1 86.12 555 VAL B N 1
ATOM 9245 C CA . VAL B 1 555 ? -19.203 23.781 18.422 1 86.12 555 VAL B CA 1
ATOM 9246 C C . VAL B 1 555 ? -18.875 22.969 19.656 1 86.12 555 VAL B C 1
ATOM 9248 O O . VAL B 1 555 ? -19.703 22.812 20.547 1 86.12 555 VAL B O 1
ATOM 9251 N N . MET B 1 556 ? -17.703 22.516 19.812 1 87.75 556 MET B N 1
ATOM 9252 C CA . MET B 1 556 ? -17.312 21.656 20.938 1 87.75 556 MET B CA 1
ATOM 9253 C C . MET B 1 556 ? -17.031 22.484 22.188 1 87.75 556 MET B C 1
ATOM 9255 O O . MET B 1 556 ? -17.266 22.031 23.297 1 87.75 556 MET B O 1
ATOM 9259 N N . LEU B 1 557 ? -16.453 23.703 22.031 1 87.62 557 LEU B N 1
ATOM 9260 C CA . LEU B 1 557 ? -16.156 24.625 23.109 1 87.62 557 LEU B CA 1
ATOM 9261 C C . LEU B 1 557 ? -16.656 26.031 22.781 1 87.62 557 LEU B C 1
ATOM 9263 O O . LEU B 1 557 ? -15.914 26.844 22.234 1 87.62 557 LEU B O 1
ATOM 9267 N N . PRO B 1 558 ? -17.969 26.203 23.141 1 76.81 558 PRO B N 1
ATOM 9268 C CA . PRO B 1 558 ? -18.516 27.531 22.812 1 76.81 558 PRO B CA 1
ATOM 9269 C C . PRO B 1 558 ? -17.812 28.656 23.562 1 76.81 558 PRO B C 1
ATOM 9271 O O . PRO B 1 558 ? -17.375 28.484 24.703 1 76.81 558 PRO B O 1
ATOM 9274 N N . ASP B 1 559 ? -17.234 29.641 23.016 1 63.59 559 ASP B N 1
ATOM 9275 C CA . ASP B 1 559 ? -16.594 30.812 23.609 1 63.59 559 ASP B CA 1
ATOM 9276 C C . ASP B 1 559 ? -17.594 31.625 24.422 1 63.59 559 ASP B C 1
ATOM 9278 O O . ASP B 1 559 ? -18.625 32.062 23.891 1 63.59 559 ASP B O 1
ATOM 9282 N N . PRO B 1 560 ? -17.453 31.562 25.969 1 52.5 560 PRO B N 1
ATOM 9283 C CA . PRO B 1 560 ? -18.406 32.375 26.75 1 52.5 560 PRO B CA 1
ATOM 9284 C C . PRO B 1 560 ? -18.609 33.781 26.172 1 52.5 560 PRO B C 1
ATOM 9286 O O . PRO B 1 560 ? -19.656 34.375 26.375 1 52.5 560 PRO B O 1
ATOM 9289 N N . LEU B 1 561 ? -17.516 34.562 25.922 1 43.44 561 LEU B N 1
ATOM 9290 C CA . LEU B 1 561 ? -17.625 35.938 25.422 1 43.44 561 LEU B CA 1
ATOM 9291 C C . LEU B 1 561 ? -18.391 35.969 24.094 1 43.44 561 LEU B C 1
ATOM 9293 O O . LEU B 1 561 ? -18.75 37.031 23.609 1 43.44 561 LEU B O 1
ATOM 9297 N N . LEU B 1 562 ? -18.281 35.062 23.516 1 42.53 562 LEU B N 1
ATOM 9298 C CA . LEU B 1 562 ? -19.094 35.031 22.297 1 42.53 562 LEU B CA 1
ATOM 9299 C C . LEU B 1 562 ? -20.547 34.719 22.609 1 42.53 562 LEU B C 1
ATOM 9301 O O . LEU B 1 562 ? -20.844 33.625 23.109 1 42.53 562 LEU B O 1
ATOM 9305 N N . ASN B 1 563 ? -21.344 35.812 23.547 1 36.16 563 ASN B N 1
ATOM 9306 C CA . ASN B 1 563 ? -22.797 35.812 23.641 1 36.16 563 ASN B CA 1
ATOM 9307 C C . ASN B 1 563 ? -23.438 35.062 22.484 1 36.16 563 ASN B C 1
ATOM 9309 O O . ASN B 1 563 ? -23.266 35.406 21.312 1 36.16 563 ASN B O 1
ATOM 9313 N N . THR B 1 564 ? -23.5 33.969 22.766 1 37.5 564 THR B N 1
ATOM 9314 C CA . THR B 1 564 ? -24.281 33.094 21.875 1 37.5 564 THR B CA 1
ATOM 9315 C C . THR B 1 564 ? -25.609 33.75 21.531 1 37.5 564 THR B C 1
ATOM 9317 O O . THR B 1 564 ? -26.516 33.812 22.359 1 37.5 564 THR B O 1
ATOM 9320 N N . GLY B 1 565 ? -25.766 35.062 21.125 1 30.39 565 GLY B N 1
ATOM 9321 C CA . GLY B 1 565 ? -26.969 35.5 20.438 1 30.39 565 GLY B CA 1
ATOM 9322 C C . GLY B 1 565 ? -27.797 34.344 19.922 1 30.39 565 GLY B C 1
ATOM 9323 O O . GLY B 1 565 ? -27.391 33.188 20 1 30.39 565 GLY B O 1
ATOM 9324 N N . ASP B 1 566 ? -28.922 34.844 19.031 1 29.12 566 ASP B N 1
ATOM 9325 C CA . ASP B 1 566 ? -30.125 34.25 18.469 1 29.12 566 ASP B CA 1
ATOM 9326 C C . ASP B 1 566 ? -29.812 32.906 17.844 1 29.12 566 ASP B C 1
ATOM 9328 O O . ASP B 1 566 ? -30.219 32.594 16.719 1 29.12 566 ASP B O 1
ATOM 9332 N N . TRP B 1 567 ? -28.891 32.406 18.188 1 30.11 567 TRP B N 1
ATOM 9333 C CA . TRP B 1 567 ? -28.641 31.281 17.312 1 30.11 567 TRP B CA 1
ATOM 9334 C C . TRP B 1 567 ? -29.703 30.203 17.5 1 30.11 567 TRP B C 1
ATOM 9336 O O . TRP B 1 567 ? -29.5 29.062 17.094 1 30.11 567 TRP B O 1
ATOM 9346 N N . ALA B 1 568 ? -30.609 30.531 18.5 1 29.66 568 ALA B N 1
ATOM 9347 C CA . ALA B 1 568 ? -31.812 29.703 18.5 1 29.66 568 ALA B CA 1
ATOM 9348 C C . ALA B 1 568 ? -32.344 29.5 17.078 1 29.66 568 ALA B C 1
ATOM 9350 O O . ALA B 1 568 ? -32.906 28.453 16.766 1 29.66 568 ALA B O 1
ATOM 9351 N N . ASN B 1 569 ? -33.125 30.75 16.391 1 25.27 569 ASN B N 1
ATOM 9352 C CA . ASN B 1 569 ? -33.906 30.812 15.156 1 25.27 569 ASN B CA 1
ATOM 9353 C C . ASN B 1 569 ? -33.156 30.172 13.992 1 25.27 569 ASN B C 1
ATOM 9355 O O . ASN B 1 569 ? -33.438 30.453 12.828 1 25.27 569 ASN B O 1
ATOM 9359 N N . VAL B 1 570 ? -32.031 30.234 14.062 1 27.53 570 VAL B N 1
ATOM 9360 C CA . VAL B 1 570 ? -31.531 29.75 12.773 1 27.53 570 VAL B CA 1
ATOM 9361 C C . VAL B 1 570 ? -32.281 28.469 12.391 1 27.53 570 VAL B C 1
ATOM 9363 O O . VAL B 1 570 ? -32.031 27.406 12.93 1 27.53 570 VAL B O 1
ATOM 9366 N N . GLN B 1 571 ? -33.812 28.688 12.281 1 25.86 571 GLN B N 1
ATOM 9367 C CA . GLN B 1 571 ? -34.844 27.953 11.547 1 25.86 571 GLN B CA 1
ATOM 9368 C C . GLN B 1 571 ? -34.281 27.375 10.25 1 25.86 571 GLN B C 1
ATOM 9370 O O . GLN B 1 571 ? -34.219 28.062 9.227 1 25.86 571 GLN B O 1
ATOM 9375 N N . LEU B 1 572 ? -33.062 26.984 10.195 1 25 572 LEU B N 1
ATOM 9376 C CA . LEU B 1 572 ? -32.906 26.516 8.828 1 25 572 LEU B CA 1
ATOM 9377 C C . LEU B 1 572 ? -34.062 25.641 8.414 1 25 572 LEU B C 1
ATOM 9379 O O . LEU B 1 572 ? -34.406 24.656 9.094 1 25 572 LEU B O 1
ATOM 9383 N N . ASP B 1 573 ? -35.219 26.266 7.844 1 23.84 573 ASP B N 1
ATOM 9384 C CA . ASP B 1 573 ? -36.5 25.875 7.215 1 23.84 573 ASP B CA 1
ATOM 9385 C C . ASP B 1 573 ? -36.406 24.484 6.609 1 23.84 573 ASP B C 1
ATOM 9387 O O . ASP B 1 573 ? -35.469 24.172 5.871 1 23.84 573 ASP B O 1
ATOM 9391 N N . PRO B 1 574 ? -37.031 23.547 7.125 1 27.34 574 PRO B N 1
ATOM 9392 C CA . PRO B 1 574 ? -37.156 22.172 6.668 1 27.34 574 PRO B CA 1
ATOM 9393 C C . PRO B 1 574 ? -37.375 22.062 5.16 1 27.34 574 PRO B C 1
ATOM 9395 O O . PRO B 1 574 ? -37.25 20.984 4.586 1 27.34 574 PRO B O 1
ATOM 9398 N N . MET B 1 575 ? -38.312 22.906 4.633 1 24.45 575 MET B N 1
ATOM 9399 C CA . MET B 1 575 ? -38.875 22.906 3.281 1 24.45 575 MET B CA 1
ATOM 9400 C C . MET B 1 575 ? -37.781 22.797 2.236 1 24.45 575 MET B C 1
ATOM 9402 O O . MET B 1 575 ? -38 22.266 1.146 1 24.45 575 MET B O 1
ATOM 9406 N N . LEU B 1 576 ? -36.781 23.609 2.377 1 23.98 576 LEU B N 1
ATOM 9407 C CA . LEU B 1 576 ? -35.938 23.906 1.229 1 23.98 576 LEU B CA 1
ATOM 9408 C C . LEU B 1 576 ? -35.031 22.719 0.899 1 23.98 576 LEU B C 1
ATOM 9410 O O . LEU B 1 576 ? -34.25 22.781 -0.049 1 23.98 576 LEU B O 1
ATOM 9414 N N . MET B 1 577 ? -34.875 21.781 1.671 1 26.83 577 MET B N 1
ATOM 9415 C CA . MET B 1 577 ? -34.031 20.594 1.571 1 26.83 577 MET B CA 1
ATOM 9416 C C . MET B 1 577 ? -34.625 19.594 0.579 1 26.83 577 MET B C 1
ATOM 9418 O O . MET B 1 577 ? -34.125 18.469 0.462 1 26.83 577 MET B O 1
ATOM 9422 N N . ASP B 1 578 ? -35.906 19.797 0.172 1 24.34 578 ASP B N 1
ATOM 9423 C CA . ASP B 1 578 ? -36.75 18.969 -0.663 1 24.34 578 ASP B CA 1
ATOM 9424 C C . ASP B 1 578 ? -36.375 19.094 -2.137 1 24.34 578 ASP B C 1
ATOM 9426 O O . ASP B 1 578 ? -37 19.859 -2.877 1 24.34 578 ASP B O 1
ATOM 9430 N N . PHE B 1 579 ? -35.125 19.078 -2.465 1 25.84 579 PHE B N 1
ATOM 9431 C CA . PHE B 1 579 ? -34.781 19.344 -3.863 1 25.84 579 PHE B CA 1
ATOM 9432 C C . PHE B 1 579 ? -35.375 18.266 -4.766 1 25.84 579 PHE B C 1
ATOM 9434 O O . PHE B 1 579 ? -35.062 18.203 -5.953 1 25.84 579 PHE B O 1
ATOM 9441 N N . SER B 1 580 ? -36.188 17.375 -4.414 1 25.81 580 SER B N 1
ATOM 9442 C CA . SER B 1 580 ? -37.062 16.562 -5.223 1 25.81 580 SER B CA 1
ATOM 9443 C C . SER B 1 580 ? -37.906 17.422 -6.18 1 25.81 580 SER B C 1
ATOM 9445 O O . SER B 1 580 ? -38.562 16.891 -7.074 1 25.81 580 SER B O 1
ATOM 9447 N N . THR B 1 581 ? -38.344 18.562 -5.789 1 22.25 581 THR B N 1
ATOM 9448 C CA . THR B 1 581 ? -39.438 19.016 -6.633 1 22.25 581 THR B CA 1
ATOM 9449 C C . THR B 1 581 ? -38.906 19.688 -7.902 1 22.25 581 THR B C 1
ATOM 9451 O O . THR B 1 581 ? -39.656 20.125 -8.758 1 22.25 581 THR B O 1
ATOM 9454 N N . TRP B 1 582 ? -37.812 20.328 -7.863 1 24.47 582 TRP B N 1
ATOM 9455 C CA . TRP B 1 582 ? -37.812 21.281 -8.969 1 24.47 582 TRP B CA 1
ATOM 9456 C C . TRP B 1 582 ? -37.625 20.578 -10.297 1 24.47 582 TRP B C 1
ATOM 9458 O O . TRP B 1 582 ? -36.938 19.562 -10.367 1 24.47 582 TRP B O 1
ATOM 9468 N N . PRO B 1 583 ? -38.219 21.109 -11.266 1 23.66 583 PRO B N 1
ATOM 9469 C CA . PRO B 1 583 ? -38.594 20.5 -12.531 1 23.66 583 PRO B CA 1
ATOM 9470 C C . PRO B 1 583 ? -37.438 19.781 -13.227 1 23.66 583 PRO B C 1
ATOM 9472 O O . PRO B 1 583 ? -36.281 20.188 -13.055 1 23.66 583 PRO B O 1
ATOM 9475 N N . ALA B 1 584 ? -37.531 18.516 -13.367 1 26.36 584 ALA B N 1
ATOM 9476 C CA . ALA B 1 584 ? -37.062 17.469 -14.25 1 26.36 584 ALA B CA 1
ATOM 9477 C C . ALA B 1 584 ? -36.656 18.031 -15.617 1 26.36 584 ALA B C 1
ATOM 9479 O O . ALA B 1 584 ? -37.25 17.672 -16.641 1 26.36 584 ALA B O 1
ATOM 9480 N N . ALA B 1 585 ? -36.062 19.391 -15.586 1 20.91 585 ALA B N 1
ATOM 9481 C CA . ALA B 1 585 ? -36.094 20 -16.906 1 20.91 585 ALA B CA 1
ATOM 9482 C C . ALA B 1 585 ? -35.219 19.234 -17.891 1 20.91 585 ALA B C 1
ATOM 9484 O O . ALA B 1 585 ? -34.125 18.781 -17.531 1 20.91 585 ALA B O 1
ATOM 9485 N N . SER B 1 586 ? -35.656 18.656 -18.812 1 23.02 586 SER B N 1
ATOM 9486 C CA . SER B 1 586 ? -35.438 17.859 -20.016 1 23.02 586 SER B CA 1
ATOM 9487 C C . SER B 1 586 ? -34.188 18.359 -20.766 1 23.02 586 SER B C 1
ATOM 9489 O O . SER B 1 586 ? -34.031 19.562 -21 1 23.02 586 SER B O 1
ATOM 9491 N N . ALA B 1 587 ? -32.875 17.766 -20.281 1 21.97 587 ALA B N 1
ATOM 9492 C CA . ALA B 1 587 ? -31.766 17.938 -21.203 1 21.97 587 ALA B CA 1
ATOM 9493 C C . ALA B 1 587 ? -32.25 18.203 -22.625 1 21.97 587 ALA B C 1
ATOM 9495 O O . ALA B 1 587 ? -32.594 17.266 -23.359 1 21.97 587 ALA B O 1
ATOM 9496 N N . ASP B 1 588 ? -32.938 18.812 -22.828 1 22.83 588 ASP B N 1
ATOM 9497 C CA . ASP B 1 588 ? -33.312 19.328 -24.156 1 22.83 588 ASP B CA 1
ATOM 9498 C C . ASP B 1 588 ? -32.094 19.969 -24.844 1 22.83 588 ASP B C 1
ATOM 9500 O O . ASP B 1 588 ? -32.125 20.188 -26.047 1 22.83 588 ASP B O 1
ATOM 9504 N N . GLU B 1 589 ? -30.844 20.312 -24.312 1 21.53 589 GLU B N 1
ATOM 9505 C CA . GLU B 1 589 ? -29.984 20.594 -25.469 1 21.53 589 GLU B CA 1
ATOM 9506 C C . GLU B 1 589 ? -28.984 19.453 -25.703 1 21.53 589 GLU B C 1
ATOM 9508 O O . GLU B 1 589 ? -27.781 19.656 -25.609 1 21.53 589 GLU B O 1
ATOM 9513 N N . PHE B 1 590 ? -29.109 17.797 -25.422 1 23.11 590 PHE B N 1
ATOM 9514 C CA . PHE B 1 590 ? -29.062 16.375 -25.703 1 23.11 590 PHE B CA 1
ATOM 9515 C C . PHE B 1 590 ? -29.219 16.109 -27.203 1 23.11 590 PHE B C 1
ATOM 9517 O O . PHE B 1 590 ? -30.031 16.766 -27.875 1 23.11 590 PHE B O 1
ATOM 9524 N N . ALA B 1 591 ? -28.594 15.188 -27.969 1 21.58 591 ALA B N 1
ATOM 9525 C CA . ALA B 1 591 ? -28.062 15.32 -29.328 1 21.58 591 ALA B CA 1
ATOM 9526 C C . ALA B 1 591 ? -28.703 16.5 -30.047 1 21.58 591 ALA B C 1
ATOM 9528 O O . ALA B 1 591 ? -28.016 17.297 -30.672 1 21.58 591 ALA B O 1
ATOM 9529 N N . SER B 1 592 ? -29.484 15.953 -30.75 1 21.83 592 SER B N 1
ATOM 9530 C CA . SER B 1 592 ? -30.453 16.625 -31.609 1 21.83 592 SER B CA 1
ATOM 9531 C C . SER B 1 592 ? -31.078 17.828 -30.891 1 21.83 592 SER B C 1
ATOM 9533 O O . SER B 1 592 ? -31.344 18.859 -31.531 1 21.83 592 SER B O 1
ATOM 9535 N N . VAL B 1 593 ? -32.031 17.328 -30.188 1 25.69 593 VAL B N 1
ATOM 9536 C CA . VAL B 1 593 ? -33.125 16.547 -30.734 1 25.69 593 VAL B CA 1
ATOM 9537 C C . VAL B 1 593 ? -34.219 17.469 -31.25 1 25.69 593 VAL B C 1
ATOM 9539 O O . VAL B 1 593 ? -34.75 18.297 -30.5 1 25.69 593 VAL B O 1
ATOM 9542 N N . LEU B 1 594 ? -34.281 16.734 -32.219 1 24.95 594 LEU B N 1
ATOM 9543 C CA . LEU B 1 594 ? -33.688 16.516 -33.531 1 24.95 594 LEU B CA 1
ATOM 9544 C C . LEU B 1 594 ? -33.812 17.766 -34.406 1 24.95 594 LEU B C 1
ATOM 9546 O O . LEU B 1 594 ? -32.906 18.062 -35.188 1 24.95 594 LEU B O 1
ATOM 9550 N N . GLY B 1 595 ? -34.906 17.938 -34.781 1 19.12 595 GLY B N 1
ATOM 9551 C CA . GLY B 1 595 ? -35.531 18.594 -35.906 1 19.12 595 GLY B CA 1
ATOM 9552 C C . GLY B 1 595 ? -35.594 20.094 -35.75 1 19.12 595 GLY B C 1
ATOM 9553 O O . GLY B 1 595 ? -36.531 20.734 -36.281 1 19.12 595 GLY B O 1
ATOM 9554 N N . TRP B 1 596 ? -35.094 20.578 -34.781 1 20.62 596 TRP B N 1
ATOM 9555 C CA . TRP B 1 596 ? -35.656 21.922 -34.781 1 20.62 596 TRP B CA 1
ATOM 9556 C C . TRP B 1 596 ? -35.375 22.641 -36.094 1 20.62 596 TRP B C 1
ATOM 9558 O O . TRP B 1 596 ? -34.219 22.828 -36.469 1 20.62 596 TRP B O 1
ATOM 9568 N N . PRO B 1 597 ? -36.438 22.5 -37.062 1 21.58 597 PRO B N 1
ATOM 9569 C CA . PRO B 1 597 ? -36.562 22.891 -38.469 1 21.58 597 PRO B CA 1
ATOM 9570 C C . PRO B 1 597 ? -35.688 24.094 -38.812 1 21.58 597 PRO B C 1
ATOM 9572 O O . PRO B 1 597 ? -35.281 24.859 -37.906 1 21.58 597 PRO B O 1
ATOM 9575 N N . ASP B 1 598 ? -34.812 23.875 -39.875 1 21.52 598 ASP B N 1
ATOM 9576 C CA . ASP B 1 598 ? -34.406 25.109 -40.562 1 21.52 598 ASP B CA 1
ATOM 9577 C C . ASP B 1 598 ? -35.375 26.25 -40.25 1 21.52 598 ASP B C 1
ATOM 9579 O O . ASP B 1 598 ? -36.562 26.016 -40.031 1 21.52 598 ASP B O 1
ATOM 9583 N N . TRP B 1 599 ? -34.969 27.047 -39.625 1 18.41 599 TRP B N 1
ATOM 9584 C CA . TRP B 1 599 ? -35.625 28.344 -39.75 1 18.41 599 TRP B CA 1
ATOM 9585 C C . TRP B 1 599 ? -36.312 28.453 -41.094 1 18.41 599 TRP B C 1
ATOM 9587 O O . TRP B 1 599 ? -35.812 27.969 -42.125 1 18.41 599 TRP B O 1
ATOM 9597 N N . PRO B 1 600 ? -37.594 28.781 -41.125 1 19.05 600 PRO B N 1
ATOM 9598 C CA . PRO B 1 600 ? -38.562 29 -42.219 1 19.05 600 PRO B CA 1
ATOM 9599 C C . PRO B 1 600 ? -37.906 29.422 -43.531 1 19.05 600 PRO B C 1
ATOM 9601 O O . PRO B 1 600 ? -36.969 30.234 -43.5 1 19.05 600 PRO B O 1
ATOM 9604 N N . ASN B 1 601 ? -37.875 28.391 -44.5 1 18.77 601 ASN B N 1
ATOM 9605 C CA . ASN B 1 601 ? -37.969 28.562 -45.969 1 18.77 601 ASN B CA 1
ATOM 9606 C C . ASN B 1 601 ? -38.906 29.719 -46.344 1 18.77 601 ASN B C 1
ATOM 9608 O O . ASN B 1 601 ? -39.406 29.781 -47.469 1 18.77 601 ASN B O 1
ATOM 9612 N N . PHE B 1 602 ? -39.562 30.422 -45.281 1 16.86 602 PHE B N 1
ATOM 9613 C CA . PHE B 1 602 ? -40.594 31.125 -46.062 1 16.86 602 PHE B CA 1
ATOM 9614 C C . PHE B 1 602 ? -40 31.641 -47.375 1 16.86 602 PHE B C 1
ATOM 9616 O O . PHE B 1 602 ? -38.812 31.969 -47.438 1 16.86 602 PHE B O 1
ATOM 9623 N N . PRO B 1 603 ? -40.969 31.828 -48.188 1 17.25 603 PRO B N 1
ATOM 9624 C CA . PRO B 1 603 ? -41.469 32.625 -49.312 1 17.25 603 PRO B CA 1
ATOM 9625 C C . PRO B 1 603 ? -40.875 34.031 -49.344 1 17.25 603 PRO B C 1
ATOM 9627 O O . PRO B 1 603 ? -40.25 34.469 -48.375 1 17.25 603 PRO B O 1
ATOM 9630 N N . GLN B 1 604 ? -41.688 35.125 -49.594 1 17.56 604 GLN B N 1
ATOM 9631 C CA . GLN B 1 604 ? -41.562 35.906 -50.844 1 17.56 604 GLN B CA 1
ATOM 9632 C C . GLN B 1 604 ? -40.312 36.75 -50.812 1 17.56 604 GLN B C 1
ATOM 9634 O O . GLN B 1 604 ? -40 37.406 -49.812 1 17.56 604 GLN B O 1
#